Protein AF-0000000069417283 (afdb_homodimer)

Structure (mmCIF, N/CA/C/O backbone):
data_AF-0000000069417283-model_v1
#
loop_
_entity.id
_entity.type
_entity.pdbx_description
1 polymer 'Acyl-CoA synthetase YngI'
#
loop_
_atom_site.group_PDB
_atom_site.id
_atom_site.type_symbol
_atom_site.label_atom_id
_atom_site.label_alt_id
_atom_site.label_comp_id
_atom_site.label_asym_id
_atom_site.label_entity_id
_atom_site.label_seq_id
_atom_site.pdbx_PDB_ins_code
_atom_site.Cartn_x
_atom_site.Cartn_y
_atom_site.Cartn_z
_atom_site.occupancy
_atom_site.B_iso_or_equiv
_atom_site.auth_seq_id
_atom_site.auth_comp_id
_atom_site.auth_asym_id
_atom_site.auth_atom_id
_atom_site.pdbx_PDB_model_num
ATOM 1 N N . MET A 1 1 ? 24.344 -2.031 -1.306 1 79.25 1 MET A N 1
ATOM 2 C CA . MET A 1 1 ? 22.984 -2.152 -0.767 1 79.25 1 MET A CA 1
ATOM 3 C C . MET A 1 1 ? 22.125 -0.979 -1.21 1 79.25 1 MET A C 1
ATOM 5 O O . MET A 1 1 ? 22.578 0.167 -1.219 1 79.25 1 MET A O 1
ATOM 9 N N . ALA A 1 2 ? 20.953 -1.256 -1.555 1 91.19 2 ALA A N 1
ATOM 10 C CA . ALA A 1 2 ? 20.047 -0.252 -2.1 1 91.19 2 ALA A CA 1
ATOM 11 C C . ALA A 1 2 ? 19.531 0.668 -1.001 1 91.19 2 ALA A C 1
ATOM 13 O O . ALA A 1 2 ? 19.328 0.235 0.136 1 91.19 2 ALA A O 1
ATOM 14 N N . SER A 1 3 ? 19.391 1.983 -1.256 1 96.56 3 SER A N 1
ATOM 15 C CA . SER A 1 3 ? 18.797 2.953 -0.338 1 96.56 3 SER A CA 1
ATOM 16 C C . SER A 1 3 ? 17.281 2.805 -0.28 1 96.56 3 SER A C 1
ATOM 18 O O . SER A 1 3 ? 16.562 3.596 -0.882 1 96.56 3 SER A O 1
ATOM 20 N N . TYR A 1 4 ? 16.891 1.835 0.417 1 97.44 4 TYR A N 1
ATOM 21 C CA . TYR A 1 4 ? 15.477 1.513 0.59 1 97.44 4 TYR A CA 1
ATOM 22 C C . TYR A 1 4 ? 15.188 1.076 2.021 1 97.44 4 TYR A C 1
ATOM 24 O O . TYR A 1 4 ? 16 0.381 2.641 1 97.44 4 TYR A O 1
ATOM 32 N N . CYS A 1 5 ? 14.008 1.543 2.5 1 97.5 5 CYS A N 1
ATOM 33 C CA . CYS A 1 5 ? 13.594 1.115 3.83 1 97.5 5 CYS A CA 1
ATOM 34 C C . CYS A 1 5 ? 12.078 1.051 3.934 1 97.5 5 CYS A C 1
ATOM 36 O O . CYS A 1 5 ? 11.375 1.939 3.441 1 97.5 5 CYS A O 1
ATOM 38 N N . HIS A 1 6 ? 11.555 0.003 4.371 1 97.12 6 HIS A N 1
ATOM 39 C CA . HIS A 1 6 ? 10.164 -0.139 4.777 1 97.12 6 HIS A CA 1
ATOM 40 C C . HIS A 1 6 ? 10.047 -0.395 6.277 1 97.12 6 HIS A C 1
ATOM 42 O O . HIS A 1 6 ? 10.734 -1.266 6.816 1 97.12 6 HIS A O 1
ATOM 48 N N . THR A 1 7 ? 9.266 0.346 6.992 1 95.88 7 THR A N 1
ATOM 49 C CA . THR A 1 7 ? 8.977 0.092 8.398 1 95.88 7 THR A CA 1
ATOM 50 C C . THR A 1 7 ? 7.617 -0.591 8.555 1 95.88 7 THR A C 1
ATOM 52 O O . THR A 1 7 ? 6.574 0.023 8.32 1 95.88 7 THR A O 1
ATOM 55 N N . PRO A 1 8 ? 7.59 -1.819 8.953 1 94 8 PRO A N 1
ATOM 56 C CA . PRO A 1 8 ? 6.324 -2.545 9.102 1 94 8 PRO A CA 1
ATOM 57 C C . PRO A 1 8 ? 5.531 -2.104 10.328 1 94 8 PRO A C 1
ATOM 59 O O . PRO A 1 8 ? 6.066 -1.413 11.195 1 94 8 PRO A O 1
ATOM 62 N N . SER A 1 9 ? 4.242 -2.387 10.328 1 91.94 9 SER A N 1
ATOM 63 C CA . SER A 1 9 ? 3.375 -2.117 11.469 1 91.94 9 SER A CA 1
ATOM 64 C C . SER A 1 9 ? 2.547 -3.342 11.836 1 91.94 9 SER A C 1
ATOM 66 O O . SER A 1 9 ? 2.105 -4.086 10.961 1 91.94 9 SER A O 1
ATOM 68 N N . ARG A 1 10 ? 2.365 -3.506 13.094 1 89.12 10 ARG A N 1
ATOM 69 C CA . ARG A 1 10 ? 1.496 -4.578 13.562 1 89.12 10 ARG A CA 1
ATOM 70 C C . ARG A 1 10 ? 0.055 -4.094 13.695 1 89.12 10 ARG A C 1
ATOM 72 O O . ARG A 1 10 ? -0.847 -4.887 13.984 1 89.12 10 ARG A O 1
ATOM 79 N N . HIS A 1 11 ? -0.138 -2.861 13.492 1 92.44 11 HIS A N 1
ATOM 80 C CA . HIS A 1 11 ? -1.465 -2.27 13.625 1 92.44 11 HIS A CA 1
ATOM 81 C C . HIS A 1 11 ? -2.246 -2.371 12.32 1 92.44 11 HIS A C 1
ATOM 83 O O . HIS A 1 11 ? -1.769 -1.937 11.273 1 92.44 11 HIS A O 1
ATOM 89 N N . PRO A 1 12 ? -3.471 -2.941 12.383 1 95.12 12 PRO A N 1
ATOM 90 C CA . PRO A 1 12 ? -4.27 -3.02 11.156 1 95.12 12 PRO A CA 1
ATOM 91 C C . PRO A 1 12 ? -4.746 -1.651 10.672 1 95.12 12 PRO A C 1
ATOM 93 O O . PRO A 1 12 ? -4.93 -0.737 11.484 1 95.12 12 PRO A O 1
ATOM 96 N N . LEU A 1 13 ? -4.945 -1.526 9.406 1 96.38 13 LEU A N 1
ATOM 97 C CA . LEU A 1 13 ? -5.543 -0.314 8.859 1 96.38 13 LEU A CA 1
ATOM 98 C C . LEU A 1 13 ? -7.027 -0.24 9.195 1 96.38 13 LEU A C 1
ATOM 100 O O . LEU A 1 13 ? -7.68 -1.271 9.367 1 96.38 13 LEU A O 1
ATOM 104 N N . ASN A 1 14 ? -7.496 0.936 9.305 1 95.94 14 ASN A N 1
ATOM 105 C CA . ASN A 1 14 ? -8.883 1.219 9.672 1 95.94 14 ASN A CA 1
ATOM 106 C C . ASN A 1 14 ? -9.648 1.854 8.516 1 95.94 14 ASN A C 1
ATOM 108 O O . ASN A 1 14 ? -9.297 2.945 8.062 1 95.94 14 ASN A O 1
ATOM 112 N N . PHE A 1 15 ? -10.641 1.188 8.016 1 95.56 15 PHE A N 1
ATOM 113 C CA . PHE A 1 15 ? -11.453 1.705 6.922 1 95.56 15 PHE A CA 1
ATOM 114 C C . PHE A 1 15 ? -12.648 2.482 7.461 1 95.56 15 PHE A C 1
ATOM 116 O O . PHE A 1 15 ? -13.773 1.972 7.48 1 95.56 15 PHE A O 1
ATOM 123 N N . ALA A 1 16 ? -12.422 3.732 7.848 1 95.88 16 ALA A N 1
ATOM 124 C CA . ALA A 1 16 ? -13.438 4.574 8.469 1 95.88 16 ALA A CA 1
ATOM 125 C C . ALA A 1 16 ? -13.273 6.035 8.055 1 95.88 16 ALA A C 1
ATOM 127 O O . ALA A 1 16 ? -12.164 6.48 7.77 1 95.88 16 ALA A O 1
ATOM 128 N N . THR A 1 17 ? -14.391 6.75 7.98 1 97.12 17 THR A N 1
ATOM 129 C CA . THR A 1 17 ? -14.328 8.195 7.785 1 97.12 17 THR A CA 1
ATOM 130 C C . THR A 1 17 ? -13.992 8.898 9.094 1 97.12 17 THR A C 1
ATOM 132 O O . THR A 1 17 ? -14.156 8.328 10.172 1 97.12 17 THR A O 1
ATOM 135 N N . ILE A 1 18 ? -13.547 10.094 8.992 1 98.25 18 ILE A N 1
ATOM 136 C CA . ILE A 1 18 ? -13.242 10.875 10.18 1 98.25 18 ILE A CA 1
ATOM 137 C C . ILE A 1 18 ? -14.5 11.062 11.023 1 98.25 18 ILE A C 1
ATOM 139 O O . ILE A 1 18 ? -14.484 10.844 12.234 1 98.25 18 ILE A O 1
ATOM 143 N N . PRO A 1 19 ? -15.711 11.406 10.414 1 98.25 19 PRO A N 1
ATOM 144 C CA . PRO A 1 19 ? -16.938 11.5 11.219 1 98.25 19 PRO A CA 1
ATOM 145 C C . PRO A 1 19 ? -17.266 10.195 11.938 1 98.25 19 PRO A C 1
ATOM 147 O O . PRO A 1 19 ? -17.719 10.219 13.086 1 98.25 19 PRO A O 1
ATOM 150 N N . GLU A 1 20 ? -17.047 9.086 11.281 1 96.81 20 GLU A N 1
ATOM 151 C CA . GLU A 1 20 ? -17.297 7.805 11.93 1 96.81 20 GLU A CA 1
ATOM 152 C C . GLU A 1 20 ? -16.359 7.59 13.117 1 96.81 20 GLU A C 1
ATOM 154 O O . GLU A 1 20 ? -16.781 7.039 14.141 1 96.81 20 GLU A O 1
ATOM 159 N N . LYS A 1 21 ? -15.125 7.969 12.945 1 97.44 21 LYS A N 1
ATOM 160 C CA . LYS A 1 21 ? -14.172 7.891 14.055 1 97.44 21 LYS A CA 1
ATOM 161 C C . LYS A 1 21 ? -14.625 8.75 15.227 1 97.44 21 LYS A C 1
ATOM 163 O O . LYS A 1 21 ? -14.539 8.328 16.391 1 97.44 21 LYS A O 1
ATOM 168 N N . LEU A 1 22 ? -15.078 9.961 14.938 1 98.06 22 LEU A N 1
ATOM 169 C CA . LEU A 1 22 ? -15.594 10.836 15.984 1 98.06 22 LEU A CA 1
ATOM 170 C C . LEU A 1 22 ? -16.781 10.195 16.688 1 98.06 22 LEU A C 1
ATOM 172 O O . LEU A 1 22 ? -16.922 10.305 17.906 1 98.06 22 LEU A O 1
ATOM 176 N N . HIS A 1 23 ? -17.625 9.586 15.914 1 98 23 HIS A N 1
ATOM 177 C CA . HIS A 1 23 ? -18.766 8.898 16.484 1 98 23 HIS A CA 1
ATOM 178 C C . HIS A 1 23 ? -18.328 7.785 17.438 1 98 23 HIS A C 1
ATOM 180 O O . HIS A 1 23 ? -18.875 7.656 18.531 1 98 23 HIS A O 1
ATOM 186 N N . GLN A 1 24 ? -17.375 7.055 17.016 1 96.69 24 GLN A N 1
ATOM 187 C CA . GLN A 1 24 ? -16.844 5.973 17.828 1 96.69 24 GLN A CA 1
ATOM 188 C C . GLN A 1 24 ? -16.297 6.504 19.156 1 96.69 24 GLN A C 1
ATOM 190 O O . GLN A 1 24 ? -16.578 5.938 20.219 1 96.69 24 GLN A O 1
ATOM 195 N N . LEU A 1 25 ? -15.578 7.562 19.078 1 97.06 25 LEU A N 1
ATOM 196 C CA . LEU A 1 25 ? -15.016 8.172 20.281 1 97.06 25 LEU A CA 1
ATOM 197 C C . LEU A 1 25 ? -16.109 8.68 21.203 1 97.06 25 LEU A C 1
ATOM 199 O O . LEU A 1 25 ? -16.016 8.547 22.422 1 97.06 25 LEU A O 1
ATOM 203 N N . ALA A 1 26 ? -17.141 9.227 20.641 1 97.94 26 ALA A N 1
ATOM 204 C CA . ALA A 1 26 ? -18.266 9.766 21.391 1 97.94 26 ALA A CA 1
ATOM 205 C C . ALA A 1 26 ? -19.016 8.664 22.141 1 97.94 26 ALA A C 1
ATOM 207 O O . ALA A 1 26 ? -19.531 8.891 23.234 1 97.94 26 ALA A O 1
ATOM 208 N N . ILE A 1 27 ? -19.062 7.488 21.578 1 97.38 27 ILE A N 1
ATOM 209 C CA . ILE A 1 27 ? -19.734 6.348 22.188 1 97.38 27 ILE A CA 1
ATOM 210 C C . ILE A 1 27 ? -18.859 5.754 23.281 1 97.38 27 ILE A C 1
ATOM 212 O O . ILE A 1 27 ? -19.344 5.434 24.375 1 97.38 27 ILE A O 1
ATOM 216 N N . GLU A 1 28 ? -17.609 5.641 23.094 1 96.06 28 GLU A N 1
ATOM 217 C CA . GLU A 1 28 ? -16.672 4.992 24 1 96.06 28 GLU A CA 1
ATOM 218 C C . GLU A 1 28 ? -16.547 5.781 25.297 1 96.06 28 GLU A C 1
ATOM 220 O O . GLU A 1 28 ? -16.547 5.199 26.391 1 96.06 28 GLU A O 1
ATOM 225 N N . ASP A 1 29 ? -16.406 7.062 25.172 1 96.38 29 ASP A N 1
ATOM 226 C CA . ASP A 1 29 ? -16.25 7.938 26.328 1 96.38 29 ASP A CA 1
ATOM 227 C C . ASP A 1 29 ? -16.844 9.312 26.062 1 96.38 29 ASP A C 1
ATOM 229 O O . ASP A 1 29 ? -16.125 10.289 25.891 1 96.38 29 ASP A O 1
ATOM 233 N N . PRO A 1 30 ? -18.109 9.461 26.172 1 97.44 30 PRO A N 1
ATOM 234 C CA . PRO A 1 30 ? -18.844 10.656 25.734 1 97.44 30 PRO A CA 1
ATOM 235 C C . PRO A 1 30 ? -18.453 11.906 26.516 1 97.44 30 PRO A C 1
ATOM 237 O O . PRO A 1 30 ? -18.422 13 25.969 1 97.44 30 PRO A O 1
ATOM 240 N N . GLU A 1 31 ? -18.062 11.789 27.797 1 97.62 31 GLU A N 1
ATOM 241 C CA . GLU A 1 31 ? -17.891 12.953 28.656 1 97.62 31 GLU A CA 1
ATOM 242 C C . GLU A 1 31 ? -16.438 13.391 28.703 1 97.62 31 GLU A C 1
ATOM 244 O O . GLU A 1 31 ? -16.109 14.43 29.281 1 97.62 31 GLU A O 1
ATOM 249 N N . LYS A 1 32 ? -15.547 12.68 28.062 1 97.44 32 LYS A N 1
ATOM 250 C CA . LYS A 1 32 ? -14.133 13.055 28.047 1 97.44 32 LYS A CA 1
ATOM 251 C C . LYS A 1 32 ? -13.891 14.273 27.156 1 97.44 32 LYS A C 1
ATOM 253 O O . LYS A 1 32 ? -14.469 14.375 26.078 1 97.44 32 LYS A O 1
ATOM 258 N N . ASP A 1 33 ? -12.961 15.18 27.609 1 97.69 33 ASP A N 1
ATOM 259 C CA . ASP A 1 33 ? -12.602 16.344 26.812 1 97.69 33 ASP A CA 1
ATOM 260 C C . ASP A 1 33 ? -11.945 15.914 25.5 1 97.69 33 ASP A C 1
ATOM 262 O O . ASP A 1 33 ? -11.07 15.047 25.484 1 97.69 33 ASP A O 1
ATOM 266 N N . ALA A 1 34 ? -12.453 16.469 24.438 1 97.69 34 ALA A N 1
ATOM 267 C CA . ALA A 1 34 ? -11.844 16.25 23.125 1 97.69 34 ALA A CA 1
ATOM 268 C C . ALA A 1 34 ? -10.93 17.422 22.75 1 97.69 34 ALA A C 1
ATOM 270 O O . ALA A 1 34 ? -9.734 17.219 22.516 1 97.69 34 ALA A O 1
ATOM 271 N N . ILE A 1 35 ? -11.5 18.594 22.75 1 96.88 35 ILE A N 1
ATOM 272 C CA . ILE A 1 35 ? -10.781 19.812 22.406 1 96.88 35 ILE A CA 1
ATOM 273 C C . ILE A 1 35 ? -10.938 20.859 23.516 1 96.88 35 ILE A C 1
ATOM 275 O O . ILE A 1 35 ? -12.055 21.094 23.984 1 96.88 35 ILE A O 1
ATOM 279 N N . VAL A 1 36 ? -9.859 21.422 23.906 1 96.69 36 VAL A N 1
ATOM 280 C CA . VAL A 1 36 ? -9.82 22.484 24.891 1 96.69 36 VAL A CA 1
ATOM 281 C C . VAL A 1 36 ? -9.07 23.688 24.312 1 96.69 36 VAL A C 1
ATOM 283 O O . VAL A 1 36 ? -7.965 23.547 23.797 1 96.69 36 VAL A O 1
ATOM 286 N N . ILE A 1 37 ? -9.672 24.859 24.422 1 93.62 37 ILE A N 1
ATOM 287 C CA . ILE A 1 37 ? -9 26.047 23.922 1 93.62 37 ILE A CA 1
ATOM 288 C C . ILE A 1 37 ? -9.07 27.172 24.969 1 93.62 37 ILE A C 1
ATOM 290 O O . ILE A 1 37 ? -10.117 27.375 25.594 1 93.62 37 ILE A O 1
ATOM 294 N N . TYR A 1 38 ? -7.957 27.766 25.156 1 90.81 38 TYR A N 1
ATOM 295 C CA . TYR A 1 38 ? -7.883 28.969 25.969 1 90.81 38 TYR A CA 1
ATOM 296 C C . TYR A 1 38 ? -7.816 30.219 25.094 1 90.81 38 TYR A C 1
ATOM 298 O O . TYR A 1 38 ? -7 30.297 24.172 1 90.81 38 TYR A O 1
ATOM 306 N N . ASP A 1 39 ? -8.672 31.156 25.359 1 84.75 39 ASP A N 1
ATOM 307 C CA . ASP A 1 39 ? -8.617 32.406 24.594 1 84.75 39 ASP A CA 1
ATOM 308 C C . ASP A 1 39 ? -7.555 33.344 25.156 1 84.75 39 ASP A C 1
ATOM 310 O O . ASP A 1 39 ? -6.75 32.938 26 1 84.75 39 ASP A O 1
ATOM 314 N N . SER A 1 40 ? -7.492 34.562 24.672 1 76.94 40 SER A N 1
ATOM 315 C CA . SER A 1 40 ? -6.453 35.5 25.031 1 76.94 40 SER A CA 1
ATOM 316 C C . SER A 1 40 ? -6.566 35.906 26.5 1 76.94 40 SER A C 1
ATOM 318 O O . SER A 1 40 ? -5.586 36.375 27.094 1 76.94 40 SER A O 1
ATOM 320 N N . LYS A 1 41 ? -7.762 35.781 27.125 1 81.44 41 LYS A N 1
ATOM 321 C CA . LYS A 1 41 ? -7.98 36.125 28.531 1 81.44 41 LYS A CA 1
ATOM 322 C C . LYS A 1 41 ? -7.844 34.875 29.406 1 81.44 41 LYS A C 1
ATOM 324 O O . LYS A 1 41 ? -8.219 34.875 30.578 1 81.44 41 LYS A O 1
ATOM 329 N N . LEU A 1 42 ? -7.406 33.75 28.797 1 86.31 42 LEU A N 1
ATOM 330 C CA . LEU A 1 42 ? -7.152 32.5 29.469 1 86.31 42 LEU A CA 1
ATOM 331 C C . LEU A 1 42 ? -8.461 31.844 29.922 1 86.31 42 LEU A C 1
ATOM 333 O O . LEU A 1 42 ? -8.477 31.109 30.922 1 86.31 42 LEU A O 1
ATOM 337 N N . GLN A 1 43 ? -9.523 32.25 29.266 1 90.38 43 GLN A N 1
ATOM 338 C CA . GLN A 1 43 ? -10.781 31.562 29.516 1 90.38 43 GLN A CA 1
ATOM 339 C C . GLN A 1 43 ? -10.82 30.219 28.781 1 90.38 43 GLN A C 1
ATOM 341 O O . GLN A 1 43 ? -10.562 30.156 27.578 1 90.38 43 GLN A O 1
ATOM 346 N N . ARG A 1 44 ? -11.195 29.188 29.531 1 94.69 44 ARG A N 1
ATOM 347 C CA . ARG A 1 44 ? -11.195 27.812 29.016 1 94.69 44 ARG A CA 1
ATOM 348 C C . ARG A 1 44 ? -12.531 27.484 28.359 1 94.69 44 ARG A C 1
ATOM 350 O O . ARG A 1 44 ? -13.594 27.656 28.969 1 94.69 44 ARG A O 1
ATOM 357 N N . THR A 1 45 ? -12.57 27.125 27.188 1 95.56 45 THR A N 1
ATOM 358 C CA . THR A 1 45 ? -13.703 26.531 26.484 1 95.56 45 THR A CA 1
ATOM 359 C C . THR A 1 45 ? -13.359 25.141 26 1 95.56 45 THR A C 1
ATOM 361 O O . THR A 1 45 ? -12.227 24.875 25.578 1 95.56 45 THR A O 1
ATOM 364 N N . SER A 1 46 ? -14.336 24.203 26.078 1 97.5 46 SER A N 1
ATOM 365 C CA . SER A 1 46 ? -14.016 22.828 25.688 1 97.5 46 SER A CA 1
ATOM 366 C C . SER A 1 46 ? -15.227 22.141 25.078 1 97.5 46 SER A C 1
ATOM 368 O O . SER A 1 46 ? -16.359 22.547 25.312 1 97.5 46 SER A O 1
ATOM 370 N N . PHE A 1 47 ? -15 21.234 24.188 1 98.06 47 PHE A N 1
ATOM 371 C CA . PHE A 1 47 ? -15.953 20.234 23.75 1 98.06 47 PHE A CA 1
ATOM 372 C C . PHE A 1 47 ? -15.57 18.859 24.281 1 98.06 47 PHE A C 1
ATOM 374 O O . PHE A 1 47 ? -14.398 18.453 24.219 1 98.06 47 PHE A O 1
ATOM 381 N N . THR A 1 48 ? -16.578 18.156 24.859 1 98.44 48 THR A N 1
ATOM 382 C CA . THR A 1 48 ? -16.406 16.734 25.078 1 98.44 48 THR A CA 1
ATOM 383 C C . THR A 1 48 ? -16.469 15.961 23.766 1 98.44 48 THR A C 1
ATOM 385 O O . THR A 1 48 ? -16.828 16.531 22.734 1 98.44 48 THR A O 1
ATOM 388 N N . ARG A 1 49 ? -16.094 14.703 23.828 1 98.25 49 ARG A N 1
ATOM 389 C CA . ARG A 1 49 ? -16.172 13.852 22.656 1 98.25 49 ARG A CA 1
ATOM 390 C C . ARG A 1 49 ? -17.594 13.812 22.094 1 98.25 49 ARG A C 1
ATOM 392 O O . ARG A 1 49 ? -17.797 13.922 20.891 1 98.25 49 ARG A O 1
ATOM 399 N N . LYS A 1 50 ? -18.562 13.695 22.938 1 98.62 50 LYS A N 1
ATOM 400 C CA . LYS A 1 50 ? -19.969 13.664 22.516 1 98.62 50 LYS A CA 1
ATOM 401 C C . LYS A 1 50 ? -20.391 15 21.922 1 98.62 50 LYS A C 1
ATOM 403 O O . LYS A 1 50 ? -21.047 15.039 20.875 1 98.62 50 LYS A O 1
ATOM 408 N N . GLN A 1 51 ? -20.078 16.109 22.609 1 98.69 51 GLN A N 1
ATOM 409 C CA . GLN A 1 51 ? -20.422 17.438 22.125 1 98.69 51 GLN A CA 1
ATOM 410 C C . GLN A 1 51 ? -19.812 17.688 20.75 1 98.69 51 GLN A C 1
ATOM 412 O O . GLN A 1 51 ? -20.469 18.281 19.875 1 98.69 51 GLN A O 1
ATOM 417 N N . LEU A 1 52 ? -18.594 17.266 20.594 1 98.56 52 LEU A N 1
ATOM 418 C CA . LEU A 1 52 ? -17.922 17.453 19.312 1 98.56 52 LEU A CA 1
ATOM 419 C C . LEU A 1 52 ? -18.656 16.703 18.203 1 98.56 52 LEU A C 1
ATOM 421 O O . LEU A 1 52 ? -18.875 17.25 17.125 1 98.56 52 LEU A O 1
ATOM 425 N N . TYR A 1 53 ? -19.047 15.461 18.438 1 98.56 53 TYR A N 1
ATOM 426 C CA . TYR A 1 53 ? -19.75 14.68 17.438 1 98.56 53 TYR A CA 1
ATOM 427 C C . TYR A 1 53 ? -21.109 15.297 17.141 1 98.56 53 TYR A C 1
ATOM 429 O O . TYR A 1 53 ? -21.516 15.383 15.977 1 98.56 53 TYR A O 1
ATOM 437 N N . ASP A 1 54 ? -21.828 15.648 18.203 1 98.44 54 ASP A N 1
ATOM 438 C CA . ASP A 1 54 ? -23.141 16.266 18.016 1 98.44 54 ASP A CA 1
ATOM 439 C C . ASP A 1 54 ? -23.031 17.516 17.141 1 98.44 54 ASP A C 1
ATOM 441 O O . ASP A 1 54 ? -23.875 17.75 16.281 1 98.44 54 ASP A O 1
ATOM 445 N N . GLU A 1 55 ? -22.031 18.344 17.438 1 98.38 55 GLU A N 1
ATOM 446 C CA . GLU A 1 55 ? -21.812 19.531 16.625 1 98.38 55 GLU A CA 1
ATOM 447 C C . GLU A 1 55 ? -21.5 19.172 15.18 1 98.38 55 GLU A C 1
ATOM 449 O O . GLU A 1 55 ? -21.969 19.828 14.25 1 98.38 55 GLU A O 1
ATOM 454 N N . THR A 1 56 ? -20.688 18.141 14.938 1 98.69 56 THR A N 1
ATOM 455 C CA . THR A 1 56 ? -20.359 17.656 13.609 1 98.69 56 THR A CA 1
ATOM 456 C C . THR A 1 56 ? -21.625 17.297 12.828 1 98.69 56 THR A C 1
ATOM 458 O O . THR A 1 56 ? -21.797 17.719 11.688 1 98.69 56 THR A O 1
ATOM 461 N N . GLU A 1 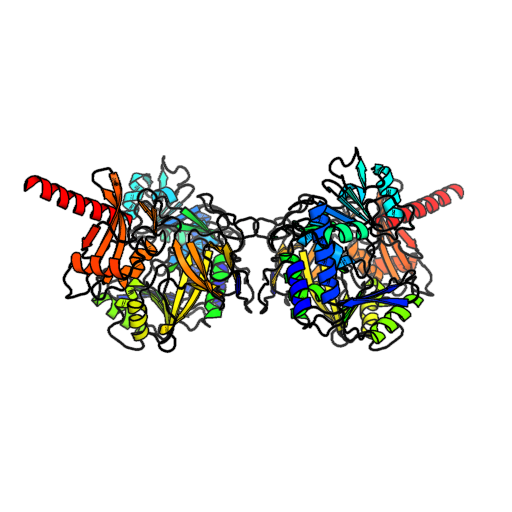57 ? -22.484 16.547 13.453 1 98.25 57 GLU A N 1
ATOM 462 C CA . GLU A 1 57 ? -23.734 16.141 12.812 1 98.25 57 GLU A CA 1
ATOM 463 C C . GLU A 1 57 ? -24.625 17.328 12.516 1 98.25 57 GLU A C 1
ATOM 465 O O . GLU A 1 57 ? -25.266 17.391 11.453 1 98.25 57 GLU A O 1
ATOM 470 N N . SER A 1 58 ? -24.703 18.219 13.492 1 98.31 58 SER A N 1
ATOM 471 C CA . SER A 1 58 ? -25.5 19.422 13.312 1 98.31 58 SER A CA 1
ATOM 472 C C . SER A 1 58 ? -25.031 20.234 12.109 1 98.31 58 SER A C 1
ATOM 474 O O . SER A 1 58 ? -25.828 20.734 11.328 1 98.31 58 SER A O 1
ATOM 476 N N . VAL A 1 59 ? -23.734 20.391 11.984 1 98.56 59 VAL A N 1
ATOM 477 C CA . VAL A 1 59 ? -23.156 21.109 10.859 1 98.56 59 VAL A CA 1
ATOM 478 C C . VAL A 1 59 ? -23.5 20.391 9.555 1 98.56 59 VAL A C 1
ATOM 480 O O . VAL A 1 59 ? -23.922 21.031 8.578 1 98.56 59 VAL A O 1
ATOM 483 N N . ALA A 1 60 ? -23.359 19.078 9.477 1 98.69 60 ALA A N 1
ATOM 484 C CA . ALA A 1 60 ? -23.625 18.281 8.281 1 98.69 60 ALA A CA 1
ATOM 485 C C . ALA A 1 60 ? -25.062 18.453 7.824 1 98.69 60 ALA A C 1
ATOM 487 O O . ALA A 1 60 ? -25.328 18.703 6.645 1 98.69 60 ALA A O 1
ATOM 488 N N . ARG A 1 61 ? -25.984 18.312 8.766 1 98.38 61 ARG A N 1
ATOM 489 C CA . ARG A 1 61 ? -27.406 18.453 8.461 1 98.38 61 ARG A CA 1
ATOM 490 C C . ARG A 1 61 ? -27.719 19.844 7.914 1 98.38 61 ARG A C 1
ATOM 492 O O . ARG A 1 61 ? -28.484 19.984 6.953 1 98.38 61 ARG A O 1
ATOM 499 N N . ALA A 1 62 ? -27.141 20.844 8.562 1 98.31 62 ALA A N 1
ATOM 500 C CA . ALA A 1 62 ? -27.344 22.219 8.109 1 98.31 62 ALA A CA 1
ATOM 501 C C . ALA A 1 62 ? -26.875 22.406 6.668 1 98.31 62 ALA A C 1
ATOM 503 O O . ALA A 1 62 ? -27.547 23.047 5.859 1 98.31 62 ALA A O 1
ATOM 504 N N . LEU A 1 63 ? -25.734 21.875 6.324 1 98.38 63 LEU A N 1
ATOM 505 C CA . LEU A 1 63 ? -25.156 22 4.992 1 98.38 63 LEU A CA 1
ATOM 506 C C . LEU A 1 63 ? -26 21.266 3.957 1 98.38 63 LEU A C 1
ATOM 508 O O . LEU A 1 63 ? -26.25 21.797 2.871 1 98.38 63 LEU A O 1
ATOM 512 N N . VAL A 1 64 ? -26.406 20.047 4.266 1 98 64 VAL A N 1
ATOM 513 C CA . VAL A 1 64 ? -27.219 19.266 3.348 1 98 64 VAL A CA 1
ATOM 514 C C . VAL A 1 64 ? -28.547 20 3.08 1 98 64 VAL A C 1
ATOM 516 O O . VAL A 1 64 ? -29.016 20.047 1.942 1 98 64 VAL A O 1
ATOM 519 N N . LYS A 1 65 ? -29.141 20.562 4.133 1 96.81 65 LYS A N 1
ATOM 520 C CA . LYS A 1 65 ? -30.391 21.312 3.982 1 96.81 65 LYS A CA 1
ATOM 521 C C . LYS A 1 65 ? -30.203 22.5 3.025 1 96.81 65 LYS A C 1
ATOM 523 O O . LYS A 1 65 ? -31.125 22.859 2.299 1 96.81 65 LYS A O 1
ATOM 528 N N . GLN A 1 66 ? -29.016 23.062 3.035 1 95.81 66 GLN A N 1
ATOM 529 C CA . GLN A 1 66 ? -28.719 24.203 2.18 1 95.81 66 GLN A CA 1
ATOM 530 C C . GLN A 1 66 ? -28.359 23.75 0.768 1 95.81 66 GLN A C 1
ATOM 532 O O . GLN A 1 66 ? -27.969 24.578 -0.066 1 95.81 66 GLN A O 1
ATOM 537 N N . GLY A 1 67 ? -28.328 22.438 0.521 1 95.44 67 GLY A N 1
ATOM 538 C CA . GLY A 1 67 ? -28.188 21.953 -0.843 1 95.44 67 GLY A CA 1
ATOM 539 C C . GLY A 1 67 ? -26.781 21.438 -1.15 1 95.44 67 GLY A C 1
ATOM 540 O O . GLY A 1 67 ? -26.453 21.188 -2.309 1 95.44 67 GLY A O 1
ATOM 541 N N . ILE A 1 68 ? -25.938 21.328 -0.202 1 96.5 68 ILE A N 1
ATOM 542 C CA . ILE A 1 68 ? -24.609 20.766 -0.425 1 96.5 68 ILE A CA 1
ATOM 543 C C . ILE A 1 68 ? -24.75 19.297 -0.832 1 96.5 68 ILE A C 1
ATOM 545 O O . ILE A 1 68 ? -25.531 18.547 -0.24 1 96.5 68 ILE A O 1
ATOM 549 N N . LYS A 1 69 ? -23.969 18.938 -1.819 1 95.25 69 LYS A N 1
ATOM 550 C CA . LYS A 1 69 ? -24 17.578 -2.354 1 95.25 69 LYS A CA 1
ATOM 551 C C . LYS A 1 69 ? -22.625 16.922 -2.25 1 95.25 69 LYS A C 1
ATOM 553 O O . LYS A 1 69 ? -21.625 17.594 -2.012 1 95.25 69 LYS A O 1
ATOM 558 N N . LYS A 1 70 ? -22.703 15.609 -2.48 1 94.56 70 LYS A N 1
ATOM 559 C CA . LYS A 1 70 ? -21.453 14.844 -2.465 1 94.56 70 LYS A CA 1
ATOM 560 C C . LYS A 1 70 ? -20.469 15.375 -3.504 1 94.56 70 LYS A C 1
ATOM 562 O O . LYS A 1 70 ? -20.844 15.594 -4.66 1 94.56 70 LYS A O 1
ATOM 567 N N . GLY A 1 71 ? -19.25 15.656 -3.049 1 94.25 71 GLY A N 1
ATOM 568 C CA . GLY A 1 71 ? -18.219 16.125 -3.959 1 94.25 71 GLY A CA 1
ATOM 569 C C . GLY A 1 71 ? -18.078 17.625 -3.982 1 94.25 71 GLY A C 1
ATOM 570 O O . GLY A 1 71 ? -17.078 18.156 -4.48 1 94.25 71 GLY A O 1
ATOM 571 N N . ASP A 1 72 ? -19.078 18.391 -3.463 1 97.19 72 ASP A N 1
ATOM 572 C CA . ASP A 1 72 ? -18.984 19.844 -3.418 1 97.19 72 ASP A CA 1
ATOM 573 C C . ASP A 1 72 ? -17.797 20.297 -2.57 1 97.19 72 ASP A C 1
ATOM 575 O O . ASP A 1 72 ? -17.547 19.75 -1.499 1 97.19 72 ASP A O 1
ATOM 579 N N . ARG A 1 73 ? -17.094 21.281 -3.068 1 96.75 73 ARG A N 1
ATOM 580 C CA . ARG A 1 73 ? -15.984 21.844 -2.324 1 96.75 73 ARG A CA 1
ATOM 581 C C . ARG A 1 73 ? -16.438 23.031 -1.477 1 96.75 73 ARG A C 1
ATOM 583 O O . ARG A 1 73 ? -17.094 23.953 -1.978 1 96.75 73 ARG A O 1
ATOM 590 N N . ILE A 1 74 ? -16.141 22.984 -0.246 1 97.44 74 ILE A N 1
ATOM 591 C CA . ILE A 1 74 ? -16.484 24.047 0.689 1 97.44 74 ILE A CA 1
ATOM 592 C C . ILE A 1 74 ? -15.203 24.609 1.324 1 97.44 74 ILE A C 1
ATOM 594 O O . ILE A 1 74 ? -14.477 23.875 2.002 1 97.44 74 ILE A O 1
ATOM 598 N N . ALA A 1 75 ? -14.961 25.859 1.098 1 94.25 75 ALA A N 1
ATOM 599 C CA . ALA A 1 75 ? -13.805 26.5 1.722 1 94.25 75 ALA A CA 1
ATOM 600 C C . ALA A 1 75 ? -14.031 26.719 3.215 1 94.25 75 ALA A C 1
ATOM 602 O O . ALA A 1 75 ? -15.102 27.188 3.621 1 94.25 75 ALA A O 1
ATOM 603 N N . LEU A 1 76 ? -13.102 26.312 4.027 1 93.69 76 LEU A N 1
ATOM 604 C CA . LEU A 1 76 ? -13.141 26.5 5.473 1 93.69 76 LEU A CA 1
ATOM 605 C C . LEU A 1 76 ? -12.039 27.469 5.926 1 93.69 76 LEU A C 1
ATOM 607 O O . LEU A 1 76 ? -10.875 27.078 6.016 1 93.69 76 LEU A O 1
ATOM 611 N N . CYS A 1 77 ? -12.398 28.625 6.188 1 88.06 77 CYS A N 1
ATOM 612 C CA . CYS A 1 77 ? -11.484 29.672 6.629 1 88.06 77 CYS A CA 1
ATOM 613 C C . CYS A 1 77 ? -11.867 30.188 8.016 1 88.06 77 CYS A C 1
ATOM 615 O O . CYS A 1 77 ? -12.359 31.312 8.148 1 88.06 77 CYS A O 1
ATOM 617 N N . VAL A 1 78 ? -11.617 29.406 8.984 1 87.94 78 VAL A N 1
ATOM 618 C CA . VAL A 1 78 ? -11.984 29.703 10.367 1 87.94 78 VAL A CA 1
ATOM 619 C C . VAL A 1 78 ? -10.766 29.547 11.273 1 87.94 78 VAL A C 1
ATOM 621 O O . VAL A 1 78 ? -9.984 28.609 11.109 1 87.94 78 VAL A O 1
ATOM 624 N N . SER A 1 79 ? -10.578 30.484 12.148 1 83.5 79 SER A N 1
ATOM 625 C CA . SER A 1 79 ? -9.516 30.391 13.141 1 83.5 79 SER A CA 1
ATOM 626 C C . SER A 1 79 ? -9.758 29.234 14.109 1 83.5 79 SER A C 1
ATOM 628 O O . SER A 1 79 ? -10.891 28.75 14.227 1 83.5 79 SER A O 1
ATOM 630 N N . ASN A 1 80 ? -8.711 28.875 14.859 1 86.94 80 ASN A N 1
ATOM 631 C CA . ASN A 1 80 ? -8.852 27.781 15.812 1 86.94 80 ASN A CA 1
ATOM 632 C C . ASN A 1 80 ? -9.961 28.062 16.828 1 86.94 80 ASN A C 1
ATOM 634 O O . ASN A 1 80 ? -10.039 29.156 17.391 1 86.94 80 ASN A O 1
ATOM 638 N N . CYS A 1 81 ? -10.789 27.203 16.969 1 90.25 81 CYS A N 1
ATOM 639 C CA . CYS A 1 81 ? -11.852 27.219 17.969 1 90.25 81 CYS A CA 1
ATOM 640 C C . CYS A 1 81 ? -12.305 25.797 18.312 1 90.25 81 CYS A C 1
ATOM 642 O O . CYS A 1 81 ? -11.883 24.844 17.656 1 90.25 81 CYS A O 1
ATOM 644 N N . VAL A 1 82 ? -13.055 25.594 19.312 1 94 82 VAL A N 1
ATOM 645 C CA . VAL A 1 82 ? -13.43 24.266 19.781 1 94 82 VAL A CA 1
ATOM 646 C C . VAL A 1 82 ? -14.289 23.562 18.734 1 94 82 VAL A C 1
ATOM 648 O O . VAL A 1 82 ? -14.305 22.344 18.656 1 94 82 VAL A O 1
ATOM 651 N N . GLU A 1 83 ? -14.914 24.391 17.812 1 96 83 GLU A N 1
ATOM 652 C CA . GLU A 1 83 ? -15.828 23.844 16.812 1 96 83 GLU A CA 1
ATOM 653 C C . GLU A 1 83 ? -15.086 23.484 15.523 1 96 83 GLU A C 1
ATOM 655 O O . GLU A 1 83 ? -15.648 22.844 14.633 1 96 83 GLU A O 1
ATOM 660 N N . TRP A 1 84 ? -13.875 23.891 15.383 1 94.25 84 TRP A N 1
ATOM 661 C CA . TRP A 1 84 ? -13.188 23.828 14.102 1 94.25 84 TRP A CA 1
ATOM 662 C C . TRP A 1 84 ? -13.258 22.422 13.508 1 94.25 84 TRP A C 1
ATOM 664 O O . TRP A 1 84 ? -13.602 22.25 12.336 1 94.25 84 TRP A O 1
ATOM 674 N N . ILE A 1 85 ? -12.961 21.422 14.32 1 96.69 85 ILE A N 1
ATOM 675 C CA . ILE A 1 85 ? -12.961 20.031 13.844 1 96.69 85 ILE A CA 1
ATOM 676 C C . ILE A 1 85 ? -14.383 19.641 13.438 1 96.69 85 ILE A C 1
ATOM 678 O O . ILE A 1 85 ? -14.57 18.891 12.484 1 96.69 85 ILE A O 1
ATOM 682 N N . ALA A 1 86 ? -15.367 20.141 14.148 1 98.12 86 ALA A N 1
ATOM 683 C CA . ALA A 1 86 ? -16.75 19.859 13.805 1 98.12 86 ALA A CA 1
ATOM 684 C C . ALA A 1 86 ? -17.109 20.453 12.445 1 98.12 86 ALA A C 1
ATOM 686 O O . ALA A 1 86 ? -17.844 19.844 11.664 1 98.12 86 ALA A O 1
ATOM 687 N N . TYR A 1 87 ? -16.641 21.688 12.211 1 97.88 87 TYR A N 1
ATOM 688 C CA . TYR A 1 87 ? -16.859 22.281 10.898 1 97.88 87 TYR A CA 1
ATOM 689 C C . TYR A 1 87 ? -16.25 21.438 9.797 1 97.88 87 TYR A C 1
ATOM 691 O O . TYR A 1 87 ? -16.922 21.094 8.82 1 97.88 87 TYR A O 1
ATOM 699 N N . ASP A 1 88 ? -15.039 21.078 9.977 1 97.62 88 ASP A N 1
ATOM 700 C CA . ASP A 1 88 ? -14.273 20.281 9.023 1 97.62 88 ASP A CA 1
ATOM 701 C C . ASP A 1 88 ? -14.938 18.922 8.781 1 97.62 88 ASP A C 1
ATOM 703 O O . ASP A 1 88 ? -15.227 18.562 7.641 1 97.62 88 ASP A O 1
ATOM 707 N N . SER A 1 89 ? -15.242 18.234 9.836 1 98.38 89 SER A N 1
ATOM 708 C CA . SER A 1 89 ? -15.836 16.906 9.758 1 98.38 89 SER A CA 1
ATOM 709 C C . SER A 1 89 ? -17.281 16.969 9.297 1 98.38 89 SER A C 1
ATOM 711 O O . SER A 1 89 ? -17.781 16.047 8.656 1 98.38 89 SER A O 1
ATOM 713 N N . GLY A 1 90 ? -17.969 18.047 9.688 1 98.75 90 GLY A N 1
ATOM 714 C CA . GLY A 1 90 ? -19.344 18.234 9.211 1 98.75 90 GLY A CA 1
ATOM 715 C C . GLY A 1 90 ? -19.438 18.359 7.703 1 98.75 90 GLY A C 1
ATOM 716 O O . GLY A 1 90 ? -20.359 17.812 7.094 1 98.75 90 GLY A O 1
ATOM 717 N N . ILE A 1 91 ? -18.5 19.062 7.113 1 98.69 91 ILE A N 1
ATOM 718 C CA . ILE A 1 91 ? -18.438 19.172 5.66 1 98.69 91 ILE A CA 1
ATOM 719 C C . ILE A 1 91 ? -18.266 17.766 5.059 1 98.69 91 ILE A C 1
ATOM 721 O O . ILE A 1 91 ? -18.984 17.406 4.113 1 98.69 91 ILE A O 1
ATOM 725 N N . MET A 1 92 ? -17.422 16.969 5.656 1 98.44 92 MET A N 1
ATOM 726 C CA . MET A 1 92 ? -17.156 15.617 5.168 1 98.44 92 MET A CA 1
ATOM 727 C C . MET A 1 92 ? -18.391 14.734 5.312 1 98.44 92 MET A C 1
ATOM 729 O O . MET A 1 92 ? -18.734 13.977 4.398 1 98.44 92 MET A O 1
ATOM 733 N N . MET A 1 93 ? -19 14.844 6.48 1 98.38 93 MET A N 1
ATOM 734 C CA . MET A 1 93 ? -20.188 14.047 6.762 1 98.38 93 MET A CA 1
ATOM 735 C C . MET A 1 93 ? -21.312 14.398 5.801 1 98.38 93 MET A C 1
ATOM 737 O O . MET A 1 93 ? -22.125 13.539 5.449 1 98.38 93 MET A O 1
ATOM 741 N N . ALA A 1 94 ? -21.359 15.609 5.352 1 98.31 94 ALA A N 1
ATOM 742 C CA . ALA A 1 94 ? -22.359 16.062 4.387 1 98.31 94 ALA A CA 1
ATOM 743 C C . ALA A 1 94 ? -22 15.602 2.977 1 98.31 94 ALA A C 1
ATOM 745 O O . ALA A 1 94 ? -22.766 15.836 2.031 1 98.31 94 ALA A O 1
ATOM 746 N N . GLY A 1 95 ? -20.844 14.93 2.834 1 97.12 95 GLY A N 1
ATOM 747 C CA . GLY A 1 95 ? -20.391 14.438 1.541 1 97.12 95 GLY A CA 1
ATOM 748 C C . GLY A 1 95 ? -19.5 15.422 0.808 1 97.12 95 GLY A C 1
ATOM 749 O O . GLY A 1 95 ? -19.016 15.133 -0.284 1 97.12 95 GLY A O 1
ATOM 750 N N . GLY A 1 96 ? -19.266 16.562 1.386 1 97.75 96 GLY A N 1
ATOM 751 C CA . GLY A 1 96 ? -18.453 17.578 0.744 1 97.75 96 GLY A CA 1
ATOM 752 C C . GLY A 1 96 ? -16.969 17.406 0.962 1 97.75 96 GLY A C 1
ATOM 753 O O . GLY A 1 96 ? -16.547 16.469 1.655 1 97.75 96 GLY A O 1
ATOM 754 N N . CYS A 1 97 ? -16.234 18.266 0.338 1 96.88 97 CYS A N 1
ATOM 755 C CA . CYS A 1 97 ? -14.781 18.344 0.481 1 96.88 97 CYS A CA 1
ATOM 756 C C . CYS A 1 97 ? -14.367 19.625 1.211 1 96.88 97 CYS A C 1
ATOM 758 O O . CYS A 1 97 ? -14.672 20.734 0.758 1 96.88 97 CYS A O 1
ATOM 760 N N . SER A 1 98 ? -13.727 19.438 2.309 1 96.94 98 SER A N 1
ATOM 761 C CA . SER A 1 98 ? -13.242 20.578 3.08 1 96.94 98 SER A CA 1
ATOM 762 C C . SER A 1 98 ? -11.961 21.141 2.477 1 96.94 98 SER A C 1
ATOM 764 O O . SER A 1 98 ? -10.922 20.484 2.471 1 96.94 98 SER A O 1
ATOM 766 N N . VAL A 1 99 ? -12.094 22.344 1.944 1 93.12 99 VAL A N 1
ATOM 767 C CA . VAL A 1 99 ? -10.93 23.078 1.449 1 93.12 99 VAL A CA 1
ATOM 768 C C . VAL A 1 99 ? -10.383 23.984 2.549 1 93.12 99 VAL A C 1
ATOM 770 O O . VAL A 1 99 ? -10.914 25.062 2.785 1 93.12 99 VAL A O 1
ATOM 773 N N . ARG A 1 100 ? -9.328 23.562 3.146 1 88.75 100 ARG A N 1
ATOM 774 C CA . ARG A 1 100 ? -8.797 24.234 4.328 1 88.75 100 ARG A CA 1
ATOM 775 C C . ARG A 1 100 ? -7.957 25.438 3.934 1 88.75 100 ARG A C 1
ATOM 777 O O . ARG A 1 100 ? -6.984 25.312 3.188 1 88.75 100 ARG A O 1
ATOM 784 N N . LEU A 1 101 ? -8.445 26.562 4.441 1 80 101 LEU A N 1
ATOM 785 C CA . LEU A 1 101 ? -7.766 27.812 4.121 1 80 101 LEU A CA 1
ATOM 786 C C . LEU A 1 101 ? -7.25 28.5 5.387 1 80 101 LEU A C 1
ATOM 788 O O . LEU A 1 101 ? -7.812 28.312 6.469 1 80 101 LEU A O 1
ATOM 792 N N . PHE A 1 102 ? -6.066 29.125 5.184 1 64.44 102 PHE A N 1
ATOM 793 C CA . PHE A 1 102 ? -5.512 29.891 6.289 1 64.44 102 PHE A CA 1
ATOM 794 C C . PHE A 1 102 ? -5.621 31.391 6.012 1 64.44 102 PHE A C 1
ATOM 796 O O . PHE A 1 102 ? -5.211 31.859 4.949 1 64.44 102 PHE A O 1
ATOM 803 N N . ALA A 1 103 ? -6.406 32.125 6.75 1 55.03 103 ALA A N 1
ATOM 804 C CA . ALA A 1 103 ? -6.711 33.531 6.574 1 55.03 103 ALA A CA 1
ATOM 805 C C . ALA A 1 103 ? -5.438 34.344 6.383 1 55.03 103 ALA A C 1
ATOM 807 O O . ALA A 1 103 ? -5.434 35.344 5.66 1 55.03 103 ALA A O 1
ATOM 808 N N . GLY A 1 104 ? -4.359 33.969 7.043 1 52.88 104 GLY A N 1
ATOM 809 C CA . GLY A 1 104 ? -3.176 34.781 6.957 1 52.88 104 GLY A CA 1
ATOM 810 C C . GLY A 1 104 ? -2.34 34.531 5.719 1 52.88 104 GLY A C 1
ATOM 811 O O . GLY A 1 104 ? -1.323 35.188 5.492 1 52.88 104 GLY A O 1
ATOM 812 N N . GLN A 1 105 ? -2.877 33.625 4.977 1 52.44 105 GLN A N 1
ATOM 813 C CA . GLN A 1 105 ? -2.08 33.312 3.793 1 52.44 105 GLN A CA 1
ATOM 814 C C . GLN A 1 105 ? -2.287 34.344 2.701 1 52.44 105 GLN A C 1
ATOM 816 O O . GLN A 1 105 ? -3.387 34.906 2.549 1 52.44 105 GLN A O 1
ATOM 821 N N . ALA A 1 106 ? -1.259 35 2.275 1 48.75 106 ALA A N 1
ATOM 822 C CA . ALA A 1 106 ? -1.25 36.125 1.342 1 48.75 106 ALA A CA 1
ATOM 823 C C . ALA A 1 106 ? -2.301 35.938 0.251 1 48.75 106 ALA A C 1
ATOM 825 O O . ALA A 1 106 ? -3.02 36.875 -0.095 1 48.75 106 ALA A O 1
ATOM 826 N N . ASP A 1 107 ? -2.34 34.812 -0.427 1 57.31 107 ASP A N 1
ATOM 827 C CA . ASP A 1 107 ? -3.279 34.719 -1.542 1 57.31 107 ASP A CA 1
ATOM 828 C C . ASP A 1 107 ? -4.109 33.438 -1.474 1 57.31 107 ASP A C 1
ATOM 830 O O . ASP A 1 107 ? -3.74 32.438 -2.064 1 57.31 107 ASP A O 1
ATOM 834 N N . PHE A 1 108 ? -5.262 33.562 -0.667 1 66.25 108 PHE A N 1
ATOM 835 C CA . PHE A 1 108 ? -6.125 32.406 -0.533 1 66.25 108 PHE A CA 1
ATOM 836 C C . PHE A 1 108 ? -7.156 32.344 -1.654 1 66.25 108 PHE A C 1
ATOM 838 O O . PHE A 1 108 ? -7.801 31.328 -1.874 1 66.25 108 PHE A O 1
ATOM 845 N N . LEU A 1 109 ? -7.273 33.406 -2.422 1 73.75 109 LEU A N 1
ATOM 846 C CA . LEU A 1 109 ? -8.375 33.562 -3.361 1 73.75 109 LEU A CA 1
ATOM 847 C C . LEU A 1 109 ? -8.367 32.469 -4.418 1 73.75 109 LEU A C 1
ATOM 849 O O . LEU A 1 109 ? -9.406 31.891 -4.734 1 73.75 109 LEU A O 1
ATOM 853 N N . PRO A 1 110 ? -7.195 32.125 -4.77 1 73.19 110 PRO A N 1
ATOM 854 C CA . PRO A 1 110 ? -7.191 31.062 -5.785 1 73.19 110 PRO A CA 1
ATOM 855 C C . PRO A 1 110 ? -7.758 29.75 -5.262 1 73.19 110 PRO A C 1
ATOM 857 O O . PRO A 1 110 ? -8.227 28.922 -6.051 1 73.19 110 PRO A O 1
ATOM 860 N N . MET A 1 111 ? -7.844 29.578 -4.008 1 79.56 111 MET A N 1
ATOM 861 C CA . MET A 1 111 ? -8.328 28.328 -3.42 1 79.56 111 MET A CA 1
ATOM 862 C C . MET A 1 111 ? -9.852 28.266 -3.459 1 79.56 111 MET A C 1
ATOM 864 O O . MET A 1 111 ? -10.445 27.203 -3.258 1 79.56 111 MET A O 1
ATOM 868 N N . LEU A 1 112 ? -10.422 29.359 -3.771 1 86.94 112 LEU A N 1
ATOM 869 C CA . LEU A 1 112 ? -11.883 29.406 -3.85 1 86.94 112 LEU A CA 1
ATOM 870 C C . LEU A 1 112 ? -12.375 28.844 -5.176 1 86.94 112 LEU A C 1
ATOM 872 O O . LEU A 1 112 ? -13.562 28.578 -5.336 1 86.94 112 LEU A O 1
ATOM 876 N N . GLU A 1 113 ? -11.398 28.625 -6.012 1 85.69 113 GLU A N 1
ATOM 877 C CA . GLU A 1 113 ? -11.781 28.062 -7.305 1 85.69 113 GLU A CA 1
ATOM 878 C C . GLU A 1 113 ? -12.516 26.734 -7.141 1 85.69 113 GLU A C 1
ATOM 880 O O . GLU A 1 113 ? -12.062 25.859 -6.41 1 85.69 113 GLU A O 1
ATOM 885 N N . ASP A 1 114 ? -13.68 26.594 -7.668 1 89.5 114 ASP A N 1
ATOM 886 C CA . ASP A 1 114 ? -14.508 25.391 -7.746 1 89.5 114 ASP A CA 1
ATOM 887 C C . ASP A 1 114 ? -15.211 25.125 -6.418 1 89.5 114 ASP A C 1
ATOM 889 O O . ASP A 1 114 ? -15.859 24.094 -6.246 1 89.5 114 ASP A O 1
ATOM 893 N N . CYS A 1 115 ? -15.023 26.062 -5.48 1 94.94 115 CYS A N 1
ATOM 894 C CA . CYS A 1 115 ? -15.805 25.953 -4.254 1 94.94 115 CYS A CA 1
ATOM 895 C C . CYS A 1 115 ? -17.234 26.453 -4.469 1 94.94 115 CYS A C 1
ATOM 897 O O . CYS A 1 115 ? -17.453 27.438 -5.184 1 94.94 115 CYS A O 1
ATOM 899 N N . VAL A 1 116 ? -18.141 25.812 -3.84 1 97.69 116 VAL A N 1
ATOM 900 C CA . VAL A 1 116 ? -19.531 26.234 -3.984 1 97.69 116 VAL A CA 1
ATOM 901 C C . VAL A 1 116 ? -19.953 27.078 -2.781 1 97.69 116 VAL A C 1
ATOM 903 O O . VAL A 1 116 ? -20.953 27.797 -2.84 1 97.69 116 VAL A O 1
ATOM 906 N N . ALA A 1 117 ? -19.25 26.969 -1.708 1 97.25 117 ALA A N 1
ATOM 907 C CA . ALA A 1 117 ? -19.547 27.688 -0.476 1 97.25 117 ALA A CA 1
ATOM 908 C C . ALA A 1 117 ? -18.266 28 0.298 1 97.25 117 ALA A C 1
ATOM 910 O O . ALA A 1 117 ? -17.219 27.422 0.035 1 97.25 117 ALA A O 1
ATOM 911 N N . VAL A 1 118 ? -18.375 28.953 1.174 1 94.31 118 VAL A N 1
ATOM 912 C CA . VAL A 1 118 ? -17.266 29.312 2.066 1 94.31 118 VAL A CA 1
ATOM 913 C C . VAL A 1 118 ? -17.797 29.5 3.486 1 94.31 118 VAL A C 1
ATOM 915 O O . VAL A 1 118 ? -18.844 30.125 3.682 1 94.31 118 VAL A O 1
ATOM 918 N N . ILE A 1 119 ? -17.141 28.875 4.434 1 94.94 119 ILE A N 1
ATOM 919 C CA . ILE A 1 119 ? -17.375 29.094 5.859 1 94.94 119 ILE A CA 1
ATOM 920 C C . ILE A 1 119 ? -16.25 29.938 6.445 1 94.94 119 ILE A C 1
ATOM 922 O O . ILE A 1 119 ? -15.07 29.594 6.305 1 94.94 119 ILE A O 1
ATOM 926 N N . PHE A 1 120 ? -16.609 31.031 7.078 1 90 120 PHE A N 1
ATOM 927 C CA . PHE A 1 120 ? -15.562 31.922 7.547 1 90 120 PHE A CA 1
ATOM 928 C C . PHE A 1 120 ? -15.961 32.594 8.859 1 90 120 PHE A C 1
ATOM 930 O O . PHE A 1 120 ? -17.141 32.594 9.234 1 90 120 PHE A O 1
ATOM 937 N N . ASP A 1 121 ? -15 33 9.617 1 87.88 121 ASP A N 1
ATOM 938 C CA . ASP A 1 121 ? -15.25 33.688 10.875 1 87.88 121 ASP A CA 1
ATOM 939 C C . ASP A 1 121 ? -15.062 35.188 10.703 1 87.88 121 ASP A C 1
ATOM 941 O O . ASP A 1 121 ? -15.047 35.719 9.586 1 87.88 121 ASP A O 1
ATOM 945 N N . SER A 1 122 ? -15.086 35.938 11.781 1 75.88 122 SER A N 1
ATOM 946 C CA . SER A 1 122 ? -15.125 37.375 11.734 1 75.88 122 SER A CA 1
ATOM 947 C C . SER A 1 122 ? -13.727 37.969 11.523 1 75.88 122 SER A C 1
ATOM 949 O O . SER A 1 122 ? -13.531 39.156 11.641 1 75.88 122 SER A O 1
ATOM 951 N N . GLU A 1 123 ? -12.805 37.125 11.242 1 72.62 123 GLU A N 1
ATOM 952 C CA . GLU A 1 123 ? -11.477 37.688 10.984 1 72.62 123 GLU A CA 1
ATOM 953 C C . GLU A 1 123 ? -11.5 38.656 9.797 1 72.62 123 GLU A C 1
ATOM 955 O O . GLU A 1 123 ? -11.828 38.25 8.68 1 72.62 123 GLU A O 1
ATOM 960 N N . PRO A 1 124 ? -11.227 39.812 10.047 1 68.88 124 PRO A N 1
ATOM 961 C CA . PRO A 1 124 ? -11.445 40.875 9.062 1 68.88 124 PRO A CA 1
ATOM 962 C C . PRO A 1 124 ? -10.633 40.656 7.785 1 68.88 124 PRO A C 1
ATOM 964 O O . PRO A 1 124 ? -11.102 40.969 6.688 1 68.88 124 PRO A O 1
ATOM 967 N N . THR A 1 125 ? -9.453 40.219 7.953 1 70.5 125 THR A N 1
ATOM 968 C CA . THR A 1 125 ? -8.578 40.094 6.793 1 70.5 125 THR A CA 1
ATOM 969 C C . THR A 1 125 ? -9.219 39.188 5.727 1 70.5 125 THR A C 1
ATOM 971 O O . THR A 1 125 ? -9.242 39.562 4.547 1 70.5 125 THR A O 1
ATOM 974 N N . PHE A 1 126 ? -9.773 38.156 6.125 1 75.12 126 PHE A N 1
ATOM 975 C CA . PHE A 1 126 ? -10.375 37.25 5.172 1 75.12 126 PHE A CA 1
ATOM 976 C C . PHE A 1 126 ? -11.641 37.844 4.57 1 75.12 126 PHE A C 1
ATOM 978 O O . PHE A 1 126 ? -11.828 37.812 3.354 1 75.12 126 PHE A O 1
ATOM 985 N N . TYR A 1 127 ? -12.477 38.312 5.426 1 78.56 127 TYR A N 1
ATOM 986 C CA . TYR A 1 127 ? -13.766 38.844 4.98 1 78.56 127 TYR A CA 1
ATOM 987 C C . TYR A 1 127 ? -13.57 40 3.98 1 78.56 127 TYR A C 1
ATOM 989 O O . TYR A 1 127 ? -14.227 40.031 2.939 1 78.56 127 TYR A O 1
ATOM 997 N N . ASN A 1 128 ? -12.641 40.812 4.293 1 79 128 ASN A N 1
ATOM 998 C CA . ASN A 1 128 ? -12.367 41.938 3.416 1 79 128 ASN A CA 1
ATOM 999 C C . ASN A 1 128 ? -11.844 41.469 2.057 1 79 128 ASN A C 1
ATOM 1001 O O . ASN A 1 128 ? -12.211 42.062 1.025 1 79 128 ASN A O 1
ATOM 1005 N N . LYS A 1 129 ? -11.023 40.531 2.072 1 80 129 LYS A N 1
ATOM 1006 C CA . LYS A 1 129 ? -10.5 40 0.82 1 80 129 LYS A CA 1
ATOM 1007 C C . LYS A 1 129 ? -11.602 39.312 0.015 1 80 129 LYS A C 1
ATOM 1009 O O . LYS A 1 129 ? -11.625 39.406 -1.214 1 80 129 LYS A O 1
ATOM 1014 N N . LEU A 1 130 ? -12.445 38.625 0.639 1 83.06 130 LEU A N 1
ATOM 1015 C CA . LEU A 1 130 ? -13.57 37.938 -0.011 1 83.06 130 LEU A CA 1
ATOM 1016 C C . LEU A 1 130 ? -14.484 38.938 -0.691 1 83.06 130 LEU A C 1
ATOM 1018 O O . LEU A 1 130 ? -14.961 38.719 -1.804 1 83.06 130 LEU A O 1
ATOM 1022 N N . LEU A 1 131 ? -14.664 40.062 -0.103 1 83.75 131 LEU A N 1
ATOM 1023 C CA . LEU A 1 131 ? -15.555 41.094 -0.621 1 83.75 131 LEU A CA 1
ATOM 1024 C C . LEU A 1 131 ? -14.992 41.719 -1.896 1 83.75 131 LEU A C 1
ATOM 1026 O O . LEU A 1 131 ? -15.727 42.312 -2.684 1 83.75 131 LEU A O 1
ATOM 1030 N N . LYS A 1 132 ? -13.727 41.594 -1.999 1 82.62 132 LYS A N 1
ATOM 1031 C CA . LYS A 1 132 ? -13.094 42.156 -3.193 1 82.62 132 LYS A CA 1
ATOM 1032 C C . LYS A 1 132 ? -13.461 41.344 -4.434 1 82.62 132 LYS A C 1
ATOM 1034 O O . LYS A 1 132 ? -13.414 41.844 -5.555 1 82.62 132 LYS A O 1
ATOM 1039 N N . VAL A 1 133 ? -13.875 40.125 -4.223 1 86.5 133 VAL A N 1
ATOM 1040 C CA . VAL A 1 133 ? -14.062 39.281 -5.395 1 86.5 133 VAL A CA 1
ATOM 1041 C C . VAL A 1 133 ? -15.492 38.75 -5.426 1 86.5 133 VAL A C 1
ATOM 1043 O O . VAL A 1 133 ? -15.883 38.031 -6.355 1 86.5 133 VAL A O 1
ATOM 1046 N N . ALA A 1 134 ? -16.281 39.125 -4.461 1 89.88 134 ALA A N 1
ATOM 1047 C CA . ALA A 1 134 ? -17.641 38.594 -4.395 1 89.88 134 ALA A CA 1
ATOM 1048 C C . ALA A 1 134 ? -18.578 39.562 -3.686 1 89.88 134 ALA A C 1
ATOM 1050 O O . ALA A 1 134 ? -18.172 40.25 -2.752 1 89.88 134 ALA A O 1
ATOM 1051 N N . ASN A 1 135 ? -19.797 39.625 -4.219 1 92.81 135 ASN A N 1
ATOM 1052 C CA . ASN A 1 135 ? -20.891 40.281 -3.492 1 92.81 135 ASN A CA 1
ATOM 1053 C C . ASN A 1 135 ? -21.656 39.281 -2.631 1 92.81 135 ASN A C 1
ATOM 1055 O O . ASN A 1 135 ? -22.078 38.219 -3.119 1 92.81 135 ASN A O 1
ATOM 1059 N N . ILE A 1 136 ? -21.734 39.594 -1.36 1 92.5 136 ILE A N 1
ATOM 1060 C CA . ILE A 1 136 ? -22.406 38.719 -0.425 1 92.5 136 ILE A CA 1
ATOM 1061 C C . ILE A 1 136 ? -23.688 39.375 0.083 1 92.5 136 ILE A C 1
ATOM 1063 O O . ILE A 1 136 ? -23.656 40.469 0.635 1 92.5 136 ILE A O 1
ATOM 1067 N N . LEU A 1 137 ? -24.766 38.656 -0.06 1 91.06 137 LEU A N 1
ATOM 1068 C CA . LEU A 1 137 ? -26.047 39.156 0.404 1 91.06 137 LEU A CA 1
ATOM 1069 C C . LEU A 1 137 ? -26.312 38.719 1.838 1 91.06 137 LEU A C 1
ATOM 1071 O O . LEU A 1 137 ? -25.594 37.875 2.379 1 91.06 137 LEU A O 1
ATOM 1075 N N . GLU A 1 138 ? -27.375 39.281 2.439 1 85.88 138 GLU A N 1
ATOM 1076 C CA . GLU A 1 138 ? -27.703 39.031 3.84 1 85.88 138 GLU A CA 1
ATOM 1077 C C . GLU A 1 138 ? -28.078 37.562 4.062 1 85.88 138 GLU A C 1
ATOM 1079 O O . GLU A 1 138 ? -27.797 37 5.121 1 85.88 138 GLU A O 1
ATOM 1084 N N . ASP A 1 139 ? -28.562 36.969 3.047 1 90.19 139 ASP A N 1
ATOM 1085 C CA . ASP A 1 139 ? -29.016 35.594 3.191 1 90.19 139 ASP A CA 1
ATOM 1086 C C . ASP A 1 139 ? -27.906 34.625 2.842 1 90.19 139 ASP A C 1
ATOM 1088 O O . ASP A 1 139 ? -28.141 33.406 2.746 1 90.19 139 ASP A O 1
ATOM 1092 N N . GLY A 1 140 ? -26.719 35.188 2.625 1 93.19 140 GLY A N 1
ATOM 1093 C CA . GLY A 1 140 ? -25.562 34.344 2.381 1 93.19 140 GLY A CA 1
ATOM 1094 C C . GLY A 1 140 ? -25.297 34.094 0.907 1 93.19 140 GLY A C 1
ATOM 1095 O O . GLY A 1 140 ? -24.266 33.531 0.54 1 93.19 140 GLY A O 1
ATOM 1096 N N . THR A 1 141 ? -26.234 34.531 -0.011 1 95.44 141 THR A N 1
ATOM 1097 C CA . THR A 1 141 ? -26.047 34.344 -1.447 1 95.44 141 THR A CA 1
ATOM 1098 C C . THR A 1 141 ? -24.812 35.094 -1.929 1 95.44 141 THR A C 1
ATOM 1100 O O . THR A 1 141 ? -24.609 36.281 -1.569 1 95.44 141 THR A O 1
ATOM 1103 N N . VAL A 1 142 ? -24.031 34.375 -2.723 1 95.19 142 VAL A N 1
ATOM 1104 C CA . VAL A 1 142 ? -22.797 34.969 -3.246 1 95.19 142 VAL A CA 1
ATOM 1105 C C . VAL A 1 142 ? -22.922 35.156 -4.758 1 95.19 142 VAL A C 1
ATOM 1107 O O . VAL A 1 142 ? -23.359 34.25 -5.465 1 95.19 142 VAL A O 1
ATOM 1110 N N . ILE A 1 143 ? -22.609 36.344 -5.188 1 94.69 143 ILE A N 1
ATOM 1111 C CA . ILE A 1 143 ? -22.484 36.656 -6.613 1 94.69 143 ILE A CA 1
ATOM 1112 C C . ILE A 1 143 ? -21.047 37.062 -6.938 1 94.69 143 ILE A C 1
ATOM 1114 O O . ILE A 1 143 ? -20.547 38.062 -6.434 1 94.69 143 ILE A O 1
ATOM 1118 N N . SER A 1 144 ? -20.406 36.219 -7.602 1 93.75 144 SER A N 1
ATOM 1119 C CA . SER A 1 144 ? -19.016 36.469 -7.961 1 93.75 144 SER A CA 1
ATOM 1120 C C . SER A 1 144 ? -18.766 36.156 -9.43 1 93.75 144 SER A C 1
ATOM 1122 O O . SER A 1 144 ? -19.094 35.062 -9.906 1 93.75 144 SER A O 1
ATOM 1124 N N . GLU A 1 145 ? -18.156 37.062 -10.156 1 91.19 145 GLU A N 1
ATOM 1125 C CA . GLU A 1 145 ? -17.75 36.812 -11.539 1 91.19 145 GLU A CA 1
ATOM 1126 C C . GLU A 1 145 ? -16.484 36 -11.609 1 91.19 145 GLU A C 1
ATOM 1128 O O . GLU A 1 145 ? -16.312 35.156 -12.516 1 91.19 145 GLU A O 1
ATOM 1133 N N . THR A 1 146 ? -15.641 36.219 -10.633 1 89.12 146 THR A N 1
ATOM 1134 C CA . THR A 1 146 ? -14.352 35.531 -10.586 1 89.12 146 THR A CA 1
ATOM 1135 C C . THR A 1 146 ? -14.539 34.062 -10.219 1 89.12 146 THR A C 1
ATOM 1137 O O . THR A 1 146 ? -13.875 33.188 -10.773 1 89.12 146 THR A O 1
ATOM 1140 N N . TYR A 1 147 ? -15.414 33.844 -9.273 1 92.62 147 TYR A N 1
ATOM 1141 C CA . TYR A 1 147 ? -15.719 32.5 -8.812 1 92.62 147 TYR A CA 1
ATOM 1142 C C . TYR A 1 147 ? -17.188 32.156 -9.008 1 92.62 147 TYR A C 1
ATOM 1144 O O . TYR A 1 147 ? -17.969 32.188 -8.047 1 92.62 147 TYR A O 1
ATOM 1152 N N . SER A 1 148 ? -17.516 31.734 -10.125 1 93.25 148 SER A N 1
ATOM 1153 C CA . SER A 1 148 ? -18.906 31.625 -10.562 1 93.25 148 SER A CA 1
ATOM 1154 C C . SER A 1 148 ? -19.625 30.5 -9.836 1 93.25 148 SER A C 1
ATOM 1156 O O . SER A 1 148 ? -20.859 30.516 -9.727 1 93.25 148 SER A O 1
ATOM 1158 N N . LYS A 1 149 ? -18.875 29.531 -9.312 1 95.31 149 LYS A N 1
ATOM 1159 C CA . LYS A 1 149 ? -19.516 28.406 -8.641 1 95.31 149 LYS A CA 1
ATOM 1160 C C . LYS A 1 149 ? -19.828 28.734 -7.188 1 95.31 149 LYS A C 1
ATOM 1162 O O . LYS A 1 149 ? -20.625 28.047 -6.539 1 95.31 149 LYS A O 1
ATOM 1167 N N . LEU A 1 150 ? -19.125 29.734 -6.688 1 95.81 150 LEU A N 1
ATOM 1168 C CA . LEU A 1 150 ? -19.328 30.141 -5.301 1 95.81 150 LEU A CA 1
ATOM 1169 C C . LEU A 1 150 ? -20.703 30.766 -5.117 1 95.81 150 LEU A C 1
ATOM 1171 O O . LEU A 1 150 ? -20.953 31.859 -5.625 1 95.81 150 LEU A O 1
ATOM 1175 N N . ARG A 1 151 ? -21.562 30.156 -4.32 1 96.75 151 ARG A N 1
ATOM 1176 C CA . ARG A 1 151 ? -22.953 30.625 -4.297 1 96.75 151 ARG A CA 1
ATOM 1177 C C . ARG A 1 151 ? -23.422 30.859 -2.865 1 96.75 151 ARG A C 1
ATOM 1179 O O . ARG A 1 151 ? -24.469 31.484 -2.646 1 96.75 151 ARG A O 1
ATOM 1186 N N . LEU A 1 152 ? -22.625 30.422 -1.882 1 97 152 LEU A N 1
ATOM 1187 C CA . LEU A 1 152 ? -23.094 30.5 -0.501 1 97 152 LEU A CA 1
ATOM 1188 C C . LEU A 1 152 ? -21.953 30.922 0.431 1 97 152 LEU A C 1
ATOM 1190 O O . LEU A 1 152 ? -20.875 30.312 0.415 1 97 152 LEU A O 1
ATOM 1194 N N . ALA A 1 153 ? -22.141 31.969 1.165 1 94.81 153 ALA A N 1
ATOM 1195 C CA . ALA A 1 153 ? -21.234 32.406 2.225 1 94.81 153 ALA A CA 1
ATOM 1196 C C . ALA A 1 153 ? -21.844 32.156 3.602 1 94.81 153 ALA A C 1
ATOM 1198 O O . ALA A 1 153 ? -22.938 32.656 3.9 1 94.81 153 ALA A O 1
ATOM 1199 N N . ILE A 1 154 ? -21.141 31.406 4.426 1 95.31 154 ILE A N 1
ATOM 1200 C CA . ILE A 1 154 ? -21.609 31.031 5.754 1 95.31 154 ILE A CA 1
ATOM 1201 C C . ILE A 1 154 ? -20.688 31.625 6.816 1 95.31 154 ILE A C 1
ATOM 1203 O O . ILE A 1 154 ? -19.469 31.453 6.766 1 95.31 154 ILE A O 1
ATOM 1207 N N . THR A 1 155 ? -21.25 32.25 7.758 1 92.88 155 THR A N 1
ATOM 1208 C CA . THR A 1 155 ? -20.453 32.875 8.805 1 92.88 155 THR A CA 1
ATOM 1209 C C . THR A 1 155 ? -20.641 32.125 10.133 1 92.88 155 THR A C 1
ATOM 1211 O O . THR A 1 155 ? -21.75 31.688 10.445 1 92.88 155 THR A O 1
ATOM 1214 N N . VAL A 1 156 ? -19.594 32.031 10.867 1 92.44 156 VAL A N 1
ATOM 1215 C CA . VAL A 1 156 ? -19.656 31.469 12.219 1 92.44 156 VAL A CA 1
ATOM 1216 C C . VAL A 1 156 ? -19.406 32.562 13.234 1 92.44 156 VAL A C 1
ATOM 1218 O O . VAL A 1 156 ? -19.219 32.312 14.422 1 92.44 156 VAL A O 1
ATOM 1221 N N . ALA A 1 157 ? -19.312 33.75 12.688 1 75.62 157 ALA A N 1
ATOM 1222 C CA . ALA A 1 157 ? -19.109 34.938 13.5 1 75.62 157 ALA A CA 1
ATOM 1223 C C . ALA A 1 157 ? -20.312 35.219 14.391 1 75.62 157 ALA A C 1
ATOM 1225 O O . ALA A 1 157 ? -21.422 34.75 14.102 1 75.62 157 ALA A O 1
ATOM 1226 N N . ASN A 1 158 ? -19.969 35.938 15.523 1 67.38 158 ASN A N 1
ATOM 1227 C CA . ASN A 1 158 ? -21.078 36.375 16.359 1 67.38 158 ASN A CA 1
ATOM 1228 C C . ASN A 1 158 ? -21.969 37.375 15.625 1 67.38 158 ASN A C 1
ATOM 1230 O O . ASN A 1 158 ? -21.5 38.156 14.797 1 67.38 158 ASN A O 1
ATOM 1234 N N . THR A 1 159 ? -23.188 37.219 15.758 1 58.47 159 THR A N 1
ATOM 1235 C CA . THR A 1 159 ? -24.266 37.969 15.094 1 58.47 159 THR A CA 1
ATOM 1236 C C . THR A 1 159 ? -24.016 39.469 15.172 1 58.47 159 THR A C 1
ATOM 1238 O O . THR A 1 159 ? -24.516 40.219 14.344 1 58.47 159 THR A O 1
ATOM 1241 N N . ASN A 1 160 ? -23.203 39.844 15.977 1 60.16 160 ASN A N 1
ATOM 1242 C CA . ASN A 1 160 ? -23.062 41.281 16.156 1 60.16 160 ASN A CA 1
ATOM 1243 C C . ASN A 1 160 ? -22.016 41.844 15.203 1 60.16 160 ASN A C 1
ATOM 1245 O O . ASN A 1 160 ? -21.719 43.031 15.25 1 60.16 160 ASN A O 1
ATOM 1249 N N . SER A 1 161 ? -21.594 41 14.336 1 66.19 161 SER A N 1
ATOM 1250 C CA . SER A 1 161 ? -20.562 41.5 13.438 1 66.19 161 SER A CA 1
ATOM 1251 C C . SER A 1 161 ? -21.172 42.062 12.156 1 66.19 161 SER A C 1
ATOM 1253 O O . SER A 1 161 ? -22.312 41.75 11.812 1 66.19 161 SER A O 1
ATOM 1255 N N . ASP A 1 162 ? -20.641 43.062 11.57 1 73.69 162 ASP A N 1
ATOM 1256 C CA . ASP A 1 162 ? -21.062 43.688 10.312 1 73.69 162 ASP A CA 1
ATOM 1257 C C . ASP A 1 162 ? -20.781 42.75 9.133 1 73.69 162 ASP A C 1
ATOM 1259 O O . ASP A 1 162 ? -20.922 43.156 7.973 1 73.69 162 ASP A O 1
ATOM 1263 N N . ILE A 1 163 ? -20.594 41.594 9.492 1 78.69 163 ILE A N 1
ATOM 1264 C CA . ILE A 1 163 ? -20.234 40.625 8.469 1 78.69 163 ILE A CA 1
ATOM 1265 C C . ILE A 1 163 ? -21.516 40.031 7.852 1 78.69 163 ILE A C 1
ATOM 1267 O O . ILE A 1 163 ? -22.422 39.625 8.57 1 78.69 163 ILE A O 1
ATOM 1271 N N . LYS A 1 164 ? -21.578 40.188 6.566 1 82.31 164 LYS A N 1
ATOM 1272 C CA . LYS A 1 164 ? -22.703 39.594 5.828 1 82.31 164 LYS A CA 1
ATOM 1273 C C . LYS A 1 164 ? -22.469 38.125 5.551 1 82.31 164 LYS A C 1
ATOM 1275 O O . LYS A 1 164 ? -21.328 37.719 5.328 1 82.31 164 LYS A O 1
ATOM 1280 N N . GLY A 1 165 ? -23.484 37.281 5.641 1 88.81 165 GLY A N 1
ATOM 1281 C CA . GLY A 1 165 ? -23.469 35.875 5.406 1 88.81 165 GLY A CA 1
ATOM 1282 C C . GLY A 1 165 ? -24.547 35.125 6.164 1 88.81 165 GLY A C 1
ATOM 1283 O O . GLY A 1 165 ? -25.172 35.688 7.078 1 88.81 165 GLY A O 1
ATOM 1284 N N . LEU A 1 166 ? -24.781 33.969 5.727 1 92.62 166 LEU A N 1
ATOM 1285 C CA . LEU A 1 166 ? -25.75 33.125 6.441 1 92.62 166 LEU A CA 1
ATOM 1286 C C . LEU A 1 166 ? -25.125 32.562 7.707 1 92.62 166 LEU A C 1
ATOM 1288 O O . LEU A 1 166 ? -24.062 31.922 7.648 1 92.62 166 LEU A O 1
ATOM 1292 N N . SER A 1 167 ? -25.734 32.812 8.828 1 93.69 167 SER A N 1
ATOM 1293 C CA . SER A 1 167 ? -25.219 32.312 10.102 1 93.69 167 SER A CA 1
ATOM 1294 C C . SER A 1 167 ? -25.328 30.797 10.188 1 93.69 167 SER A C 1
ATOM 1296 O O . SER A 1 167 ? -26.406 30.234 10.039 1 93.69 167 SER A O 1
ATOM 1298 N N . LEU A 1 168 ? -24.188 30.172 10.477 1 95.94 168 LEU A N 1
ATOM 1299 C CA . LEU A 1 168 ? -24.203 28.719 10.609 1 95.94 168 LEU A CA 1
ATOM 1300 C C . LEU A 1 168 ? -25.109 28.297 11.758 1 95.94 168 LEU A C 1
ATOM 1302 O O . LEU A 1 168 ? -25.766 27.25 11.68 1 95.94 168 LEU A O 1
ATOM 1306 N N . ASP A 1 169 ? -25.141 29.078 12.82 1 94 169 ASP A N 1
ATOM 1307 C CA . ASP A 1 169 ? -26 28.781 13.961 1 94 169 ASP A CA 1
ATOM 1308 C C . ASP A 1 169 ? -27.469 28.797 13.562 1 94 169 ASP A C 1
ATOM 1310 O O . ASP A 1 169 ? -28.25 27.938 13.992 1 94 169 ASP A O 1
ATOM 1314 N N . GLU A 1 170 ? -27.812 29.75 12.766 1 93.12 170 GLU A N 1
ATOM 1315 C CA . GLU A 1 170 ? -29.188 29.812 12.258 1 93.12 170 GLU A CA 1
ATOM 1316 C C . GLU A 1 170 ? -29.484 28.609 11.359 1 93.12 170 GLU A C 1
ATOM 1318 O O . GLU A 1 170 ? -30.578 28.047 11.414 1 93.12 170 GLU A O 1
ATOM 1323 N N . MET A 1 171 ? -28.547 28.312 10.539 1 96.06 171 MET A N 1
ATOM 1324 C CA . MET A 1 171 ? -28.703 27.156 9.664 1 96.06 171 MET A CA 1
ATOM 1325 C C . MET A 1 171 ? -28.938 25.891 10.477 1 96.06 171 MET A C 1
ATOM 1327 O O . MET A 1 171 ? -29.812 25.078 10.133 1 96.06 171 MET A O 1
ATOM 1331 N N . LYS A 1 172 ? -28.203 25.734 11.477 1 97.25 172 LYS A N 1
ATOM 1332 C CA . LYS A 1 172 ? -28.328 24.547 12.328 1 97.25 172 LYS A CA 1
ATOM 1333 C C . LYS A 1 172 ? -29.688 24.484 13.008 1 97.25 172 LYS A C 1
ATOM 1335 O O . LYS A 1 172 ? -30.297 23.422 13.102 1 97.25 172 LYS A O 1
ATOM 1340 N N . GLU A 1 173 ? -30.141 25.594 13.469 1 95.5 173 GLU A N 1
ATOM 1341 C CA . GLU A 1 173 ? -31.453 25.656 14.125 1 95.5 173 GLU A CA 1
ATOM 1342 C C . GLU A 1 173 ? -32.562 25.25 13.18 1 95.5 173 GLU A C 1
ATOM 1344 O O . GLU A 1 173 ? -33.5 24.547 13.578 1 95.5 173 GLU A O 1
ATOM 1349 N N . THR A 1 174 ? -32.438 25.672 12.008 1 94.94 174 THR A N 1
ATOM 1350 C CA . THR A 1 174 ? -33.469 25.375 11.023 1 94.94 174 THR A CA 1
ATOM 1351 C C . THR A 1 174 ? -33.406 23.891 10.625 1 94.94 174 THR A C 1
ATOM 1353 O O . THR A 1 174 ? -34.438 23.312 10.266 1 94.94 174 THR A O 1
ATOM 1356 N N . ALA A 1 175 ? -32.25 23.266 10.766 1 96.31 175 ALA A N 1
ATOM 1357 C CA . ALA A 1 175 ? -32.062 21.891 10.336 1 96.31 175 ALA A CA 1
ATOM 1358 C C . ALA A 1 175 ? -32.375 20.906 11.461 1 96.31 175 ALA A C 1
ATOM 1360 O O . ALA A 1 175 ? -32.625 19.734 11.219 1 96.31 175 ALA A O 1
ATOM 1361 N N . LYS A 1 176 ? -32.25 21.125 12.75 1 92.5 176 LYS A N 1
ATOM 1362 C CA . LYS A 1 176 ? -32.25 20.297 13.953 1 92.5 176 LYS A CA 1
ATOM 1363 C C . LYS A 1 176 ? -33.406 19.328 13.945 1 92.5 176 LYS A C 1
ATOM 1365 O O . LYS A 1 176 ? -33.25 18.156 14.289 1 92.5 176 LYS A O 1
ATOM 1370 N N . ASN A 1 177 ? -34.625 19.641 13.453 1 89.69 177 ASN A N 1
ATOM 1371 C CA . ASN A 1 177 ? -35.781 18.75 13.578 1 89.69 177 ASN A CA 1
ATOM 1372 C C . ASN A 1 177 ? -36.375 18.438 12.219 1 89.69 177 ASN A C 1
ATOM 1374 O O . ASN A 1 177 ? -37.531 17.984 12.133 1 89.69 177 ASN A O 1
ATOM 1378 N N . ASP A 1 178 ? -35.5 18.609 11.32 1 93.75 178 ASP A N 1
ATOM 1379 C CA . ASP A 1 178 ? -36 18.281 9.992 1 93.75 178 ASP A CA 1
ATOM 1380 C C . ASP A 1 178 ? -35.719 16.828 9.641 1 93.75 178 ASP A C 1
ATOM 1382 O O . ASP A 1 178 ? -34.625 16.469 9.266 1 93.75 178 ASP A O 1
ATOM 1386 N N . LEU A 1 179 ? -36.656 15.977 9.711 1 91.69 179 LEU A N 1
ATOM 1387 C CA . LEU A 1 179 ? -36.531 14.531 9.523 1 91.69 179 LEU A CA 1
ATOM 1388 C C . LEU A 1 179 ? -36.344 14.188 8.055 1 91.69 179 LEU A C 1
ATOM 1390 O O . LEU A 1 179 ? -35.969 13.055 7.723 1 91.69 179 LEU A O 1
ATOM 1394 N N . ASN A 1 180 ? -36.469 15.133 7.195 1 92.19 180 ASN A N 1
ATOM 1395 C CA . ASN A 1 180 ? -36.344 14.891 5.762 1 92.19 180 ASN A CA 1
ATOM 1396 C C . ASN A 1 180 ? -34.875 14.922 5.336 1 92.19 180 ASN A C 1
ATOM 1398 O O . ASN A 1 180 ? -34.531 14.492 4.23 1 92.19 180 ASN A O 1
ATOM 1402 N N . ILE A 1 181 ? -34.062 15.414 6.188 1 94.62 181 ILE A N 1
ATOM 1403 C CA . ILE A 1 181 ? -32.656 15.484 5.855 1 94.62 181 ILE A CA 1
ATOM 1404 C C . ILE A 1 181 ? -32.031 14.094 5.977 1 94.62 181 ILE A C 1
ATOM 1406 O O . ILE A 1 181 ? -32.031 13.492 7.055 1 94.62 181 ILE A O 1
ATOM 1410 N N . ILE A 1 182 ? -31.516 13.617 4.871 1 93.62 182 ILE A N 1
ATOM 1411 C CA . ILE A 1 182 ? -30.812 12.344 4.832 1 93.62 182 ILE A CA 1
ATOM 1412 C C . ILE A 1 182 ? -29.328 12.578 4.52 1 93.62 182 ILE A C 1
ATOM 1414 O O . ILE A 1 182 ? -28.984 13.078 3.441 1 93.62 182 ILE A O 1
ATOM 1418 N N . LEU A 1 183 ? -28.484 12.266 5.461 1 95.88 183 LEU A N 1
ATOM 1419 C CA . LEU A 1 183 ? -27.047 12.406 5.227 1 95.88 183 LEU A CA 1
ATOM 1420 C C . LEU A 1 183 ? -26.562 11.367 4.223 1 95.88 183 LEU A C 1
ATOM 1422 O O . LEU A 1 183 ? -26.984 10.219 4.254 1 95.88 183 LEU A O 1
ATOM 1426 N N . PRO A 1 184 ? -25.719 11.727 3.342 1 94.5 184 PRO A N 1
ATOM 1427 C CA . PRO A 1 184 ? -25.219 10.789 2.34 1 94.5 184 PRO A CA 1
ATOM 1428 C C . PRO A 1 184 ? -24.234 9.781 2.922 1 94.5 184 PRO A C 1
ATOM 1430 O O . PRO A 1 184 ? -23.641 10.023 3.982 1 94.5 184 PRO A O 1
ATOM 1433 N N . ARG A 1 185 ? -24.109 8.688 2.221 1 90.12 185 ARG A N 1
ATOM 1434 C CA . ARG A 1 185 ? -23.047 7.75 2.547 1 90.12 185 ARG A CA 1
ATOM 1435 C C . ARG A 1 185 ? -21.703 8.219 1.978 1 90.12 185 ARG A C 1
ATOM 1437 O O . ARG A 1 185 ? -21.594 8.492 0.78 1 90.12 185 ARG A O 1
ATOM 1444 N N . VAL A 1 186 ? -20.781 8.352 2.805 1 94.12 186 VAL A N 1
ATOM 1445 C CA . VAL A 1 186 ? -19.469 8.797 2.387 1 94.12 186 VAL A CA 1
ATOM 1446 C C . VAL A 1 186 ? -18.469 7.633 2.494 1 94.12 186 VAL A C 1
ATOM 1448 O O . VAL A 1 186 ? -18.391 6.98 3.537 1 94.12 186 VAL A O 1
ATOM 1451 N N . ASP A 1 187 ? -17.75 7.332 1.378 1 93.12 187 ASP A N 1
ATOM 1452 C CA . ASP A 1 187 ? -16.688 6.32 1.373 1 93.12 187 ASP A CA 1
ATOM 1453 C C . ASP A 1 187 ? -15.406 6.859 2.01 1 93.12 187 ASP A C 1
ATOM 1455 O O . ASP A 1 187 ? -15 7.992 1.735 1 93.12 187 ASP A O 1
ATOM 1459 N N . PRO A 1 188 ? -14.82 6.062 2.936 1 95.5 188 PRO A N 1
ATOM 1460 C CA . PRO A 1 188 ? -13.594 6.535 3.586 1 95.5 188 PRO A CA 1
ATOM 1461 C C . PRO A 1 188 ? -12.516 6.945 2.584 1 95.5 188 PRO A C 1
ATOM 1463 O O . PRO A 1 188 ? -11.617 7.715 2.922 1 95.5 188 PRO A O 1
ATOM 1466 N N . GLU A 1 189 ? -12.586 6.484 1.381 1 93.44 189 GLU A N 1
ATOM 1467 C CA . GLU A 1 189 ? -11.555 6.789 0.398 1 93.44 189 GLU A CA 1
ATOM 1468 C C . GLU A 1 189 ? -12.008 7.891 -0.557 1 93.44 189 GLU A C 1
ATOM 1470 O O . GLU A 1 189 ? -11.281 8.25 -1.486 1 93.44 189 GLU A O 1
ATOM 1475 N N . ASP A 1 190 ? -13.195 8.477 -0.392 1 92.62 190 ASP A N 1
ATOM 1476 C CA . ASP A 1 190 ? -13.578 9.688 -1.106 1 92.62 190 ASP A CA 1
ATOM 1477 C C . ASP A 1 190 ? -12.641 10.844 -0.769 1 92.62 190 ASP A C 1
ATOM 1479 O O . ASP A 1 190 ? -12.211 10.984 0.377 1 92.62 190 ASP A O 1
ATOM 1483 N N . ILE A 1 191 ? -12.336 11.617 -1.77 1 92.5 191 ILE A N 1
ATOM 1484 C CA . ILE A 1 191 ? -11.562 12.82 -1.491 1 92.5 191 ILE A CA 1
ATOM 1485 C C . ILE A 1 191 ? -12.422 13.828 -0.732 1 92.5 191 ILE A C 1
ATOM 1487 O O . ILE A 1 191 ? -13.375 14.375 -1.286 1 92.5 191 ILE A O 1
ATOM 1491 N N . THR A 1 192 ? -12.086 14.039 0.508 1 94.69 192 THR A N 1
ATOM 1492 C CA . THR A 1 192 ? -12.914 14.914 1.323 1 94.69 192 THR A CA 1
ATOM 1493 C C . THR A 1 192 ? -12.094 16.062 1.898 1 94.69 192 THR A C 1
ATOM 1495 O O . THR A 1 192 ? -12.625 16.938 2.596 1 94.69 192 THR A O 1
ATOM 1498 N N . ILE A 1 193 ? -10.82 16.109 1.626 1 94.81 193 ILE A N 1
ATOM 1499 C CA . ILE A 1 193 ? -9.938 17.141 2.174 1 94.81 193 ILE A CA 1
ATOM 1500 C C . ILE A 1 193 ? -9.047 17.703 1.063 1 94.81 193 ILE A C 1
ATOM 1502 O O . ILE A 1 193 ? -8.469 16.938 0.284 1 94.81 193 ILE A O 1
ATOM 1506 N N . ILE A 1 194 ? -8.992 18.922 0.979 1 90.62 194 ILE A N 1
ATOM 1507 C CA . ILE A 1 194 ? -8.039 19.625 0.129 1 90.62 194 ILE A CA 1
ATOM 1508 C C . ILE A 1 194 ? -7.246 20.641 0.964 1 90.62 194 ILE A C 1
ATOM 1510 O O . ILE A 1 194 ? -7.824 21.531 1.59 1 90.62 194 ILE A O 1
ATOM 1514 N N . ALA A 1 195 ? -5.992 20.391 1.046 1 84.81 195 ALA A N 1
ATOM 1515 C CA . ALA A 1 195 ? -5.109 21.297 1.783 1 84.81 195 ALA A CA 1
ATOM 1516 C C . ALA A 1 195 ? -4.227 22.094 0.833 1 84.81 195 ALA A C 1
ATOM 1518 O O . ALA A 1 195 ? -3.936 21.641 -0.28 1 84.81 195 ALA A O 1
ATOM 1519 N N . GLN A 1 196 ? -3.893 23.25 1.279 1 72.88 196 GLN A N 1
ATOM 1520 C CA . GLN A 1 196 ? -3.031 24.125 0.493 1 72.88 196 GLN A CA 1
ATOM 1521 C C . GLN A 1 196 ? -1.587 24.062 0.981 1 72.88 196 GLN A C 1
ATOM 1523 O O . GLN A 1 196 ? -1.337 23.969 2.186 1 72.88 196 GLN A O 1
ATOM 1528 N N . THR A 1 197 ? -0.659 23.938 -0.029 1 67.25 197 THR A N 1
ATOM 1529 C CA . THR A 1 197 ? 0.748 24 0.35 1 67.25 197 THR A CA 1
ATOM 1530 C C . THR A 1 197 ? 1.383 25.312 -0.113 1 67.25 197 THR A C 1
ATOM 1532 O O . THR A 1 197 ? 0.89 25.938 -1.046 1 67.25 197 THR A O 1
ATOM 1535 N N . SER A 1 198 ? 2.281 25.859 0.734 1 54.75 198 SER A N 1
ATOM 1536 C CA . SER A 1 198 ? 2.961 27.109 0.386 1 54.75 198 SER A CA 1
ATOM 1537 C C . SER A 1 198 ? 4.07 26.859 -0.633 1 54.75 198 SER A C 1
ATOM 1539 O O . SER A 1 198 ? 5.047 26.172 -0.343 1 54.75 198 SER A O 1
ATOM 1541 N N . GLY A 1 199 ? 3.709 26.422 -1.835 1 48.72 199 GLY A N 1
ATOM 1542 C CA . GLY A 1 199 ? 4.758 26.094 -2.787 1 48.72 199 GLY A CA 1
ATOM 1543 C C . GLY A 1 199 ? 5.855 27.141 -2.852 1 48.72 199 GLY A C 1
ATOM 1544 O O . GLY A 1 199 ? 5.613 28.312 -2.568 1 48.72 199 GLY A O 1
ATOM 1545 N N . SER A 1 200 ? 7.133 26.734 -2.65 1 42.03 200 SER A N 1
ATOM 1546 C CA . SER A 1 200 ? 8.297 27.609 -2.74 1 42.03 200 SER A CA 1
ATOM 1547 C C . SER A 1 200 ? 8.203 28.547 -3.949 1 42.03 200 SER A C 1
ATOM 1549 O O . SER A 1 200 ? 8.82 29.609 -3.973 1 42.03 200 SER A O 1
ATOM 1551 N N . THR A 1 201 ? 7.48 28.062 -4.949 1 42.47 201 THR A N 1
ATOM 1552 C CA . THR A 1 201 ? 7.453 28.812 -6.207 1 42.47 201 THR A CA 1
ATOM 1553 C C . THR A 1 201 ? 6.387 29.906 -6.168 1 42.47 201 THR A C 1
ATOM 1555 O O . THR A 1 201 ? 6.211 30.641 -7.141 1 42.47 201 THR A O 1
ATOM 1558 N N . GLY A 1 202 ? 5.672 30.062 -5.051 1 48.44 202 GLY A N 1
ATOM 1559 C CA . GLY A 1 202 ? 4.707 31.141 -4.887 1 48.44 202 GLY A CA 1
ATOM 1560 C C . GLY A 1 202 ? 3.275 30.688 -5.129 1 48.44 202 GLY A C 1
ATOM 1561 O O . GLY A 1 202 ? 2.344 31.219 -4.516 1 48.44 202 GLY A O 1
ATOM 1562 N N . LYS A 1 203 ? 2.998 29.828 -6.18 1 52.69 203 LYS A N 1
ATOM 1563 C CA . LYS A 1 203 ? 1.598 29.453 -6.363 1 52.69 203 LYS A CA 1
ATOM 1564 C C . LYS A 1 203 ? 1.208 28.312 -5.441 1 52.69 203 LYS A C 1
ATOM 1566 O O . LYS A 1 203 ? 1.87 27.266 -5.426 1 52.69 203 LYS A O 1
ATOM 1571 N N . PRO A 1 204 ? 0.22 28.594 -4.676 1 60.97 204 PRO A N 1
ATOM 1572 C CA . PRO A 1 204 ? -0.189 27.531 -3.754 1 60.97 204 PRO A CA 1
ATOM 1573 C C . PRO A 1 204 ? -0.638 26.266 -4.477 1 60.97 204 PRO A C 1
ATOM 1575 O O . PRO A 1 204 ? -1.214 26.328 -5.566 1 60.97 204 PRO A O 1
ATOM 1578 N N . LYS A 1 205 ? -0.163 25.109 -4.043 1 69.25 205 LYS A N 1
ATOM 1579 C CA . LYS A 1 205 ? -0.582 23.797 -4.562 1 69.25 205 LYS A CA 1
ATOM 1580 C C . LYS A 1 205 ? -1.673 23.188 -3.689 1 69.25 205 LYS A C 1
ATOM 1582 O O . LYS A 1 205 ? -1.733 23.453 -2.486 1 69.25 205 LYS A O 1
ATOM 1587 N N . ARG A 1 206 ? -2.656 22.547 -4.371 1 78.44 206 ARG A N 1
ATOM 1588 C CA . ARG A 1 206 ? -3.697 21.812 -3.658 1 78.44 206 ARG A CA 1
ATOM 1589 C C . ARG A 1 206 ? -3.344 20.328 -3.539 1 78.44 206 ARG A C 1
ATOM 1591 O O . ARG A 1 206 ? -2.906 19.719 -4.512 1 78.44 206 ARG A O 1
ATOM 1598 N N . VAL A 1 207 ? -3.387 19.875 -2.361 1 85.81 207 VAL A N 1
ATOM 1599 C CA . VAL A 1 207 ? -3.17 18.469 -2.076 1 85.81 207 VAL A CA 1
ATOM 1600 C C . VAL A 1 207 ? -4.469 17.828 -1.584 1 85.81 207 VAL A C 1
ATOM 1602 O O . VAL A 1 207 ? -5.219 18.453 -0.821 1 85.81 207 VAL A O 1
ATOM 1605 N N . THR A 1 208 ? -4.73 16.672 -2.053 1 90.75 208 THR A N 1
ATOM 1606 C CA . THR A 1 208 ? -5.996 16.031 -1.711 1 90.75 208 THR A CA 1
ATOM 1607 C C . THR A 1 208 ? -5.766 14.828 -0.796 1 90.75 208 THR A C 1
ATOM 1609 O O . THR A 1 208 ? -4.789 14.094 -0.961 1 90.75 208 THR A O 1
ATOM 1612 N N . HIS A 1 209 ? -6.629 14.641 0.13 1 93.56 209 HIS A N 1
ATOM 1613 C CA . HIS A 1 209 ? -6.625 13.484 1.021 1 93.56 209 HIS A CA 1
ATOM 1614 C C . HIS A 1 209 ? -8.039 12.992 1.291 1 93.56 209 HIS A C 1
ATOM 1616 O O . HIS A 1 209 ? -9.008 13.727 1.078 1 93.56 209 HIS A O 1
ATOM 1622 N N . SER A 1 210 ? -8.125 11.781 1.702 1 95.19 210 SER A N 1
ATOM 1623 C CA . SER A 1 210 ? -9.383 11.172 2.145 1 95.19 210 SER A CA 1
ATOM 1624 C C . SER A 1 210 ? -9.391 10.969 3.654 1 95.19 210 SER A C 1
ATOM 1626 O O . SER A 1 210 ? -8.359 11.133 4.316 1 95.19 210 SER A O 1
ATOM 1628 N N . SER A 1 211 ? -10.609 10.633 4.184 1 97.06 211 SER A N 1
ATOM 1629 C CA . SER A 1 211 ? -10.688 10.25 5.586 1 97.06 211 SER A CA 1
ATOM 1630 C C . SER A 1 211 ? -9.805 9.047 5.887 1 97.06 211 SER A C 1
ATOM 1632 O O . SER A 1 211 ? -9.164 8.984 6.938 1 97.06 211 SER A O 1
ATOM 1634 N N . PHE A 1 212 ? -9.742 8.086 4.926 1 96.56 212 PHE A N 1
ATOM 1635 C CA . PHE A 1 212 ? -8.906 6.902 5.086 1 96.56 212 PHE A CA 1
ATOM 1636 C C . PHE A 1 212 ? -7.453 7.297 5.316 1 96.56 212 PHE A C 1
ATOM 1638 O O . PHE A 1 212 ? -6.785 6.75 6.199 1 96.56 212 PHE A O 1
ATOM 1645 N N . ASP A 1 213 ? -6.949 8.258 4.566 1 96.12 213 ASP A N 1
ATOM 1646 C CA . ASP A 1 213 ? -5.574 8.734 4.691 1 96.12 213 ASP A CA 1
ATOM 1647 C C . ASP A 1 213 ? -5.305 9.273 6.09 1 96.12 213 ASP A C 1
ATOM 1649 O O . ASP A 1 213 ? -4.359 8.844 6.758 1 96.12 213 ASP A O 1
ATOM 1653 N N . ILE A 1 214 ? -6.164 10.133 6.52 1 97 214 ILE A N 1
ATOM 1654 C CA . ILE A 1 214 ? -5.953 10.859 7.766 1 97 214 ILE A CA 1
ATOM 1655 C C . ILE A 1 214 ? -6.113 9.914 8.953 1 97 214 ILE A C 1
ATOM 1657 O O . ILE A 1 214 ? -5.305 9.938 9.883 1 97 214 ILE A O 1
ATOM 1661 N N . VAL A 1 215 ? -7.121 9.078 8.922 1 97.62 215 VAL A N 1
ATOM 1662 C CA . VAL A 1 215 ? -7.379 8.148 10.016 1 97.62 215 VAL A CA 1
ATOM 1663 C C . VAL A 1 215 ? -6.188 7.207 10.18 1 97.62 215 VAL A C 1
ATOM 1665 O O . VAL A 1 215 ? -5.668 7.043 11.289 1 97.62 215 VAL A O 1
ATOM 1668 N N . ASN A 1 216 ? -5.715 6.66 9.125 1 97.19 216 ASN A N 1
ATOM 1669 C CA . ASN A 1 216 ? -4.676 5.641 9.227 1 97.19 216 ASN A CA 1
ATOM 1670 C C . ASN A 1 216 ? -3.311 6.254 9.523 1 97.19 216 ASN A C 1
ATOM 1672 O O . ASN A 1 216 ? -2.531 5.703 10.305 1 97.19 216 ASN A O 1
ATOM 1676 N N . CYS A 1 217 ? -2.967 7.383 8.898 1 96.25 217 CYS A N 1
ATOM 1677 C CA . CYS A 1 217 ? -1.71 8.031 9.258 1 96.25 217 CYS A CA 1
ATOM 1678 C C . CYS A 1 217 ? -1.689 8.414 10.734 1 96.25 217 CYS A C 1
ATOM 1680 O O . CYS A 1 217 ? -0.663 8.273 11.398 1 96.25 217 CYS A O 1
ATOM 1682 N N . SER A 1 218 ? -2.834 8.867 11.234 1 96.75 218 SER A N 1
ATOM 1683 C CA . SER A 1 218 ? -2.967 9.227 12.641 1 96.75 218 SER A CA 1
ATOM 1684 C C . SER A 1 218 ? -2.756 8.016 13.539 1 96.75 218 SER A C 1
ATOM 1686 O O . SER A 1 218 ? -2.027 8.086 14.531 1 96.75 218 SER A O 1
ATOM 1688 N N . GLU A 1 219 ? -3.357 6.98 13.172 1 96.25 219 GLU A N 1
ATOM 1689 C CA . GLU A 1 219 ? -3.25 5.77 13.984 1 96.25 219 GLU A CA 1
ATOM 1690 C C . GLU A 1 219 ? -1.83 5.211 13.953 1 96.25 219 GLU A C 1
ATOM 1692 O O . GLU A 1 219 ? -1.349 4.676 14.953 1 96.25 219 GLU A O 1
ATOM 1697 N N . MET A 1 220 ? -1.184 5.285 12.836 1 94.81 220 MET A N 1
ATOM 1698 C CA . MET A 1 220 ? 0.206 4.844 12.75 1 94.81 220 MET A CA 1
ATOM 1699 C C . MET A 1 220 ? 1.094 5.664 13.68 1 94.81 220 MET A C 1
ATOM 1701 O O . MET A 1 220 ? 1.967 5.113 14.352 1 94.81 220 MET A O 1
ATOM 1705 N N . PHE A 1 221 ? 0.868 6.957 13.68 1 93.75 221 PHE A N 1
ATOM 1706 C CA . PHE A 1 221 ? 1.612 7.828 14.578 1 93.75 221 PHE A CA 1
ATOM 1707 C C . PHE A 1 221 ? 1.378 7.43 16.031 1 93.75 221 PHE A C 1
ATOM 1709 O O . PHE A 1 221 ? 2.33 7.281 16.797 1 93.75 221 PHE A O 1
ATOM 1716 N N . CYS A 1 222 ? 0.152 7.277 16.391 1 94.94 222 CYS A N 1
ATOM 1717 C CA . CYS A 1 222 ? -0.213 6.938 17.75 1 94.94 222 CYS A CA 1
ATOM 1718 C C . CYS A 1 222 ? 0.374 5.59 18.156 1 94.94 222 CYS A C 1
ATOM 1720 O O . CYS A 1 222 ? 0.828 5.418 19.297 1 94.94 222 CYS A O 1
ATOM 1722 N N . ASP A 1 223 ? 0.361 4.688 17.25 1 91.06 223 ASP A N 1
ATOM 1723 C CA . ASP A 1 223 ? 0.9 3.361 17.531 1 91.06 223 ASP A CA 1
ATOM 1724 C C . ASP A 1 223 ? 2.404 3.422 17.797 1 91.06 223 ASP A C 1
ATOM 1726 O O . ASP A 1 223 ? 2.904 2.805 18.734 1 91.06 223 ASP A O 1
ATOM 1730 N N . LEU A 1 224 ? 3.088 4.152 17 1 91.94 224 LEU A N 1
ATOM 1731 C CA . LEU A 1 224 ? 4.535 4.27 17.125 1 91.94 224 LEU A CA 1
ATOM 1732 C C . LEU A 1 224 ? 4.922 4.809 18.5 1 91.94 224 LEU A C 1
ATOM 1734 O O . LEU A 1 224 ? 5.891 4.344 19.094 1 91.94 224 LEU A O 1
ATOM 1738 N N . TYR A 1 225 ? 4.121 5.715 19.016 1 93.25 225 TYR A N 1
ATOM 1739 C CA . TYR A 1 225 ? 4.512 6.402 20.234 1 93.25 225 TYR A CA 1
ATOM 1740 C C . TYR A 1 225 ? 3.643 5.965 21.406 1 93.25 225 TYR A C 1
ATOM 1742 O O . TYR A 1 225 ? 3.658 6.59 22.469 1 93.25 225 TYR A O 1
ATOM 1750 N N . ASN A 1 226 ? 2.799 4.965 21.172 1 92.94 226 ASN A N 1
ATOM 1751 C CA . ASN A 1 226 ? 1.938 4.383 22.203 1 92.94 226 ASN A CA 1
ATOM 1752 C C . ASN A 1 226 ? 1.025 5.438 22.828 1 92.94 226 ASN A C 1
ATOM 1754 O O . ASN A 1 226 ? 0.862 5.477 24.047 1 92.94 226 ASN A O 1
ATOM 1758 N N . LEU A 1 227 ? 0.57 6.344 22.016 1 95.5 227 LEU A N 1
ATOM 1759 C CA . LEU A 1 227 ? -0.434 7.297 22.469 1 95.5 227 LEU A CA 1
ATOM 1760 C C . LEU A 1 227 ? -1.777 6.609 22.688 1 95.5 227 LEU A C 1
ATOM 1762 O O . LEU A 1 227 ? -2.162 5.727 21.922 1 95.5 227 LEU A O 1
ATOM 1766 N N . THR A 1 228 ? -2.422 7.039 23.719 1 94.31 228 THR A N 1
ATOM 1767 C CA . THR A 1 228 ? -3.748 6.508 24.016 1 94.31 228 THR A CA 1
ATOM 1768 C C . THR A 1 228 ? -4.75 7.641 24.234 1 94.31 228 THR A C 1
ATOM 1770 O O . THR A 1 228 ? -4.387 8.82 24.172 1 94.31 228 THR A O 1
ATOM 1773 N N . GLY A 1 229 ? -5.965 7.254 24.453 1 95 229 GLY A N 1
ATOM 1774 C CA . GLY A 1 229 ? -7.02 8.219 24.719 1 95 229 GLY A CA 1
ATOM 1775 C C . GLY A 1 229 ? -6.816 8.984 26.016 1 95 229 GLY A C 1
ATOM 1776 O O . GLY A 1 229 ? -7.473 10 26.25 1 95 229 GLY A O 1
ATOM 1777 N N . ASP A 1 230 ? -5.848 8.57 26.75 1 95.19 230 ASP A N 1
ATOM 1778 C CA . ASP A 1 230 ? -5.594 9.219 28.047 1 95.19 230 ASP A CA 1
ATOM 1779 C C . ASP A 1 230 ? -4.562 10.336 27.891 1 95.19 230 ASP A C 1
ATOM 1781 O O . ASP A 1 230 ? -4.391 11.148 28.812 1 95.19 230 ASP A O 1
ATOM 1785 N N . ASP A 1 231 ? -3.975 10.414 26.766 1 97.56 231 ASP A N 1
ATOM 1786 C CA . ASP A 1 231 ? -2.969 11.445 26.531 1 97.56 231 ASP A CA 1
ATOM 1787 C C . ASP A 1 231 ? -3.625 12.781 26.188 1 97.56 231 ASP A C 1
ATOM 1789 O O . ASP A 1 231 ? -4.785 12.82 25.766 1 97.56 231 ASP A O 1
ATOM 1793 N N . ALA A 1 232 ? -2.869 13.828 26.438 1 97.81 232 ALA A N 1
ATOM 1794 C CA . ALA A 1 232 ? -3.236 15.188 26.047 1 97.81 232 ALA A CA 1
ATOM 1795 C C . ALA A 1 232 ? -2.098 15.867 25.281 1 97.81 232 ALA A C 1
ATOM 1797 O O . ALA A 1 232 ? -0.935 15.766 25.688 1 97.81 232 ALA A O 1
ATOM 1798 N N . VAL A 1 233 ? -2.465 16.516 24.188 1 96.56 233 VAL A N 1
ATOM 1799 C CA . VAL A 1 233 ? -1.472 17.172 23.344 1 96.56 233 VAL A CA 1
ATOM 1800 C C . VAL A 1 233 ? -1.727 18.672 23.312 1 96.56 233 VAL A C 1
ATOM 1802 O O . VAL A 1 233 ? -2.834 19.109 23 1 96.56 233 VAL A O 1
ATOM 1805 N N . PHE A 1 234 ? -0.711 19.453 23.641 1 94.38 234 PHE A N 1
ATOM 1806 C CA . PHE A 1 234 ? -0.803 20.891 23.516 1 94.38 234 PHE A CA 1
ATOM 1807 C C . PHE A 1 234 ? -0.29 21.344 22.141 1 94.38 234 PHE A C 1
ATOM 1809 O O . PHE A 1 234 ? 0.855 21.062 21.781 1 94.38 234 PHE A O 1
ATOM 1816 N N . ILE A 1 235 ? -1.184 22.047 21.438 1 86 235 ILE A N 1
ATOM 1817 C CA . ILE A 1 235 ? -0.815 22.516 20.109 1 86 235 ILE A CA 1
ATOM 1818 C C . ILE A 1 235 ? -1.062 24.031 20 1 86 235 ILE A C 1
ATOM 1820 O O . ILE A 1 235 ? -2.129 24.516 20.391 1 86 235 ILE A O 1
ATOM 1824 N N . SER A 1 236 ? -0.08 24.75 19.562 1 74.75 236 SER A N 1
ATOM 1825 C CA . SER A 1 236 ? -0.276 26.172 19.359 1 74.75 236 SER A CA 1
ATOM 1826 C C . SER A 1 236 ? -0.226 26.531 17.875 1 74.75 236 SER A C 1
ATOM 1828 O O . SER A 1 236 ? 0.11 27.672 17.516 1 74.75 236 SER A O 1
ATOM 1830 N N . ARG A 1 237 ? -0.541 25.594 16.984 1 77.25 237 ARG A N 1
ATOM 1831 C CA . ARG A 1 237 ? -0.53 25.797 15.531 1 77.25 237 ARG A CA 1
ATOM 1832 C C . ARG A 1 237 ? -1.947 25.781 14.969 1 77.25 237 ARG A C 1
ATOM 1834 O O . ARG A 1 237 ? -2.891 25.375 15.648 1 77.25 237 ARG A O 1
ATOM 1841 N N . TYR A 1 238 ? -2.059 26.344 13.773 1 78 238 TYR A N 1
ATOM 1842 C CA . TYR A 1 238 ? -3.361 26.391 13.117 1 78 238 TYR A CA 1
ATOM 1843 C C . TYR A 1 238 ? -3.832 24.984 12.734 1 78 238 TYR A C 1
ATOM 1845 O O . TYR A 1 238 ? -3.084 24.219 12.133 1 78 238 TYR A O 1
ATOM 1853 N N . PHE A 1 239 ? -5.074 24.688 13.016 1 85.06 239 PHE A N 1
ATOM 1854 C CA . PHE A 1 239 ? -5.629 23.344 12.82 1 85.06 239 PHE A CA 1
ATOM 1855 C C . PHE A 1 239 ? -5.691 23 11.344 1 85.06 239 PHE A C 1
ATOM 1857 O O . PHE A 1 239 ? -5.566 21.828 10.969 1 85.06 239 PHE A O 1
ATOM 1864 N N . GLY A 1 240 ? -5.883 23.953 10.516 1 81.69 240 GLY A N 1
ATOM 1865 C CA . GLY A 1 240 ? -6.07 23.703 9.094 1 81.69 240 GLY A CA 1
ATOM 1866 C C . GLY A 1 240 ? -4.781 23.344 8.375 1 81.69 240 GLY A C 1
ATOM 1867 O O . GLY A 1 240 ? -4.805 22.953 7.211 1 81.69 240 GLY A O 1
ATOM 1868 N N . PHE A 1 241 ? -3.727 23.484 9.102 1 77.5 241 PHE A N 1
ATOM 1869 C CA . PHE A 1 241 ? -2.428 23.109 8.555 1 77.5 241 PHE A CA 1
ATOM 1870 C C . PHE A 1 241 ? -2.002 21.75 9.062 1 77.5 241 PHE A C 1
ATOM 1872 O O . PHE A 1 241 ? -2.27 21.391 10.211 1 77.5 241 PHE A O 1
ATOM 1879 N N . GLY A 1 242 ? -1.308 21.047 8.203 1 78.5 242 GLY A N 1
ATOM 1880 C CA . GLY A 1 242 ? -0.923 19.672 8.516 1 78.5 242 GLY A CA 1
ATOM 1881 C C . GLY A 1 242 ? -0.239 19.531 9.859 1 78.5 242 GLY A C 1
ATOM 1882 O O . GLY A 1 242 ? -0.625 18.688 10.672 1 78.5 242 GLY A O 1
ATOM 1883 N N . GLY A 1 243 ? 0.633 20.406 10.18 1 78.75 243 GLY A N 1
ATOM 1884 C CA . GLY A 1 243 ? 1.375 20.312 11.43 1 78.75 243 GLY A CA 1
ATOM 1885 C C . GLY A 1 243 ? 0.532 20.641 12.641 1 78.75 243 GLY A C 1
ATOM 1886 O O . GLY A 1 243 ? 0.891 20.297 13.766 1 78.75 243 GLY A O 1
ATOM 1887 N N . GLY A 1 244 ? -0.566 21.297 12.43 1 83.56 244 GLY A N 1
ATOM 1888 C CA . GLY A 1 244 ? -1.419 21.703 13.539 1 83.56 244 GLY A CA 1
ATOM 1889 C C . GLY A 1 244 ? -2.697 20.891 13.633 1 83.56 244 GLY A C 1
ATOM 1890 O O . GLY A 1 244 ? -3.457 21.047 14.594 1 83.56 244 GLY A O 1
ATOM 1891 N N . TYR A 1 245 ? -2.939 20.094 12.641 1 89 245 TYR A N 1
ATOM 1892 C CA . TYR A 1 245 ? -4.148 19.281 12.648 1 89 245 TYR A CA 1
ATOM 1893 C C . TYR A 1 245 ? -4.113 18.266 13.781 1 89 245 TYR A C 1
ATOM 1895 O O . TYR A 1 245 ? -3.057 17.703 14.102 1 89 245 TYR A O 1
ATOM 1903 N N . PRO A 1 246 ? -5.184 18.016 14.438 1 92.5 246 PRO A N 1
ATOM 1904 C CA . PRO A 1 246 ? -5.199 17.125 15.602 1 92.5 246 PRO A CA 1
ATOM 1905 C C . PRO A 1 246 ? -5.176 15.648 15.219 1 92.5 246 PRO A C 1
ATOM 1907 O O . PRO A 1 246 ? -6.043 14.875 15.648 1 92.5 246 PRO A O 1
ATOM 1910 N N . PHE A 1 247 ? -4.133 15.203 14.672 1 93.31 247 PHE A N 1
ATOM 1911 C CA . PHE A 1 247 ? -3.971 13.828 14.211 1 93.31 247 PHE A CA 1
ATOM 1912 C C . PHE A 1 247 ? -4.105 12.852 15.375 1 93.31 247 PHE A C 1
ATOM 1914 O O . PHE A 1 247 ? -4.84 11.867 15.289 1 93.31 247 PHE A O 1
ATOM 1921 N N . PRO A 1 248 ? -3.461 13.109 16.516 1 94.75 248 PRO A N 1
ATOM 1922 C CA . PRO A 1 248 ? -3.553 12.148 17.625 1 94.75 248 PRO A CA 1
ATOM 1923 C C . PRO A 1 248 ? -4.977 11.977 18.141 1 94.75 248 PRO A C 1
ATOM 1925 O O . PRO A 1 248 ? -5.363 10.883 18.547 1 94.75 248 PRO A O 1
ATOM 1928 N N . PHE A 1 249 ? -5.715 13.07 18.109 1 95.44 249 PHE A N 1
ATOM 1929 C CA . PHE A 1 249 ? -7.117 12.961 18.5 1 95.44 249 PHE A CA 1
ATOM 1930 C C . PHE A 1 249 ? -7.879 12.047 17.547 1 95.44 249 PHE A C 1
ATOM 1932 O O . PHE A 1 249 ? -8.625 11.172 17.984 1 95.44 249 PHE A O 1
ATOM 1939 N N . ILE A 1 250 ? -7.688 12.266 16.266 1 96.31 250 ILE A N 1
ATOM 1940 C CA . ILE A 1 250 ? -8.352 11.445 15.266 1 96.31 250 ILE A CA 1
ATOM 1941 C C . ILE A 1 250 ? -7.898 9.992 15.406 1 96.31 250 ILE A C 1
ATOM 1943 O O . ILE A 1 250 ? -8.688 9.07 15.203 1 96.31 250 ILE A O 1
ATOM 1947 N N . GLY A 1 251 ? -6.672 9.773 15.758 1 96 251 GLY A N 1
ATOM 1948 C CA . GLY A 1 251 ? -6.098 8.445 15.836 1 96 251 GLY A CA 1
ATOM 1949 C C . GLY A 1 251 ? -6.609 7.641 17.016 1 96 251 GLY A C 1
ATOM 1950 O O . GLY A 1 251 ? -7.012 6.484 16.859 1 96 251 GLY A O 1
ATOM 1951 N N . ASN A 1 252 ? -6.605 8.281 18.219 1 94.88 252 ASN A N 1
ATOM 1952 C CA . ASN A 1 252 ? -6.918 7.477 19.406 1 94.88 252 ASN A CA 1
ATOM 1953 C C . ASN A 1 252 ? -7.797 8.242 20.391 1 94.88 252 ASN A C 1
ATOM 1955 O O . ASN A 1 252 ? -8.133 7.734 21.453 1 94.88 252 ASN A O 1
ATOM 1959 N N . GLY A 1 253 ? -8.062 9.461 20.094 1 96.31 253 GLY A N 1
ATOM 1960 C CA . GLY A 1 253 ? -8.969 10.219 20.938 1 96.31 253 GLY A CA 1
ATOM 1961 C C . GLY A 1 253 ? -8.258 11.023 22.016 1 96.31 253 GLY A C 1
ATOM 1962 O O . GLY A 1 253 ? -8.883 11.469 22.984 1 96.31 253 GLY A O 1
ATOM 1963 N N . SER A 1 254 ? -7.008 11.258 21.906 1 96.31 254 SER A N 1
ATOM 1964 C CA . SER A 1 254 ? -6.293 12.117 22.844 1 96.31 254 SER A CA 1
ATOM 1965 C C . SER A 1 254 ? -6.926 13.5 22.922 1 96.31 254 SER A C 1
ATOM 1967 O O . SER A 1 254 ? -7.469 14 21.938 1 96.31 254 SER A O 1
ATOM 1969 N N . LYS A 1 255 ? -6.828 14.047 24.078 1 96.69 255 LYS A N 1
ATOM 1970 C CA . LYS A 1 255 ? -7.293 15.422 24.25 1 96.69 255 LYS A CA 1
ATOM 1971 C C . LYS A 1 255 ? -6.359 16.406 23.562 1 96.69 255 LYS A C 1
ATOM 1973 O O . LYS A 1 255 ? -5.137 16.266 23.625 1 96.69 255 LYS A O 1
ATOM 1978 N N . PHE A 1 256 ? -6.977 17.406 22.984 1 95.69 256 PHE A N 1
ATOM 1979 C CA . PHE A 1 256 ? -6.188 18.453 22.344 1 95.69 256 PHE A CA 1
ATOM 1980 C C . PHE A 1 256 ? -6.406 19.797 23.047 1 95.69 256 PHE A C 1
ATOM 1982 O O . PHE A 1 256 ? -7.547 20.219 23.234 1 95.69 256 PHE A O 1
ATOM 1989 N N . VAL A 1 257 ? -5.309 20.375 23.344 1 95.12 257 VAL A N 1
ATOM 1990 C CA . VAL A 1 257 ? -5.324 21.656 24.062 1 95.12 257 VAL A CA 1
ATOM 1991 C C . VAL A 1 257 ? -4.668 22.734 23.203 1 95.12 257 VAL A C 1
ATOM 1993 O O . VAL A 1 257 ? -3.609 22.5 22.609 1 95.12 257 VAL A O 1
ATOM 1996 N N . ASP A 1 258 ? -5.355 23.828 23.047 1 90.75 258 ASP A N 1
ATOM 1997 C CA . ASP A 1 258 ? -4.832 24.969 22.297 1 90.75 258 ASP A CA 1
ATOM 1998 C C . ASP A 1 258 ? -5.027 26.266 23.078 1 90.75 258 ASP A C 1
ATOM 2000 O O . ASP A 1 258 ? -5.793 26.297 24.047 1 90.75 258 ASP A O 1
ATOM 2004 N N . ALA A 1 259 ? -4.289 27.234 22.734 1 85.38 259 ALA A N 1
ATOM 2005 C CA . ALA A 1 259 ? -4.426 28.547 23.359 1 85.38 259 ALA A CA 1
ATOM 2006 C C . ALA A 1 259 ? -4.125 29.672 22.359 1 85.38 259 ALA A C 1
ATOM 2008 O O . ALA A 1 259 ? -3.211 29.547 21.531 1 85.38 259 ALA A O 1
ATOM 2009 N N . GLU A 1 260 ? -5.27 30.531 22.172 1 71.56 260 GLU A N 1
ATOM 2010 C CA . GLU A 1 260 ? -5 31.75 21.391 1 71.56 260 GLU A CA 1
ATOM 2011 C C . GLU A 1 260 ? -3.887 32.562 22.031 1 71.56 260 GLU A C 1
ATOM 2013 O O . GLU A 1 260 ? -4.156 33.469 22.828 1 71.56 260 GLU A O 1
ATOM 2018 N N . LEU A 1 261 ? -2.973 32.062 22.078 1 54.47 261 LEU A N 1
ATOM 2019 C CA . LEU A 1 261 ? -1.882 32.781 22.719 1 54.47 261 LEU A CA 1
ATOM 2020 C C . LEU A 1 261 ? -1.383 33.906 21.828 1 54.47 261 LEU A C 1
ATOM 2022 O O . LEU A 1 261 ? -0.939 33.656 20.703 1 54.47 261 LEU A O 1
ATOM 2026 N N . ARG A 1 262 ? -2.615 34.812 21.453 1 47.62 262 ARG A N 1
ATOM 2027 C CA . ARG A 1 262 ? -2.338 36 20.656 1 47.62 262 ARG A CA 1
ATOM 2028 C C . ARG A 1 262 ? -0.852 36.094 20.344 1 47.62 262 ARG A C 1
ATOM 2030 O O . ARG A 1 262 ? -0.446 35.938 19.188 1 47.62 262 ARG A O 1
ATOM 2037 N N . SER A 1 263 ? -0.312 37.125 21.047 1 37.75 263 SER A N 1
ATOM 2038 C CA . SER A 1 263 ? 1.087 37.562 21.047 1 37.75 263 SER A CA 1
ATOM 2039 C C . SER A 1 263 ? 2.01 36.375 21.344 1 37.75 263 SER A C 1
ATOM 2041 O O . SER A 1 263 ? 2.59 36.281 22.438 1 37.75 263 SER A O 1
ATOM 2043 N N . ILE A 1 264 ? 1.636 35.281 21.359 1 38.84 264 ILE A N 1
ATOM 2044 C CA . ILE A 1 264 ? 2.895 34.562 21.562 1 38.84 264 ILE A CA 1
ATOM 2045 C C . ILE A 1 264 ? 4.043 35.375 20.953 1 38.84 264 ILE A C 1
ATOM 2047 O O . ILE A 1 264 ? 4.316 35.281 19.75 1 38.84 264 ILE A O 1
ATOM 2051 N N . ASN A 1 265 ? 4 36.594 20.766 1 37.28 265 ASN A N 1
ATOM 2052 C CA . ASN A 1 265 ? 5.195 37.406 20.938 1 37.28 265 ASN A CA 1
ATOM 2053 C C . ASN A 1 265 ? 6.203 36.75 21.875 1 37.28 265 ASN A C 1
ATOM 2055 O O . ASN A 1 265 ? 5.832 36.25 22.938 1 37.28 265 ASN A O 1
ATOM 2059 N N . TYR A 1 266 ? 7.297 36.5 21.203 1 44.53 266 TYR A N 1
ATOM 2060 C CA . TYR A 1 266 ? 8.508 35.875 21.688 1 44.53 266 TYR A CA 1
ATOM 2061 C C . TYR A 1 266 ? 8.867 36.344 23.094 1 44.53 266 TYR A C 1
ATOM 2063 O O . TYR A 1 266 ? 8.562 37.5 23.453 1 44.53 266 TYR A O 1
ATOM 2071 N N . PRO A 1 267 ? 9.672 35.938 24.062 1 46.22 267 PRO A N 1
ATOM 2072 C CA . PRO A 1 267 ? 9.969 34.906 25.062 1 46.22 267 PRO A CA 1
ATOM 2073 C C . PRO A 1 267 ? 8.859 34.75 26.094 1 46.22 267 PRO A C 1
ATOM 2075 O O . PRO A 1 267 ? 8.727 33.688 26.703 1 46.22 267 PRO A O 1
ATOM 2078 N N . LYS A 1 268 ? 8.055 35.75 26.516 1 48.56 268 LYS A N 1
ATOM 2079 C CA . LYS A 1 268 ? 7.203 35.719 27.703 1 48.56 268 LYS A CA 1
ATOM 2080 C C . LYS A 1 268 ? 6.055 34.719 27.5 1 48.56 268 LYS A C 1
ATOM 2082 O O . LYS A 1 268 ? 5.629 34.062 28.453 1 48.56 268 LYS A O 1
ATOM 2087 N N . ASP A 1 269 ? 5.688 34.5 26.25 1 63.41 269 ASP A N 1
ATOM 2088 C CA . ASP A 1 269 ? 4.488 33.75 25.922 1 63.41 269 ASP A CA 1
ATOM 2089 C C . ASP A 1 269 ? 4.742 32.25 26.031 1 63.41 269 ASP A C 1
ATOM 2091 O O . ASP A 1 269 ? 3.84 31.484 26.375 1 63.41 269 ASP A O 1
ATOM 2095 N N . PHE A 1 270 ? 5.879 31.859 26.281 1 76.12 270 PHE A N 1
ATOM 2096 C CA . PHE A 1 270 ? 6.137 30.422 26.375 1 76.12 270 PHE A CA 1
ATOM 2097 C C . PHE A 1 270 ? 5.988 29.938 27.812 1 76.12 270 PHE A C 1
ATOM 2099 O O . PHE A 1 270 ? 5.734 28.766 28.062 1 76.12 270 PHE A O 1
ATOM 2106 N N . SER A 1 271 ? 6.023 30.953 28.734 1 78.75 271 SER A N 1
ATOM 2107 C CA . SER A 1 271 ? 5.711 30.594 30.109 1 78.75 271 SER A CA 1
ATOM 2108 C C . SER A 1 271 ? 4.25 30.188 30.266 1 78.75 271 SER A C 1
ATOM 2110 O O . SER A 1 271 ? 3.938 29.234 30.984 1 78.75 271 SER A O 1
ATOM 2112 N N . LYS A 1 272 ? 3.428 30.953 29.578 1 81.94 272 LYS A N 1
ATOM 2113 C CA . LYS A 1 272 ? 2.01 30.609 29.609 1 81.94 272 LYS A CA 1
ATOM 2114 C C . LYS A 1 272 ? 1.757 29.25 28.969 1 81.94 272 LYS A C 1
ATOM 2116 O O . LYS A 1 272 ? 0.937 28.469 29.453 1 81.94 272 LYS A O 1
ATOM 2121 N N . TYR A 1 273 ? 2.451 29.078 27.953 1 84.81 273 TYR A N 1
ATOM 2122 C CA . TYR A 1 273 ? 2.375 27.781 27.281 1 84.81 273 TYR A CA 1
ATOM 2123 C C . TYR A 1 273 ? 2.734 26.641 28.234 1 84.81 273 TYR A C 1
ATOM 2125 O O . TYR A 1 273 ? 2.004 25.656 28.328 1 84.81 273 TYR A O 1
ATOM 2133 N N . ARG A 1 274 ? 3.773 26.781 28.875 1 87.94 274 ARG A N 1
ATOM 2134 C CA . ARG A 1 274 ? 4.262 25.812 29.859 1 87.94 274 ARG A CA 1
ATOM 2135 C C . ARG A 1 274 ? 3.232 25.578 30.953 1 87.94 274 ARG A C 1
ATOM 2137 O O . ARG A 1 274 ? 2.912 24.438 31.281 1 87.94 274 ARG A O 1
ATOM 2144 N N . ASP A 1 275 ? 2.738 26.641 31.5 1 89.06 275 ASP A N 1
ATOM 2145 C CA . ASP A 1 275 ? 1.83 26.547 32.656 1 89.06 275 ASP A CA 1
ATOM 2146 C C . ASP A 1 275 ? 0.517 25.875 32.25 1 89.06 275 ASP A C 1
ATOM 2148 O O . ASP A 1 275 ? -0.004 25.031 32.969 1 89.06 275 ASP A O 1
ATOM 2152 N N . LEU A 1 276 ? -0.027 26.25 31.109 1 90.88 276 LEU A N 1
ATOM 2153 C CA . LEU A 1 276 ? -1.275 25.656 30.625 1 90.88 276 LEU A CA 1
ATOM 2154 C C . LEU A 1 276 ? -1.1 24.172 30.328 1 90.88 276 LEU A C 1
ATOM 2156 O O . LEU A 1 276 ? -2.008 23.375 30.578 1 90.88 276 LEU A O 1
ATOM 2160 N N . ALA A 1 277 ? 0.025 23.828 29.797 1 93.38 277 ALA A N 1
ATOM 2161 C CA . ALA A 1 277 ? 0.312 22.422 29.516 1 93.38 277 ALA A CA 1
ATOM 2162 C C . ALA A 1 277 ? 0.279 21.594 30.797 1 93.38 277 ALA A C 1
ATOM 2164 O O . ALA A 1 277 ? -0.257 20.484 30.797 1 93.38 277 ALA A O 1
ATOM 2165 N N . LYS A 1 278 ? 0.819 22.125 31.844 1 93.31 278 LYS A N 1
ATOM 2166 C CA . LYS A 1 278 ? 0.841 21.422 33.125 1 93.31 278 LYS A CA 1
ATOM 2167 C C . LYS A 1 278 ? -0.558 21.344 33.719 1 93.31 278 LYS A C 1
ATOM 2169 O O . LYS A 1 278 ? -0.955 20.281 34.25 1 93.31 278 LYS A O 1
ATOM 2174 N N . ILE A 1 279 ? -1.272 22.422 33.656 1 94.31 279 ILE A N 1
ATOM 2175 C CA . ILE A 1 279 ? -2.621 22.5 34.219 1 94.31 279 ILE A CA 1
ATOM 2176 C C . ILE A 1 279 ? -3.504 21.438 33.531 1 94.31 279 ILE A C 1
ATOM 2178 O O . ILE A 1 279 ? -4.277 20.75 34.219 1 94.31 279 ILE A O 1
ATOM 2182 N N . GLU A 1 280 ? -3.324 21.219 32.219 1 96.25 280 GLU A N 1
ATOM 2183 C CA . GLU A 1 280 ? -4.176 20.312 31.453 1 96.25 280 GLU A CA 1
ATOM 2184 C C . GLU A 1 280 ? -3.586 18.906 31.406 1 96.25 280 GLU A C 1
ATOM 2186 O O . GLU A 1 280 ? -4.145 18 30.781 1 96.25 280 GLU A O 1
ATOM 2191 N N . GLY A 1 281 ? -2.438 18.766 32.094 1 96.12 281 GLY A N 1
ATOM 2192 C CA . GLY A 1 281 ? -1.815 17.453 32.156 1 96.12 281 GLY A CA 1
ATOM 2193 C C . GLY A 1 281 ? -1.357 16.953 30.797 1 96.12 281 GLY A C 1
ATOM 2194 O O . GLY A 1 281 ? -1.528 15.773 30.469 1 96.12 281 GLY A O 1
ATOM 2195 N N . CYS A 1 282 ? -0.812 17.812 29.984 1 97.19 282 CYS A N 1
ATOM 2196 C CA . CYS A 1 282 ? -0.36 17.422 28.656 1 97.19 282 CYS A CA 1
ATOM 2197 C C . CYS A 1 282 ? 0.838 16.469 28.75 1 97.19 282 CYS A C 1
ATOM 2199 O O . CYS A 1 282 ? 1.795 16.75 29.469 1 97.19 282 CYS A O 1
ATOM 2201 N N . THR A 1 283 ? 0.722 15.375 28.031 1 97.62 283 THR A N 1
ATOM 2202 C CA . THR A 1 283 ? 1.828 14.43 27.953 1 97.62 283 THR A CA 1
ATOM 2203 C C . THR A 1 283 ? 2.701 14.711 26.734 1 97.62 283 THR A C 1
ATOM 2205 O O . THR A 1 283 ? 3.826 14.211 26.641 1 97.62 283 THR A O 1
ATOM 2208 N N . TRP A 1 284 ? 2.127 15.516 25.781 1 96.69 284 TRP A N 1
ATOM 2209 C CA . TRP A 1 284 ? 2.842 15.891 24.578 1 96.69 284 TRP A CA 1
ATOM 2210 C C . TRP A 1 284 ? 2.715 17.391 24.312 1 96.69 284 TRP A C 1
ATOM 2212 O O . TRP A 1 284 ? 1.647 17.969 24.516 1 96.69 284 TRP A O 1
ATOM 2222 N N . LEU A 1 285 ? 3.797 17.969 23.875 1 94.62 285 LEU A N 1
ATOM 2223 C CA . LEU A 1 285 ? 3.809 19.312 23.328 1 94.62 285 LEU A CA 1
ATOM 2224 C C . LEU A 1 285 ? 4.129 19.297 21.828 1 94.62 285 LEU A C 1
ATOM 2226 O O . LEU A 1 285 ? 5.09 18.656 21.406 1 94.62 285 LEU A O 1
ATOM 2230 N N . ASN A 1 286 ? 3.301 19.891 21.047 1 92.62 286 ASN A N 1
ATOM 2231 C CA . ASN A 1 286 ? 3.574 20.094 19.625 1 92.62 286 ASN A CA 1
ATOM 2232 C C . ASN A 1 286 ? 4.152 21.484 19.359 1 92.62 286 ASN A C 1
ATOM 2234 O O . ASN A 1 286 ? 3.432 22.484 19.422 1 92.62 286 ASN A O 1
ATOM 2238 N N . MET A 1 287 ? 5.406 21.469 19.078 1 87.38 287 MET A N 1
ATOM 2239 C CA . MET A 1 287 ? 6.109 22.75 18.953 1 87.38 287 MET A CA 1
ATOM 2240 C C . MET A 1 287 ? 6.848 22.828 17.609 1 87.38 287 MET A C 1
ATOM 2242 O O . MET A 1 287 ? 7.312 21.812 17.094 1 87.38 287 MET A O 1
ATOM 2246 N N . LEU A 1 288 ? 6.957 24.031 17.156 1 81.5 288 LEU A N 1
ATOM 2247 C CA . LEU A 1 288 ? 7.816 24.25 16 1 81.5 288 LEU A CA 1
ATOM 2248 C C . LEU A 1 288 ? 9.289 24.125 16.391 1 81.5 288 LEU A C 1
ATOM 2250 O O . LEU A 1 288 ? 9.68 24.516 17.484 1 81.5 288 LEU A O 1
ATOM 2254 N N . PRO A 1 289 ? 10.07 23.672 15.445 1 81.81 289 PRO A N 1
ATOM 2255 C CA . PRO A 1 289 ? 11.5 23.578 15.75 1 81.81 289 PRO A CA 1
ATOM 2256 C C . PRO A 1 289 ? 12.086 24.891 16.25 1 81.81 289 PRO A C 1
ATOM 2258 O O . PRO A 1 289 ? 12.883 24.906 17.188 1 81.81 289 PRO A O 1
ATOM 2261 N N . SER A 1 290 ? 11.703 26 15.664 1 73.06 290 SER A N 1
ATOM 2262 C CA . SER A 1 290 ? 12.211 27.312 16.047 1 73.06 290 SER A CA 1
ATOM 2263 C C . SER A 1 290 ? 11.789 27.688 17.469 1 73.06 290 SER A C 1
ATOM 2265 O O . SER A 1 290 ? 12.461 28.469 18.141 1 73.06 290 SER A O 1
ATOM 2267 N N . ASP A 1 291 ? 10.703 27.094 17.953 1 80.25 291 ASP A N 1
ATOM 2268 C CA . ASP A 1 291 ? 10.164 27.438 19.25 1 80.25 291 ASP A CA 1
ATOM 2269 C C . ASP A 1 291 ? 10.875 26.672 20.375 1 80.25 291 ASP A C 1
ATOM 2271 O O . ASP A 1 291 ? 10.773 27.031 21.547 1 80.25 291 ASP A O 1
ATOM 2275 N N . LEU A 1 292 ? 11.555 25.672 20.016 1 85.19 292 LEU A N 1
ATOM 2276 C CA . LEU A 1 292 ? 12.25 24.859 21 1 85.19 292 LEU A CA 1
ATOM 2277 C C . LEU A 1 292 ? 13.258 25.703 21.781 1 85.19 292 LEU A C 1
ATOM 2279 O O . LEU A 1 292 ? 13.547 25.422 22.938 1 85.19 292 LEU A O 1
ATOM 2283 N N . ARG A 1 293 ? 13.766 26.781 21.188 1 77.75 293 ARG A N 1
ATOM 2284 C CA . ARG A 1 293 ? 14.773 27.625 21.797 1 77.75 293 ARG A CA 1
ATOM 2285 C C . ARG A 1 293 ? 14.211 28.344 23.031 1 77.75 293 ARG A C 1
ATOM 2287 O O . ARG A 1 293 ? 14.969 28.812 23.891 1 77.75 293 ARG A O 1
ATOM 2294 N N . TYR A 1 294 ? 12.93 28.375 23.125 1 79.44 294 TYR A N 1
ATOM 2295 C CA . TYR A 1 294 ? 12.297 29.109 24.203 1 79.44 294 TYR A CA 1
ATOM 2296 C C . TYR A 1 294 ? 12.031 28.188 25.406 1 79.44 294 TYR A C 1
ATOM 2298 O O . TYR A 1 294 ? 11.484 28.641 26.422 1 79.44 294 TYR A O 1
ATOM 2306 N N . CYS A 1 295 ? 12.43 26.953 25.234 1 88.38 295 CYS A N 1
ATOM 2307 C CA . CYS A 1 295 ? 12.281 26.016 26.344 1 88.38 295 CYS A CA 1
ATOM 2308 C C . CYS A 1 295 ? 13.391 26.203 27.375 1 88.38 295 CYS A C 1
ATOM 2310 O O . CYS A 1 295 ? 14.117 25.25 27.688 1 88.38 295 CYS A O 1
ATOM 2312 N N . THR A 1 296 ? 13.5 27.359 27.922 1 79.19 296 THR A N 1
ATOM 2313 C CA . THR A 1 296 ? 14.633 27.703 28.781 1 79.19 296 THR A CA 1
ATOM 2314 C C . THR A 1 296 ? 14.25 27.578 30.25 1 79.19 296 THR A C 1
ATOM 2316 O O . THR A 1 296 ? 15.055 27.141 31.078 1 79.19 296 THR A O 1
ATOM 2319 N N . GLU A 1 297 ? 13.117 28.078 30.531 1 78.69 297 GLU A N 1
ATOM 2320 C CA . GLU A 1 297 ? 12.703 28.109 31.938 1 78.69 297 GLU A CA 1
ATOM 2321 C C . GLU A 1 297 ? 11.727 26.969 32.25 1 78.69 297 GLU A C 1
ATOM 2323 O O . GLU A 1 297 ? 10.688 26.844 31.594 1 78.69 297 GLU A O 1
ATOM 2328 N N . GLY A 1 298 ? 12.125 26.141 33.188 1 75.94 298 GLY A N 1
ATOM 2329 C CA . GLY A 1 298 ? 11.258 25.047 33.594 1 75.94 298 GLY A CA 1
ATOM 2330 C C . GLY A 1 298 ? 11.812 23.688 33.281 1 75.94 298 GLY A C 1
ATOM 2331 O O . GLY A 1 298 ? 12.742 23.562 32.469 1 75.94 298 GLY A O 1
ATOM 2332 N N . LYS A 1 299 ? 11.375 22.719 34.125 1 81.5 299 LYS A N 1
ATOM 2333 C CA . LYS A 1 299 ? 11.781 21.344 33.938 1 81.5 299 LYS A CA 1
ATOM 2334 C C . LYS A 1 299 ? 10.578 20.406 33.875 1 81.5 299 LYS A C 1
ATOM 2336 O O . LYS A 1 299 ? 9.594 20.625 34.594 1 81.5 299 LYS A O 1
ATOM 2341 N N . ASN A 1 300 ? 10.672 19.469 32.938 1 84.19 300 ASN A N 1
ATOM 2342 C CA . ASN A 1 300 ? 9.695 18.391 32.875 1 84.19 300 ASN A CA 1
ATOM 2343 C C . ASN A 1 300 ? 8.281 18.938 32.656 1 84.19 300 ASN A C 1
ATOM 2345 O O . ASN A 1 300 ? 7.359 18.594 33.375 1 84.19 300 ASN A O 1
ATOM 2349 N N . VAL A 1 301 ? 8.164 19.859 31.75 1 85.19 301 VAL A N 1
ATOM 2350 C CA . VAL A 1 301 ? 6.879 20.453 31.406 1 85.19 301 VAL A CA 1
ATOM 2351 C C . VAL A 1 301 ? 5.938 19.375 30.875 1 85.19 301 VAL A C 1
ATOM 2353 O O . VAL A 1 301 ? 4.762 19.328 31.234 1 85.19 301 VAL A O 1
ATOM 2356 N N . ALA A 1 302 ? 6.406 18.484 30.062 1 91.19 302 ALA A N 1
ATOM 2357 C CA . ALA A 1 302 ? 5.738 17.281 29.562 1 91.19 302 ALA A CA 1
ATOM 2358 C C . ALA A 1 302 ? 6.746 16.188 29.234 1 91.19 302 ALA A C 1
ATOM 2360 O O . ALA A 1 302 ? 7.914 16.469 28.953 1 91.19 302 ALA A O 1
ATOM 2361 N N . PRO A 1 303 ? 6.277 15.016 29.266 1 93.81 303 PRO A N 1
ATOM 2362 C CA . PRO A 1 303 ? 7.207 13.922 28.984 1 93.81 303 PRO A CA 1
ATOM 2363 C C . PRO A 1 303 ? 7.75 13.969 27.547 1 93.81 303 PRO A C 1
ATOM 2365 O O . PRO A 1 303 ? 8.891 13.562 27.312 1 93.81 303 PRO A O 1
ATOM 2368 N N . ASN A 1 304 ? 6.914 14.461 26.625 1 96.69 304 ASN A N 1
ATOM 2369 C CA . ASN A 1 304 ? 7.305 14.352 25.219 1 96.69 304 ASN A CA 1
ATOM 2370 C C . ASN A 1 304 ? 7.062 15.648 24.469 1 96.69 304 ASN A C 1
ATOM 2372 O O . ASN A 1 304 ? 6.098 16.359 24.75 1 96.69 304 ASN A O 1
ATOM 2376 N N . ILE A 1 305 ? 7.906 15.938 23.453 1 95.81 305 ILE A N 1
ATOM 2377 C CA . ILE A 1 305 ? 7.699 16.984 22.469 1 95.81 305 ILE A CA 1
ATOM 2378 C C . ILE A 1 305 ? 7.707 16.391 21.062 1 95.81 305 ILE A C 1
ATOM 2380 O O . ILE A 1 305 ? 8.555 15.555 20.734 1 95.81 305 ILE A O 1
ATOM 2384 N N . MET A 1 306 ? 6.734 16.656 20.312 1 95 306 MET A N 1
ATOM 2385 C CA . MET A 1 306 ? 6.805 16.391 18.875 1 95 306 MET A CA 1
ATOM 2386 C C . MET A 1 306 ? 7.098 17.672 18.109 1 95 306 MET A C 1
ATOM 2388 O O . MET A 1 306 ? 6.516 18.719 18.391 1 95 306 MET A O 1
ATOM 2392 N N . THR A 1 307 ? 8.039 17.609 17.234 1 91.12 307 THR A N 1
ATOM 2393 C CA . THR A 1 307 ? 8.438 18.781 16.469 1 91.12 307 THR A CA 1
ATOM 2394 C C . THR A 1 307 ? 8.797 18.391 15.039 1 91.12 307 THR A C 1
ATOM 2396 O O . THR A 1 307 ? 9.359 17.328 14.797 1 91.12 307 THR A O 1
ATOM 2399 N N . GLY A 1 308 ? 8.328 19.188 14.117 1 84.38 308 GLY A N 1
ATOM 2400 C CA . GLY A 1 308 ? 8.57 19 12.695 1 84.38 308 GLY A CA 1
ATOM 2401 C C . GLY A 1 308 ? 8.125 20.172 11.852 1 84.38 308 GLY A C 1
ATOM 2402 O O . GLY A 1 308 ? 7.582 21.156 12.367 1 84.38 308 GLY A O 1
ATOM 2403 N N . GLY A 1 309 ? 8.352 20.078 10.547 1 75.94 309 GLY A N 1
ATOM 2404 C CA . GLY A 1 309 ? 7.965 21.125 9.609 1 75.94 309 GLY A CA 1
ATOM 2405 C C . GLY A 1 309 ? 9.125 22 9.18 1 75.94 309 GLY A C 1
ATOM 2406 O O . GLY A 1 309 ? 9.016 22.766 8.219 1 75.94 309 GLY A O 1
ATOM 2407 N N . ASP A 1 310 ? 10.125 21.938 9.938 1 71.69 310 ASP A N 1
ATOM 2408 C CA . ASP A 1 310 ? 11.367 22.656 9.625 1 71.69 310 ASP A CA 1
ATOM 2409 C C . ASP A 1 310 ? 12.57 21.969 10.266 1 71.69 310 ASP A C 1
ATOM 2411 O O . ASP A 1 310 ? 12.414 21.031 11.062 1 71.69 310 ASP A O 1
ATOM 2415 N N . ILE A 1 311 ? 13.742 22.438 9.82 1 73.25 311 ILE A N 1
ATOM 2416 C CA . ILE A 1 311 ? 14.953 21.891 10.414 1 73.25 311 ILE A CA 1
ATOM 2417 C C . ILE A 1 311 ? 15.156 22.484 11.812 1 73.25 311 ILE A C 1
ATOM 2419 O O . ILE A 1 311 ? 15 23.688 12.008 1 73.25 311 ILE A O 1
ATOM 2423 N N . ALA A 1 312 ? 15.398 21.641 12.773 1 79.56 312 ALA A N 1
ATOM 2424 C CA . ALA A 1 312 ? 15.719 22.094 14.125 1 79.56 312 ALA A CA 1
ATOM 2425 C C . ALA A 1 312 ? 17.234 22.125 14.352 1 79.56 312 ALA A C 1
ATOM 2427 O O . ALA A 1 312 ? 17.938 21.172 14.023 1 79.56 312 ALA A O 1
ATOM 2428 N N . SER A 1 313 ? 17.734 23.266 14.906 1 77.38 313 SER A N 1
ATOM 2429 C CA . SER A 1 313 ? 19.141 23.328 15.258 1 77.38 313 SER A CA 1
ATOM 2430 C C . SER A 1 313 ? 19.453 22.406 16.438 1 77.38 313 SER A C 1
ATOM 2432 O O . SER A 1 313 ? 18.547 22.047 17.203 1 77.38 313 SER A O 1
ATOM 2434 N N . PHE A 1 314 ? 20.688 22.016 16.5 1 81.88 314 PHE A N 1
ATOM 2435 C CA . PHE A 1 314 ? 21.109 21.203 17.625 1 81.88 314 PHE A CA 1
ATOM 2436 C C . PHE A 1 314 ? 20.797 21.891 18.953 1 81.88 314 PHE A C 1
ATOM 2438 O O . PHE A 1 314 ? 20.281 21.25 19.875 1 81.88 314 PHE A O 1
ATOM 2445 N N . ASP A 1 315 ? 21.047 23.172 19.031 1 82.44 315 ASP A N 1
ATOM 2446 C CA . ASP A 1 315 ? 20.828 23.938 20.25 1 82.44 315 ASP A CA 1
ATOM 2447 C C . ASP A 1 315 ? 19.344 23.984 20.609 1 82.44 315 ASP A C 1
ATOM 2449 O O . ASP A 1 315 ? 18.969 23.875 21.781 1 82.44 315 ASP A O 1
ATOM 2453 N N . ALA A 1 316 ? 18.547 24.141 19.609 1 84.19 316 ALA A N 1
ATOM 2454 C CA . ALA A 1 316 ? 17.094 24.156 19.844 1 84.19 316 ALA A CA 1
ATOM 2455 C C . ALA A 1 316 ? 16.625 22.828 20.438 1 84.19 316 ALA A C 1
ATOM 2457 O O . ALA A 1 316 ? 15.859 22.812 21.391 1 84.19 316 ALA A O 1
ATOM 2458 N N . VAL A 1 317 ? 17.172 21.75 19.906 1 90.94 317 VAL A N 1
ATOM 2459 C CA . VAL A 1 317 ? 16.797 20.422 20.375 1 90.94 317 VAL A CA 1
ATOM 2460 C C . VAL A 1 317 ? 17.281 20.234 21.812 1 90.94 317 VAL A C 1
ATOM 2462 O O . VAL A 1 317 ? 16.547 19.734 22.672 1 90.94 317 VAL A O 1
ATOM 2465 N N . LYS A 1 318 ? 18.469 20.656 22.016 1 90.88 318 LYS A N 1
ATOM 2466 C CA . LYS A 1 318 ? 19.031 20.578 23.359 1 90.88 318 LYS A CA 1
ATOM 2467 C C . LYS A 1 318 ? 18.156 21.344 24.359 1 90.88 318 LYS A C 1
ATOM 2469 O O . LYS A 1 318 ? 17.875 20.875 25.453 1 90.88 318 LYS A O 1
ATOM 2474 N N . GLN A 1 319 ? 17.75 22.531 23.953 1 89.56 319 GLN A N 1
ATOM 2475 C CA . GLN A 1 319 ? 16.891 23.359 24.812 1 89.56 319 GLN A CA 1
ATOM 2476 C C . GLN A 1 319 ? 15.539 22.688 25.031 1 89.56 319 GLN A C 1
ATOM 2478 O O . GLN A 1 319 ? 14.992 22.734 26.141 1 89.56 319 GLN A O 1
ATOM 2483 N N . GLY A 1 320 ? 15.031 22.125 23.984 1 94.19 320 GLY A N 1
ATOM 2484 C CA . GLY A 1 320 ? 13.758 21.422 24.125 1 94.19 320 GLY A CA 1
ATOM 2485 C C . GLY A 1 320 ? 13.789 20.312 25.156 1 94.19 320 GLY A C 1
ATOM 2486 O O . GLY A 1 320 ? 12.781 20.062 25.828 1 94.19 320 GLY A O 1
ATOM 2487 N N . LEU A 1 321 ? 14.938 19.688 25.297 1 95.31 321 LEU A N 1
ATOM 2488 C CA . LEU A 1 321 ? 15.086 18.578 26.219 1 95.31 321 LEU A CA 1
ATOM 2489 C C . LEU A 1 321 ? 15.055 19.062 27.672 1 95.31 321 LEU A C 1
ATOM 2491 O O . LEU A 1 321 ? 14.977 18.25 28.594 1 95.31 321 LEU A O 1
ATOM 2495 N N . ASN A 1 322 ? 15.047 20.312 27.891 1 92.75 322 ASN A N 1
ATOM 2496 C CA . ASN A 1 322 ? 14.797 20.844 29.219 1 92.75 322 ASN A CA 1
ATOM 2497 C C . ASN A 1 322 ? 13.336 20.656 29.641 1 92.75 322 ASN A C 1
ATOM 2499 O O . ASN A 1 322 ? 13.039 20.5 30.828 1 92.75 322 ASN A O 1
ATOM 2503 N N . TRP A 1 323 ? 12.477 20.734 28.656 1 94.69 323 TRP A N 1
ATOM 2504 C CA . TRP A 1 323 ? 11.047 20.688 28.938 1 94.69 323 TRP A CA 1
ATOM 2505 C C . TRP A 1 323 ? 10.523 19.25 28.875 1 94.69 323 TRP A C 1
ATOM 2507 O O . TRP A 1 323 ? 9.461 18.938 29.406 1 94.69 323 TRP A O 1
ATOM 2517 N N . ALA A 1 324 ? 11.234 18.406 28.188 1 96 324 ALA A N 1
ATOM 2518 C CA . ALA A 1 324 ? 10.734 17.047 27.938 1 96 324 ALA A CA 1
ATOM 2519 C C . ALA A 1 324 ? 11.867 16.031 27.984 1 96 324 ALA A C 1
ATOM 2521 O O . ALA A 1 324 ? 13.023 16.375 27.703 1 96 324 ALA A O 1
ATOM 2522 N N . SER A 1 325 ? 11.562 14.789 28.312 1 95.75 325 SER A N 1
ATOM 2523 C CA . SER A 1 325 ? 12.547 13.711 28.328 1 95.75 325 SER A CA 1
ATOM 2524 C C . SER A 1 325 ? 12.82 13.18 26.938 1 95.75 325 SER A C 1
ATOM 2526 O O . SER A 1 325 ? 13.883 12.617 26.672 1 95.75 325 SER A O 1
ATOM 2528 N N . THR A 1 326 ? 11.812 13.375 26.109 1 96.75 326 THR A N 1
ATOM 2529 C CA . THR A 1 326 ? 11.914 12.82 24.766 1 96.75 326 THR A CA 1
ATOM 2530 C C . THR A 1 326 ? 11.406 13.82 23.719 1 96.75 326 THR A C 1
ATOM 2532 O O . THR A 1 326 ? 10.398 14.492 23.953 1 96.75 326 THR A O 1
ATOM 2535 N N . ILE A 1 327 ? 12.133 13.961 22.641 1 96.69 327 ILE A N 1
ATOM 2536 C CA . ILE A 1 327 ? 11.695 14.75 21.484 1 96.69 327 ILE A CA 1
ATOM 2537 C C . ILE A 1 327 ? 11.562 13.844 20.266 1 96.69 327 ILE A C 1
ATOM 2539 O O . ILE A 1 327 ? 12.5 13.125 19.906 1 96.69 327 ILE A O 1
ATOM 2543 N N . ASP A 1 328 ? 10.422 13.836 19.734 1 95.81 328 ASP A N 1
ATOM 2544 C CA . ASP A 1 328 ? 10.234 13.242 18.406 1 95.81 328 ASP A CA 1
ATOM 2545 C C . ASP A 1 328 ? 10.43 14.273 17.297 1 95.81 328 ASP A C 1
ATOM 2547 O O . ASP A 1 328 ? 9.562 15.125 17.078 1 95.81 328 ASP A O 1
ATOM 2551 N N . TYR A 1 329 ? 11.484 14.219 16.672 1 93.19 329 TYR A N 1
ATOM 2552 C CA . TYR A 1 329 ? 11.703 15.031 15.477 1 93.19 329 TYR A CA 1
ATOM 2553 C C . TYR A 1 329 ? 11.258 14.289 14.219 1 93.19 329 TYR A C 1
ATOM 2555 O O . TYR A 1 329 ? 11.695 13.164 13.961 1 93.19 329 TYR A O 1
ATOM 2563 N N . HIS A 1 330 ? 10.352 14.922 13.484 1 91.06 330 HIS A N 1
ATOM 2564 C CA . HIS A 1 330 ? 9.844 14.18 12.336 1 91.06 330 HIS A CA 1
ATOM 2565 C C . HIS A 1 330 ? 9.766 15.062 11.094 1 91.06 330 HIS A C 1
ATOM 2567 O O . HIS A 1 330 ? 9.719 16.297 11.211 1 91.06 330 HIS A O 1
ATOM 2573 N N . LEU A 1 331 ? 9.867 14.453 9.969 1 88.75 331 LEU A N 1
ATOM 2574 C CA . LEU A 1 331 ? 9.57 15.078 8.68 1 88.75 331 LEU A CA 1
ATOM 2575 C C . LEU A 1 331 ? 8.234 14.594 8.133 1 88.75 331 LEU A C 1
ATOM 2577 O O . LEU A 1 331 ? 7.918 13.406 8.219 1 88.75 331 LEU A O 1
ATOM 2581 N N . ALA A 1 332 ? 7.492 15.531 7.672 1 88.81 332 ALA A N 1
ATOM 2582 C CA . ALA A 1 332 ? 6.199 15.32 7.027 1 88.81 332 ALA A CA 1
ATOM 2583 C C . ALA A 1 332 ? 5.961 16.344 5.918 1 88.81 332 ALA A C 1
ATOM 2585 O O . ALA A 1 332 ? 6.727 17.297 5.777 1 88.81 332 ALA A O 1
ATOM 2586 N N . SER A 1 333 ? 5.09 16.062 5.078 1 85 333 SER A N 1
ATOM 2587 C CA . SER A 1 333 ? 4.645 17 4.051 1 85 333 SER A CA 1
ATOM 2588 C C . SER A 1 333 ? 3.141 16.906 3.83 1 85 333 SER A C 1
ATOM 2590 O O . SER A 1 333 ? 2.504 15.945 4.246 1 85 333 SER A O 1
ATOM 2592 N N . ALA A 1 334 ? 2.604 17.984 3.275 1 85.06 334 ALA A N 1
ATOM 2593 C CA . ALA A 1 334 ? 1.174 17.969 2.977 1 85.06 334 ALA A CA 1
ATOM 2594 C C . ALA A 1 334 ? 0.829 16.828 2.018 1 85.06 334 ALA A C 1
ATOM 2596 O O . ALA A 1 334 ? -0.266 16.266 2.082 1 85.06 334 ALA A O 1
ATOM 2597 N N . GLU A 1 335 ? 1.76 16.406 1.201 1 87.75 335 GLU A N 1
ATOM 2598 C CA . GLU A 1 335 ? 1.536 15.398 0.17 1 87.75 335 GLU A CA 1
ATOM 2599 C C . GLU A 1 335 ? 1.604 13.992 0.753 1 87.75 335 GLU A C 1
ATOM 2601 O O . GLU A 1 335 ? 0.796 13.133 0.402 1 87.75 335 GLU A O 1
ATOM 2606 N N . THR A 1 336 ? 2.561 13.766 1.621 1 90.94 336 THR A N 1
ATOM 2607 C CA . THR A 1 336 ? 2.828 12.398 2.068 1 90.94 336 THR A CA 1
ATOM 2608 C C . THR A 1 336 ? 2.309 12.188 3.486 1 90.94 336 THR A C 1
ATOM 2610 O O . THR A 1 336 ? 2.217 11.047 3.953 1 90.94 336 THR A O 1
ATOM 2613 N N . LEU A 1 337 ? 1.993 13.305 4.211 1 91.25 337 LEU A N 1
ATOM 2614 C CA . LEU A 1 337 ? 1.579 13.328 5.609 1 91.25 337 LEU A CA 1
ATOM 2615 C C . LEU A 1 337 ? 2.711 12.867 6.52 1 91.25 337 LEU A C 1
ATOM 2617 O O . LEU A 1 337 ? 3.303 13.672 7.242 1 91.25 337 LEU A O 1
ATOM 2621 N N . LEU A 1 338 ? 3.137 11.531 6.543 1 91.5 338 LEU A N 1
ATOM 2622 C CA . LEU A 1 338 ? 4.246 11.031 7.352 1 91.5 338 LEU A CA 1
ATOM 2623 C C . LEU A 1 338 ? 5.379 10.523 6.465 1 91.5 338 LEU A C 1
ATOM 2625 O O . LEU A 1 338 ? 5.137 9.805 5.488 1 91.5 338 LEU A O 1
ATOM 2629 N N . ILE A 1 339 ? 6.609 10.914 6.844 1 92.75 339 ILE A N 1
ATOM 2630 C CA . ILE A 1 339 ? 7.762 10.43 6.09 1 92.75 339 ILE A CA 1
ATOM 2631 C C . ILE A 1 339 ? 8.703 9.664 7.023 1 92.75 339 ILE A C 1
ATOM 2633 O O . ILE A 1 339 ? 8.797 8.438 6.949 1 92.75 339 ILE A O 1
ATOM 2637 N N . GLY A 1 340 ? 9.297 10.375 7.945 1 94.38 340 GLY A N 1
ATOM 2638 C CA . GLY A 1 340 ? 10.234 9.75 8.859 1 94.38 340 GLY A CA 1
ATOM 2639 C C . GLY A 1 340 ? 10.344 10.477 10.188 1 94.38 340 GLY A C 1
ATOM 2640 O O . GLY A 1 340 ? 9.867 11.602 10.328 1 94.38 340 GLY A O 1
ATOM 2641 N N . SER A 1 341 ? 10.945 9.773 11.172 1 95.06 341 SER A N 1
ATOM 2642 C CA . SER A 1 341 ? 11.078 10.359 12.5 1 95.06 341 SER A CA 1
ATOM 2643 C C . SER A 1 341 ? 12.312 9.828 13.219 1 95.06 341 SER A C 1
ATOM 2645 O O . SER A 1 341 ? 12.844 8.781 12.859 1 95.06 341 SER A O 1
ATOM 2647 N N . MET A 1 342 ? 12.781 10.602 14.117 1 94.62 342 MET A N 1
ATOM 2648 C CA . MET A 1 342 ? 13.836 10.227 15.062 1 94.62 342 MET A CA 1
ATOM 2649 C C . MET A 1 342 ? 13.445 10.617 16.484 1 94.62 342 MET A C 1
ATOM 2651 O O . MET A 1 342 ? 12.961 11.727 16.719 1 94.62 342 MET A O 1
ATOM 2655 N N . THR A 1 343 ? 13.641 9.711 17.391 1 96.12 343 THR A N 1
ATOM 2656 C CA . THR A 1 343 ? 13.438 9.992 18.797 1 96.12 343 THR A CA 1
ATOM 2657 C C . THR A 1 343 ? 14.75 10.43 19.453 1 96.12 343 THR A C 1
ATOM 2659 O O . THR A 1 343 ? 15.758 9.727 19.375 1 96.12 343 THR A O 1
ATOM 2662 N N . ILE A 1 344 ? 14.703 11.555 20.109 1 95.94 344 ILE A N 1
ATOM 2663 C CA . ILE A 1 344 ? 15.898 12.133 20.688 1 95.94 344 ILE A CA 1
ATOM 2664 C C . ILE A 1 344 ? 15.734 12.234 22.203 1 95.94 344 ILE A C 1
ATOM 2666 O O . ILE A 1 344 ? 14.688 12.672 22.703 1 95.94 344 ILE A O 1
ATOM 2670 N N . THR A 1 345 ? 16.688 11.797 22.922 1 96.88 345 THR A N 1
ATOM 2671 C CA . THR A 1 345 ? 16.812 11.938 24.375 1 96.88 345 THR A CA 1
ATOM 2672 C C . THR A 1 345 ? 18.172 12.523 24.75 1 96.88 345 THR A C 1
ATOM 2674 O O . THR A 1 345 ? 19.016 12.734 23.875 1 96.88 345 THR A O 1
ATOM 2677 N N . LYS A 1 346 ? 18.312 12.812 26.031 1 93.75 346 LYS A N 1
ATOM 2678 C CA . LYS A 1 346 ? 19.609 13.312 26.484 1 93.75 346 LYS A CA 1
ATOM 2679 C C . LYS A 1 346 ? 20.703 12.273 26.266 1 93.75 346 LYS A C 1
ATOM 2681 O O . LYS A 1 346 ? 21.859 12.633 26.062 1 93.75 346 LYS A O 1
ATOM 2686 N N . HIS A 1 347 ? 20.344 11 26.172 1 95.06 347 HIS A N 1
ATOM 2687 C CA . HIS A 1 347 ? 21.312 9.914 26.047 1 95.06 347 HIS A CA 1
ATOM 2688 C C . HIS A 1 347 ? 21.797 9.766 24.625 1 95.06 347 HIS A C 1
ATOM 2690 O O . HIS A 1 347 ? 22.906 9.289 24.375 1 95.06 347 HIS A O 1
ATOM 2696 N N . ASN A 1 348 ? 20.969 10.141 23.656 1 93.94 348 ASN A N 1
ATOM 2697 C CA . ASN A 1 348 ? 21.375 9.898 22.266 1 93.94 348 ASN A CA 1
ATOM 2698 C C . ASN A 1 348 ? 21.422 11.203 21.469 1 93.94 348 ASN A C 1
ATOM 2700 O O . ASN A 1 348 ? 21.438 11.18 20.25 1 93.94 348 ASN A O 1
ATOM 2704 N N . ILE A 1 349 ? 21.344 12.344 22.109 1 92 349 ILE A N 1
ATOM 2705 C CA . ILE A 1 349 ? 21.297 13.641 21.453 1 92 349 ILE A CA 1
ATOM 2706 C C . ILE A 1 349 ? 22.531 13.797 20.547 1 92 349 ILE A C 1
ATOM 2708 O O . ILE A 1 349 ? 22.484 14.523 19.547 1 92 349 ILE A O 1
ATOM 2712 N N . GLY A 1 350 ? 23.578 13.141 20.797 1 87.88 350 GLY A N 1
ATOM 2713 C CA . GLY A 1 350 ? 24.781 13.172 19.984 1 87.88 350 GLY A CA 1
ATOM 2714 C C . GLY A 1 350 ? 24.562 12.633 18.578 1 87.88 350 GLY A C 1
ATOM 2715 O O . GLY A 1 350 ? 25.312 12.953 17.656 1 87.88 350 GLY A O 1
ATOM 2716 N N . ASP A 1 351 ? 23.562 11.867 18.438 1 85.44 351 ASP A N 1
ATOM 2717 C CA . ASP A 1 351 ? 23.266 11.266 17.141 1 85.44 351 ASP A CA 1
ATOM 2718 C C . ASP A 1 351 ? 22.453 12.227 16.281 1 85.44 351 ASP A C 1
ATOM 2720 O O . ASP A 1 351 ? 22.312 12.016 15.07 1 85.44 351 ASP A O 1
ATOM 2724 N N . TYR A 1 352 ? 21.922 13.219 16.922 1 88.44 352 TYR A N 1
ATOM 2725 C CA . TYR A 1 352 ? 21.109 14.156 16.172 1 88.44 352 TYR A CA 1
ATOM 2726 C C . TYR A 1 352 ? 21.969 15.094 15.336 1 88.44 352 TYR A C 1
ATOM 2728 O O . TYR A 1 352 ? 22.875 15.742 15.859 1 88.44 352 TYR A O 1
ATOM 2736 N N . VAL A 1 353 ? 21.656 15.133 14.062 1 79.38 353 VAL A N 1
ATOM 2737 C CA . VAL A 1 353 ? 22.25 16.094 13.133 1 79.38 353 VAL A CA 1
ATOM 2738 C C . VAL A 1 353 ? 21.141 16.844 12.406 1 79.38 353 VAL A C 1
ATOM 2740 O O . VAL A 1 353 ? 20.172 16.25 11.938 1 79.38 353 VAL A O 1
ATOM 2743 N N . PRO A 1 354 ? 21.297 18.234 12.477 1 78.31 354 PRO A N 1
ATOM 2744 C CA . PRO A 1 354 ? 20.281 18.984 11.719 1 78.31 354 PRO A CA 1
ATOM 2745 C C . PRO A 1 354 ? 20.078 18.422 10.305 1 78.31 354 PRO A C 1
ATOM 2747 O O . PRO A 1 354 ? 21.047 18.25 9.562 1 78.31 354 PRO A O 1
ATOM 2750 N N . GLY A 1 355 ? 18.812 18.109 10 1 78.06 355 GLY A N 1
ATOM 2751 C CA . GLY A 1 355 ? 18.5 17.547 8.703 1 78.06 355 GLY A CA 1
ATOM 2752 C C . GLY A 1 355 ? 18.203 16.062 8.75 1 78.06 355 GLY A C 1
ATOM 2753 O O . GLY A 1 355 ? 17.766 15.477 7.758 1 78.06 355 GLY A O 1
ATOM 2754 N N . ILE A 1 356 ? 18.453 15.492 9.875 1 86.69 356 ILE A N 1
ATOM 2755 C CA . ILE A 1 356 ? 18.125 14.078 9.992 1 86.69 356 ILE A CA 1
ATOM 2756 C C . ILE A 1 356 ? 16.609 13.898 9.914 1 86.69 356 ILE A C 1
ATOM 2758 O O . ILE A 1 356 ? 15.852 14.641 10.547 1 86.69 356 ILE A O 1
ATOM 2762 N N . ILE A 1 357 ? 16.188 13.016 9.094 1 89.62 357 ILE A N 1
ATOM 2763 C CA . ILE A 1 357 ? 14.773 12.672 8.953 1 89.62 357 ILE A CA 1
ATOM 2764 C C . ILE A 1 357 ? 14.461 11.414 9.773 1 89.62 357 ILE A C 1
ATOM 2766 O O . ILE A 1 357 ? 13.344 11.242 10.258 1 89.62 357 ILE A O 1
ATOM 2770 N N . GLY A 1 358 ? 15.508 10.633 9.992 1 94.5 358 GLY A N 1
ATOM 2771 C CA . GLY A 1 358 ? 15.32 9.398 10.727 1 94.5 358 GLY A CA 1
ATOM 2772 C C . GLY A 1 358 ? 14.82 8.258 9.867 1 94.5 358 GLY A C 1
ATOM 2773 O O . GLY A 1 358 ? 15.188 8.148 8.695 1 94.5 358 GLY A O 1
ATOM 2774 N N . ARG A 1 359 ? 14.125 7.324 10.469 1 96.25 359 ARG A N 1
ATOM 2775 C CA . ARG A 1 359 ? 13.586 6.168 9.758 1 96.25 359 ARG A CA 1
ATOM 2776 C C . ARG A 1 359 ? 12.141 6.414 9.328 1 96.25 359 ARG A C 1
ATOM 2778 O O . ARG A 1 359 ? 11.414 7.16 9.984 1 96.25 359 ARG A O 1
ATOM 2785 N N . PRO A 1 360 ? 11.703 5.746 8.234 1 96.81 360 PRO A N 1
ATOM 2786 C CA . PRO A 1 360 ? 10.305 5.91 7.828 1 96.81 360 PRO A CA 1
ATOM 2787 C C . PRO A 1 360 ? 9.32 5.508 8.93 1 96.81 360 PRO A C 1
ATOM 2789 O O . PRO A 1 360 ? 9.602 4.594 9.703 1 96.81 360 PRO A O 1
ATOM 2792 N N . PHE A 1 361 ? 8.219 6.199 9.023 1 96.44 361 PHE A N 1
ATOM 2793 C CA . PHE A 1 361 ? 7.133 5.852 9.93 1 96.44 361 PHE A CA 1
ATOM 2794 C C . PHE A 1 361 ? 6.602 4.457 9.633 1 96.44 361 PHE A C 1
ATOM 2796 O O . PHE A 1 361 ? 6.871 3.898 8.562 1 96.44 361 PHE A O 1
ATOM 2803 N N . PRO A 1 362 ? 5.828 3.867 10.609 1 94.81 362 PRO A N 1
ATOM 2804 C CA . PRO A 1 362 ? 5.223 2.559 10.352 1 94.81 362 PRO A CA 1
ATOM 2805 C C . PRO A 1 362 ? 4.348 2.551 9.094 1 94.81 362 PRO A C 1
ATOM 2807 O O . PRO A 1 362 ? 3.617 3.512 8.844 1 94.81 362 PRO A O 1
ATOM 2810 N N . ASN A 1 363 ? 4.453 1.431 8.297 1 94.69 363 ASN A N 1
ATOM 2811 C CA . ASN A 1 363 ? 3.711 1.193 7.066 1 94.69 363 ASN A CA 1
ATOM 2812 C C . ASN A 1 363 ? 4.074 2.211 5.988 1 94.69 363 ASN A C 1
ATOM 2814 O O . ASN A 1 363 ? 3.236 2.561 5.152 1 94.69 363 ASN A O 1
ATOM 2818 N N . THR A 1 364 ? 5.246 2.779 6.047 1 96 364 THR A N 1
ATOM 2819 C CA . THR A 1 364 ? 5.781 3.709 5.059 1 96 364 THR A CA 1
ATOM 2820 C C . THR A 1 364 ? 7.062 3.158 4.438 1 96 364 THR A C 1
ATOM 2822 O O . THR A 1 364 ? 7.867 2.527 5.121 1 96 364 THR A O 1
ATOM 2825 N N . GLU A 1 365 ? 7.195 3.367 3.146 1 97 365 GLU A N 1
ATOM 2826 C CA . GLU A 1 365 ? 8.414 3.041 2.406 1 97 365 GLU A CA 1
ATOM 2827 C C . GLU A 1 365 ? 9.133 4.305 1.944 1 97 365 GLU A C 1
ATOM 2829 O O . GLU A 1 365 ? 8.492 5.289 1.577 1 97 365 GLU A O 1
ATOM 2834 N N . ALA A 1 366 ? 10.406 4.234 2.002 1 97.56 366 ALA A N 1
ATOM 2835 C CA . ALA A 1 366 ? 11.234 5.305 1.458 1 97.56 366 ALA A CA 1
ATOM 2836 C C . ALA A 1 366 ? 12.391 4.742 0.639 1 97.56 366 ALA A C 1
ATOM 2838 O O . ALA A 1 366 ? 12.945 3.693 0.978 1 97.56 366 ALA A O 1
ATOM 2839 N N . LYS A 1 367 ? 12.695 5.387 -0.394 1 97.25 367 LYS A N 1
ATOM 2840 C CA . LYS A 1 367 ? 13.898 5.066 -1.159 1 97.25 367 LYS A CA 1
ATOM 2841 C C . LYS A 1 367 ? 14.547 6.328 -1.725 1 97.25 367 LYS A C 1
ATOM 2843 O O . LYS A 1 367 ? 13.914 7.391 -1.762 1 97.25 367 LYS A O 1
ATOM 2848 N N . ILE A 1 368 ? 15.789 6.262 -2.064 1 96.25 368 ILE A N 1
ATOM 2849 C CA . ILE A 1 368 ? 16.516 7.363 -2.686 1 96.25 368 ILE A CA 1
ATOM 2850 C C . ILE A 1 368 ? 16.875 7 -4.129 1 96.25 368 ILE A C 1
ATOM 2852 O O . ILE A 1 368 ? 17.391 5.918 -4.395 1 96.25 368 ILE A O 1
ATOM 2856 N N . VAL A 1 369 ? 16.562 7.906 -5.074 1 94.19 369 VAL A N 1
ATOM 2857 C CA . VAL A 1 369 ? 16.781 7.602 -6.484 1 94.19 369 VAL A CA 1
ATOM 2858 C C . VAL A 1 369 ? 17.594 8.719 -7.133 1 94.19 369 VAL A C 1
ATOM 2860 O O . VAL A 1 369 ? 17.594 9.852 -6.656 1 94.19 369 VAL A O 1
ATOM 2863 N N . ASP A 1 370 ? 18.219 8.383 -8.164 1 90.06 370 ASP A N 1
ATOM 2864 C CA . ASP A 1 370 ? 18.969 9.383 -8.922 1 90.06 370 ASP A CA 1
ATOM 2865 C C . ASP A 1 370 ? 18.078 10.094 -9.938 1 90.06 370 ASP A C 1
ATOM 2867 O O . ASP A 1 370 ? 16.859 9.961 -9.891 1 90.06 370 ASP A O 1
ATOM 2871 N N . ASP A 1 371 ? 18.656 10.852 -10.828 1 81.88 371 ASP A N 1
ATOM 2872 C CA . ASP A 1 371 ? 17.938 11.672 -11.805 1 81.88 371 ASP A CA 1
ATOM 2873 C C . ASP A 1 371 ? 17.188 10.797 -12.805 1 81.88 371 ASP A C 1
ATOM 2875 O O . ASP A 1 371 ? 16.219 11.25 -13.422 1 81.88 371 ASP A O 1
ATOM 2879 N N . LYS A 1 372 ? 17.656 9.594 -12.977 1 83.75 372 LYS A N 1
ATOM 2880 C CA . LYS A 1 372 ? 17.016 8.672 -13.914 1 83.75 372 LYS A CA 1
ATOM 2881 C C . LYS A 1 372 ? 16.016 7.773 -13.188 1 83.75 372 LYS A C 1
ATOM 2883 O O . LYS A 1 372 ? 15.555 6.773 -13.75 1 83.75 372 LYS A O 1
ATOM 2888 N N . ASN A 1 373 ? 15.789 8.047 -11.883 1 87.44 373 ASN A N 1
ATOM 2889 C CA . ASN A 1 373 ? 14.828 7.344 -11.039 1 87.44 373 ASN A CA 1
ATOM 2890 C C . ASN A 1 373 ? 15.32 5.949 -10.672 1 87.44 373 ASN A C 1
ATOM 2892 O O . ASN A 1 373 ? 14.516 5.059 -10.375 1 87.44 373 ASN A O 1
ATOM 2896 N N . CYS A 1 374 ? 16.609 5.801 -10.812 1 87.62 374 CYS A N 1
ATOM 2897 C CA . CYS A 1 374 ? 17.203 4.547 -10.359 1 87.62 374 CYS A CA 1
ATOM 2898 C C . CYS A 1 374 ? 17.609 4.641 -8.891 1 87.62 374 CYS A C 1
ATOM 2900 O O . CYS A 1 374 ? 18.188 5.641 -8.469 1 87.62 374 CYS A O 1
ATOM 2902 N N . ILE A 1 375 ? 17.25 3.613 -8.188 1 93.56 375 ILE A N 1
ATOM 2903 C CA . ILE A 1 375 ? 17.609 3.584 -6.77 1 93.56 375 ILE A CA 1
ATOM 2904 C C . ILE A 1 375 ? 19.125 3.654 -6.617 1 93.56 375 ILE A C 1
ATOM 2906 O O . ILE A 1 375 ? 19.859 3.018 -7.375 1 93.56 375 ILE A O 1
ATOM 2910 N N . VAL A 1 376 ? 19.609 4.41 -5.68 1 93.62 376 VAL A N 1
ATOM 2911 C CA . VAL A 1 376 ? 21.047 4.57 -5.469 1 93.62 376 VAL A CA 1
ATOM 2912 C C . VAL A 1 376 ? 21.5 3.699 -4.301 1 93.62 376 VAL A C 1
ATOM 2914 O O . VAL A 1 376 ? 20.672 3.16 -3.562 1 93.62 376 VAL A O 1
ATOM 2917 N N . ASP A 1 377 ? 22.781 3.527 -4.164 1 92 377 ASP A N 1
ATOM 2918 C CA . ASP A 1 377 ? 23.328 2.74 -3.068 1 92 377 ASP A CA 1
ATOM 2919 C C . ASP A 1 377 ? 23.328 3.531 -1.764 1 92 377 ASP A C 1
ATOM 2921 O O . ASP A 1 377 ? 23.234 4.762 -1.777 1 92 377 ASP A O 1
ATOM 2925 N N . ILE A 1 378 ? 23.359 2.828 -0.667 1 94.44 378 ILE A N 1
ATOM 2926 C CA . ILE A 1 378 ? 23.484 3.436 0.652 1 94.44 378 ILE A CA 1
ATOM 2927 C C . ILE A 1 378 ? 24.656 4.414 0.661 1 94.44 378 ILE A C 1
ATOM 2929 O O . ILE A 1 378 ? 25.719 4.117 0.118 1 94.44 378 ILE A O 1
ATOM 2933 N N . GLY A 1 379 ? 24.438 5.582 1.183 1 90.81 379 GLY A N 1
ATOM 2934 C CA . GLY A 1 379 ? 25.469 6.594 1.272 1 90.81 379 GLY A CA 1
ATOM 2935 C C . GLY A 1 379 ? 25.438 7.586 0.127 1 90.81 379 GLY A C 1
ATOM 2936 O O . GLY A 1 379 ? 26 8.68 0.228 1 90.81 379 GLY A O 1
ATOM 2937 N N . GLN A 1 380 ? 24.781 7.254 -0.933 1 91.56 380 GLN A N 1
ATOM 2938 C CA . GLN A 1 380 ? 24.734 8.125 -2.1 1 91.56 380 GLN A CA 1
ATOM 2939 C C . GLN A 1 380 ? 23.531 9.062 -2.033 1 91.56 380 GLN A C 1
ATOM 2941 O O . GLN A 1 380 ? 22.469 8.68 -1.532 1 91.56 380 GLN A O 1
ATOM 2946 N N . GLU A 1 381 ? 23.703 10.297 -2.609 1 89.38 381 GLU A N 1
ATOM 2947 C CA . GLU A 1 381 ? 22.656 11.305 -2.596 1 89.38 381 GLU A CA 1
ATOM 2948 C C . GLU A 1 381 ? 21.688 11.117 -3.768 1 89.38 381 GLU A C 1
ATOM 2950 O O . GLU A 1 381 ? 22.094 10.633 -4.828 1 89.38 381 GLU A O 1
ATOM 2955 N N . GLY A 1 382 ? 20.484 11.461 -3.559 1 92.38 382 GLY A N 1
ATOM 2956 C CA . GLY A 1 382 ? 19.438 11.461 -4.574 1 92.38 382 GLY A CA 1
ATOM 2957 C C . GLY A 1 382 ? 18.109 11.984 -4.066 1 92.38 382 GLY A C 1
ATOM 2958 O O . GLY A 1 382 ? 18.031 12.508 -2.953 1 92.38 382 GLY A O 1
ATOM 2959 N N . TYR A 1 383 ? 17.109 11.875 -4.875 1 91.94 383 TYR A N 1
ATOM 2960 C CA . TYR A 1 383 ? 15.773 12.344 -4.516 1 91.94 383 TYR A CA 1
ATOM 2961 C C . TYR A 1 383 ? 15.078 11.352 -3.59 1 91.94 383 TYR A C 1
ATOM 2963 O O . TYR A 1 383 ? 15.117 10.148 -3.826 1 91.94 383 TYR A O 1
ATOM 2971 N N . LEU A 1 384 ? 14.461 11.898 -2.572 1 94.62 384 LEU A N 1
ATOM 2972 C CA . LEU A 1 384 ? 13.672 11.062 -1.663 1 94.62 384 LEU A CA 1
ATOM 2973 C C . LEU A 1 384 ? 12.328 10.711 -2.279 1 94.62 384 LEU A C 1
ATOM 2975 O O . LEU A 1 384 ? 11.586 11.594 -2.723 1 94.62 384 LEU A O 1
ATOM 2979 N N . CYS A 1 385 ? 12.031 9.453 -2.389 1 95.06 385 CYS A N 1
ATOM 2980 C CA . CYS A 1 385 ? 10.719 8.945 -2.773 1 95.06 385 CYS A CA 1
ATOM 2981 C C . CYS A 1 385 ? 10.031 8.266 -1.596 1 95.06 385 CYS A C 1
ATOM 2983 O O . CYS A 1 385 ? 10.672 7.555 -0.823 1 95.06 385 CYS A O 1
ATOM 2985 N N . VAL A 1 386 ? 8.773 8.562 -1.422 1 95.44 386 VAL A N 1
ATOM 2986 C CA . VAL A 1 386 ? 8 8.023 -0.31 1 95.44 386 VAL A CA 1
ATOM 2987 C C . VAL A 1 386 ? 6.762 7.305 -0.844 1 95.44 386 VAL A C 1
ATOM 2989 O O . VAL A 1 386 ? 6.133 7.766 -1.8 1 95.44 386 VAL A O 1
ATOM 2992 N N . ARG A 1 387 ? 6.449 6.141 -0.281 1 94.62 387 ARG A N 1
ATOM 2993 C CA . ARG A 1 387 ? 5.227 5.422 -0.627 1 94.62 387 ARG A CA 1
ATOM 2994 C C . ARG A 1 387 ? 4.496 4.949 0.625 1 94.62 387 ARG A C 1
ATOM 2996 O O . ARG A 1 387 ? 5.094 4.32 1.501 1 94.62 387 ARG A O 1
ATOM 3003 N N . SER A 1 388 ? 3.305 5.289 0.791 1 93.69 388 SER A N 1
ATOM 3004 C CA . SER A 1 388 ? 2.371 4.848 1.822 1 93.69 388 SER A CA 1
ATOM 3005 C C . SER A 1 388 ? 0.932 4.891 1.321 1 93.69 388 SER A C 1
ATOM 3007 O O . SER A 1 388 ? 0.665 5.387 0.225 1 93.69 388 SER A O 1
ATOM 3009 N N . LYS A 1 389 ? 0.067 4.371 2.119 1 90.81 389 LYS A N 1
ATOM 3010 C CA . LYS A 1 389 ? -1.341 4.34 1.73 1 90.81 389 LYS A CA 1
ATOM 3011 C C . LYS A 1 389 ? -1.971 5.727 1.823 1 90.81 389 LYS A C 1
ATOM 3013 O O . LYS A 1 389 ? -3.045 5.961 1.267 1 90.81 389 LYS A O 1
ATOM 3018 N N . TRP A 1 390 ? -1.321 6.613 2.459 1 92.5 390 TRP A N 1
ATOM 3019 C CA . TRP A 1 390 ? -1.967 7.895 2.734 1 92.5 390 TRP A CA 1
ATOM 3020 C C . TRP A 1 390 ? -1.302 9.023 1.948 1 92.5 390 TRP A C 1
ATOM 3022 O O . TRP A 1 390 ? -1.549 10.195 2.211 1 92.5 390 TRP A O 1
ATOM 3032 N N . CYS A 1 391 ? -0.387 8.68 0.992 1 90.56 391 CYS A N 1
ATOM 3033 C CA . CYS A 1 391 ? 0.127 9.711 0.094 1 90.56 391 CYS A CA 1
ATOM 3034 C C . CYS A 1 391 ? -0.994 10.305 -0.749 1 90.56 391 CYS A C 1
ATOM 3036 O O . CYS A 1 391 ? -1.931 9.602 -1.132 1 90.56 391 CYS A O 1
ATOM 3038 N N . THR A 1 392 ? -0.872 11.508 -1.021 1 85.75 392 THR A N 1
ATOM 3039 C CA . THR A 1 392 ? -1.857 12.203 -1.841 1 85.75 392 THR A CA 1
ATOM 3040 C C . THR A 1 392 ? -1.984 11.539 -3.211 1 85.75 392 THR A C 1
ATOM 3042 O O . THR A 1 392 ? -1.012 10.992 -3.734 1 85.75 392 THR A O 1
ATOM 3045 N N . LYS A 1 393 ? -3.164 11.539 -3.832 1 72.75 393 LYS A N 1
ATOM 3046 C CA . LYS A 1 393 ? -3.393 10.969 -5.156 1 72.75 393 LYS A CA 1
ATOM 3047 C C . LYS A 1 393 ? -3.258 12.031 -6.246 1 72.75 393 LYS A C 1
ATOM 3049 O O . LYS A 1 393 ? -2.818 11.734 -7.355 1 72.75 393 LYS A O 1
ATOM 3054 N N . VAL A 1 394 ? -3.727 13.172 -5.98 1 65.62 394 VAL A N 1
ATOM 3055 C CA . VAL A 1 394 ? -3.744 14.203 -7.016 1 65.62 394 VAL A CA 1
ATOM 3056 C C . VAL A 1 394 ? -3.195 15.508 -6.453 1 65.62 394 VAL A C 1
ATOM 3058 O O . VAL A 1 394 ? -3.506 15.883 -5.316 1 65.62 394 VAL A O 1
ATOM 3061 N N . THR A 1 395 ? -2.184 15.906 -7.199 1 61.62 395 THR A N 1
ATOM 3062 C CA . THR A 1 395 ? -1.791 17.281 -6.91 1 61.62 395 THR A CA 1
ATOM 3063 C C . THR A 1 395 ? -2.152 18.203 -8.07 1 61.62 395 THR A C 1
ATOM 3065 O O . THR A 1 395 ? -2.209 17.766 -9.219 1 61.62 395 THR A O 1
ATOM 3068 N N . THR A 1 396 ? -2.812 19.266 -7.848 1 57.19 396 THR A N 1
ATOM 3069 C CA . THR A 1 396 ? -3.209 20.203 -8.891 1 57.19 396 THR A CA 1
ATOM 3070 C C . THR A 1 396 ? -2.002 20.641 -9.719 1 57.19 396 THR A C 1
ATOM 3072 O O . THR A 1 396 ? -2.154 21.109 -10.844 1 57.19 396 THR A O 1
ATOM 3075 N N . ASN A 1 397 ? -0.833 20.703 -9.195 1 54.28 397 ASN A N 1
ATOM 3076 C CA . ASN A 1 397 ? 0.284 21.203 -9.992 1 54.28 397 ASN A CA 1
ATOM 3077 C C . ASN A 1 397 ? 0.94 20.078 -10.797 1 54.28 397 ASN A C 1
ATOM 3079 O O . ASN A 1 397 ? 2.021 20.266 -11.359 1 54.28 397 ASN A O 1
ATOM 3083 N N . GLY A 1 398 ? 0.259 18.938 -10.844 1 57.72 398 GLY A N 1
ATOM 3084 C CA . GLY A 1 398 ? 0.737 17.891 -11.742 1 57.72 398 GLY A CA 1
ATOM 3085 C C . GLY A 1 398 ? 1.641 16.891 -11.055 1 57.72 398 GLY A C 1
ATOM 3086 O O . GLY A 1 398 ? 1.99 15.859 -11.633 1 57.72 398 GLY A O 1
ATOM 3087 N N . GLU A 1 399 ? 2.191 17.375 -9.859 1 62.03 399 GLU A N 1
ATOM 3088 C CA . GLU A 1 399 ? 2.934 16.328 -9.164 1 62.03 399 GLU A CA 1
ATOM 3089 C C . GLU A 1 399 ? 2.002 15.219 -8.688 1 62.03 399 GLU A C 1
ATOM 3091 O O . GLU A 1 399 ? 0.926 15.492 -8.148 1 62.03 399 GLU A O 1
ATOM 3096 N N . SER A 1 400 ? 2.139 14.008 -9.297 1 65.31 400 SER A N 1
ATOM 3097 C CA . SER A 1 400 ? 1.217 12.938 -8.914 1 65.31 400 SER A CA 1
ATOM 3098 C C . SER A 1 400 ? 1.968 11.68 -8.5 1 65.31 400 SER A C 1
ATOM 3100 O O . SER A 1 400 ? 3.146 11.516 -8.828 1 65.31 400 SER A O 1
ATOM 3102 N N . VAL A 1 401 ? 1.34 11.07 -7.5 1 70.62 401 VAL A N 1
ATOM 3103 C CA . VAL A 1 401 ? 1.785 9.719 -7.195 1 70.62 401 VAL A CA 1
ATOM 3104 C C . VAL A 1 401 ? 1.897 8.906 -8.484 1 70.62 401 VAL A C 1
ATOM 3106 O O . VAL A 1 401 ? 1.034 9 -9.359 1 70.62 401 VAL A O 1
ATOM 3109 N N . GLN A 1 402 ? 3.057 8.391 -8.531 1 73.25 402 GLN A N 1
ATOM 3110 C CA . GLN A 1 402 ? 3.322 7.531 -9.68 1 73.25 402 GLN A CA 1
ATOM 3111 C C . GLN A 1 402 ? 2.436 6.289 -9.656 1 73.25 402 GLN A C 1
ATOM 3113 O O . GLN A 1 402 ? 1.808 5.988 -8.641 1 73.25 402 GLN A O 1
ATOM 3118 N N . GLN A 1 403 ? 2.359 5.598 -10.742 1 69.25 403 GLN A N 1
ATOM 3119 C CA . GLN A 1 403 ? 1.516 4.414 -10.875 1 69.25 403 GLN A CA 1
ATOM 3120 C C . GLN A 1 403 ? 1.876 3.361 -9.828 1 69.25 403 GLN A C 1
ATOM 3122 O O . GLN A 1 403 ? 1.003 2.646 -9.336 1 69.25 403 GLN A O 1
ATOM 3127 N N . ASN A 1 404 ? 3.123 3.395 -9.484 1 76.25 404 ASN A N 1
ATOM 3128 C CA . ASN A 1 404 ? 3.551 2.391 -8.516 1 76.25 404 ASN A CA 1
ATOM 3129 C C . ASN A 1 404 ? 3.398 2.893 -7.082 1 76.25 404 ASN A C 1
ATOM 3131 O O . ASN A 1 404 ? 3.83 2.23 -6.141 1 76.25 404 ASN A O 1
ATOM 3135 N N . GLY A 1 405 ? 2.859 4.109 -7 1 83.25 405 GLY A N 1
ATOM 3136 C CA . GLY A 1 405 ? 2.477 4.59 -5.684 1 83.25 405 GLY A CA 1
ATOM 3137 C C . GLY A 1 405 ? 3.508 5.516 -5.062 1 83.25 405 GLY A C 1
ATOM 3138 O O . GLY A 1 405 ? 3.285 6.062 -3.98 1 83.25 405 GLY A O 1
ATOM 3139 N N . TRP A 1 406 ? 4.66 5.66 -5.742 1 90.81 406 TRP A N 1
ATOM 3140 C CA . TRP A 1 406 ? 5.719 6.484 -5.172 1 90.81 406 TRP A CA 1
ATOM 3141 C C . TRP A 1 406 ? 5.426 7.969 -5.375 1 90.81 406 TRP A C 1
ATOM 3143 O O . TRP A 1 406 ? 4.965 8.375 -6.441 1 90.81 406 TRP A O 1
ATOM 3153 N N . PHE A 1 407 ? 5.621 8.711 -4.379 1 91.5 407 PHE A N 1
ATOM 3154 C CA . PHE A 1 407 ? 5.688 10.164 -4.48 1 91.5 407 PHE A CA 1
ATOM 3155 C C . PHE A 1 407 ? 7.133 10.641 -4.465 1 91.5 407 PHE A C 1
ATOM 3157 O O . PHE A 1 407 ? 7.852 10.43 -3.482 1 91.5 407 PHE A O 1
ATOM 3164 N N . LYS A 1 408 ? 7.578 11.219 -5.523 1 90.56 408 LYS A N 1
ATOM 3165 C CA . LYS A 1 408 ? 8.93 11.758 -5.609 1 90.56 408 LYS A CA 1
ATOM 3166 C C . LYS A 1 408 ? 9 13.18 -5.062 1 90.56 408 LYS A C 1
ATOM 3168 O O . LYS A 1 408 ? 8.43 14.102 -5.652 1 90.56 408 LYS A O 1
ATOM 3173 N N . THR A 1 409 ? 9.664 13.305 -3.936 1 87.69 409 THR A N 1
ATOM 3174 C CA . THR A 1 409 ? 9.789 14.633 -3.334 1 87.69 409 THR A CA 1
ATOM 3175 C C . THR A 1 409 ? 10.883 15.438 -4.027 1 87.69 409 THR A C 1
ATOM 3177 O O . THR A 1 409 ? 11.578 14.922 -4.906 1 87.69 409 THR A O 1
ATOM 3180 N N . ARG A 1 410 ? 10.992 16.609 -3.682 1 80.31 410 ARG A N 1
ATOM 3181 C CA . ARG A 1 410 ? 12.047 17.469 -4.215 1 80.31 410 ARG A CA 1
ATOM 3182 C C . ARG A 1 410 ? 13.227 17.547 -3.248 1 80.31 410 ARG A C 1
ATOM 3184 O O . ARG A 1 410 ? 14.109 18.391 -3.41 1 80.31 410 ARG A O 1
ATOM 3191 N N . ASP A 1 411 ? 13.219 16.734 -2.311 1 84.25 411 ASP A N 1
ATOM 3192 C CA . ASP A 1 411 ? 14.273 16.703 -1.301 1 84.25 411 ASP A CA 1
ATOM 3193 C C . ASP A 1 411 ? 15.414 15.781 -1.717 1 84.25 411 ASP A C 1
ATOM 3195 O O . ASP A 1 411 ? 15.18 14.625 -2.082 1 84.25 411 ASP A O 1
ATOM 3199 N N . ILE A 1 412 ? 16.562 16.312 -1.699 1 87.25 412 ILE A N 1
ATOM 3200 C CA . ILE A 1 412 ? 17.75 15.484 -1.906 1 87.25 412 ILE A CA 1
ATOM 3201 C C . ILE A 1 412 ? 18.219 14.906 -0.573 1 87.25 412 ILE A C 1
ATOM 3203 O O . ILE A 1 412 ? 18.484 15.656 0.374 1 87.25 412 ILE A O 1
ATOM 3207 N N . CYS A 1 413 ? 18.297 13.594 -0.476 1 92.44 413 CYS A N 1
ATOM 3208 C CA . CYS A 1 413 ? 18.594 12.922 0.779 1 92.44 413 CYS A CA 1
ATOM 3209 C C . CYS A 1 413 ? 19.625 11.812 0.565 1 92.44 413 CYS A C 1
ATOM 3211 O O . CYS A 1 413 ? 19.984 11.508 -0.572 1 92.44 413 CYS A O 1
ATOM 3213 N N . LYS A 1 414 ? 20.172 11.359 1.578 1 92.25 414 LYS A N 1
ATOM 3214 C CA . LYS A 1 414 ? 20.969 10.141 1.637 1 92.25 414 LYS A CA 1
ATOM 3215 C C . LYS A 1 414 ? 20.484 9.211 2.746 1 92.25 414 LYS A C 1
ATOM 3217 O O . LYS A 1 414 ? 19.812 9.648 3.678 1 92.25 414 LYS A O 1
ATOM 3222 N N . MET A 1 415 ? 20.734 7.945 2.604 1 96.25 415 MET A N 1
ATOM 3223 C CA . MET A 1 415 ? 20.391 6.926 3.592 1 96.25 415 MET A CA 1
ATOM 3224 C C . MET A 1 415 ? 21.641 6.23 4.109 1 96.25 415 MET A C 1
ATOM 3226 O O . MET A 1 415 ? 22.547 5.926 3.338 1 96.25 415 MET A O 1
ATOM 3230 N N . ASN A 1 416 ? 21.719 6.02 5.41 1 93.12 416 ASN A N 1
ATOM 3231 C CA . ASN A 1 416 ? 22.891 5.34 5.953 1 93.12 416 ASN A CA 1
ATOM 3232 C C . ASN A 1 416 ? 22.625 3.852 6.16 1 93.12 416 ASN A C 1
ATOM 3234 O O . ASN A 1 416 ? 21.578 3.342 5.766 1 93.12 416 ASN A O 1
ATOM 3238 N N . GLU A 1 417 ? 23.547 3.08 6.691 1 92.44 417 GLU A N 1
ATOM 3239 C CA . GLU A 1 417 ? 23.484 1.632 6.855 1 92.44 417 GLU A CA 1
ATOM 3240 C C . GLU A 1 417 ? 22.391 1.234 7.836 1 92.44 417 GLU A C 1
ATOM 3242 O O . GLU A 1 417 ? 21.844 0.132 7.754 1 92.44 417 GLU A O 1
ATOM 3247 N N . LYS A 1 418 ? 22.062 2.184 8.758 1 92.62 418 LYS A N 1
ATOM 3248 C CA . LYS A 1 418 ? 20.984 1.938 9.719 1 92.62 418 LYS A CA 1
ATOM 3249 C C . LYS A 1 418 ? 19.625 2.307 9.125 1 92.62 418 LYS A C 1
ATOM 3251 O O . LYS A 1 418 ? 18.625 2.289 9.828 1 92.62 418 LYS A O 1
ATOM 3256 N N . LYS A 1 419 ? 19.594 2.723 7.844 1 95.56 419 LYS A N 1
ATOM 3257 C CA . LYS A 1 419 ? 18.422 3.08 7.062 1 95.56 419 LYS A CA 1
ATOM 3258 C C . LYS A 1 419 ? 17.797 4.379 7.562 1 95.56 419 LYS A C 1
ATOM 3260 O O . LYS A 1 419 ? 16.578 4.57 7.469 1 95.56 419 LYS A O 1
ATOM 3265 N N . GLU A 1 420 ? 18.641 5.156 8.219 1 94.44 420 GLU A N 1
ATOM 3266 C CA . GLU A 1 420 ? 18.203 6.512 8.555 1 94.44 420 GLU A CA 1
ATOM 3267 C C . GLU A 1 420 ? 18.391 7.457 7.367 1 94.44 420 GLU A C 1
ATOM 3269 O O . GLU A 1 420 ? 19.391 7.371 6.648 1 94.44 420 GLU A O 1
ATOM 3274 N N . ILE A 1 421 ? 17.484 8.289 7.203 1 95.56 421 ILE A N 1
ATOM 3275 C CA . ILE A 1 421 ? 17.484 9.227 6.086 1 95.56 421 ILE A CA 1
ATOM 3276 C C . ILE A 1 421 ? 17.969 10.594 6.559 1 95.56 421 ILE A C 1
ATOM 3278 O O . ILE A 1 421 ? 17.609 11.047 7.648 1 95.56 421 ILE A O 1
ATOM 3282 N N . PHE A 1 422 ? 18.734 11.25 5.75 1 88.5 422 PHE A N 1
ATOM 3283 C CA . PHE A 1 422 ? 19.266 12.57 6.039 1 88.5 422 PHE A CA 1
ATOM 3284 C C . PHE A 1 422 ? 18.969 13.531 4.895 1 88.5 422 PHE A C 1
ATOM 3286 O O . PHE A 1 422 ? 19.234 13.219 3.729 1 88.5 422 PHE A O 1
ATOM 3293 N N . LEU A 1 423 ? 18.422 14.617 5.238 1 85.56 423 LEU A N 1
ATOM 3294 C CA . LEU A 1 423 ? 18.188 15.664 4.254 1 85.56 423 LEU A CA 1
ATOM 3295 C C . LEU A 1 423 ? 19.5 16.375 3.91 1 85.56 423 LEU A C 1
ATOM 3297 O O . LEU A 1 423 ? 20.203 16.859 4.801 1 85.56 423 LEU A O 1
ATOM 3301 N N . VAL A 1 424 ? 19.812 16.344 2.672 1 76.06 424 VAL A N 1
ATOM 3302 C CA . VAL A 1 424 ? 21.031 17 2.211 1 76.06 424 VAL A CA 1
ATOM 3303 C C . VAL A 1 424 ? 20.703 18.391 1.667 1 76.06 424 VAL A C 1
ATOM 3305 O O . VAL A 1 424 ? 21.359 19.359 2.016 1 76.06 424 VAL A O 1
ATOM 3308 N N . SER A 1 425 ? 19.766 18.422 0.768 1 68.25 425 SER A N 1
ATOM 3309 C CA . SER A 1 425 ? 19.375 19.688 0.156 1 68.25 425 SER A CA 1
ATOM 3310 C C . SER A 1 425 ? 17.984 19.578 -0.479 1 68.25 425 SER A C 1
ATOM 3312 O O . SER A 1 425 ? 17.375 18.5 -0.474 1 68.25 425 SER A O 1
ATOM 3314 N N . ARG A 1 426 ? 17.359 20.703 -0.732 1 58.78 426 ARG A N 1
ATOM 3315 C CA . ARG A 1 426 ? 16.188 20.703 -1.588 1 58.78 426 ARG A CA 1
ATOM 3316 C C . ARG A 1 426 ? 16.531 21.141 -3.01 1 58.78 426 ARG A C 1
ATOM 3318 O O . ARG A 1 426 ? 17.406 21.984 -3.211 1 58.78 426 ARG A O 1
ATOM 3325 N N . ASP A 1 427 ? 16.125 20.25 -4.031 1 52.81 427 ASP A N 1
ATOM 3326 C CA . ASP A 1 427 ? 16.5 20.438 -5.426 1 52.81 427 ASP A CA 1
ATOM 3327 C C . ASP A 1 427 ? 16.297 21.891 -5.852 1 52.81 427 ASP A C 1
ATOM 3329 O O . ASP A 1 427 ? 17 22.391 -6.73 1 52.81 427 ASP A O 1
ATOM 3333 N N . ASP A 1 428 ? 15.195 22.5 -5.34 1 50.34 428 ASP A N 1
ATOM 3334 C CA . ASP A 1 428 ? 14.938 23.844 -5.867 1 50.34 428 ASP A CA 1
ATOM 3335 C C . ASP A 1 428 ? 15.539 24.906 -4.957 1 50.34 428 ASP A C 1
ATOM 3337 O O . ASP A 1 428 ? 15.391 26.109 -5.219 1 50.34 428 ASP A O 1
ATOM 3341 N N . LEU A 1 429 ? 16.125 24.438 -3.947 1 53.47 429 LEU A N 1
ATOM 3342 C CA . LEU A 1 429 ? 16.562 25.484 -3.041 1 53.47 429 LEU A CA 1
ATOM 3343 C C . LEU A 1 429 ? 18.047 25.766 -3.207 1 53.47 429 LEU A C 1
ATOM 3345 O O . LEU A 1 429 ? 18.828 25.547 -2.277 1 53.47 429 LEU A O 1
ATOM 3349 N N . PHE A 1 430 ? 18.422 26.047 -4.457 1 54.09 430 PHE A N 1
ATOM 3350 C CA . PHE A 1 430 ? 19.797 26.453 -4.742 1 54.09 430 PHE A CA 1
ATOM 3351 C C . PHE A 1 430 ? 19.828 27.844 -5.352 1 54.09 430 PHE A C 1
ATOM 3353 O O . PHE A 1 430 ? 18.828 28.344 -5.867 1 54.09 430 PHE A O 1
ATOM 3360 N N . ILE A 1 431 ? 20.703 28.609 -4.93 1 59.5 431 ILE A N 1
ATOM 3361 C CA . ILE A 1 431 ? 20.984 29.844 -5.641 1 59.5 431 ILE A CA 1
ATOM 3362 C C . ILE A 1 431 ? 21.969 29.578 -6.781 1 59.5 431 ILE A C 1
ATOM 3364 O O . ILE A 1 431 ? 23.078 29.109 -6.551 1 59.5 431 ILE A O 1
ATOM 3368 N N . GLN A 1 432 ? 21.328 29.484 -8.055 1 54.59 432 GLN A N 1
ATOM 3369 C CA . GLN A 1 432 ? 22.188 29.328 -9.227 1 54.59 432 GLN A CA 1
ATOM 3370 C C . GLN A 1 432 ? 23.141 30.516 -9.367 1 54.59 432 GLN A C 1
ATOM 3372 O O . GLN A 1 432 ? 22.719 31.641 -9.594 1 54.59 432 GLN A O 1
ATOM 3377 N N . LYS A 1 433 ? 24.391 30.391 -9.047 1 52.81 433 LYS A N 1
ATOM 3378 C CA . LYS A 1 433 ? 25.422 31.391 -9.242 1 52.81 433 LYS A CA 1
ATOM 3379 C C . LYS A 1 433 ? 26.281 31.062 -10.461 1 52.81 433 LYS A C 1
ATOM 3381 O O . LYS A 1 433 ? 27.281 30.359 -10.352 1 52.81 433 LYS A O 1
ATOM 3386 N N . GLU A 1 434 ? 25.875 31.578 -11.648 1 51.16 434 GLU A N 1
ATOM 3387 C CA . GLU A 1 434 ? 26.578 31.312 -12.898 1 51.16 434 GLU A CA 1
ATOM 3388 C C . GLU A 1 434 ? 26.562 29.828 -13.234 1 51.16 434 GLU A C 1
ATOM 3390 O O . GLU A 1 434 ? 25.5 29.234 -13.453 1 51.16 434 GLU A O 1
ATOM 3395 N N . THR A 1 435 ? 27.75 29.188 -13.109 1 45.5 435 THR A N 1
ATOM 3396 C CA . THR A 1 435 ? 27.875 27.781 -13.461 1 45.5 435 THR A CA 1
ATOM 3397 C C . THR A 1 435 ? 27.703 26.906 -12.234 1 45.5 435 THR A C 1
ATOM 3399 O O . THR A 1 435 ? 27.859 25.672 -12.312 1 45.5 435 THR A O 1
ATOM 3402 N N . ARG A 1 436 ? 27.375 27.656 -11.156 1 48.25 436 ARG A N 1
ATOM 3403 C CA . ARG A 1 436 ? 27.422 26.891 -9.906 1 48.25 436 ARG A CA 1
ATOM 3404 C C . ARG A 1 436 ? 26.078 26.984 -9.172 1 48.25 436 ARG A C 1
ATOM 3406 O O . ARG A 1 436 ? 25.328 27.938 -9.359 1 48.25 436 ARG A O 1
ATOM 3413 N N . LYS A 1 437 ? 25.719 25.875 -8.445 1 53.59 437 LYS A N 1
ATOM 3414 C CA . LYS A 1 437 ? 24.516 25.828 -7.625 1 53.59 437 LYS A CA 1
ATOM 3415 C C . LYS A 1 437 ? 24.859 25.797 -6.141 1 53.59 437 LYS A C 1
ATOM 3417 O O . LYS A 1 437 ? 25.719 25.016 -5.711 1 53.59 437 LYS A O 1
ATOM 3422 N N . ILE A 1 438 ? 24.516 26.906 -5.352 1 61.78 438 ILE A N 1
ATOM 3423 C CA . ILE A 1 438 ? 24.688 26.953 -3.904 1 61.78 438 ILE A CA 1
ATOM 3424 C C . ILE A 1 438 ? 23.453 26.359 -3.221 1 61.78 438 ILE A C 1
ATOM 3426 O O . ILE A 1 438 ? 22.328 26.844 -3.416 1 61.78 438 ILE A O 1
ATOM 3430 N N . GLY A 1 439 ? 23.641 25.25 -2.549 1 62.75 439 GLY A N 1
ATOM 3431 C CA . GLY A 1 439 ? 22.547 24.688 -1.773 1 62.75 439 GLY A CA 1
ATOM 3432 C C . GLY A 1 439 ? 22.141 25.547 -0.593 1 62.75 439 GLY A C 1
ATOM 3433 O O . GLY A 1 439 ? 22.922 25.75 0.337 1 62.75 439 GLY A O 1
ATOM 3434 N N . ILE A 1 440 ? 20.984 26.109 -0.599 1 71.12 440 ILE A N 1
ATOM 3435 C CA . ILE A 1 440 ? 20.516 27.062 0.404 1 71.12 440 ILE A CA 1
ATOM 3436 C C . ILE A 1 440 ? 20.547 26.406 1.784 1 71.12 440 ILE A C 1
ATOM 3438 O O . ILE A 1 440 ? 21.156 26.938 2.713 1 71.12 440 ILE A O 1
ATOM 3442 N N . THR A 1 441 ? 20.109 25.281 1.8 1 64.81 441 THR A N 1
ATOM 3443 C CA . THR A 1 441 ? 19.969 24.609 3.092 1 64.81 441 THR A CA 1
ATOM 3444 C C . THR A 1 441 ? 21.344 24.25 3.654 1 64.81 441 THR A C 1
ATOM 3446 O O . THR A 1 441 ? 21.594 24.391 4.855 1 64.81 441 THR A O 1
ATOM 3449 N N . PHE A 1 442 ? 22.141 23.875 2.814 1 62.06 442 PHE A N 1
ATOM 3450 C CA . PHE A 1 442 ? 23.5 23.516 3.201 1 62.06 442 PHE A CA 1
ATOM 3451 C C . PHE A 1 442 ? 24.219 24.703 3.838 1 62.06 442 PHE A C 1
ATOM 3453 O O . PHE A 1 442 ? 24.766 24.578 4.938 1 62.06 442 PHE A O 1
ATOM 3460 N N . VAL A 1 443 ? 24.203 25.766 3.256 1 72.75 443 VAL A N 1
ATOM 3461 C CA . VAL A 1 443 ? 24.875 26.969 3.73 1 72.75 443 VAL A CA 1
ATOM 3462 C C . VAL A 1 443 ? 24.219 27.438 5.031 1 72.75 443 VAL A C 1
ATOM 3464 O O . VAL A 1 443 ? 24.922 27.781 5.988 1 72.75 443 VAL A O 1
ATOM 3467 N N . GLU A 1 444 ? 22.922 27.312 5.039 1 78.12 444 GLU A N 1
ATOM 3468 C CA . GLU A 1 444 ? 22.188 27.781 6.223 1 78.12 444 GLU A CA 1
ATOM 3469 C C . GLU A 1 444 ? 22.562 26.938 7.449 1 78.12 444 GLU A C 1
ATOM 3471 O O . GLU A 1 444 ? 22.875 27.5 8.508 1 78.12 444 GLU A O 1
ATOM 3476 N N . GLN A 1 445 ? 22.625 25.688 7.273 1 69.5 445 GLN A N 1
ATOM 3477 C CA . GLN A 1 445 ? 22.891 24.797 8.391 1 69.5 445 GLN A CA 1
ATOM 3478 C C . GLN A 1 445 ? 24.328 24.969 8.906 1 69.5 445 GLN A C 1
ATOM 3480 O O . GLN A 1 445 ? 24.562 24.922 10.109 1 69.5 445 GLN A O 1
ATOM 3485 N N . HIS A 1 446 ? 25.219 25.156 8.016 1 70.44 446 HIS A N 1
ATOM 3486 C CA . HIS A 1 446 ? 26.609 25.359 8.414 1 70.44 446 HIS A CA 1
ATOM 3487 C C . HIS A 1 446 ? 26.781 26.688 9.125 1 70.44 446 HIS A C 1
ATOM 3489 O O . HIS A 1 446 ? 27.484 26.781 10.133 1 70.44 446 HIS A O 1
ATOM 3495 N N . MET A 1 447 ? 26.141 27.672 8.656 1 81.69 447 MET A N 1
ATOM 3496 C CA . MET A 1 447 ? 26.281 29 9.242 1 81.69 447 MET A CA 1
ATOM 3497 C C . MET A 1 447 ? 25.656 29.062 10.625 1 81.69 447 MET A C 1
ATOM 3499 O O . MET A 1 447 ? 26.094 29.812 11.484 1 81.69 447 MET A O 1
ATOM 3503 N N . LYS A 1 448 ? 24.672 28.234 10.781 1 79.38 448 LYS A N 1
ATOM 3504 C CA . LYS A 1 448 ? 23.969 28.203 12.07 1 79.38 448 LYS A CA 1
ATOM 3505 C C . LYS A 1 448 ? 24.859 27.625 13.164 1 79.38 448 LYS A C 1
ATOM 3507 O O . LYS A 1 448 ? 24.578 27.781 14.352 1 79.38 448 LYS A O 1
ATOM 3512 N N . ARG A 1 449 ? 25.906 27.047 12.766 1 75.88 449 ARG A N 1
ATOM 3513 C CA . ARG A 1 449 ? 26.859 26.516 13.734 1 75.88 449 ARG A CA 1
ATOM 3514 C C . ARG A 1 449 ? 27.75 27.625 14.297 1 75.88 449 ARG A C 1
ATOM 3516 O O . ARG A 1 449 ? 28.438 27.422 15.297 1 75.88 449 ARG A O 1
ATOM 3523 N N . HIS A 1 450 ? 27.812 28.766 13.742 1 84.5 450 HIS A N 1
ATOM 3524 C CA . HIS A 1 450 ? 28.578 29.891 14.266 1 84.5 450 HIS A CA 1
ATOM 3525 C C . HIS A 1 450 ? 28.109 30.281 15.664 1 84.5 450 HIS A C 1
ATOM 3527 O O . HIS A 1 450 ? 26.906 30.422 15.906 1 84.5 450 HIS A O 1
ATOM 3533 N N . PRO A 1 451 ? 28.969 30.406 16.562 1 84.5 451 PRO A N 1
ATOM 3534 C CA . PRO A 1 451 ? 28.609 30.625 17.969 1 84.5 451 PRO A CA 1
ATOM 3535 C C . PRO A 1 451 ? 27.781 31.891 18.172 1 84.5 451 PRO A C 1
ATOM 3537 O O . PRO A 1 451 ? 27.031 31.984 19.141 1 84.5 451 PRO A O 1
ATOM 3540 N N . ASP A 1 452 ? 27.891 32.812 17.297 1 90.69 452 ASP A N 1
ATOM 3541 C CA . ASP A 1 452 ? 27.234 34.094 17.5 1 90.69 452 ASP A CA 1
ATOM 3542 C C . ASP A 1 452 ? 25.938 34.188 16.719 1 90.69 452 ASP A C 1
ATOM 3544 O O . ASP A 1 452 ? 25.188 35.156 16.859 1 90.69 452 ASP A O 1
ATOM 3548 N N . ILE A 1 453 ? 25.641 33.25 15.859 1 89.88 453 ILE A N 1
ATOM 3549 C CA . ILE A 1 453 ? 24.484 33.312 14.969 1 89.88 453 ILE A CA 1
ATOM 3550 C C . ILE A 1 453 ? 23.328 32.531 15.578 1 89.88 453 ILE A C 1
ATOM 3552 O O . ILE A 1 453 ? 23.5 31.406 16.016 1 89.88 453 ILE A O 1
ATOM 3556 N N . ASP A 1 454 ? 22.234 33.219 15.688 1 85.44 454 ASP A N 1
ATOM 3557 C CA . ASP A 1 454 ? 21.016 32.594 16.188 1 85.44 454 ASP A CA 1
ATOM 3558 C C . ASP A 1 454 ? 20.281 31.875 15.055 1 85.44 454 ASP A C 1
ATOM 3560 O O . ASP A 1 454 ? 19.828 30.734 15.219 1 85.44 454 ASP A O 1
ATOM 3564 N N . ASP A 1 455 ? 20.094 32.531 13.953 1 86.75 455 ASP A N 1
ATOM 3565 C CA . ASP A 1 455 ? 19.406 31.969 12.797 1 86.75 455 ASP A CA 1
ATOM 3566 C C . ASP A 1 455 ? 19.938 32.562 11.5 1 86.75 455 ASP A C 1
ATOM 3568 O O . ASP A 1 455 ? 20.5 33.656 11.492 1 86.75 455 ASP A O 1
ATOM 3572 N N . VAL A 1 456 ? 19.906 31.812 10.422 1 88.69 456 VAL A N 1
ATOM 3573 C CA . VAL A 1 456 ? 20.375 32.281 9.125 1 88.69 456 VAL A CA 1
ATOM 3574 C C . VAL A 1 456 ? 19.422 31.812 8.031 1 88.69 456 VAL A C 1
ATOM 3576 O O . VAL A 1 456 ? 18.938 30.688 8.062 1 88.69 456 VAL A O 1
ATOM 3579 N N . ILE A 1 457 ? 19.078 32.688 7.176 1 87.31 457 ILE A N 1
ATOM 3580 C CA . ILE A 1 457 ? 18.328 32.375 5.965 1 87.31 457 ILE A CA 1
ATOM 3581 C C . ILE A 1 457 ? 19.094 32.875 4.738 1 87.31 457 ILE A C 1
ATOM 3583 O O . ILE A 1 457 ? 19.484 34.031 4.672 1 87.31 457 ILE A O 1
ATOM 3587 N N . LEU A 1 458 ? 19.438 31.953 3.857 1 83.88 458 LEU A N 1
ATOM 3588 C CA . LEU A 1 458 ? 20.125 32.312 2.621 1 83.88 458 LEU A CA 1
ATOM 3589 C C . LEU A 1 458 ? 19.125 32.562 1.502 1 83.88 458 LEU A C 1
ATOM 3591 O O . LEU A 1 458 ? 18.219 31.766 1.263 1 83.88 458 LEU A O 1
ATOM 3595 N N . VAL A 1 459 ? 19.219 33.688 0.942 1 82.81 459 VAL A N 1
ATOM 3596 C CA . VAL A 1 459 ? 18.297 34.062 -0.132 1 82.81 459 VAL A CA 1
ATOM 3597 C C . VAL A 1 459 ? 19.094 34.531 -1.351 1 82.81 459 VAL A C 1
ATOM 3599 O O . VAL A 1 459 ? 20.156 35.125 -1.212 1 82.81 459 VAL A O 1
ATOM 3602 N N . PRO A 1 460 ? 18.562 34.188 -2.508 1 76.5 460 PRO A N 1
ATOM 3603 C CA . PRO A 1 460 ? 19.188 34.719 -3.713 1 76.5 460 PRO A CA 1
ATOM 3604 C C . PRO A 1 460 ? 18.844 36.188 -3.922 1 76.5 460 PRO A C 1
ATOM 3606 O O . PRO A 1 460 ? 17.688 36.594 -3.818 1 76.5 460 PRO A O 1
ATOM 3609 N N . VAL A 1 461 ? 19.875 37.062 -4.098 1 79.62 461 VAL A N 1
ATOM 3610 C CA . VAL A 1 461 ? 19.672 38.5 -4.379 1 79.62 461 VAL A CA 1
ATOM 3611 C C . VAL A 1 461 ? 20.438 38.875 -5.645 1 79.62 461 VAL A C 1
ATOM 3613 O O . VAL A 1 461 ? 21.5 38.312 -5.93 1 79.62 461 VAL A O 1
ATOM 3616 N N . PRO A 1 462 ? 19.797 39.719 -6.461 1 74.69 462 PRO A N 1
ATOM 3617 C CA . PRO A 1 462 ? 20.531 40.188 -7.648 1 74.69 462 PRO A CA 1
ATOM 3618 C C . PRO A 1 462 ? 21.641 41.188 -7.309 1 74.69 462 PRO A C 1
ATOM 3620 O O . PRO A 1 462 ? 21.484 41.969 -6.387 1 74.69 462 PRO A O 1
ATOM 3623 N N . ASP A 1 463 ? 22.719 41 -8.008 1 70.5 463 ASP A N 1
ATOM 3624 C CA . ASP A 1 463 ? 23.734 42.031 -7.898 1 70.5 463 ASP A CA 1
ATOM 3625 C C . ASP A 1 463 ? 23.516 43.156 -8.922 1 70.5 463 ASP A C 1
ATOM 3627 O O . ASP A 1 463 ? 22.438 43.219 -9.531 1 70.5 463 ASP A O 1
ATOM 3631 N N . GLU A 1 464 ? 24.453 44.062 -8.992 1 68.56 464 GLU A N 1
ATOM 3632 C CA . GLU A 1 464 ? 24.359 45.219 -9.883 1 68.56 464 GLU A CA 1
ATOM 3633 C C . GLU A 1 464 ? 24.188 44.781 -11.336 1 68.56 464 GLU A C 1
ATOM 3635 O O . GLU A 1 464 ? 23.531 45.469 -12.117 1 68.56 464 GLU A O 1
ATOM 3640 N N . ASP A 1 465 ? 24.75 43.625 -11.734 1 64.56 465 ASP A N 1
ATOM 3641 C CA . ASP A 1 465 ? 24.688 43.094 -13.094 1 64.56 465 ASP A CA 1
ATOM 3642 C C . ASP A 1 465 ? 23.516 42.125 -13.242 1 64.56 465 ASP A C 1
ATOM 3644 O O . ASP A 1 465 ? 23.453 41.344 -14.203 1 64.56 465 ASP A O 1
ATOM 3648 N N . LEU A 1 466 ? 22.75 42.094 -12.195 1 60.38 466 LEU A N 1
ATOM 3649 C CA . LEU A 1 466 ? 21.531 41.281 -12.18 1 60.38 466 LEU A CA 1
ATOM 3650 C C . LEU A 1 466 ? 21.859 39.812 -12.102 1 60.38 466 LEU A C 1
ATOM 3652 O O . LEU A 1 466 ? 21.047 38.969 -12.484 1 60.38 466 LEU A O 1
ATOM 3656 N N . GLN A 1 467 ? 23.094 39.562 -11.742 1 64.69 467 GLN A N 1
ATOM 3657 C CA . GLN A 1 467 ? 23.453 38.188 -11.477 1 64.69 467 GLN A CA 1
ATOM 3658 C C . GLN A 1 467 ? 23.031 37.781 -10.07 1 64.69 467 GLN A C 1
ATOM 3660 O O . GLN A 1 467 ? 23.125 38.562 -9.133 1 64.69 467 GLN A O 1
ATOM 3665 N N . LEU A 1 468 ? 22.609 36.5 -9.867 1 72.62 468 LEU A N 1
ATOM 3666 C CA . LEU A 1 468 ? 22.141 36.031 -8.57 1 72.62 468 LEU A CA 1
ATOM 3667 C C . LEU A 1 468 ? 23.312 35.781 -7.625 1 72.62 468 LEU A C 1
ATOM 3669 O O . LEU A 1 468 ? 24.312 35.156 -8.023 1 72.62 468 LEU A O 1
ATOM 3673 N N . LYS A 1 469 ? 23.219 36.438 -6.516 1 75.69 469 LYS A N 1
ATOM 3674 C CA . LYS A 1 469 ? 24.172 36.25 -5.422 1 75.69 469 LYS A CA 1
ATOM 3675 C C . LYS A 1 469 ? 23.5 35.656 -4.191 1 75.69 469 LYS A C 1
ATOM 3677 O O . LYS A 1 469 ? 22.281 35.75 -4.047 1 75.69 469 LYS A O 1
ATOM 3682 N N . ALA A 1 470 ? 24.297 35.031 -3.393 1 81.69 470 ALA A N 1
ATOM 3683 C CA . ALA A 1 470 ? 23.797 34.469 -2.146 1 81.69 470 ALA A CA 1
ATOM 3684 C C . ALA A 1 470 ? 23.906 35.438 -0.994 1 81.69 470 ALA A C 1
ATOM 3686 O O . ALA A 1 470 ? 25 35.938 -0.681 1 81.69 470 ALA A O 1
ATOM 3687 N N . CYS A 1 471 ? 22.781 35.812 -0.478 1 87.38 471 CYS A N 1
ATOM 3688 C CA . CYS A 1 471 ? 22.75 36.688 0.687 1 87.38 471 CYS A CA 1
ATOM 3689 C C . CYS A 1 471 ? 22.344 35.938 1.936 1 87.38 471 CYS A C 1
ATOM 3691 O O . CYS A 1 471 ? 21.234 35.375 1.982 1 87.38 471 CYS A O 1
ATOM 3693 N N . ALA A 1 472 ? 23.25 35.906 2.828 1 90.94 472 ALA A N 1
ATOM 3694 C CA . ALA A 1 472 ? 22.906 35.344 4.121 1 90.94 472 ALA A CA 1
ATOM 3695 C C . ALA A 1 472 ? 22.281 36.375 5.047 1 90.94 472 ALA A C 1
ATOM 3697 O O . ALA A 1 472 ? 22.938 37.344 5.422 1 90.94 472 ALA A O 1
ATOM 3698 N N . CYS A 1 473 ? 21.078 36.188 5.344 1 91.88 473 CYS A N 1
ATOM 3699 C CA . CYS A 1 473 ? 20.391 36.969 6.352 1 91.88 473 CYS A CA 1
ATOM 3700 C C . CYS A 1 473 ? 20.516 36.344 7.73 1 91.88 473 CYS A C 1
ATOM 3702 O O . CYS A 1 473 ? 20.031 35.25 7.957 1 91.88 473 CYS A O 1
ATOM 3704 N N . VAL A 1 474 ? 21.172 37.156 8.656 1 93.31 474 VAL A N 1
ATOM 3705 C CA . VAL A 1 474 ? 21.547 36.5 9.906 1 93.31 474 VAL A CA 1
ATOM 3706 C C . VAL A 1 474 ? 20.891 37.219 11.078 1 93.31 474 VAL A C 1
ATOM 3708 O O . VAL A 1 474 ? 20.719 38.438 11.062 1 93.31 474 VAL A O 1
ATOM 3711 N N . ILE A 1 475 ? 20.453 36.406 12.016 1 89.62 475 ILE A N 1
ATOM 3712 C CA . ILE A 1 475 ? 20.062 36.906 13.328 1 89.62 475 ILE A CA 1
ATOM 3713 C C . ILE A 1 475 ? 21.125 36.5 14.359 1 89.62 475 ILE A C 1
ATOM 3715 O O . ILE A 1 475 ? 21.5 35.344 14.461 1 89.62 475 ILE A O 1
ATOM 3719 N N . MET A 1 476 ? 21.609 37.562 15.055 1 89.88 476 MET A N 1
ATOM 3720 C CA . MET A 1 476 ? 22.672 37.344 16.031 1 89.88 476 MET A CA 1
ATOM 3721 C C . MET A 1 476 ? 22.078 36.875 17.375 1 89.88 476 MET A C 1
ATOM 3723 O O . MET A 1 476 ? 20.953 37.25 17.719 1 89.88 476 MET A O 1
ATOM 3727 N N . LYS A 1 477 ? 22.766 36 18.031 1 86.69 477 LYS A N 1
ATOM 3728 C CA . LYS A 1 477 ? 22.391 35.656 19.391 1 86.69 477 LYS A CA 1
ATOM 3729 C C . LYS A 1 477 ? 22.375 36.906 20.297 1 86.69 477 LYS A C 1
ATOM 3731 O O . LYS A 1 477 ? 23.078 37.875 20.016 1 86.69 477 LYS A O 1
ATOM 3736 N N . SER A 1 478 ? 21.578 36.812 21.391 1 83.19 478 SER A N 1
ATOM 3737 C CA . SER A 1 478 ? 21.484 37.938 22.297 1 83.19 478 SER A CA 1
ATOM 3738 C C . SER A 1 478 ? 22.859 38.312 22.844 1 83.19 478 SER A C 1
ATOM 3740 O O . SER A 1 478 ? 23.609 37.469 23.312 1 83.19 478 SER A O 1
ATOM 3742 N N . GLY A 1 479 ? 23.219 39.594 22.703 1 84.75 479 GLY A N 1
ATOM 3743 C CA . GLY A 1 479 ? 24.453 40.125 23.25 1 84.75 479 GLY A CA 1
ATOM 3744 C C . GLY A 1 479 ? 25.625 40.031 22.297 1 84.75 479 GLY A C 1
ATOM 3745 O O . GLY A 1 479 ? 26.719 40.531 22.578 1 84.75 479 GLY A O 1
ATOM 3746 N N . LYS A 1 480 ? 25.406 39.375 21.25 1 88.31 480 LYS A N 1
ATOM 3747 C CA . LYS A 1 480 ? 26.5 39.219 20.297 1 88.31 480 LYS A CA 1
ATOM 3748 C C . LYS A 1 480 ? 26.422 40.25 19.188 1 88.31 480 LYS A C 1
ATOM 3750 O O . LYS A 1 480 ? 25.344 40.625 18.75 1 88.31 480 LYS A O 1
ATOM 3755 N N . LYS A 1 481 ? 27.562 40.812 18.812 1 89.94 481 LYS A N 1
ATOM 3756 C CA . LYS A 1 481 ? 27.625 41.875 17.797 1 89.94 481 LYS A CA 1
ATOM 3757 C C . LYS A 1 481 ? 27.812 41.281 16.406 1 89.94 481 LYS A C 1
ATOM 3759 O O . LYS A 1 481 ? 28.547 40.312 16.234 1 89.94 481 LYS A O 1
ATOM 3764 N N . PHE A 1 482 ? 27.172 41.938 15.508 1 91.19 482 PHE A N 1
ATOM 3765 C CA . PHE A 1 482 ? 27.312 41.531 14.109 1 91.19 482 PHE A CA 1
ATOM 3766 C C . PHE A 1 482 ? 28.688 41.906 13.57 1 91.19 482 PHE A C 1
ATOM 3768 O O . PHE A 1 482 ? 29.078 43.094 13.617 1 91.19 482 PHE A O 1
ATOM 3775 N N . ASP A 1 483 ? 29.469 40.969 13.188 1 89.06 483 ASP A N 1
ATOM 3776 C CA . ASP A 1 483 ? 30.781 41.125 12.562 1 89.06 483 ASP A CA 1
ATOM 3777 C C . ASP A 1 483 ? 30.875 40.312 11.258 1 89.06 483 ASP A C 1
ATOM 3779 O O . ASP A 1 483 ? 31.156 39.125 11.281 1 89.06 483 ASP A O 1
ATOM 3783 N N . GLN A 1 484 ? 30.625 41.062 10.188 1 89.56 484 GLN A N 1
ATOM 3784 C CA . GLN A 1 484 ? 30.578 40.406 8.883 1 89.56 484 GLN A CA 1
ATOM 3785 C C . GLN A 1 484 ? 31.875 39.656 8.594 1 89.56 484 GLN A C 1
ATOM 3787 O O . GLN A 1 484 ? 31.828 38.562 8.039 1 89.56 484 GLN A O 1
ATOM 3792 N N . LYS A 1 485 ? 33 40.25 8.906 1 86.81 485 LYS A N 1
ATOM 3793 C CA . LYS A 1 485 ? 34.281 39.625 8.656 1 86.81 485 LYS A CA 1
ATOM 3794 C C . LYS A 1 485 ? 34.438 38.312 9.414 1 86.81 485 LYS A C 1
ATOM 3796 O O . LYS A 1 485 ? 34.875 37.312 8.859 1 86.81 485 LYS A O 1
ATOM 3801 N N . ASN A 1 486 ? 34.031 38.375 10.617 1 88.69 486 ASN A N 1
ATOM 3802 C CA . ASN A 1 486 ? 34.094 37.188 11.453 1 88.69 486 ASN A CA 1
ATOM 3803 C C . ASN A 1 486 ? 33.188 36.094 10.914 1 88.69 486 ASN A C 1
ATOM 3805 O O . ASN A 1 486 ? 33.562 34.906 10.898 1 88.69 486 ASN A O 1
ATOM 3809 N N . ILE A 1 487 ? 32.031 36.406 10.469 1 90.81 487 ILE A N 1
ATOM 3810 C CA . ILE A 1 487 ? 31.078 35.438 9.953 1 90.81 487 ILE A CA 1
ATOM 3811 C C . ILE A 1 487 ? 31.594 34.844 8.641 1 90.81 487 ILE A C 1
ATOM 3813 O O . ILE A 1 487 ? 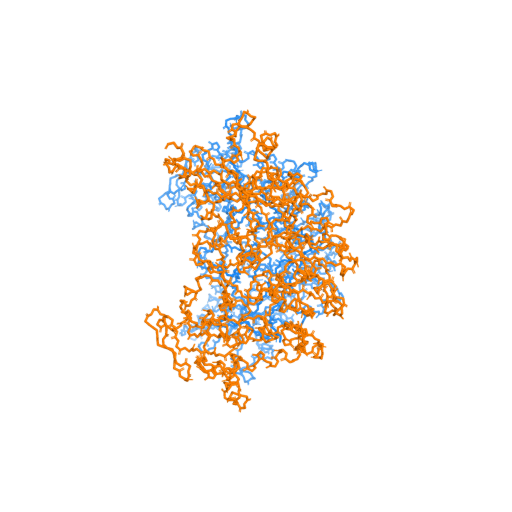31.531 33.625 8.43 1 90.81 487 ILE A O 1
ATOM 3817 N N . LEU A 1 488 ? 32.125 35.719 7.863 1 85.88 488 LEU A N 1
ATOM 3818 C CA . LEU A 1 488 ? 32.656 35.281 6.586 1 85.88 488 LEU A CA 1
ATOM 3819 C C . LEU A 1 488 ? 33.844 34.344 6.793 1 85.88 488 LEU A C 1
ATOM 3821 O O . LEU A 1 488 ? 34 33.375 6.066 1 85.88 488 LEU A O 1
ATOM 3825 N N . GLN A 1 489 ? 34.688 34.688 7.695 1 82.06 489 GLN A N 1
ATOM 3826 C CA . GLN A 1 489 ? 35.812 33.844 8.023 1 82.06 489 GLN A CA 1
ATOM 3827 C C . GLN A 1 489 ? 35.375 32.469 8.461 1 82.06 489 GLN A C 1
ATOM 3829 O O . GLN A 1 489 ? 35.938 31.453 8.055 1 82.06 489 GLN A O 1
ATOM 3834 N N . PHE A 1 490 ? 34.406 32.438 9.273 1 85.75 490 PHE A N 1
ATOM 3835 C CA . PHE A 1 490 ? 33.812 31.156 9.703 1 85.75 490 PHE A CA 1
ATOM 3836 C C . PHE A 1 490 ? 33.344 30.344 8.508 1 85.75 490 PHE A C 1
ATOM 3838 O O . PHE A 1 490 ? 33.594 29.141 8.43 1 85.75 490 PHE A O 1
ATOM 3845 N N . CYS A 1 491 ? 32.594 30.969 7.617 1 81.25 491 CYS A N 1
ATOM 3846 C CA . CYS A 1 491 ? 32.062 30.297 6.43 1 81.25 491 CYS A CA 1
ATOM 3847 C C . CYS A 1 491 ? 33.219 29.75 5.574 1 81.25 491 CYS A C 1
ATOM 3849 O O . CYS A 1 491 ? 33.156 28.609 5.117 1 81.25 491 CYS A O 1
ATOM 3851 N N . MET A 1 492 ? 34.25 30.547 5.434 1 73.62 492 MET A N 1
ATOM 3852 C CA . MET A 1 492 ? 35.406 30.156 4.617 1 73.62 492 MET A CA 1
ATOM 3853 C C . MET A 1 492 ? 36.125 28.953 5.219 1 73.62 492 MET A C 1
ATOM 3855 O O . MET A 1 492 ? 36.625 28.094 4.488 1 73.62 492 MET A O 1
ATOM 3859 N N . GLU A 1 493 ? 36 28.891 6.41 1 71.25 493 GLU A N 1
ATOM 3860 C CA . GLU A 1 493 ? 36.688 27.812 7.113 1 71.25 493 GLU A CA 1
ATOM 3861 C C . GLU A 1 493 ? 35.844 26.547 7.184 1 71.25 493 GLU A C 1
ATOM 3863 O O . GLU A 1 493 ? 36.375 25.438 7.266 1 71.25 493 GLU A O 1
ATOM 3868 N N . ASN A 1 494 ? 34.562 26.734 7.188 1 65.62 494 ASN A N 1
ATOM 3869 C CA . ASN A 1 494 ? 33.719 25.609 7.539 1 65.62 494 ASN A CA 1
ATOM 3870 C C . ASN A 1 494 ? 32.875 25.156 6.355 1 65.62 494 ASN A C 1
ATOM 3872 O O . ASN A 1 494 ? 32.312 24.062 6.375 1 65.62 494 ASN A O 1
ATOM 3876 N N . LEU A 1 495 ? 32.688 25.969 5.461 1 63.22 495 LEU A N 1
ATOM 3877 C CA . LEU A 1 495 ? 31.938 25.594 4.266 1 63.22 495 LEU A CA 1
ATOM 3878 C C . LEU A 1 495 ? 32.875 25.109 3.17 1 63.22 495 LEU A C 1
ATOM 3880 O O . LEU A 1 495 ? 34.031 25.562 3.074 1 63.22 495 LEU A O 1
ATOM 3884 N N . PRO A 1 496 ? 32.375 24.031 2.504 1 52.56 496 PRO A N 1
ATOM 3885 C CA . PRO A 1 496 ? 33.281 23.578 1.433 1 52.56 496 PRO A CA 1
ATOM 3886 C C . PRO A 1 496 ? 33.75 24.703 0.521 1 52.56 496 PRO A C 1
ATOM 3888 O O . PRO A 1 496 ? 32.969 25.625 0.227 1 52.56 496 PRO A O 1
ATOM 3891 N N . GLN A 1 497 ? 35.062 24.844 0.394 1 46.44 497 GLN A N 1
ATOM 3892 C CA . GLN A 1 497 ? 35.688 25.812 -0.487 1 46.44 497 GLN A CA 1
ATOM 3893 C C . GLN A 1 497 ? 35.875 25.25 -1.894 1 46.44 497 GLN A C 1
ATOM 3895 O O . GLN A 1 497 ? 35.938 24.031 -2.08 1 46.44 497 GLN A O 1
ATOM 3900 N N . PRO A 1 498 ? 35.781 26.234 -2.865 1 43.53 498 PRO A N 1
ATOM 3901 C CA . PRO A 1 498 ? 35.969 25.797 -4.25 1 43.53 498 PRO A CA 1
ATOM 3902 C C . PRO A 1 498 ? 37.062 24.75 -4.391 1 43.53 498 PRO A C 1
ATOM 3904 O O . PRO A 1 498 ? 36.969 23.859 -5.242 1 43.53 498 PRO A O 1
ATOM 3907 N N . LYS A 1 499 ? 38.25 24.953 -3.967 1 39.5 499 LYS A N 1
ATOM 3908 C CA . LYS A 1 499 ? 39.406 24.109 -4.273 1 39.5 499 LYS A CA 1
ATOM 3909 C C . LYS A 1 499 ? 39.125 22.656 -3.869 1 39.5 499 LYS A C 1
ATOM 3911 O O . LYS A 1 499 ? 39.812 21.734 -4.344 1 39.5 499 LYS A O 1
ATOM 3916 N N . ASP A 1 500 ? 38.594 22.453 -2.799 1 37.12 500 ASP A N 1
ATOM 3917 C CA . ASP A 1 500 ? 38.562 21.109 -2.225 1 37.12 500 ASP A CA 1
ATOM 3918 C C . ASP A 1 500 ? 37.656 20.188 -3.031 1 37.12 500 ASP A C 1
ATOM 3920 O O . ASP A 1 500 ? 37.969 19 -3.182 1 37.12 500 ASP A O 1
ATOM 3924 N N . PHE A 1 501 ? 36.5 20.453 -3.277 1 32.81 501 PHE A N 1
ATOM 3925 C CA . PHE A 1 501 ? 35.625 19.781 -4.242 1 32.81 501 PHE A CA 1
ATOM 3926 C C . PHE A 1 501 ? 35.188 20.75 -5.344 1 32.81 501 PHE A C 1
ATOM 3928 O O . PHE A 1 501 ? 35.281 21.969 -5.168 1 32.81 501 PHE A O 1
ATOM 3935 N N . ASP A 1 502 ? 35.469 20.297 -6.59 1 35.12 502 ASP A N 1
ATOM 3936 C CA . ASP A 1 502 ? 34.875 21.078 -7.68 1 35.12 502 ASP A CA 1
ATOM 3937 C C . ASP A 1 502 ? 33.688 21.875 -7.188 1 35.12 502 ASP A C 1
ATOM 3939 O O . ASP A 1 502 ? 32.781 22.172 -7.957 1 35.12 502 ASP A O 1
ATOM 3943 N N . TYR A 1 503 ? 33.656 22 -5.898 1 36.28 503 TYR A N 1
ATOM 3944 C CA . TYR A 1 503 ? 32.531 22.672 -5.301 1 36.28 503 TYR A CA 1
ATOM 3945 C C . TYR A 1 503 ? 32.781 24.172 -5.168 1 36.28 503 TYR A C 1
ATOM 3947 O O . TYR A 1 503 ? 33.906 24.594 -4.969 1 36.28 503 TYR A O 1
ATOM 3955 N N . ILE A 1 504 ? 32.094 25 -5.879 1 41.81 504 ILE A N 1
ATOM 3956 C CA . ILE A 1 504 ? 31.984 26.453 -5.859 1 41.81 504 ILE A CA 1
ATOM 3957 C C . ILE A 1 504 ? 31.844 26.938 -4.418 1 41.81 504 ILE A C 1
ATOM 3959 O O . ILE A 1 504 ? 31.312 26.219 -3.562 1 41.81 504 ILE A O 1
ATOM 3963 N N . SER A 1 505 ? 32.562 27.969 -4.148 1 51.19 505 SER A N 1
ATOM 3964 C CA . SER A 1 505 ? 32.469 28.641 -2.857 1 51.19 505 SER A CA 1
ATOM 3965 C C . SER A 1 505 ? 31.016 28.703 -2.377 1 51.19 505 SER A C 1
ATOM 3967 O O . SER A 1 505 ? 30.141 29.188 -3.1 1 51.19 505 SER A O 1
ATOM 3969 N N . SER A 1 506 ? 30.578 27.984 -1.381 1 59.78 506 SER A N 1
ATOM 3970 C CA . SER A 1 506 ? 29.25 28 -0.77 1 59.78 506 SER A CA 1
ATOM 3971 C C . SER A 1 506 ? 29.094 29.172 0.194 1 59.78 506 SER A C 1
ATOM 3973 O O . SER A 1 506 ? 28.109 29.25 0.931 1 59.78 506 SER A O 1
ATOM 3975 N N . ASN A 1 507 ? 30.156 30.125 0.019 1 74.56 507 ASN A N 1
ATOM 3976 C CA . ASN A 1 507 ? 30.062 31.281 0.898 1 74.56 507 ASN A CA 1
ATOM 3977 C C . ASN A 1 507 ? 29.016 32.281 0.408 1 74.56 507 ASN A C 1
ATOM 3979 O O . ASN A 1 507 ? 28.891 32.5 -0.796 1 74.56 507 ASN A O 1
ATOM 3983 N N . PRO A 1 508 ? 28.312 32.844 1.336 1 85.19 508 PRO A N 1
ATOM 3984 C CA . PRO A 1 508 ? 27.391 33.875 0.914 1 85.19 508 PRO A CA 1
ATOM 3985 C C . PRO A 1 508 ? 28.109 35.094 0.352 1 85.19 508 PRO A C 1
ATOM 3987 O O . PRO A 1 508 ? 29.219 35.438 0.795 1 85.19 508 PRO A O 1
ATOM 3990 N N . ASP A 1 509 ? 27.578 35.719 -0.619 1 80.75 509 ASP A N 1
ATOM 3991 C CA . ASP A 1 509 ? 28.109 36.938 -1.207 1 80.75 509 ASP A CA 1
ATOM 3992 C C . ASP A 1 509 ? 27.828 38.156 -0.31 1 80.75 509 ASP A C 1
ATOM 3994 O O . ASP A 1 509 ? 28.625 39.094 -0.26 1 80.75 509 ASP A O 1
ATOM 3998 N N . TYR A 1 510 ? 26.734 38.125 0.289 1 86.75 510 TYR A N 1
ATOM 3999 C CA . TYR A 1 510 ? 26.297 39.188 1.201 1 86.75 510 TYR A CA 1
ATOM 4000 C C . TYR A 1 510 ? 25.844 38.594 2.533 1 86.75 510 TYR A C 1
ATOM 4002 O O . TYR A 1 510 ? 25.359 37.469 2.586 1 86.75 510 TYR A O 1
ATOM 4010 N N . ILE A 1 511 ? 26.203 39.344 3.568 1 92.06 511 ILE A N 1
ATOM 4011 C CA . ILE A 1 511 ? 25.672 39 4.887 1 92.06 511 ILE A CA 1
ATOM 4012 C C . ILE A 1 511 ? 24.969 40.219 5.488 1 92.06 511 ILE A C 1
ATOM 4014 O O . ILE A 1 511 ? 25.547 41.312 5.59 1 92.06 511 ILE A O 1
ATOM 4018 N N . ILE A 1 512 ? 23.734 40.031 5.77 1 90.69 512 ILE A N 1
ATOM 4019 C CA . ILE A 1 512 ? 22.938 41.125 6.32 1 90.69 512 ILE A CA 1
ATOM 4020 C C . ILE A 1 512 ? 22.375 40.719 7.676 1 90.69 512 ILE A C 1
ATOM 4022 O O . ILE A 1 512 ? 21.922 39.594 7.848 1 90.69 512 ILE A O 1
ATOM 4026 N N . GLN A 1 513 ? 22.438 41.656 8.586 1 92.88 513 GLN A N 1
ATOM 4027 C CA . GLN A 1 513 ? 21.875 41.375 9.906 1 92.88 513 GLN A CA 1
ATOM 4028 C C . GLN A 1 513 ? 20.375 41.719 9.938 1 92.88 513 GLN A C 1
ATOM 4030 O O . GLN A 1 513 ? 19.953 42.75 9.43 1 92.88 513 GLN A O 1
ATOM 4035 N N . PHE A 1 514 ? 19.641 40.781 10.484 1 89.25 514 PHE A N 1
ATOM 4036 C CA . PHE A 1 514 ? 18.219 40.938 10.742 1 89.25 514 PHE A CA 1
ATOM 4037 C C . PHE A 1 514 ? 17.922 40.875 12.227 1 89.25 514 PHE A C 1
ATOM 4039 O O . PHE A 1 514 ? 18.594 40.125 12.961 1 89.25 514 PHE A O 1
ATOM 4046 N N . ASP A 1 515 ? 16.938 41.594 12.648 1 88.12 515 ASP A N 1
ATOM 4047 C CA . ASP A 1 515 ? 16.484 41.469 14.031 1 88.12 515 ASP A CA 1
ATOM 4048 C C . ASP A 1 515 ? 15.523 40.312 14.195 1 88.12 515 ASP A C 1
ATOM 4050 O O . ASP A 1 515 ? 15.547 39.625 15.219 1 88.12 515 ASP A O 1
ATOM 4054 N N . LYS A 1 516 ? 14.719 40.188 13.258 1 86.38 516 LYS A N 1
ATOM 4055 C CA . LYS A 1 516 ? 13.742 39.094 13.242 1 86.38 516 LYS A CA 1
ATOM 4056 C C . LYS A 1 516 ? 13.414 38.688 11.82 1 86.38 516 LYS A C 1
ATOM 4058 O O . LYS A 1 516 ? 13.539 39.469 10.883 1 86.38 516 LYS A O 1
ATOM 4063 N N . PHE A 1 517 ? 13.102 37.438 11.648 1 85.62 517 PHE A N 1
ATOM 4064 C CA . PHE A 1 517 ? 12.656 36.969 10.344 1 85.62 517 PHE A CA 1
ATOM 4065 C C . PHE A 1 517 ? 11.133 36.938 10.266 1 85.62 517 PHE A C 1
ATOM 4067 O O . PHE A 1 517 ? 10.469 36.5 11.203 1 85.62 517 PHE A O 1
ATOM 4074 N N . SER A 1 518 ? 10.664 37.469 9.164 1 79.56 518 SER A N 1
ATOM 4075 C CA . SER A 1 518 ? 9.227 37.375 8.914 1 79.56 518 SER A CA 1
ATOM 4076 C C . SER A 1 518 ? 8.781 35.938 8.758 1 79.56 518 SER A C 1
ATOM 4078 O O . SER A 1 518 ? 9.508 35.125 8.195 1 79.56 518 SER A O 1
ATOM 4080 N N . LYS A 1 519 ? 7.762 35.656 9.344 1 73.25 519 LYS A N 1
ATOM 4081 C CA . LYS A 1 519 ? 7.238 34.281 9.305 1 73.25 519 LYS A CA 1
ATOM 4082 C C . LYS A 1 519 ? 5.938 34.219 8.508 1 73.25 519 LYS A C 1
ATOM 4084 O O . LYS A 1 519 ? 5.176 35.188 8.469 1 73.25 519 LYS A O 1
ATOM 4089 N N . LEU A 1 520 ? 5.867 33.125 7.891 1 61.41 520 LEU A N 1
ATOM 4090 C CA . LEU A 1 520 ? 4.59 32.812 7.25 1 61.41 520 LEU A CA 1
ATOM 4091 C C . LEU A 1 520 ? 3.525 32.5 8.289 1 61.41 520 LEU A C 1
ATOM 4093 O O . LEU A 1 520 ? 3.838 32.281 9.461 1 61.41 520 LEU A O 1
ATOM 4097 N N . ILE A 1 521 ? 2.389 32.438 7.824 1 54.56 521 ILE A N 1
ATOM 4098 C CA . ILE A 1 521 ? 1.253 32.156 8.703 1 54.56 521 ILE A CA 1
ATOM 4099 C C . ILE A 1 521 ? 1.386 30.781 9.32 1 54.56 521 ILE A C 1
ATOM 4101 O O . ILE A 1 521 ? 0.971 30.562 10.461 1 54.56 521 ILE A O 1
ATOM 4105 N N . ASN A 1 522 ? 2.129 30.062 8.625 1 52.88 522 ASN A N 1
ATOM 4106 C CA . ASN A 1 522 ? 2.287 28.703 9.148 1 52.88 522 ASN A CA 1
ATOM 4107 C C . ASN A 1 522 ? 3.49 28.609 10.078 1 52.88 522 ASN A C 1
ATOM 4109 O O . ASN A 1 522 ? 3.836 27.516 10.539 1 52.88 522 ASN A O 1
ATOM 4113 N N . GLY A 1 523 ? 4.039 29.688 10.305 1 59.94 523 GLY A N 1
ATOM 4114 C CA . GLY A 1 523 ? 5.141 29.75 11.25 1 59.94 523 GLY A CA 1
ATOM 4115 C C . GLY A 1 523 ? 6.496 29.562 10.594 1 59.94 523 GLY A C 1
ATOM 4116 O O . GLY A 1 523 ? 7.531 29.812 11.219 1 59.94 523 GLY A O 1
ATOM 4117 N N . LYS A 1 524 ? 6.426 29.172 9.367 1 62.53 524 LYS A N 1
ATOM 4118 C CA . LYS A 1 524 ? 7.691 29.016 8.656 1 62.53 524 LYS A CA 1
ATOM 4119 C C . LYS A 1 524 ? 8.273 30.359 8.25 1 62.53 524 LYS A C 1
ATOM 4121 O O . LYS A 1 524 ? 7.547 31.359 8.18 1 62.53 524 LYS A O 1
ATOM 4126 N N . VAL A 1 525 ? 9.539 30.422 8.094 1 71.81 525 VAL A N 1
ATOM 4127 C CA . VAL A 1 525 ? 10.227 31.641 7.68 1 71.81 525 VAL A CA 1
ATOM 4128 C C . VAL A 1 525 ? 9.75 32.062 6.285 1 71.81 525 VAL A C 1
ATOM 4130 O O . VAL A 1 525 ? 9.602 31.203 5.398 1 71.81 525 VAL A O 1
ATOM 4133 N N . ASP A 1 526 ? 9.32 33.25 6.125 1 72.38 526 ASP A N 1
ATOM 4134 C CA . ASP A 1 526 ? 8.93 33.812 4.848 1 72.38 526 ASP A CA 1
ATOM 4135 C C . ASP A 1 526 ? 10.156 34.219 4.027 1 72.38 526 ASP A C 1
ATOM 4137 O O . ASP A 1 526 ? 10.594 35.375 4.07 1 72.38 526 ASP A O 1
ATOM 4141 N N . ARG A 1 527 ? 10.664 33.375 3.219 1 76.69 527 ARG A N 1
ATOM 4142 C CA . ARG A 1 527 ? 11.906 33.594 2.49 1 76.69 527 ARG A CA 1
ATOM 4143 C C . ARG A 1 527 ? 11.742 34.688 1.452 1 76.69 527 ARG A C 1
ATOM 4145 O O . ARG A 1 527 ? 12.688 35.438 1.173 1 76.69 527 ARG A O 1
ATOM 4152 N N . ILE A 1 528 ? 10.562 34.844 0.931 1 74.5 528 ILE A N 1
ATOM 4153 C CA . ILE A 1 528 ? 10.328 35.844 -0.092 1 74.5 528 ILE A CA 1
ATOM 4154 C C . ILE A 1 528 ? 10.438 37.25 0.524 1 74.5 528 ILE A C 1
ATOM 4156 O O . ILE A 1 528 ? 11.141 38.125 -0.009 1 74.5 528 ILE A O 1
ATOM 4160 N N . SER A 1 529 ? 9.727 37.312 1.618 1 80 529 SER A N 1
ATOM 4161 C CA . SER A 1 529 ? 9.789 38.594 2.307 1 80 529 SER A CA 1
ATOM 4162 C C . SER A 1 529 ? 11.211 38.938 2.734 1 80 529 SER A C 1
ATOM 4164 O O . SER A 1 529 ? 11.648 40.062 2.611 1 80 529 SER A O 1
ATOM 4166 N N . ILE A 1 530 ? 11.914 37.969 3.178 1 84.94 530 ILE A N 1
ATOM 4167 C CA . ILE A 1 530 ? 13.289 38.156 3.639 1 84.94 530 ILE A CA 1
ATOM 4168 C C . ILE A 1 530 ? 14.172 38.531 2.459 1 84.94 530 ILE A C 1
ATOM 4170 O O . ILE A 1 530 ? 15.016 39.438 2.574 1 84.94 530 ILE A O 1
ATOM 4174 N N . LYS A 1 531 ? 13.93 37.875 1.368 1 81.44 531 LYS A N 1
ATOM 4175 C CA . LYS A 1 531 ? 14.664 38.219 0.149 1 81.44 531 LYS A CA 1
ATOM 4176 C C . LYS A 1 531 ? 14.445 39.656 -0.254 1 81.44 531 LYS A C 1
ATOM 4178 O O . LYS A 1 531 ? 15.406 40.375 -0.538 1 81.44 531 LYS A O 1
ATOM 4183 N N . ASP A 1 532 ? 13.172 40.062 -0.216 1 81.19 532 ASP A N 1
ATOM 4184 C CA . ASP A 1 532 ? 12.836 41.438 -0.594 1 81.19 532 ASP A CA 1
ATOM 4185 C C . ASP A 1 532 ? 13.5 42.438 0.342 1 81.19 532 ASP A C 1
ATOM 4187 O O . ASP A 1 532 ? 14.023 43.438 -0.109 1 81.19 532 ASP A O 1
ATOM 4191 N N . MET A 1 533 ? 13.492 42.125 1.549 1 86.56 533 MET A N 1
ATOM 4192 C CA . MET A 1 533 ? 14.109 43 2.543 1 86.56 533 MET A CA 1
ATOM 4193 C C . MET A 1 533 ? 15.617 43.062 2.354 1 86.56 533 MET A C 1
ATOM 4195 O O . MET A 1 533 ? 16.234 44.094 2.512 1 86.56 533 MET A O 1
ATOM 4199 N N . ALA A 1 534 ? 16.156 41.938 2.08 1 87.12 534 ALA A N 1
ATOM 4200 C CA . ALA A 1 534 ? 17.594 41.875 1.842 1 87.12 534 ALA A CA 1
ATOM 4201 C C . ALA A 1 534 ? 17.984 42.719 0.633 1 87.12 534 ALA A C 1
ATOM 4203 O O . ALA A 1 534 ? 18.969 43.469 0.68 1 87.12 534 ALA A O 1
ATOM 4204 N N . ILE A 1 535 ? 17.219 42.656 -0.385 1 81.56 535 ILE A N 1
ATOM 4205 C CA . ILE A 1 535 ? 17.469 43.438 -1.595 1 81.56 535 ILE A CA 1
ATOM 4206 C C . ILE A 1 535 ? 17.406 44.906 -1.279 1 81.56 535 ILE A C 1
ATOM 4208 O O . ILE A 1 535 ? 18.281 45.688 -1.688 1 81.56 535 ILE A O 1
ATOM 4212 N N . LYS A 1 536 ? 16.359 45.25 -0.524 1 82.12 536 LYS A N 1
ATOM 4213 C CA . LYS A 1 536 ? 16.203 46.625 -0.139 1 82.12 536 LYS A CA 1
ATOM 4214 C C . LYS A 1 536 ? 17.391 47.125 0.681 1 82.12 536 LYS A C 1
ATOM 4216 O O . LYS A 1 536 ? 17.875 48.219 0.483 1 82.12 536 LYS A O 1
ATOM 4221 N N . SER A 1 537 ? 17.797 46.281 1.519 1 83.94 537 SER A N 1
ATOM 4222 C CA . SER A 1 537 ? 18.922 46.625 2.371 1 83.94 537 SER A CA 1
ATOM 4223 C C . SER A 1 537 ? 20.203 46.781 1.552 1 83.94 537 SER A C 1
ATOM 4225 O O . SER A 1 537 ? 21.016 47.688 1.826 1 83.94 537 SER A O 1
ATOM 4227 N N . LEU A 1 538 ? 20.375 46 0.591 1 80.81 538 LEU A N 1
ATOM 4228 C CA . LEU A 1 538 ? 21.578 46.031 -0.24 1 80.81 538 LEU A CA 1
ATOM 4229 C C . LEU A 1 538 ? 21.547 47.219 -1.184 1 80.81 538 LEU A C 1
ATOM 4231 O O . LEU A 1 538 ? 22.578 47.844 -1.45 1 80.81 538 LEU A O 1
ATOM 4235 N N . VAL A 1 539 ? 20.391 47.469 -1.703 1 72.31 539 VAL A N 1
ATOM 4236 C CA . VAL A 1 539 ? 20.25 48.625 -2.586 1 72.31 539 VAL A CA 1
ATOM 4237 C C . VAL A 1 539 ? 20.484 49.906 -1.801 1 72.31 539 VAL A C 1
ATOM 4239 O O . VAL A 1 539 ? 21.141 50.844 -2.295 1 72.31 539 VAL A O 1
ATOM 4242 N N . GLN A 1 540 ? 19.922 49.906 -0.646 1 64.5 540 GLN A N 1
ATOM 4243 C CA . GLN A 1 540 ? 20.125 51.062 0.189 1 64.5 540 GLN A CA 1
ATOM 4244 C C . GLN A 1 540 ? 21.594 51.219 0.565 1 64.5 540 GLN A C 1
ATOM 4246 O O . GLN A 1 540 ? 22.109 52.344 0.645 1 64.5 540 GLN A O 1
ATOM 4251 N N . SER A 1 541 ? 22.219 50.094 0.771 1 60.91 541 SER A N 1
ATOM 4252 C CA . SER A 1 541 ? 23.641 50.156 1.105 1 60.91 541 SER A CA 1
ATOM 4253 C C . SER A 1 541 ? 24.469 50.562 -0.105 1 60.91 541 SER A C 1
ATOM 4255 O O . SER A 1 541 ? 25.469 51.281 0.029 1 60.91 541 SER A O 1
ATOM 4257 N N . HIS A 1 542 ? 24.188 50.062 -1.222 1 54.5 542 HIS A N 1
ATOM 4258 C CA . HIS A 1 542 ? 24.891 50.438 -2.434 1 54.5 542 HIS A CA 1
ATOM 4259 C C . HIS A 1 542 ? 24.531 51.875 -2.838 1 54.5 542 HIS A C 1
ATOM 4261 O O . HIS A 1 542 ? 25.391 52.625 -3.332 1 54.5 542 HIS A O 1
ATOM 4267 N N . SER A 1 543 ? 23.281 52.188 -2.842 1 46.78 543 SER A N 1
ATOM 4268 C CA . SER A 1 543 ? 22.938 53.562 -3.111 1 46.78 543 SER A CA 1
ATOM 4269 C C . SER A 1 543 ? 23.609 54.5 -2.104 1 46.78 543 SER A C 1
ATOM 4271 O O . SER A 1 543 ? 23.953 55.625 -2.439 1 46.78 543 SER A O 1
ATOM 4273 N N . LEU A 1 544 ? 23.734 54.094 -0.964 1 41.66 544 LEU A N 1
ATOM 4274 C CA . LEU A 1 544 ? 24.453 54.906 0.005 1 41.66 544 LEU A CA 1
ATOM 4275 C C . LEU A 1 544 ? 25.953 54.969 -0.328 1 41.66 544 LEU A C 1
ATOM 4277 O O . LEU A 1 544 ? 26.625 55.969 -0.057 1 41.66 544 LEU A O 1
ATOM 4281 N N . CYS A 1 545 ? 26.406 53.938 -0.778 1 41.94 545 CYS A N 1
ATOM 4282 C CA . CYS A 1 545 ? 27.812 54.031 -1.173 1 41.94 545 CYS A CA 1
ATOM 4283 C C . CYS A 1 545 ? 27.969 54.906 -2.414 1 41.94 545 CYS A C 1
ATOM 4285 O O . CYS A 1 545 ? 29.078 55.312 -2.738 1 41.94 545 CYS A O 1
ATOM 4287 N N . ALA A 1 546 ? 27.125 55.094 -3.299 1 42.84 546 ALA A N 1
ATOM 4288 C CA . ALA A 1 546 ? 27.25 56 -4.457 1 42.84 546 ALA A CA 1
ATOM 4289 C C . ALA A 1 546 ? 27.188 57.469 -4.043 1 42.84 546 ALA A C 1
ATOM 4291 O O . ALA A 1 546 ? 27.75 58.312 -4.719 1 42.84 546 ALA A O 1
ATOM 4292 N N . LYS A 1 547 ? 26.484 57.938 -3.049 1 37.94 547 LYS A N 1
ATOM 4293 C CA . LYS A 1 547 ? 26.484 59.375 -2.697 1 37.94 547 LYS A CA 1
ATOM 4294 C C . LYS A 1 547 ? 27.797 59.781 -2.045 1 37.94 547 LYS A C 1
ATOM 4296 O O . LYS A 1 547 ? 28.047 60.969 -1.854 1 37.94 547 LYS A O 1
ATOM 4301 N N . THR A 1 548 ? 28.406 58.781 -1.312 1 33.25 548 THR A N 1
ATOM 4302 C CA . THR A 1 548 ? 29.625 59.281 -0.699 1 33.25 548 THR A CA 1
ATOM 4303 C C . THR A 1 548 ? 30.766 59.344 -1.718 1 33.25 548 THR A C 1
ATOM 4305 O O . THR A 1 548 ? 31.891 59.688 -1.38 1 33.25 548 THR A O 1
ATOM 4308 N N . LYS A 1 549 ? 30.438 58.812 -2.879 1 33.22 549 LYS A N 1
ATOM 4309 C CA . LYS A 1 549 ? 31.422 59.312 -3.83 1 33.22 549 LYS A CA 1
ATOM 4310 C C . LYS A 1 549 ? 30.906 60.594 -4.512 1 33.22 549 LYS A C 1
ATOM 4312 O O . LYS A 1 549 ? 29.75 60.656 -4.902 1 33.22 549 LYS A O 1
ATOM 4317 N N . MET B 1 1 ? -21.328 -2.662 10.516 1 79.38 1 MET B N 1
ATOM 4318 C CA . MET B 1 1 ? -19.891 -2.713 10.344 1 79.38 1 MET B CA 1
ATOM 4319 C C . MET B 1 1 ? -19.516 -3.006 8.898 1 79.38 1 MET B C 1
ATOM 4321 O O . MET B 1 1 ? -20.156 -3.846 8.25 1 79.38 1 MET B O 1
ATOM 4325 N N . ALA B 1 2 ? -18.578 -2.348 8.43 1 91.06 2 ALA B N 1
ATOM 4326 C CA . ALA B 1 2 ? -18.172 -2.447 7.027 1 91.06 2 ALA B CA 1
ATOM 4327 C C . ALA B 1 2 ? -17.438 -3.752 6.762 1 91.06 2 ALA B C 1
ATOM 4329 O O . ALA B 1 2 ? -16.688 -4.242 7.617 1 91.06 2 ALA B O 1
ATOM 4330 N N . SER B 1 3 ? -17.688 -4.426 5.621 1 96.5 3 SER B N 1
ATOM 4331 C CA . SER B 1 3 ? -16.969 -5.617 5.18 1 96.5 3 SER B CA 1
ATOM 4332 C C . SER B 1 3 ? -15.57 -5.273 4.695 1 96.5 3 SER B C 1
ATOM 4334 O O . SER B 1 3 ? -15.336 -5.184 3.488 1 96.5 3 SER B O 1
ATOM 4336 N N . TYR B 1 4 ? -14.75 -5.074 5.641 1 97.56 4 TYR B N 1
ATOM 4337 C CA . TYR B 1 4 ? -13.359 -4.715 5.383 1 97.56 4 TYR B CA 1
ATOM 4338 C C . TYR B 1 4 ? -12.422 -5.398 6.371 1 97.56 4 TYR B C 1
ATOM 4340 O O . TYR B 1 4 ? -12.75 -5.531 7.551 1 97.56 4 TYR B O 1
ATOM 4348 N N . CYS B 1 5 ? -11.258 -5.797 5.805 1 97.44 5 CYS B N 1
ATOM 4349 C CA . CYS B 1 5 ? -10.25 -6.395 6.68 1 97.44 5 CYS B CA 1
ATOM 4350 C C . CYS B 1 5 ? -8.844 -6.133 6.152 1 97.44 5 CYS B C 1
ATOM 4352 O O . CYS B 1 5 ? -8.602 -6.238 4.949 1 97.44 5 CYS B O 1
ATOM 4354 N N . HIS B 1 6 ? -7.996 -5.66 6.93 1 97.12 6 HIS B N 1
ATOM 4355 C CA . HIS B 1 6 ? -6.562 -5.594 6.68 1 97.12 6 HIS B CA 1
ATOM 4356 C C . HIS B 1 6 ? -5.793 -6.484 7.648 1 97.12 6 HIS B C 1
ATOM 4358 O O . HIS B 1 6 ? -6.012 -6.43 8.859 1 97.12 6 HIS B O 1
ATOM 4364 N N . THR B 1 7 ? -4.934 -7.328 7.188 1 96 7 THR B N 1
ATOM 4365 C CA . THR B 1 7 ? -4.043 -8.117 8.031 1 96 7 THR B CA 1
ATOM 4366 C C . THR B 1 7 ? -2.643 -7.516 8.055 1 96 7 THR B C 1
ATOM 4368 O O . THR B 1 7 ? -1.935 -7.539 7.047 1 96 7 THR B O 1
ATOM 4371 N N . PRO B 1 8 ? -2.223 -6.992 9.164 1 94.06 8 PRO B N 1
ATOM 4372 C CA . PRO B 1 8 ? -0.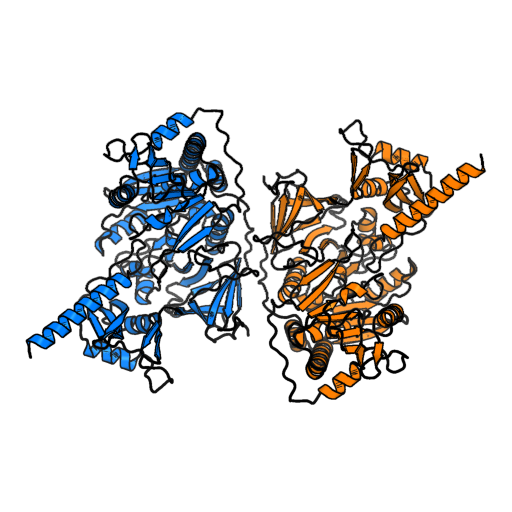9 -6.367 9.25 1 94.06 8 PRO B CA 1
ATOM 4373 C C . PRO B 1 8 ? 0.233 -7.391 9.281 1 94.06 8 PRO B C 1
ATOM 4375 O O . PRO B 1 8 ? -0.012 -8.586 9.477 1 94.06 8 PRO B O 1
ATOM 4378 N N . SER B 1 9 ? 1.434 -6.945 8.961 1 92.06 9 SER B N 1
ATOM 4379 C CA . SER B 1 9 ? 2.627 -7.781 9.039 1 92.06 9 SER B CA 1
ATOM 4380 C C . SER B 1 9 ? 3.752 -7.078 9.789 1 92.06 9 SER B C 1
ATOM 4382 O O . SER B 1 9 ? 3.92 -5.863 9.664 1 92.06 9 SER B O 1
ATOM 4384 N N . ARG B 1 10 ? 4.473 -7.848 10.516 1 89.38 10 ARG B N 1
ATOM 4385 C CA . ARG B 1 10 ? 5.652 -7.312 11.188 1 89.38 10 ARG B CA 1
ATOM 4386 C C . ARG B 1 10 ? 6.895 -7.457 10.312 1 89.38 10 ARG B C 1
ATOM 4388 O O . ARG B 1 10 ? 7.969 -6.973 10.672 1 89.38 10 ARG B O 1
ATOM 4395 N N . HIS B 1 11 ? 6.738 -8.094 9.227 1 92.62 11 HIS B N 1
ATOM 4396 C CA . HIS B 1 11 ? 7.859 -8.328 8.32 1 92.62 11 HIS B CA 1
ATOM 4397 C C . HIS B 1 11 ? 8.039 -7.168 7.348 1 92.62 11 HIS B C 1
ATOM 4399 O O . HIS B 1 11 ? 7.098 -6.789 6.648 1 92.62 11 HIS B O 1
ATOM 4405 N N . PRO B 1 12 ? 9.258 -6.605 7.289 1 95.25 12 PRO B N 1
ATOM 4406 C CA . PRO B 1 12 ? 9.484 -5.512 6.34 1 95.25 12 PRO B CA 1
ATOM 4407 C C . PRO B 1 12 ? 9.453 -5.977 4.887 1 95.25 12 PRO B C 1
ATOM 4409 O O . PRO B 1 12 ? 9.773 -7.129 4.594 1 95.25 12 PRO B O 1
ATOM 4412 N N . LEU B 1 13 ? 9.078 -5.109 4.02 1 96.5 13 LEU B N 1
ATOM 4413 C CA . LEU B 1 13 ? 9.148 -5.398 2.59 1 96.5 13 LEU B CA 1
ATOM 4414 C C . LEU B 1 13 ? 10.594 -5.398 2.105 1 96.5 13 LEU B C 1
ATOM 4416 O O . LEU B 1 13 ? 11.445 -4.703 2.674 1 96.5 13 LEU B O 1
ATOM 4420 N N . ASN B 1 14 ? 10.836 -6.172 1.14 1 96 14 ASN B N 1
ATOM 4421 C CA . ASN B 1 14 ? 12.164 -6.355 0.566 1 96 14 ASN B CA 1
ATOM 4422 C C . ASN B 1 14 ? 12.242 -5.797 -0.852 1 96 14 ASN B C 1
ATOM 4424 O O . ASN B 1 14 ? 11.531 -6.258 -1.747 1 96 14 ASN B O 1
ATOM 4428 N N . PHE B 1 15 ? 13.055 -4.812 -1.07 1 95.69 15 PHE B N 1
ATOM 4429 C CA . PHE B 1 15 ? 13.227 -4.211 -2.387 1 95.69 15 PHE B CA 1
ATOM 4430 C C . PHE B 1 15 ? 14.367 -4.887 -3.145 1 95.69 15 PHE B C 1
ATOM 4432 O O . PHE B 1 15 ? 15.461 -4.34 -3.244 1 95.69 15 PHE B O 1
ATOM 4439 N N . ALA B 1 16 ? 14.086 -6.047 -3.725 1 95.94 16 ALA B N 1
ATOM 4440 C CA . ALA B 1 16 ? 15.086 -6.863 -4.406 1 95.94 16 ALA B CA 1
ATOM 4441 C C . ALA B 1 16 ? 14.492 -7.566 -5.621 1 95.94 16 ALA B C 1
ATOM 4443 O O . ALA B 1 16 ? 13.297 -7.875 -5.641 1 95.94 16 ALA B O 1
ATOM 4444 N N . THR B 1 17 ? 15.305 -7.766 -6.652 1 97.19 17 THR B N 1
ATOM 4445 C CA . THR B 1 17 ? 14.891 -8.602 -7.773 1 97.19 17 THR B CA 1
ATOM 4446 C C . THR B 1 17 ? 14.992 -10.078 -7.418 1 97.19 17 THR B C 1
ATOM 4448 O O . THR B 1 17 ? 15.695 -10.445 -6.473 1 97.19 17 THR B O 1
ATOM 4451 N N . ILE B 1 18 ? 14.336 -10.891 -8.164 1 98.25 18 ILE B N 1
ATOM 4452 C CA . ILE B 1 18 ? 14.398 -12.328 -7.938 1 98.25 18 ILE B CA 1
ATOM 4453 C C . ILE B 1 18 ? 15.828 -12.82 -8.125 1 98.25 18 ILE B C 1
ATOM 4455 O O . ILE B 1 18 ? 16.359 -13.555 -7.289 1 98.25 18 ILE B O 1
ATOM 4459 N N . PRO B 1 19 ? 16.594 -12.367 -9.203 1 98.25 19 PRO B N 1
ATOM 4460 C CA . PRO B 1 19 ? 18 -12.781 -9.328 1 98.25 19 PRO B CA 1
ATOM 4461 C C . PRO B 1 19 ? 18.844 -12.367 -8.125 1 98.25 19 PRO B C 1
ATOM 4463 O O . PRO B 1 19 ? 19.719 -13.125 -7.695 1 98.25 19 PRO B O 1
ATOM 4466 N N . GLU B 1 20 ? 18.594 -11.203 -7.605 1 96.81 20 GLU B N 1
ATOM 4467 C CA . GLU B 1 20 ? 19.328 -10.766 -6.426 1 96.81 20 GLU B CA 1
ATOM 4468 C C . GLU B 1 20 ? 19.031 -11.664 -5.227 1 96.81 20 GLU B C 1
ATOM 4470 O O . GLU B 1 20 ? 19.922 -11.953 -4.426 1 96.81 20 GLU B O 1
ATOM 4475 N N . LYS B 1 21 ? 17.781 -12.031 -5.074 1 97.5 21 LYS B N 1
ATOM 4476 C CA . LYS B 1 21 ? 17.406 -12.961 -4.012 1 97.5 21 LYS B CA 1
ATOM 4477 C C . LYS B 1 21 ? 18.125 -14.297 -4.168 1 97.5 21 LYS B C 1
ATOM 4479 O O . LYS B 1 21 ? 18.625 -14.859 -3.189 1 97.5 21 LYS B O 1
ATOM 4484 N N . LEU B 1 22 ? 18.188 -14.797 -5.391 1 98.12 22 LEU B N 1
ATOM 4485 C CA . LEU B 1 22 ? 18.906 -16.031 -5.656 1 98.12 22 LEU B CA 1
ATOM 4486 C C . LEU B 1 22 ? 20.375 -15.891 -5.297 1 98.12 22 LEU B C 1
ATOM 4488 O O . LEU B 1 22 ? 20.984 -16.812 -4.75 1 98.12 22 LEU B O 1
ATOM 4492 N N . HIS B 1 23 ? 20.922 -14.766 -5.633 1 98 23 HIS B N 1
ATOM 4493 C CA . HIS B 1 23 ? 22.312 -14.5 -5.293 1 98 23 HIS B CA 1
ATOM 4494 C C . HIS B 1 23 ? 22.531 -14.531 -3.781 1 98 23 HIS B C 1
ATOM 4496 O O . HIS B 1 23 ? 23.484 -15.133 -3.301 1 98 23 HIS B O 1
ATOM 4502 N N . GLN B 1 24 ? 21.625 -13.922 -3.092 1 96.75 24 GLN B N 1
ATOM 4503 C CA . GLN B 1 24 ? 21.703 -13.898 -1.636 1 96.75 24 GLN B CA 1
ATOM 4504 C C . GLN B 1 24 ? 21.672 -15.312 -1.061 1 96.75 24 GLN B C 1
ATOM 4506 O O . GLN B 1 24 ? 22.469 -15.648 -0.178 1 96.75 24 GLN B O 1
ATOM 4511 N N . LEU B 1 25 ? 20.797 -16.094 -1.563 1 97.06 25 LEU B N 1
ATOM 4512 C CA . LEU B 1 25 ? 20.672 -17.484 -1.104 1 97.06 25 LEU B CA 1
ATOM 4513 C C . LEU B 1 25 ? 21.938 -18.266 -1.415 1 97.06 25 LEU B C 1
ATOM 4515 O O . LEU B 1 25 ? 22.391 -19.078 -0.598 1 97.06 25 LEU B O 1
ATOM 4519 N N . ALA B 1 26 ? 22.516 -18.031 -2.553 1 97.94 26 ALA B N 1
ATOM 4520 C CA . ALA B 1 26 ? 23.734 -18.719 -2.99 1 97.94 26 ALA B CA 1
ATOM 4521 C C . ALA B 1 26 ? 24.906 -18.391 -2.082 1 97.94 26 ALA B C 1
ATOM 4523 O O . ALA B 1 26 ? 25.781 -19.234 -1.862 1 97.94 26 ALA B O 1
ATOM 4524 N N . ILE B 1 27 ? 24.938 -17.188 -1.575 1 97.38 27 ILE B N 1
ATOM 4525 C CA . ILE B 1 27 ? 26.016 -16.75 -0.695 1 97.38 27 ILE B CA 1
ATOM 4526 C C . ILE B 1 27 ? 25.797 -17.312 0.708 1 97.38 27 ILE B C 1
ATOM 4528 O O . ILE B 1 27 ? 26.75 -17.797 1.341 1 97.38 27 ILE B O 1
ATOM 4532 N N . GLU B 1 28 ? 24.641 -17.328 1.204 1 96.06 28 GLU B N 1
ATOM 4533 C CA . GLU B 1 28 ? 24.312 -17.734 2.566 1 96.06 28 GLU B CA 1
ATOM 4534 C C . GLU B 1 28 ? 24.562 -19.219 2.775 1 96.06 28 GLU B C 1
ATOM 4536 O O . GLU B 1 28 ? 25.125 -19.625 3.797 1 96.06 28 GLU B O 1
ATOM 4541 N N . ASP B 1 29 ? 24.156 -20.016 1.828 1 96.38 29 ASP B N 1
ATOM 4542 C CA . ASP B 1 29 ? 24.328 -21.453 1.908 1 96.38 29 ASP B CA 1
ATOM 4543 C C . ASP B 1 29 ? 24.484 -22.078 0.518 1 96.38 29 ASP B C 1
ATOM 4545 O O . ASP B 1 29 ? 23.562 -22.734 0.017 1 96.38 29 ASP B O 1
ATOM 4549 N N . PRO B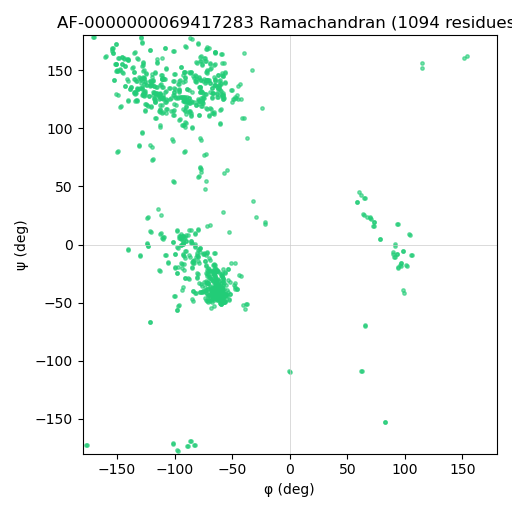 1 30 ? 25.609 -22 -0.044 1 97.44 30 PRO B N 1
ATOM 4550 C CA . PRO B 1 30 ? 25.844 -22.344 -1.449 1 97.44 30 PRO B CA 1
ATOM 4551 C C . PRO B 1 30 ? 25.594 -23.812 -1.754 1 97.44 30 PRO B C 1
ATOM 4553 O O . PRO B 1 30 ? 25.109 -24.141 -2.842 1 97.44 30 PRO B O 1
ATOM 4556 N N . GLU B 1 31 ? 25.781 -24.734 -0.806 1 97.62 31 GLU B N 1
ATOM 4557 C CA . GLU B 1 31 ? 25.766 -26.156 -1.104 1 97.62 31 GLU B CA 1
ATOM 4558 C C . GLU B 1 31 ? 24.406 -26.766 -0.788 1 97.62 31 GLU B C 1
ATOM 4560 O O . GLU B 1 31 ? 24.156 -27.938 -1.085 1 97.62 31 GLU B O 1
ATOM 4565 N N . LYS B 1 32 ? 23.484 -25.984 -0.271 1 97.44 32 LYS B N 1
ATOM 4566 C CA . LYS B 1 32 ? 22.156 -26.5 0.034 1 97.44 32 LYS B CA 1
ATOM 4567 C C . LYS B 1 32 ? 21.344 -26.703 -1.24 1 97.44 32 LYS B C 1
ATOM 4569 O O . LYS B 1 32 ? 21.391 -25.875 -2.154 1 97.44 32 LYS B O 1
ATOM 4574 N N . ASP B 1 33 ? 20.516 -27.828 -1.264 1 97.75 33 ASP B N 1
ATOM 4575 C CA . ASP B 1 33 ? 19.641 -28.078 -2.402 1 97.75 33 ASP B CA 1
ATOM 4576 C C . ASP B 1 33 ? 18.609 -26.969 -2.553 1 97.75 33 ASP B C 1
ATOM 4578 O O . ASP B 1 33 ? 17.984 -26.562 -1.57 1 97.75 33 ASP B O 1
ATOM 4582 N N . ALA B 1 34 ? 18.516 -26.469 -3.748 1 97.69 34 ALA B N 1
ATOM 4583 C CA . ALA B 1 34 ? 17.469 -25.5 -4.062 1 97.69 34 ALA B CA 1
ATOM 4584 C C . ALA B 1 34 ? 16.281 -26.188 -4.734 1 97.69 34 ALA B C 1
ATOM 4586 O O . ALA B 1 34 ? 15.156 -26.109 -4.23 1 97.69 34 ALA B O 1
ATOM 4587 N N . ILE B 1 35 ? 16.562 -26.859 -5.824 1 96.94 35 ILE B N 1
ATOM 4588 C CA . ILE B 1 35 ? 15.547 -27.547 -6.609 1 96.94 35 ILE B CA 1
ATOM 4589 C C . ILE B 1 35 ? 15.938 -29.016 -6.797 1 96.94 35 ILE B C 1
ATOM 4591 O O . ILE B 1 35 ? 17.078 -29.312 -7.156 1 96.94 35 ILE B O 1
ATOM 4595 N N . VAL B 1 36 ? 15.016 -29.875 -6.547 1 96.75 36 VAL B N 1
ATOM 4596 C CA . VAL B 1 36 ? 15.18 -31.312 -6.75 1 96.75 36 VAL B CA 1
ATOM 4597 C C . VAL B 1 36 ? 14.055 -31.844 -7.629 1 96.75 36 VAL B C 1
ATOM 4599 O O . VAL B 1 36 ? 12.875 -31.562 -7.367 1 96.75 36 VAL B O 1
ATOM 4602 N N . ILE B 1 37 ? 14.406 -32.594 -8.664 1 93.88 37 ILE B N 1
ATOM 4603 C CA . ILE B 1 37 ? 13.367 -33.156 -9.523 1 93.88 37 ILE B CA 1
ATOM 4604 C C . ILE B 1 37 ? 13.648 -34.625 -9.773 1 93.88 37 ILE B C 1
ATOM 4606 O O . ILE B 1 37 ? 14.797 -35 -10.008 1 93.88 37 ILE B O 1
ATOM 4610 N N . TYR B 1 38 ? 12.602 -35.375 -9.641 1 91.12 38 TYR B N 1
ATOM 4611 C CA . TYR B 1 38 ? 12.641 -36.781 -10.023 1 91.12 38 TYR B CA 1
ATOM 4612 C C . TYR B 1 38 ? 11.977 -37 -11.375 1 91.12 38 TYR B C 1
ATOM 4614 O O . TYR B 1 38 ? 10.859 -36.531 -11.609 1 91.12 38 TYR B O 1
ATOM 4622 N N . ASP B 1 39 ? 12.672 -37.656 -12.25 1 85.44 39 ASP B N 1
ATOM 4623 C CA . ASP B 1 39 ? 12.07 -37.938 -13.547 1 85.44 39 ASP B CA 1
ATOM 4624 C C . ASP B 1 39 ? 11.172 -39.188 -13.477 1 85.44 39 ASP B C 1
ATOM 4626 O O . ASP B 1 39 ? 10.891 -39.688 -12.383 1 85.44 39 ASP B O 1
ATOM 4630 N N . SER B 1 40 ? 10.68 -39.656 -14.602 1 77.31 40 SER B N 1
ATOM 4631 C CA . SER B 1 40 ? 9.719 -40.75 -14.656 1 77.31 40 SER B CA 1
ATOM 4632 C C . SER B 1 40 ? 10.352 -42.031 -14.172 1 77.31 40 SER B C 1
ATOM 4634 O O . SER B 1 40 ? 9.641 -42.969 -13.766 1 77.31 40 SER B O 1
ATOM 4636 N N . LYS B 1 41 ? 11.695 -42.188 -14.234 1 82.19 41 LYS B N 1
ATOM 4637 C CA . LYS B 1 41 ? 12.414 -43.375 -13.773 1 82.19 41 LYS B CA 1
ATOM 4638 C C . LYS B 1 41 ? 12.898 -43.188 -12.336 1 82.19 41 LYS B C 1
ATOM 4640 O O . LYS B 1 41 ? 13.719 -43.969 -11.852 1 82.19 41 LYS B O 1
ATOM 4645 N N . LEU B 1 42 ? 12.461 -42.125 -11.688 1 86.81 42 LEU B N 1
ATOM 4646 C CA . LEU B 1 42 ? 12.758 -41.781 -10.297 1 86.81 42 LEU B CA 1
ATOM 4647 C C . LEU B 1 42 ? 14.234 -41.438 -10.117 1 86.81 42 LEU B C 1
ATOM 4649 O O . LEU B 1 42 ? 14.805 -41.656 -9.047 1 86.81 42 LEU B O 1
ATOM 4653 N N . GLN B 1 43 ? 14.836 -41.031 -11.219 1 90.75 43 GLN B N 1
ATOM 4654 C CA . GLN B 1 43 ? 16.188 -40.531 -11.109 1 90.75 43 GLN B CA 1
ATOM 4655 C C . GLN B 1 43 ? 16.188 -39.094 -10.57 1 90.75 43 GLN B C 1
ATOM 4657 O O . GLN B 1 43 ? 15.469 -38.219 -11.086 1 90.75 43 GLN B O 1
ATOM 4662 N N . ARG B 1 44 ? 17.031 -38.875 -9.562 1 94.88 44 ARG B N 1
ATOM 4663 C CA . ARG B 1 44 ? 17.094 -37.594 -8.859 1 94.88 44 ARG B CA 1
ATOM 4664 C C . ARG B 1 44 ? 18.062 -36.656 -9.547 1 94.88 44 ARG B C 1
ATOM 4666 O O . ARG B 1 44 ? 19.219 -37 -9.773 1 94.88 44 ARG B O 1
ATOM 4673 N N . THR B 1 45 ? 17.688 -35.562 -9.953 1 95.62 45 THR B N 1
ATOM 4674 C CA . THR B 1 45 ? 18.516 -34.438 -10.383 1 95.62 45 THR B CA 1
ATOM 4675 C C . THR B 1 45 ? 18.281 -33.219 -9.508 1 95.62 45 THR B C 1
ATOM 4677 O O . THR B 1 45 ? 17.156 -32.969 -9.078 1 95.62 45 THR B O 1
ATOM 4680 N N . SER B 1 46 ? 19.359 -32.469 -9.18 1 97.5 46 SER B N 1
ATOM 4681 C CA . SER B 1 46 ? 19.172 -31.312 -8.289 1 97.5 46 SER B CA 1
ATOM 4682 C C . SER B 1 46 ? 20.141 -30.188 -8.633 1 97.5 46 SER B C 1
ATOM 4684 O O . SER B 1 46 ? 21.172 -30.406 -9.281 1 97.5 46 SER B O 1
ATOM 4686 N N . PHE B 1 47 ? 19.75 -28.984 -8.367 1 98 47 PHE B N 1
ATOM 4687 C CA . PHE B 1 47 ? 20.609 -27.812 -8.281 1 98 47 PHE B CA 1
ATOM 4688 C C . PHE B 1 47 ? 20.75 -27.344 -6.84 1 98 47 PHE B C 1
ATOM 4690 O O . PHE B 1 47 ? 19.766 -27.25 -6.113 1 98 47 PHE B O 1
ATOM 4697 N N . THR B 1 48 ? 22.016 -27.109 -6.441 1 98.44 48 THR B N 1
ATOM 4698 C CA . THR B 1 48 ? 22.234 -26.359 -5.211 1 98.44 48 THR B CA 1
ATOM 4699 C C . THR B 1 48 ? 21.906 -24.891 -5.41 1 98.44 48 THR B C 1
ATOM 4701 O O . THR B 1 48 ? 21.688 -24.438 -6.539 1 98.44 48 THR B O 1
ATOM 4704 N N . ARG B 1 49 ? 21.828 -24.172 -4.305 1 98.31 49 ARG B N 1
ATOM 4705 C CA . ARG B 1 49 ? 21.578 -22.734 -4.375 1 98.31 49 ARG B CA 1
ATOM 4706 C C . ARG B 1 49 ? 22.625 -22.031 -5.234 1 98.31 49 ARG B C 1
ATOM 4708 O O . ARG B 1 49 ? 22.297 -21.203 -6.074 1 98.31 49 ARG B O 1
ATOM 4715 N N . LYS B 1 50 ? 23.875 -22.391 -5.094 1 98.62 50 LYS B N 1
ATOM 4716 C CA . LYS B 1 50 ? 24.953 -21.797 -5.879 1 98.62 50 LYS B CA 1
ATOM 4717 C C . LYS B 1 50 ? 24.828 -22.172 -7.352 1 98.62 50 LYS B C 1
ATOM 4719 O O . LYS B 1 50 ? 24.969 -21.312 -8.227 1 98.62 50 LYS B O 1
ATOM 4724 N N . GLN B 1 51 ? 24.609 -23.469 -7.637 1 98.69 51 GLN B N 1
ATOM 4725 C CA . GLN B 1 51 ? 24.469 -23.922 -9.016 1 98.69 51 GLN B CA 1
ATOM 4726 C C . GLN B 1 51 ? 23.312 -23.203 -9.711 1 98.69 51 GLN B C 1
ATOM 4728 O O . GLN B 1 51 ? 23.406 -22.844 -10.891 1 98.69 51 GLN B O 1
ATOM 4733 N N . LEU B 1 52 ? 22.234 -23.047 -8.992 1 98.62 52 LEU B N 1
ATOM 4734 C CA . LEU B 1 52 ? 21.078 -22.375 -9.555 1 98.62 52 LEU B CA 1
ATOM 4735 C C . LEU B 1 52 ? 21.406 -20.938 -9.93 1 98.62 52 LEU B C 1
ATOM 4737 O O . LEU B 1 52 ? 21.047 -20.469 -11.016 1 98.62 52 LEU B O 1
ATOM 4741 N N . TYR B 1 53 ? 22.094 -20.203 -9.055 1 98.62 53 TYR B N 1
ATOM 4742 C CA . TYR B 1 53 ? 22.469 -18.828 -9.344 1 98.62 53 TYR B CA 1
ATOM 4743 C C . TYR B 1 53 ? 23.438 -18.766 -10.516 1 98.62 53 TYR B C 1
ATOM 4745 O O . TYR B 1 53 ? 23.312 -17.906 -11.391 1 98.62 53 TYR B O 1
ATOM 4753 N N . ASP B 1 54 ? 24.438 -19.641 -10.477 1 98.44 54 ASP B N 1
ATOM 4754 C CA . ASP B 1 54 ? 25.406 -19.656 -11.57 1 98.44 54 ASP B CA 1
ATOM 4755 C C . ASP B 1 54 ? 24.719 -19.891 -12.914 1 98.44 54 ASP B C 1
ATOM 4757 O O . ASP B 1 54 ? 25.062 -19.234 -13.906 1 98.44 54 ASP B O 1
ATOM 4761 N N . GLU B 1 55 ? 23.781 -20.828 -12.938 1 98.38 55 GLU B N 1
ATOM 4762 C CA . GLU B 1 55 ? 23.016 -21.078 -14.156 1 98.38 55 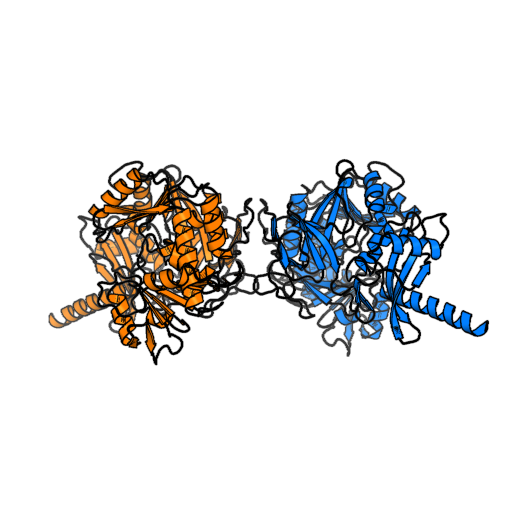GLU B CA 1
ATOM 4763 C C . GLU B 1 55 ? 22.219 -19.844 -14.562 1 98.38 55 GLU B C 1
ATOM 4765 O O . GLU B 1 55 ? 22.141 -19.516 -15.75 1 98.38 55 GLU B O 1
ATOM 4770 N N . THR B 1 56 ? 21.609 -19.141 -13.625 1 98.69 56 THR B N 1
ATOM 4771 C CA . THR B 1 56 ? 20.859 -17.922 -13.867 1 98.69 56 THR B CA 1
ATOM 4772 C C . THR B 1 56 ? 21.719 -16.875 -14.562 1 98.69 56 THR B C 1
ATOM 4774 O O . THR B 1 56 ? 21.328 -16.297 -15.57 1 98.69 56 THR B O 1
ATOM 4777 N N . GLU B 1 57 ? 22.906 -16.672 -14.031 1 98.25 57 GLU B N 1
ATOM 4778 C CA . GLU B 1 57 ? 23.828 -15.688 -14.602 1 98.25 57 GLU B CA 1
ATOM 4779 C C . GLU B 1 57 ? 24.266 -16.094 -16 1 98.25 57 GLU B C 1
ATOM 4781 O O . GLU B 1 57 ? 24.375 -15.258 -16.891 1 98.25 57 GLU B O 1
ATOM 4786 N N . SER B 1 58 ? 24.562 -17.391 -16.141 1 98.31 58 SER B N 1
ATOM 4787 C CA . SER B 1 58 ? 24.969 -17.891 -17.438 1 98.31 58 SER B CA 1
ATOM 4788 C C . SER B 1 58 ? 23.891 -17.672 -18.484 1 98.31 58 SER B C 1
ATOM 4790 O O . SER B 1 58 ? 24.203 -17.266 -19.625 1 98.31 58 SER B O 1
ATOM 4792 N N . VAL B 1 59 ? 22.672 -17.906 -18.141 1 98.56 59 VAL B N 1
ATOM 4793 C CA . VAL B 1 59 ? 21.547 -17.688 -19.047 1 98.56 59 VAL B CA 1
ATOM 4794 C C . VAL B 1 59 ? 21.453 -16.203 -19.391 1 98.56 59 VAL B C 1
ATOM 4796 O O . VAL B 1 59 ? 21.297 -15.844 -20.562 1 98.56 59 VAL B O 1
ATOM 4799 N N . ALA B 1 60 ? 21.531 -15.312 -18.422 1 98.69 60 ALA B N 1
ATOM 4800 C CA . ALA B 1 60 ? 21.438 -13.867 -18.625 1 98.69 60 ALA B CA 1
ATOM 4801 C C . ALA B 1 60 ? 22.5 -13.375 -19.594 1 98.69 60 ALA B C 1
ATOM 4803 O O . ALA B 1 60 ? 22.203 -12.633 -20.547 1 98.69 60 ALA B O 1
ATOM 4804 N N . ARG B 1 61 ? 23.75 -13.797 -19.359 1 98.38 61 ARG B N 1
ATOM 4805 C CA . ARG B 1 61 ? 24.859 -13.391 -20.219 1 98.38 61 ARG B CA 1
ATOM 4806 C C . ARG B 1 61 ? 24.641 -13.859 -21.656 1 98.38 61 ARG B C 1
ATOM 4808 O O . ARG B 1 61 ? 24.891 -13.117 -22.594 1 98.38 61 ARG B O 1
ATOM 4815 N N . ALA B 1 62 ? 24.188 -15.102 -21.781 1 98.31 62 ALA B N 1
ATOM 4816 C CA . ALA B 1 62 ? 23.922 -15.648 -23.109 1 98.31 62 ALA B CA 1
ATOM 4817 C C . ALA B 1 62 ? 22.859 -14.82 -23.844 1 98.31 62 ALA B C 1
ATOM 4819 O O . ALA B 1 62 ? 23.016 -14.523 -25.031 1 98.31 62 ALA B O 1
ATOM 4820 N N . LEU B 1 63 ? 21.828 -14.438 -23.172 1 98.31 63 LEU B N 1
ATOM 4821 C CA . LEU B 1 63 ? 20.734 -13.672 -23.766 1 98.31 63 LEU B CA 1
ATOM 4822 C C . LEU B 1 63 ? 21.188 -12.273 -24.156 1 98.31 63 LEU B C 1
ATOM 4824 O O . LEU B 1 63 ? 20.875 -11.789 -25.25 1 98.31 63 LEU B O 1
ATOM 4828 N N . VAL B 1 64 ? 21.922 -11.617 -23.281 1 98 64 VAL B N 1
ATOM 4829 C CA . VAL B 1 64 ? 22.422 -10.273 -23.562 1 98 64 VAL B CA 1
ATOM 4830 C C . VAL B 1 64 ? 23.344 -10.312 -24.781 1 98 64 VAL B C 1
ATOM 4832 O O . VAL B 1 64 ? 23.281 -9.43 -25.641 1 98 64 VAL B O 1
ATOM 4835 N N . LYS B 1 65 ? 24.203 -11.336 -24.859 1 96.81 65 LYS B N 1
ATOM 4836 C CA . LYS B 1 65 ? 25.109 -11.484 -26 1 96.81 65 LYS B CA 1
ATOM 4837 C C . LYS B 1 65 ? 24.328 -11.609 -27.297 1 96.81 65 LYS B C 1
ATOM 4839 O O . LYS B 1 65 ? 24.781 -11.148 -28.344 1 96.81 65 LYS B O 1
ATOM 4844 N N . GLN B 1 66 ? 23.172 -12.227 -27.219 1 95.75 66 GLN B N 1
ATOM 4845 C CA . GLN B 1 66 ? 22.344 -12.43 -28.391 1 95.75 66 GLN B CA 1
ATOM 4846 C C . GLN B 1 66 ? 21.516 -11.18 -28.703 1 95.75 66 GLN B C 1
ATOM 4848 O O . GLN B 1 66 ? 20.672 -11.195 -29.609 1 95.75 66 GLN B O 1
ATOM 4853 N N . GLY B 1 67 ? 21.625 -10.125 -27.891 1 95.38 67 GLY B N 1
ATOM 4854 C CA . GLY B 1 67 ? 21.031 -8.852 -28.234 1 95.38 67 GLY B CA 1
ATOM 4855 C C . GLY B 1 67 ? 19.75 -8.562 -27.469 1 95.38 67 GLY B C 1
ATOM 4856 O O . GLY B 1 67 ? 19.031 -7.617 -27.797 1 95.38 67 GLY B O 1
ATOM 4857 N N . ILE B 1 68 ? 19.422 -9.336 -26.5 1 96.38 68 ILE B N 1
ATOM 4858 C CA . ILE B 1 68 ? 18.25 -9.047 -25.672 1 96.38 68 ILE B CA 1
ATOM 4859 C C . ILE B 1 68 ? 18.484 -7.75 -24.891 1 96.38 68 ILE B C 1
ATOM 4861 O O . ILE B 1 68 ? 19.578 -7.527 -24.359 1 96.38 68 ILE B O 1
ATOM 4865 N N . LYS B 1 69 ? 17.453 -6.941 -24.859 1 95.25 69 LYS B N 1
ATOM 4866 C CA . LYS B 1 69 ? 17.516 -5.645 -24.188 1 95.25 69 LYS B CA 1
ATOM 4867 C C . LYS B 1 69 ? 16.453 -5.551 -23.078 1 95.25 69 LYS B C 1
ATOM 4869 O O . LYS B 1 69 ? 15.531 -6.363 -23.031 1 95.25 69 LYS B O 1
ATOM 4874 N N . LYS B 1 70 ? 16.672 -4.508 -22.297 1 94.62 70 LYS B N 1
ATOM 4875 C CA . LYS B 1 70 ? 15.719 -4.254 -21.219 1 94.62 70 LYS B CA 1
ATOM 4876 C C . LYS B 1 70 ? 14.312 -4.047 -21.781 1 94.62 70 LYS B C 1
ATOM 4878 O O . LYS B 1 70 ? 14.125 -3.279 -22.719 1 94.62 70 LYS B O 1
ATOM 4883 N N . GLY B 1 71 ? 13.367 -4.793 -21.219 1 94.25 71 GLY B N 1
ATOM 4884 C CA . GLY B 1 71 ? 11.977 -4.641 -21.625 1 94.25 71 GLY B CA 1
ATOM 4885 C C . GLY B 1 71 ? 11.555 -5.656 -22.672 1 94.25 71 GLY B C 1
ATOM 4886 O O . GLY B 1 71 ? 10.359 -5.836 -22.906 1 94.25 71 GLY B O 1
ATOM 4887 N N . ASP B 1 72 ? 12.516 -6.344 -23.344 1 97.19 72 ASP B N 1
ATOM 4888 C CA . ASP B 1 72 ? 12.18 -7.359 -24.344 1 97.19 72 ASP B CA 1
ATOM 4889 C C . ASP B 1 72 ? 11.383 -8.5 -23.719 1 97.19 72 ASP B C 1
ATOM 4891 O O . ASP B 1 72 ? 11.711 -8.961 -22.609 1 97.19 72 ASP B O 1
ATOM 4895 N N . ARG B 1 73 ? 10.367 -8.938 -24.406 1 96.75 73 ARG B N 1
ATOM 4896 C CA . ARG B 1 73 ? 9.57 -10.07 -23.938 1 96.75 73 ARG B CA 1
ATOM 4897 C C . ARG B 1 73 ? 10.094 -11.383 -24.516 1 96.75 73 ARG B C 1
ATOM 4899 O O . ARG B 1 73 ? 10.305 -11.5 -25.719 1 96.75 73 ARG B O 1
ATOM 4906 N N . ILE B 1 74 ? 10.359 -12.281 -23.672 1 97.44 74 ILE B N 1
ATOM 4907 C CA . ILE B 1 74 ? 10.844 -13.602 -24.062 1 97.44 74 ILE B CA 1
ATOM 4908 C C . ILE B 1 74 ? 9.867 -14.672 -23.562 1 97.44 74 ILE B C 1
ATOM 4910 O O . ILE B 1 74 ? 9.648 -14.82 -22.359 1 97.44 74 ILE B O 1
ATOM 4914 N N . ALA B 1 75 ? 9.312 -15.406 -24.5 1 94.19 75 ALA B N 1
ATOM 4915 C CA . ALA B 1 75 ? 8.414 -16.5 -24.141 1 94.19 75 ALA B CA 1
ATOM 4916 C C . ALA B 1 75 ? 9.203 -17.688 -23.562 1 94.19 75 ALA B C 1
ATOM 4918 O O . ALA B 1 75 ? 10.219 -18.094 -24.125 1 94.19 75 ALA B O 1
ATOM 4919 N N . LEU B 1 76 ? 8.789 -18.172 -22.438 1 93.56 76 LEU B N 1
ATOM 4920 C CA . LEU B 1 76 ? 9.383 -19.344 -21.781 1 93.56 76 LEU B CA 1
ATOM 4921 C C . LEU B 1 76 ? 8.414 -20.516 -21.766 1 93.56 76 LEU B C 1
ATOM 4923 O O . LEU B 1 76 ? 7.484 -20.547 -20.953 1 93.56 76 LEU B O 1
ATOM 4927 N N . CYS B 1 77 ? 8.609 -21.406 -22.625 1 87.94 77 CYS B N 1
ATOM 4928 C CA . CYS B 1 77 ? 7.781 -22.594 -22.766 1 87.94 77 CYS B CA 1
ATOM 4929 C C . CYS B 1 77 ? 8.602 -23.859 -22.531 1 87.94 77 CYS B C 1
ATOM 4931 O O . CYS B 1 77 ? 8.891 -24.594 -23.469 1 87.94 77 CYS B O 1
ATOM 4933 N N . VAL B 1 78 ? 8.922 -24.094 -21.328 1 87.81 78 VAL B N 1
ATOM 4934 C CA . VAL B 1 78 ? 9.766 -25.203 -20.922 1 87.81 78 VAL B CA 1
ATOM 4935 C C . VAL B 1 78 ? 9.086 -26 -19.797 1 87.81 78 VAL B C 1
ATOM 4937 O O . VAL B 1 78 ? 8.5 -25.406 -18.891 1 87.81 78 VAL B O 1
ATOM 4940 N N . SER B 1 79 ? 9.094 -27.281 -19.922 1 83.38 79 SER B N 1
ATOM 4941 C CA . SER B 1 79 ? 8.57 -28.141 -18.859 1 83.38 79 SER B CA 1
ATOM 4942 C C . SER B 1 79 ? 9.406 -28.031 -17.594 1 83.38 79 SER B C 1
ATOM 4944 O O . SER B 1 79 ? 10.555 -27.578 -17.641 1 83.38 79 SER B O 1
ATOM 4946 N N . ASN B 1 80 ? 8.852 -28.531 -16.484 1 87 80 ASN B N 1
ATOM 4947 C CA . ASN B 1 80 ? 9.578 -28.469 -15.227 1 87 80 ASN B CA 1
ATOM 4948 C C . ASN B 1 80 ? 10.93 -29.172 -15.32 1 87 80 ASN B C 1
ATOM 4950 O O . ASN B 1 80 ? 11.023 -30.281 -15.828 1 87 80 ASN B O 1
ATOM 4954 N N . CYS B 1 81 ? 11.891 -28.547 -14.961 1 90.31 81 CYS B N 1
ATOM 4955 C CA . CYS B 1 81 ? 13.25 -29.062 -14.859 1 90.31 81 CYS B CA 1
ATOM 4956 C C . CYS B 1 81 ? 14.055 -28.281 -13.836 1 90.31 81 CYS B C 1
ATOM 4958 O O . CYS B 1 81 ? 13.602 -27.266 -13.32 1 90.31 81 CYS B O 1
ATOM 4960 N N . VAL B 1 82 ? 15.172 -28.734 -13.43 1 94.12 82 VAL B N 1
ATOM 4961 C CA . 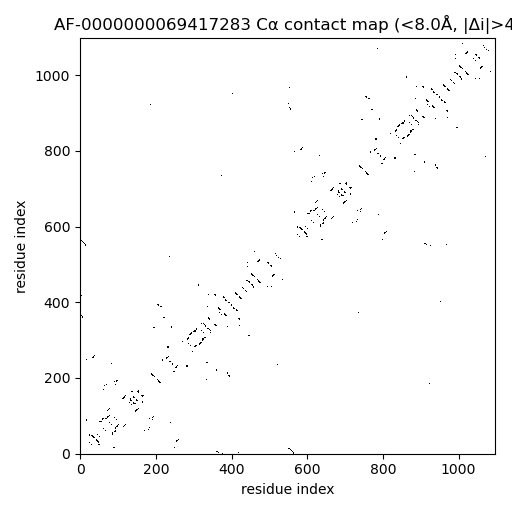VAL B 1 82 ? 15.953 -28.109 -12.359 1 94.12 82 VAL B CA 1
ATOM 4962 C C . VAL B 1 82 ? 16.422 -26.734 -12.789 1 94.12 82 VAL B C 1
ATOM 4964 O O . VAL B 1 82 ? 16.656 -25.859 -11.945 1 94.12 82 VAL B O 1
ATOM 4967 N N . GLU B 1 83 ? 16.438 -26.484 -14.164 1 96.06 83 GLU B N 1
ATOM 4968 C CA . GLU B 1 83 ? 16.953 -25.219 -14.695 1 96.06 83 GLU B CA 1
ATOM 4969 C C . GLU B 1 83 ? 15.828 -24.203 -14.852 1 96.06 83 GLU B C 1
ATOM 4971 O O . GLU B 1 83 ? 16.094 -23.016 -15.117 1 96.06 83 GLU B O 1
ATOM 4976 N N . TRP B 1 84 ? 14.617 -24.594 -14.711 1 94.31 84 TRP B N 1
ATOM 4977 C CA . TRP B 1 84 ? 13.484 -23.766 -15.094 1 94.31 84 TRP B CA 1
ATOM 4978 C C . TRP B 1 84 ? 13.57 -22.391 -14.445 1 94.31 84 TRP B C 1
ATOM 4980 O O . TRP B 1 84 ? 13.43 -21.359 -15.117 1 94.31 84 TRP B O 1
ATOM 4990 N N . ILE B 1 85 ? 13.844 -22.375 -13.148 1 96.69 85 ILE B N 1
ATOM 4991 C CA . ILE B 1 85 ? 13.914 -21.109 -12.414 1 96.69 85 ILE B CA 1
ATOM 4992 C C . ILE B 1 85 ? 15.086 -20.281 -12.93 1 96.69 85 ILE B C 1
ATOM 4994 O O . ILE B 1 85 ? 15 -19.047 -12.992 1 96.69 85 ILE B O 1
ATOM 4998 N N . ALA B 1 86 ? 16.156 -20.922 -13.312 1 98.12 86 ALA B N 1
ATOM 4999 C CA . ALA B 1 86 ? 17.312 -20.219 -13.875 1 98.12 86 ALA B CA 1
ATOM 5000 C C . ALA B 1 86 ? 16.953 -19.562 -15.203 1 98.12 86 ALA B C 1
ATOM 5002 O O . ALA B 1 86 ? 17.391 -18.453 -15.5 1 98.12 86 ALA B O 1
ATOM 5003 N N . TYR B 1 87 ? 16.188 -20.297 -16.016 1 97.88 87 TYR B N 1
ATOM 5004 C CA . TYR B 1 87 ? 15.727 -19.719 -17.266 1 97.88 87 TYR B CA 1
ATOM 5005 C C . TYR B 1 87 ? 14.891 -18.469 -17.016 1 97.88 87 TYR B C 1
ATOM 5007 O O . TYR B 1 87 ? 15.156 -17.406 -17.594 1 97.88 87 TYR B O 1
ATOM 5015 N N . ASP B 1 88 ? 13.945 -18.609 -16.156 1 97.62 88 ASP B N 1
ATOM 5016 C CA . ASP B 1 88 ? 13.031 -17.531 -15.797 1 97.62 88 ASP B CA 1
ATOM 5017 C C . ASP B 1 88 ? 13.781 -16.328 -15.227 1 97.62 88 ASP B C 1
ATOM 5019 O O . ASP B 1 88 ? 13.633 -15.211 -15.711 1 97.62 88 ASP B O 1
ATOM 5023 N N . SER B 1 89 ? 14.633 -16.562 -14.281 1 98.44 89 SER B N 1
ATOM 5024 C CA . SER B 1 89 ? 15.383 -15.523 -13.602 1 98.44 89 SER B CA 1
ATOM 5025 C C . SER B 1 89 ? 16.469 -14.945 -14.5 1 98.44 89 SER B C 1
ATOM 5027 O O . SER B 1 89 ? 16.828 -13.773 -14.391 1 98.44 89 SER B O 1
ATOM 5029 N N . GLY B 1 90 ? 17.031 -15.805 -15.352 1 98.75 90 GLY B N 1
ATOM 5030 C CA . GLY B 1 90 ? 18.016 -15.328 -16.312 1 98.75 90 GLY B CA 1
ATOM 5031 C C . GLY B 1 90 ? 17.453 -14.297 -17.281 1 98.75 90 GLY B C 1
ATOM 5032 O O . GLY B 1 90 ? 18.141 -13.32 -17.609 1 98.75 90 GLY B O 1
ATOM 5033 N N . ILE B 1 91 ? 16.25 -14.523 -17.734 1 98.69 91 ILE B N 1
ATOM 5034 C CA . ILE B 1 91 ? 15.555 -13.555 -18.578 1 98.69 91 ILE B CA 1
ATOM 5035 C C . ILE B 1 91 ? 15.43 -12.227 -17.844 1 98.69 91 ILE B C 1
ATOM 5037 O O . ILE B 1 91 ? 15.742 -11.172 -18.391 1 98.69 91 ILE B O 1
ATOM 5041 N N . MET B 1 92 ? 15.078 -12.297 -16.578 1 98.44 92 MET B N 1
ATOM 5042 C CA . MET B 1 92 ? 14.906 -11.102 -15.758 1 98.44 92 MET B CA 1
ATOM 5043 C C . MET B 1 92 ? 16.234 -10.383 -15.555 1 98.44 92 MET B C 1
ATOM 5045 O O . MET B 1 92 ? 16.297 -9.156 -15.656 1 98.44 92 MET B O 1
ATOM 5049 N N . MET B 1 93 ? 17.234 -11.18 -15.234 1 98.38 93 MET B N 1
ATOM 5050 C CA . MET B 1 93 ? 18.562 -10.625 -14.992 1 98.38 93 MET B CA 1
ATOM 5051 C C . MET B 1 93 ? 19.109 -9.945 -16.25 1 98.38 93 MET B C 1
ATOM 5053 O O . MET B 1 93 ? 19.844 -8.969 -16.156 1 98.38 93 MET B O 1
ATOM 5057 N N . ALA B 1 94 ? 18.719 -10.422 -17.391 1 98.31 94 ALA B N 1
ATOM 5058 C CA . ALA B 1 94 ? 19.125 -9.836 -18.672 1 98.31 94 ALA B CA 1
ATOM 5059 C C . ALA B 1 94 ? 18.312 -8.578 -18.969 1 98.31 94 ALA B C 1
ATOM 5061 O O . ALA B 1 94 ? 18.562 -7.91 -19.984 1 98.31 94 ALA B O 1
ATOM 5062 N N . GLY B 1 95 ? 17.359 -8.242 -18.094 1 97.19 95 GLY B N 1
ATOM 5063 C CA . GLY B 1 95 ? 16.516 -7.066 -18.281 1 97.19 95 GLY B CA 1
ATOM 5064 C C . GLY B 1 95 ? 15.234 -7.359 -19.031 1 97.19 95 GLY B C 1
ATOM 5065 O O . GLY B 1 95 ? 14.406 -6.469 -19.219 1 97.19 95 GLY B O 1
ATOM 5066 N N . GLY B 1 96 ? 15.039 -8.586 -19.406 1 97.75 96 GLY B N 1
ATOM 5067 C CA . GLY B 1 96 ? 13.859 -8.953 -20.172 1 97.75 96 GLY B CA 1
ATOM 5068 C C . GLY B 1 96 ? 12.656 -9.273 -19.312 1 97.75 96 GLY B C 1
ATOM 5069 O O . GLY B 1 96 ? 12.75 -9.234 -18.078 1 97.75 96 GLY B O 1
ATOM 5070 N N . CYS B 1 97 ? 11.578 -9.555 -19.969 1 96.81 97 CYS B N 1
ATOM 5071 C CA . CYS B 1 97 ? 10.336 -9.984 -19.344 1 96.81 97 CYS B CA 1
ATOM 5072 C C . CYS B 1 97 ? 10.023 -11.438 -19.703 1 96.81 97 CYS B C 1
ATOM 5074 O O . CYS B 1 97 ? 9.891 -11.789 -20.875 1 96.81 97 CYS B O 1
ATOM 5076 N N . SER B 1 98 ? 9.945 -12.227 -18.688 1 96.94 98 SER B N 1
ATOM 5077 C CA . SER B 1 98 ? 9.609 -13.641 -18.875 1 96.94 98 SER B CA 1
ATOM 5078 C C . SER B 1 98 ? 8.117 -13.828 -19.094 1 96.94 98 SER B C 1
ATOM 5080 O O . SER B 1 98 ? 7.312 -13.57 -18.203 1 96.94 98 SER B O 1
ATOM 5082 N N . VAL B 1 99 ? 7.781 -14.219 -20.312 1 93 99 VAL B N 1
ATOM 5083 C CA . VAL B 1 99 ? 6.402 -14.578 -20.625 1 93 99 VAL B CA 1
ATOM 5084 C C . VAL B 1 99 ? 6.199 -16.078 -20.453 1 93 99 VAL B C 1
ATOM 5086 O O . VAL B 1 99 ? 6.562 -16.875 -21.312 1 93 99 VAL B O 1
ATOM 5089 N N . ARG B 1 100 ? 5.594 -16.422 -19.375 1 88.62 100 ARG B N 1
ATOM 5090 C CA . ARG B 1 100 ? 5.48 -17.812 -18.984 1 88.62 100 ARG B CA 1
ATOM 5091 C C . ARG B 1 100 ? 4.344 -18.5 -19.719 1 88.62 100 ARG B C 1
ATOM 5093 O O . ARG B 1 100 ? 3.193 -18.062 -19.656 1 88.62 100 ARG B O 1
ATOM 5100 N N . LEU B 1 101 ? 4.766 -19.531 -20.453 1 79.88 101 LEU B N 1
ATOM 5101 C CA . LEU B 1 101 ? 3.789 -20.281 -21.25 1 79.88 101 LEU B CA 1
ATOM 5102 C C . LEU B 1 101 ? 3.742 -21.734 -20.812 1 79.88 101 LEU B C 1
ATOM 5104 O O . LEU B 1 101 ? 4.727 -22.266 -20.297 1 79.88 101 LEU B O 1
ATOM 5108 N N . PHE B 1 102 ? 2.488 -22.25 -20.938 1 64.5 102 PHE B N 1
ATOM 5109 C CA . PHE B 1 102 ? 2.322 -23.672 -20.625 1 64.5 102 PHE B CA 1
ATOM 5110 C C . PHE B 1 102 ? 2.211 -24.5 -21.906 1 64.5 102 PHE B C 1
ATOM 5112 O O . PHE B 1 102 ? 1.411 -24.172 -22.781 1 64.5 102 PHE B O 1
ATOM 5119 N N . ALA B 1 103 ? 3.121 -25.328 -22.156 1 54.91 103 ALA B N 1
ATOM 5120 C CA . ALA B 1 103 ? 3.209 -26.156 -23.359 1 54.91 103 ALA B CA 1
ATOM 5121 C C . ALA B 1 103 ? 1.876 -26.828 -23.672 1 54.91 103 ALA B C 1
ATOM 5123 O O . ALA B 1 103 ? 1.504 -26.984 -24.828 1 54.91 103 ALA B O 1
ATOM 5124 N N . GLY B 1 104 ? 1.102 -27.172 -22.656 1 52.34 104 GLY B N 1
ATOM 5125 C CA . GLY B 1 104 ? -0.105 -27.938 -22.922 1 52.34 104 GLY B CA 1
ATOM 5126 C C . GLY B 1 104 ? -1.338 -27.078 -23.094 1 52.34 104 GLY B C 1
ATOM 5127 O O . GLY B 1 104 ? -2.438 -27.594 -23.312 1 52.34 104 GLY B O 1
ATOM 5128 N N . GLN B 1 105 ? -1.062 -25.812 -23.062 1 52.53 105 GLN B N 1
ATOM 5129 C CA . GLN B 1 105 ? -2.238 -24.969 -23.172 1 52.53 105 GLN B CA 1
ATOM 5130 C C . GLN B 1 105 ? -2.703 -24.859 -24.625 1 52.53 105 GLN B C 1
ATOM 5132 O O . GLN B 1 105 ? -1.883 -24.859 -25.547 1 52.53 105 GLN B O 1
ATOM 5137 N N . ALA B 1 106 ? -3.924 -25.172 -24.891 1 48.5 106 ALA B N 1
ATOM 5138 C CA . ALA B 1 106 ? -4.535 -25.234 -26.219 1 48.5 106 ALA B CA 1
ATOM 5139 C C . ALA B 1 106 ? -4.07 -24.078 -27.094 1 48.5 106 ALA B C 1
ATOM 5141 O O . ALA B 1 106 ? -3.744 -24.266 -28.266 1 48.5 106 ALA B O 1
ATOM 5142 N N . ASP B 1 107 ? -4.145 -22.859 -26.672 1 57.12 107 ASP B N 1
ATOM 5143 C CA . ASP B 1 107 ? -3.791 -21.781 -27.594 1 57.12 107 ASP B CA 1
ATOM 5144 C C . ASP B 1 107 ? -2.816 -20.797 -26.953 1 57.12 107 ASP B C 1
ATOM 5146 O O . ASP B 1 107 ? -3.232 -19.812 -26.344 1 57.12 107 ASP B O 1
ATOM 5150 N N . PHE B 1 108 ? -1.466 -21.172 -27.047 1 65.88 108 PHE B N 1
ATOM 5151 C CA . PHE B 1 108 ? -0.44 -20.312 -26.484 1 65.88 108 PHE B CA 1
ATOM 5152 C C . PHE B 1 108 ? 0.002 -19.266 -27.484 1 65.88 108 PHE B C 1
ATOM 5154 O O . PHE B 1 108 ? 0.663 -18.281 -27.125 1 65.88 108 PHE B O 1
ATOM 5161 N N . LEU B 1 109 ? -0.419 -19.375 -28.719 1 73.75 109 LEU B N 1
ATOM 5162 C CA . LEU B 1 109 ? 0.138 -18.594 -29.812 1 73.75 109 LEU B CA 1
ATOM 5163 C C . LEU B 1 109 ? -0.11 -17.094 -29.609 1 73.75 109 LEU B C 1
ATOM 5165 O O . LEU B 1 109 ? 0.793 -16.281 -29.797 1 73.75 109 LEU B O 1
ATOM 5169 N N . PRO B 1 110 ? -1.232 -16.844 -29.062 1 72.94 110 PRO B N 1
ATOM 5170 C CA . PRO B 1 110 ? -1.457 -15.406 -28.859 1 72.94 110 PRO B CA 1
ATOM 5171 C C . PRO B 1 110 ? -0.485 -14.789 -27.859 1 72.94 110 PRO B C 1
ATOM 5173 O O . PRO B 1 110 ? -0.245 -13.578 -27.891 1 72.94 110 PRO B O 1
ATOM 5176 N N . MET B 1 111 ? 0.16 -15.578 -27.094 1 79.25 111 MET B N 1
ATOM 5177 C CA . MET B 1 111 ? 1.072 -15.078 -26.062 1 79.25 111 MET B CA 1
ATOM 5178 C C . MET B 1 111 ? 2.424 -14.719 -26.672 1 79.25 111 MET B C 1
ATOM 5180 O O . MET B 1 111 ? 3.236 -14.047 -26.031 1 79.25 111 MET B O 1
ATOM 5184 N N . LEU B 1 112 ? 2.586 -15.102 -27.859 1 86.81 112 LEU B N 1
ATOM 5185 C CA . LEU B 1 112 ? 3.84 -14.789 -28.547 1 86.81 112 LEU B CA 1
ATOM 5186 C C . LEU B 1 112 ? 3.84 -13.359 -29.062 1 86.81 112 LEU B C 1
ATOM 5188 O O . LEU B 1 112 ? 4.883 -12.836 -29.453 1 86.81 112 LEU B O 1
ATOM 5192 N N . GLU B 1 113 ? 2.664 -12.805 -28.969 1 85.62 113 GLU B N 1
ATOM 5193 C CA . GLU B 1 113 ? 2.578 -11.43 -29.453 1 85.62 113 GLU B CA 1
ATOM 5194 C C . GLU B 1 113 ? 3.553 -10.523 -28.719 1 85.62 113 GLU B C 1
ATOM 5196 O O . GLU B 1 113 ? 3.615 -10.547 -27.484 1 85.62 113 GLU B O 1
ATOM 5201 N N . ASP B 1 114 ? 4.398 -9.812 -29.375 1 89.56 114 ASP B N 1
ATOM 5202 C CA . ASP B 1 114 ? 5.332 -8.805 -28.891 1 89.56 114 ASP B CA 1
ATOM 5203 C C . ASP B 1 114 ? 6.559 -9.445 -28.25 1 89.56 114 ASP B C 1
ATOM 5205 O O . ASP B 1 114 ? 7.398 -8.75 -27.672 1 89.56 114 ASP B O 1
ATOM 5209 N N . CYS B 1 115 ? 6.609 -10.781 -28.328 1 94.94 115 CYS B N 1
ATOM 5210 C CA . CYS B 1 115 ? 7.836 -11.438 -27.891 1 94.94 115 CYS B CA 1
ATOM 5211 C C . CYS B 1 115 ? 8.914 -11.344 -28.969 1 94.94 115 CYS B C 1
ATOM 5213 O O . CYS B 1 115 ? 8.625 -11.438 -30.156 1 94.94 115 CYS B O 1
ATOM 5215 N N . VAL B 1 116 ? 10.117 -11.195 -28.531 1 97.62 116 VAL B N 1
ATOM 5216 C CA . VAL B 1 116 ? 11.219 -11.094 -29.484 1 97.62 116 VAL B CA 1
ATOM 5217 C C . VAL B 1 116 ? 11.93 -12.445 -29.594 1 97.62 116 VAL B C 1
ATOM 5219 O O . VAL B 1 116 ? 12.648 -12.695 -30.562 1 97.62 116 VAL B O 1
ATOM 5222 N N . ALA B 1 117 ? 11.75 -13.281 -28.625 1 97.25 117 ALA B N 1
ATOM 5223 C CA . ALA B 1 117 ? 12.391 -14.594 -28.594 1 97.25 117 ALA B CA 1
ATOM 5224 C C . ALA B 1 117 ? 11.516 -15.609 -27.859 1 97.25 117 ALA B C 1
ATOM 5226 O O . ALA B 1 117 ? 10.578 -15.234 -27.156 1 97.25 117 ALA B O 1
ATOM 5227 N N . VAL B 1 118 ? 11.781 -16.859 -28.109 1 94.25 118 VAL B N 1
ATOM 5228 C CA . VAL B 1 118 ? 11.109 -17.938 -27.406 1 94.25 118 VAL B CA 1
ATOM 5229 C C . VAL B 1 118 ? 12.133 -19 -26.984 1 94.25 118 VAL B C 1
ATOM 5231 O O . VAL B 1 118 ? 13.031 -19.344 -27.75 1 94.25 118 VAL B O 1
ATOM 5234 N N . ILE B 1 119 ? 12.07 -19.375 -25.734 1 94.88 119 ILE B N 1
ATOM 5235 C CA . ILE B 1 119 ? 12.828 -20.516 -25.188 1 94.88 119 ILE B CA 1
ATOM 5236 C C . ILE B 1 119 ? 11.898 -21.703 -25.016 1 94.88 119 ILE B C 1
ATOM 5238 O O . ILE B 1 119 ? 10.859 -21.609 -24.344 1 94.88 119 ILE B O 1
ATOM 5242 N N . PHE B 1 120 ? 12.273 -22.828 -25.594 1 89.81 120 PHE B N 1
ATOM 5243 C CA . PHE B 1 120 ? 11.359 -23.969 -25.562 1 89.81 120 PHE B CA 1
ATOM 5244 C C . PHE B 1 120 ? 12.133 -25.281 -25.469 1 89.81 120 PHE B C 1
ATOM 5246 O O . PHE B 1 120 ? 13.336 -25.312 -25.734 1 89.81 120 PHE B O 1
ATOM 5253 N N . ASP B 1 121 ? 11.5 -26.281 -24.953 1 87.75 121 ASP B N 1
ATOM 5254 C CA . ASP B 1 121 ? 12.102 -27.609 -24.875 1 87.75 121 ASP B CA 1
ATOM 5255 C C . ASP B 1 121 ? 11.578 -28.516 -25.969 1 87.75 121 ASP B C 1
ATOM 5257 O O . ASP B 1 121 ? 11.008 -28.047 -26.953 1 87.75 121 ASP B O 1
ATOM 5261 N N . SER B 1 122 ? 11.898 -29.766 -25.906 1 76 122 SER B N 1
ATOM 5262 C CA . SER B 1 122 ? 11.633 -30.703 -27 1 76 122 SER B CA 1
ATOM 5263 C C . SER B 1 122 ? 10.195 -31.203 -26.953 1 76 122 SER B C 1
ATOM 5265 O O . SER B 1 122 ? 9.836 -32.125 -27.672 1 76 122 SER B O 1
ATOM 5267 N N . GLU B 1 123 ? 9.398 -30.625 -26.141 1 72.75 123 GLU B N 1
ATOM 5268 C CA . GLU B 1 123 ? 8.008 -31.078 -26.125 1 72.75 123 GLU B CA 1
ATOM 5269 C C . GLU B 1 123 ? 7.352 -30.875 -27.484 1 72.75 123 GLU B C 1
ATOM 5271 O O . GLU B 1 123 ? 7.234 -29.75 -27.969 1 72.75 123 GLU B O 1
ATOM 5276 N N . PRO B 1 124 ? 6.996 -31.875 -28.078 1 69.06 124 PRO B N 1
ATOM 5277 C CA . PRO B 1 124 ? 6.578 -31.844 -29.484 1 69.06 124 PRO B CA 1
ATOM 5278 C C . PRO B 1 124 ? 5.363 -30.938 -29.703 1 69.06 124 PRO B C 1
ATOM 5280 O O . PRO B 1 124 ? 5.273 -30.266 -30.734 1 69.06 124 PRO B O 1
ATOM 5283 N N . THR B 1 125 ? 4.473 -30.984 -28.797 1 70.38 125 THR B N 1
ATOM 5284 C CA . THR B 1 125 ? 3.236 -30.234 -28.984 1 70.38 125 THR B CA 1
ATOM 5285 C C . THR B 1 125 ? 3.535 -28.75 -29.188 1 70.38 125 THR B C 1
ATOM 5287 O O . THR B 1 125 ? 3.004 -28.125 -30.109 1 70.38 125 THR B O 1
ATOM 5290 N N . PHE B 1 126 ? 4.398 -28.25 -28.453 1 74.75 126 PHE B N 1
ATOM 5291 C CA . PHE B 1 126 ? 4.73 -26.844 -28.562 1 74.75 126 PHE B CA 1
ATOM 5292 C C . PHE B 1 126 ? 5.504 -26.547 -29.844 1 74.75 126 PHE B C 1
ATOM 5294 O O . PHE B 1 126 ? 5.172 -25.609 -30.578 1 74.75 126 PHE B O 1
ATOM 5301 N N . TYR B 1 127 ? 6.496 -27.328 -30.062 1 77.88 127 TYR B N 1
ATOM 5302 C CA . TYR B 1 127 ? 7.359 -27.109 -31.219 1 77.88 127 TYR B CA 1
ATOM 5303 C C . TYR B 1 127 ? 6.559 -27.172 -32.5 1 77.88 127 TYR B C 1
ATOM 5305 O O . TYR B 1 127 ? 6.707 -26.297 -33.375 1 77.88 127 TYR B O 1
ATOM 5313 N N . ASN B 1 128 ? 5.699 -28.109 -32.531 1 78.44 128 ASN B N 1
ATOM 5314 C CA . ASN B 1 128 ? 4.883 -28.281 -33.75 1 78.44 128 ASN B CA 1
ATOM 5315 C C . ASN B 1 128 ? 3.943 -27.094 -33.938 1 78.44 128 ASN B C 1
ATOM 5317 O O . ASN B 1 128 ? 3.74 -26.641 -35.062 1 78.44 128 ASN B O 1
ATOM 5321 N N . LYS B 1 129 ? 3.398 -26.625 -32.906 1 79.56 129 LYS B N 1
ATOM 5322 C CA . LYS B 1 129 ? 2.52 -25.469 -33 1 79.56 129 LYS B CA 1
ATOM 5323 C C . LYS B 1 129 ? 3.299 -24.219 -33.406 1 79.56 129 LYS B C 1
ATOM 5325 O O . LYS B 1 129 ? 2.803 -23.391 -34.156 1 79.56 129 LYS B O 1
ATOM 5330 N N . LEU B 1 130 ? 4.457 -24.047 -32.906 1 82.75 130 LEU B N 1
ATOM 5331 C CA . LEU B 1 130 ? 5.312 -22.906 -33.25 1 82.75 130 LEU B CA 1
ATOM 5332 C C . LEU B 1 130 ? 5.652 -22.906 -34.719 1 82.75 130 LEU B C 1
ATOM 5334 O O . LEU B 1 130 ? 5.645 -21.859 -35.375 1 82.75 130 LEU B O 1
ATOM 5338 N N . LEU B 1 131 ? 5.836 -24.047 -35.281 1 82.88 131 LEU B N 1
ATOM 5339 C CA . LEU B 1 131 ? 6.219 -24.188 -36.688 1 82.88 131 LEU B CA 1
ATOM 5340 C C . LEU B 1 131 ? 5.066 -23.781 -37.594 1 82.88 131 LEU B C 1
ATOM 5342 O O . LEU B 1 131 ? 5.285 -23.469 -38.781 1 82.88 131 LEU B O 1
ATOM 5346 N N . LYS B 1 132 ? 3.926 -23.859 -37.031 1 82.19 132 LYS B N 1
ATOM 5347 C CA . LYS B 1 132 ? 2.764 -23.484 -37.844 1 82.19 132 LYS B CA 1
ATOM 5348 C C . LYS B 1 132 ? 2.729 -21.984 -38.094 1 82.19 132 LYS B C 1
ATOM 5350 O O . LYS B 1 132 ? 2.121 -21.531 -39.062 1 82.19 132 LYS B O 1
ATOM 5355 N N . VAL B 1 133 ? 3.404 -21.266 -37.281 1 86.12 133 VAL B N 1
ATOM 5356 C CA . VAL B 1 133 ? 3.25 -19.812 -37.406 1 86.12 133 VAL B CA 1
ATOM 5357 C C . VAL B 1 133 ? 4.613 -19.156 -37.625 1 86.12 133 VAL B C 1
ATOM 5359 O O . VAL B 1 133 ? 4.707 -17.938 -37.781 1 86.12 133 VAL B O 1
ATOM 5362 N N . ALA B 1 134 ? 5.652 -19.953 -37.688 1 89.88 134 ALA B N 1
ATOM 5363 C CA . ALA B 1 134 ? 6.992 -19.375 -37.812 1 89.88 134 ALA B CA 1
ATOM 5364 C C . ALA B 1 134 ? 7.93 -20.359 -38.531 1 89.88 134 ALA B C 1
ATOM 5366 O O . ALA B 1 134 ? 7.82 -21.578 -38.344 1 89.88 134 ALA B O 1
ATOM 5367 N N . ASN B 1 135 ? 8.781 -19.797 -39.375 1 92.81 135 ASN B N 1
ATOM 5368 C CA . ASN B 1 135 ? 9.922 -20.531 -39.906 1 92.81 135 ASN B CA 1
ATOM 5369 C C . ASN B 1 135 ? 11.164 -20.344 -39.031 1 92.81 135 ASN B C 1
ATOM 5371 O O . ASN B 1 135 ? 11.547 -19.219 -38.719 1 92.81 135 ASN B O 1
ATOM 5375 N N . ILE B 1 136 ? 11.695 -21.469 -38.562 1 92.56 136 ILE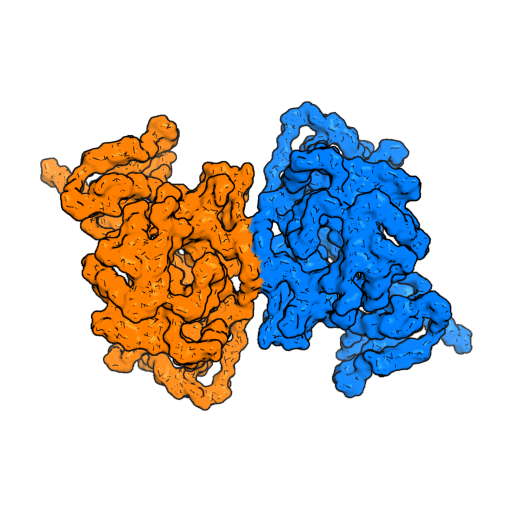 B N 1
ATOM 5376 C CA . ILE B 1 136 ? 12.852 -21.406 -37.688 1 92.56 136 ILE B CA 1
ATOM 5377 C C . ILE B 1 136 ? 14.078 -21.969 -38.406 1 92.56 136 ILE B C 1
ATOM 5379 O O . ILE B 1 136 ? 14.055 -23.109 -38.875 1 92.56 136 ILE B O 1
ATOM 5383 N N . LEU B 1 137 ? 15.102 -21.188 -38.438 1 91.19 137 LEU B N 1
ATOM 5384 C CA . LEU B 1 137 ? 16.344 -21.594 -39.062 1 91.19 137 LEU B CA 1
ATOM 5385 C C . LEU B 1 137 ? 17.266 -22.281 -38.062 1 91.19 137 LEU B C 1
ATOM 5387 O O . LEU B 1 137 ? 17.016 -22.25 -36.875 1 91.19 137 LEU B O 1
ATOM 5391 N N . GLU B 1 138 ? 18.359 -22.891 -38.562 1 86.06 138 GLU B N 1
ATOM 5392 C CA . GLU B 1 138 ? 19.281 -23.672 -37.75 1 86.06 138 GLU B CA 1
ATOM 5393 C C . GLU B 1 138 ? 19.984 -22.781 -36.719 1 86.06 138 GLU B C 1
ATOM 5395 O O . GLU B 1 138 ? 20.297 -23.234 -35.625 1 86.06 138 GLU B O 1
ATOM 5400 N N . ASP B 1 139 ? 20.094 -21.562 -37.062 1 90.19 139 ASP B N 1
ATOM 5401 C CA . ASP B 1 139 ? 20.812 -20.656 -36.188 1 90.19 139 ASP B CA 1
ATOM 5402 C C . ASP B 1 139 ? 19.875 -19.969 -35.219 1 90.19 139 ASP B C 1
ATOM 5404 O O . ASP B 1 139 ? 20.266 -19.062 -34.469 1 90.19 139 ASP B O 1
ATOM 5408 N N . GLY B 1 140 ? 18.609 -20.438 -35.25 1 93.25 140 GLY B N 1
ATOM 5409 C CA . GLY B 1 140 ? 17.656 -19.922 -34.281 1 93.25 140 GLY B CA 1
ATOM 5410 C C . GLY B 1 140 ? 16.844 -18.734 -34.812 1 93.25 140 GLY B C 1
ATOM 5411 O O . GLY B 1 140 ? 15.883 -18.297 -34.188 1 93.25 140 GLY B O 1
ATOM 5412 N N . THR B 1 141 ? 17.219 -18.188 -36.031 1 95.5 141 THR B N 1
ATOM 5413 C CA . THR B 1 141 ? 16.484 -17.062 -36.625 1 95.5 141 THR B CA 1
ATOM 5414 C C . THR B 1 141 ? 15.047 -17.453 -36.906 1 95.5 141 THR B C 1
ATOM 5416 O O . THR B 1 141 ? 14.789 -18.531 -37.469 1 95.5 141 THR B O 1
ATOM 5419 N N . VAL B 1 142 ? 14.156 -16.562 -36.531 1 95.25 142 VAL B N 1
ATOM 5420 C CA . VAL B 1 142 ? 12.734 -16.812 -36.719 1 95.25 142 VAL B CA 1
ATOM 5421 C C . VAL B 1 142 ? 12.18 -15.82 -37.75 1 95.25 142 VAL B C 1
ATOM 5423 O O . VAL B 1 142 ? 12.445 -14.617 -37.656 1 95.25 142 VAL B O 1
ATOM 5426 N N . ILE B 1 143 ? 11.492 -16.344 -38.719 1 94.75 143 ILE B N 1
ATOM 5427 C CA . ILE B 1 143 ? 10.742 -15.547 -39.688 1 94.75 143 ILE B CA 1
ATOM 5428 C C . ILE B 1 143 ? 9.25 -15.859 -39.562 1 94.75 143 ILE B C 1
ATOM 5430 O O . ILE B 1 143 ? 8.828 -16.984 -39.781 1 94.75 143 ILE B O 1
ATOM 5434 N N . SER B 1 144 ? 8.555 -14.945 -39.062 1 93.75 144 SER B N 1
ATOM 5435 C CA . SER B 1 144 ? 7.121 -15.133 -38.875 1 93.75 144 SER B CA 1
ATOM 5436 C C . SER B 1 144 ? 6.34 -13.914 -39.344 1 93.75 144 SER B C 1
ATOM 5438 O O . SER B 1 144 ? 6.641 -12.781 -38.938 1 93.75 144 SER B O 1
ATOM 5440 N N . GLU B 1 145 ? 5.332 -14.094 -40.156 1 91.31 145 GLU B N 1
ATOM 5441 C CA . GLU B 1 145 ? 4.441 -13.023 -40.562 1 91.31 145 GLU B CA 1
ATOM 5442 C C . GLU B 1 145 ? 3.439 -12.672 -39.469 1 91.31 145 GLU B C 1
ATOM 5444 O O . GLU B 1 145 ? 3.078 -11.5 -39.312 1 91.31 145 GLU B O 1
ATOM 5449 N N . THR B 1 146 ? 3.062 -13.68 -38.75 1 89.12 146 THR B N 1
ATOM 5450 C CA . THR B 1 146 ? 2.07 -13.508 -37.719 1 89.12 146 THR B CA 1
ATOM 5451 C C . THR B 1 146 ? 2.67 -12.766 -36.5 1 89.12 146 THR B C 1
ATOM 5453 O O . THR B 1 146 ? 2.012 -11.914 -35.906 1 89.12 146 THR B O 1
ATOM 5456 N N . TYR B 1 147 ? 3.887 -13.141 -36.219 1 92.62 147 TYR B N 1
ATOM 5457 C CA . TYR B 1 147 ? 4.609 -12.523 -35.094 1 92.62 147 TYR B CA 1
ATOM 5458 C C . TYR B 1 147 ? 5.902 -11.883 -35.594 1 92.62 147 TYR B C 1
ATOM 5460 O O . TYR B 1 147 ? 6.988 -12.438 -35.406 1 92.62 147 TYR B O 1
ATOM 5468 N N . SER B 1 148 ? 5.805 -10.727 -36.031 1 93.31 148 SER B N 1
ATOM 5469 C CA . SER B 1 148 ? 6.883 -10.078 -36.75 1 93.31 148 SER B CA 1
ATOM 5470 C C . SER B 1 148 ? 8.039 -9.703 -35.844 1 93.31 148 SER B C 1
ATOM 5472 O O . SER B 1 148 ? 9.172 -9.547 -36.312 1 93.31 148 SER B O 1
ATOM 5474 N N . LYS B 1 149 ? 7.766 -9.586 -34.531 1 95.31 149 LYS B N 1
ATOM 5475 C CA . LYS B 1 149 ? 8.836 -9.195 -33.625 1 95.31 149 LYS B CA 1
ATOM 5476 C C . LYS B 1 149 ? 9.656 -10.406 -33.188 1 95.31 149 LYS B C 1
ATOM 5478 O O . LYS B 1 149 ? 10.758 -10.258 -32.656 1 95.31 149 LYS B O 1
ATOM 5483 N N . LEU B 1 150 ? 9.047 -11.57 -33.344 1 95.81 150 LEU B N 1
ATOM 5484 C CA . LEU B 1 150 ? 9.734 -12.789 -32.938 1 95.81 150 LEU B CA 1
ATOM 5485 C C . LEU B 1 150 ? 10.906 -13.078 -33.875 1 95.81 150 LEU B C 1
ATOM 5487 O O . LEU B 1 150 ? 10.711 -13.391 -35.062 1 95.81 150 LEU B O 1
ATOM 5491 N N . ARG B 1 151 ? 12.125 -13.07 -33.344 1 96.75 151 ARG B N 1
ATOM 5492 C CA . ARG B 1 151 ? 13.273 -13.133 -34.25 1 96.75 151 ARG B CA 1
ATOM 5493 C C . ARG B 1 151 ? 14.25 -14.227 -33.812 1 96.75 151 ARG B C 1
ATOM 5495 O O . ARG B 1 151 ? 15.156 -14.586 -34.562 1 96.75 151 ARG B O 1
ATOM 5502 N N . LEU B 1 152 ? 14.016 -14.797 -32.625 1 97.06 152 LEU B N 1
ATOM 5503 C CA . LEU B 1 152 ? 14.992 -15.758 -32.094 1 97.06 152 LEU B CA 1
ATOM 5504 C C . LEU B 1 152 ? 14.289 -16.922 -31.406 1 97.06 152 LEU B C 1
ATOM 5506 O O . LEU B 1 152 ? 13.438 -16.719 -30.547 1 97.06 152 LEU B O 1
ATOM 5510 N N . ALA B 1 153 ? 14.562 -18.125 -31.828 1 94.81 153 ALA B N 1
ATOM 5511 C CA . ALA B 1 153 ? 14.109 -19.344 -31.188 1 94.81 153 ALA B CA 1
ATOM 5512 C C . ALA B 1 153 ? 15.266 -20.062 -30.5 1 94.81 153 ALA B C 1
ATOM 5514 O O . ALA B 1 153 ? 16.266 -20.406 -31.141 1 94.81 153 ALA B O 1
ATOM 5515 N N . ILE B 1 154 ? 15.125 -20.281 -29.203 1 95.38 154 ILE B N 1
ATOM 5516 C CA . ILE B 1 154 ? 16.172 -20.906 -28.391 1 95.38 154 ILE B CA 1
ATOM 5517 C C . ILE B 1 154 ? 15.688 -22.25 -27.859 1 95.38 154 ILE B C 1
ATOM 5519 O O . ILE B 1 154 ? 14.609 -22.328 -27.25 1 95.38 154 ILE B O 1
ATOM 5523 N N . THR B 1 155 ? 16.453 -23.234 -28.016 1 92.88 155 THR B N 1
ATOM 5524 C CA . THR B 1 155 ? 16.047 -24.547 -27.547 1 92.88 155 THR B CA 1
ATOM 5525 C C . THR B 1 155 ? 16.906 -24.984 -26.359 1 92.88 155 THR B C 1
ATOM 5527 O O . THR B 1 155 ? 18.109 -24.703 -26.312 1 92.88 155 THR B O 1
ATOM 5530 N N . VAL B 1 156 ? 16.297 -25.641 -25.438 1 92.38 156 VAL B N 1
ATOM 5531 C CA . VAL B 1 156 ? 17.016 -26.234 -24.312 1 92.38 156 VAL B CA 1
ATOM 5532 C C . VAL B 1 156 ? 17 -27.75 -24.438 1 92.38 156 VAL B C 1
ATOM 5534 O O . VAL B 1 156 ? 17.359 -28.469 -23.5 1 92.38 156 VAL B O 1
ATOM 5537 N N . ALA B 1 157 ? 16.453 -28.172 -25.547 1 76.62 157 ALA B N 1
ATOM 5538 C CA . ALA B 1 157 ? 16.391 -29.594 -25.859 1 76.62 157 ALA B CA 1
ATOM 5539 C C . ALA B 1 157 ? 17.781 -30.188 -26.062 1 76.62 157 ALA B C 1
ATOM 5541 O O . ALA B 1 157 ? 18.734 -29.453 -26.328 1 76.62 157 ALA B O 1
ATOM 5542 N N . ASN B 1 158 ? 17.766 -31.531 -25.812 1 68.94 158 ASN B N 1
ATOM 5543 C CA . ASN B 1 158 ? 19 -32.25 -26.125 1 68.94 158 ASN B CA 1
ATOM 5544 C C . ASN B 1 158 ? 19.328 -32.156 -27.609 1 68.94 158 ASN B C 1
ATOM 5546 O O . ASN B 1 158 ? 18.438 -32.156 -28.453 1 68.94 158 ASN B O 1
ATOM 5550 N N . THR B 1 159 ? 20.516 -31.906 -27.938 1 60.34 159 THR B N 1
ATOM 5551 C CA . THR B 1 159 ? 21.062 -31.672 -29.266 1 60.34 159 THR B CA 1
ATOM 5552 C C . THR B 1 159 ? 20.641 -32.781 -30.219 1 60.34 159 THR B C 1
ATOM 5554 O O . THR B 1 159 ? 20.609 -32.562 -31.438 1 60.34 159 THR B O 1
ATOM 5557 N N . ASN B 1 160 ? 20.219 -33.781 -29.719 1 60.53 160 ASN B N 1
ATOM 5558 C CA . ASN B 1 160 ? 19.906 -34.906 -30.609 1 60.53 160 ASN B CA 1
ATOM 5559 C C . ASN B 1 160 ? 18.469 -34.812 -31.109 1 60.53 160 ASN B C 1
ATOM 5561 O O . ASN B 1 160 ? 18 -35.719 -31.828 1 60.53 160 ASN B O 1
ATOM 5565 N N . SER B 1 161 ? 17.859 -33.719 -30.812 1 66.62 161 SER B N 1
ATOM 5566 C CA . SER B 1 161 ? 16.469 -33.625 -31.25 1 66.62 161 SER B CA 1
ATOM 5567 C C . SER B 1 161 ? 16.359 -32.969 -32.625 1 66.62 161 SER B C 1
ATOM 5569 O O . SER B 1 161 ? 17.297 -32.281 -33.062 1 66.62 161 SER B O 1
ATOM 5571 N N . ASP B 1 162 ? 15.445 -33.281 -33.438 1 74.5 162 ASP B N 1
ATOM 5572 C CA . ASP B 1 162 ? 15.18 -32.719 -34.75 1 74.5 162 ASP B CA 1
ATOM 5573 C C . ASP B 1 162 ? 14.617 -31.297 -34.625 1 74.5 162 ASP B C 1
ATOM 5575 O O . ASP B 1 162 ? 14.172 -30.719 -35.594 1 74.5 162 ASP B O 1
ATOM 5579 N N . ILE B 1 163 ? 14.812 -30.844 -33.5 1 79.38 163 ILE B N 1
ATOM 5580 C CA . ILE B 1 163 ? 14.25 -29.516 -33.219 1 79.38 163 ILE B CA 1
ATOM 5581 C C . ILE B 1 163 ? 15.234 -28.438 -33.688 1 79.38 163 ILE B C 1
ATOM 5583 O O . ILE B 1 163 ? 16.422 -28.5 -33.375 1 79.38 163 ILE B O 1
ATOM 5587 N N . LYS B 1 164 ? 14.727 -27.594 -34.531 1 82.62 164 LYS B N 1
ATOM 5588 C CA . LYS B 1 164 ? 15.516 -26.469 -35 1 82.62 164 LYS B CA 1
ATOM 5589 C C . LYS B 1 164 ? 15.484 -25.328 -33.969 1 82.62 164 LYS B C 1
ATOM 5591 O O . LYS B 1 164 ? 14.469 -25.109 -33.312 1 82.62 164 LYS B O 1
ATOM 5596 N N . GLY B 1 165 ? 16.594 -24.625 -33.781 1 89.06 165 GLY B N 1
ATOM 5597 C CA . GLY B 1 165 ? 16.75 -23.516 -32.844 1 89.06 165 GLY B CA 1
ATOM 5598 C C . GLY B 1 165 ? 18.172 -23.359 -32.344 1 89.06 165 GLY B C 1
ATOM 5599 O O . GLY B 1 165 ? 19 -24.266 -32.5 1 89.06 165 GLY B O 1
ATOM 5600 N N . LEU B 1 166 ? 18.422 -22.234 -31.859 1 92.69 166 LEU B N 1
ATOM 5601 C CA . LEU B 1 166 ? 19.734 -22.016 -31.25 1 92.69 166 LEU B CA 1
ATOM 5602 C C . LEU B 1 166 ? 19.812 -22.656 -29.875 1 92.69 166 LEU B C 1
ATOM 5604 O O . LEU B 1 166 ? 18.969 -22.391 -29.016 1 92.69 166 LEU B O 1
ATOM 5608 N N . SER B 1 167 ? 20.781 -23.516 -29.688 1 93.75 167 SER B N 1
ATOM 5609 C CA . SER B 1 167 ? 20.938 -24.203 -28.406 1 93.75 167 SER B CA 1
ATOM 5610 C C . SER B 1 167 ? 21.344 -23.234 -27.312 1 93.75 167 SER B C 1
ATOM 5612 O O . SER B 1 167 ? 22.359 -22.547 -27.422 1 93.75 167 SER B O 1
ATOM 5614 N N . LEU B 1 168 ? 20.578 -23.266 -26.234 1 95.94 168 LEU B N 1
ATOM 5615 C CA . LEU B 1 168 ? 20.922 -22.391 -25.109 1 95.94 168 LEU B CA 1
ATOM 5616 C C . LEU B 1 168 ? 22.281 -22.766 -24.547 1 95.94 168 LEU B C 1
ATOM 5618 O O . LEU B 1 168 ? 23.031 -21.891 -24.109 1 95.94 168 LEU B O 1
ATOM 5622 N N . ASP B 1 169 ? 22.609 -24.031 -24.531 1 94.06 169 ASP B N 1
ATOM 5623 C CA . ASP B 1 169 ? 23.906 -24.484 -24.047 1 94.06 169 ASP B CA 1
ATOM 5624 C C . ASP B 1 169 ? 25.047 -23.922 -24.875 1 94.06 169 ASP B C 1
ATOM 5626 O O . ASP B 1 169 ? 26.078 -23.516 -24.344 1 94.06 169 ASP B O 1
ATOM 5630 N N . GLU B 1 170 ? 24.828 -23.922 -26.141 1 93.19 170 GLU B N 1
ATOM 5631 C CA . GLU B 1 170 ? 25.828 -23.344 -27.031 1 93.19 170 GLU B CA 1
ATOM 5632 C C . GLU B 1 170 ? 25.969 -21.828 -26.797 1 93.19 170 GLU B C 1
ATOM 5634 O O . GLU B 1 170 ? 27.062 -21.297 -26.812 1 93.19 170 GLU B O 1
ATOM 5639 N N . MET B 1 171 ? 24.844 -21.219 -26.641 1 96.06 171 MET B N 1
ATOM 5640 C CA . MET B 1 171 ? 24.828 -19.781 -26.359 1 96.06 171 MET B CA 1
ATOM 5641 C C . MET B 1 171 ? 25.625 -19.484 -25.094 1 96.06 171 MET B C 1
ATOM 5643 O O . MET B 1 171 ? 26.422 -18.531 -25.062 1 96.06 171 MET B O 1
ATOM 5647 N N . LYS B 1 172 ? 25.422 -20.25 -24.109 1 97.25 172 LYS B N 1
ATOM 5648 C CA . LYS B 1 172 ? 26.094 -20.062 -22.844 1 97.25 172 LYS B CA 1
ATOM 5649 C C . LYS B 1 172 ? 27.609 -20.25 -22.984 1 97.25 172 LYS B C 1
ATOM 5651 O O . LYS B 1 172 ? 28.391 -19.484 -22.406 1 97.25 172 LYS B O 1
ATOM 5656 N N . GLU B 1 173 ? 28 -21.219 -23.719 1 95.5 173 GLU B N 1
ATOM 5657 C CA . GLU B 1 173 ? 29.422 -21.484 -23.938 1 95.5 173 GLU B CA 1
ATOM 5658 C C . GLU B 1 173 ? 30.109 -20.312 -24.625 1 95.5 173 GLU B C 1
ATOM 5660 O O . GLU B 1 173 ? 31.234 -19.953 -24.281 1 95.5 173 GLU B O 1
ATOM 5665 N N . THR B 1 174 ? 29.406 -19.781 -25.531 1 94.94 174 THR B N 1
ATOM 5666 C CA . THR B 1 174 ? 29.984 -18.672 -26.281 1 94.94 174 THR B CA 1
ATOM 5667 C C . THR B 1 174 ? 30.047 -17.406 -25.422 1 94.94 174 THR B C 1
ATOM 5669 O O . THR B 1 174 ? 30.922 -16.562 -25.625 1 94.94 174 THR B O 1
ATOM 5672 N N . ALA B 1 175 ? 29.188 -17.312 -24.406 1 96.31 175 ALA B N 1
ATOM 5673 C CA . ALA B 1 175 ? 29.094 -16.125 -23.578 1 96.31 175 ALA B CA 1
ATOM 5674 C C . ALA B 1 175 ? 30.031 -16.234 -22.375 1 96.31 175 ALA B C 1
ATOM 5676 O O . ALA B 1 175 ? 30.359 -15.219 -21.75 1 96.31 175 ALA B O 1
ATOM 5677 N N . LYS B 1 176 ? 30.406 -17.328 -21.781 1 92.69 176 LYS B N 1
ATOM 5678 C CA . LYS B 1 176 ? 31.062 -17.641 -20.516 1 92.69 176 LYS B CA 1
ATOM 5679 C C . LYS B 1 176 ? 32.281 -16.766 -20.297 1 92.69 176 LYS B C 1
ATOM 5681 O O . LYS B 1 176 ? 32.531 -16.266 -19.188 1 92.69 176 LYS B O 1
ATOM 5686 N N . ASN B 1 177 ? 33.125 -16.406 -21.281 1 89.75 177 ASN B N 1
ATOM 5687 C CA . ASN B 1 177 ? 34.375 -15.68 -21.047 1 89.75 177 ASN B CA 1
ATOM 5688 C C . ASN B 1 177 ? 34.406 -14.367 -21.844 1 89.75 177 ASN B C 1
ATOM 5690 O O . ASN B 1 177 ? 35.469 -13.789 -22.031 1 89.75 177 ASN B O 1
ATOM 5694 N N . ASP B 1 178 ? 33.219 -14 -22.094 1 93.81 178 ASP B N 1
ATOM 5695 C CA . ASP B 1 178 ? 33.156 -12.719 -22.797 1 93.81 178 ASP B CA 1
ATOM 5696 C C . ASP B 1 178 ? 33.062 -11.555 -21.828 1 93.81 178 ASP B C 1
ATOM 5698 O O . ASP B 1 178 ? 31.969 -11.258 -21.312 1 93.81 178 ASP B O 1
ATOM 5702 N N . LEU B 1 179 ? 34.062 -10.867 -21.547 1 91.69 179 LEU B N 1
ATOM 5703 C CA . LEU B 1 179 ? 34.156 -9.797 -20.562 1 91.69 179 LEU B CA 1
ATOM 5704 C C . LEU B 1 179 ? 33.438 -8.547 -21.047 1 91.69 179 LEU B C 1
ATOM 5706 O O . LEU B 1 179 ? 33.188 -7.629 -20.25 1 91.69 179 LEU B O 1
ATOM 5710 N N . ASN B 1 180 ? 33.031 -8.523 -22.266 1 92.12 180 ASN B N 1
ATOM 5711 C CA . ASN B 1 180 ? 32.375 -7.355 -22.828 1 92.12 180 ASN B CA 1
ATOM 5712 C C . ASN B 1 180 ? 30.875 -7.344 -22.484 1 92.12 180 ASN B C 1
ATOM 5714 O O . ASN B 1 180 ? 30.203 -6.324 -22.656 1 92.12 180 ASN B O 1
ATOM 5718 N N . ILE B 1 181 ? 30.422 -8.438 -22.016 1 94.56 181 ILE B N 1
ATOM 5719 C CA . ILE B 1 181 ? 29.016 -8.516 -21.672 1 94.56 181 ILE B CA 1
ATOM 5720 C C . ILE B 1 181 ? 28.766 -7.797 -20.344 1 94.56 181 ILE B C 1
ATOM 5722 O O . ILE B 1 181 ? 29.344 -8.156 -19.312 1 94.56 181 ILE B O 1
ATOM 5726 N N . ILE B 1 182 ? 27.938 -6.77 -20.406 1 93.62 182 ILE B N 1
ATOM 5727 C CA . ILE B 1 182 ? 27.531 -6.027 -19.219 1 93.62 182 ILE B CA 1
ATOM 5728 C C . ILE B 1 182 ? 26.047 -6.254 -18.953 1 93.62 182 ILE B C 1
ATOM 5730 O O . ILE B 1 182 ? 25.203 -5.879 -19.781 1 93.62 182 ILE B O 1
ATOM 5734 N N . LEU B 1 183 ? 25.75 -6.895 -17.859 1 95.88 183 LEU B N 1
ATOM 5735 C CA . LEU B 1 183 ? 24.344 -7.102 -17.5 1 95.88 183 LEU B CA 1
ATOM 5736 C C . LEU B 1 183 ? 23.688 -5.781 -17.109 1 95.88 183 LEU B C 1
ATOM 5738 O O . LEU B 1 183 ? 24.297 -4.953 -16.438 1 95.88 183 LEU B O 1
ATOM 5742 N N . PRO B 1 184 ? 22.516 -5.547 -17.516 1 94.5 184 PRO B N 1
ATOM 5743 C CA . PRO B 1 184 ? 21.828 -4.301 -17.188 1 94.5 184 PRO B CA 1
ATOM 5744 C C . PRO B 1 184 ? 21.375 -4.242 -15.727 1 94.5 184 PRO B C 1
ATOM 5746 O O . PRO B 1 184 ? 21.25 -5.281 -15.07 1 94.5 184 PRO B O 1
ATOM 5749 N N . ARG B 1 185 ? 21.188 -3.039 -15.281 1 90.19 185 ARG B N 1
ATOM 5750 C CA . ARG B 1 185 ? 20.547 -2.855 -13.977 1 90.19 185 ARG B CA 1
ATOM 5751 C C . ARG B 1 185 ? 19.047 -3.016 -14.086 1 90.19 185 ARG B C 1
ATOM 5753 O O . ARG B 1 185 ? 18.391 -2.355 -14.898 1 90.19 185 ARG B O 1
ATOM 5760 N N . VAL B 1 186 ? 18.531 -3.875 -13.336 1 94.25 186 VAL B N 1
ATOM 5761 C CA . VAL B 1 186 ? 17.094 -4.117 -13.336 1 94.25 186 VAL B CA 1
ATOM 5762 C C . VAL B 1 186 ? 16.484 -3.619 -12.031 1 94.25 186 VAL B C 1
ATOM 5764 O O . VAL B 1 186 ? 16.969 -3.963 -10.945 1 94.25 186 VAL B O 1
ATOM 5767 N N . ASP B 1 187 ? 15.453 -2.744 -12.125 1 93.25 187 ASP B N 1
ATOM 5768 C CA . ASP B 1 187 ? 14.711 -2.273 -10.953 1 93.25 187 ASP B CA 1
ATOM 5769 C C . ASP B 1 187 ? 13.727 -3.338 -10.461 1 93.25 187 ASP B C 1
ATOM 5771 O O . ASP B 1 187 ? 13.039 -3.973 -11.258 1 93.25 187 ASP B O 1
ATOM 5775 N N . PRO B 1 188 ? 13.734 -3.588 -9.133 1 95.56 188 PRO B N 1
ATOM 5776 C CA . PRO B 1 188 ? 12.82 -4.605 -8.609 1 95.56 188 PRO B CA 1
ATOM 5777 C C . PRO B 1 188 ? 11.367 -4.359 -9.016 1 95.56 188 PRO B C 1
ATOM 5779 O O . PRO B 1 188 ? 10.555 -5.289 -9.008 1 95.56 188 PRO B O 1
ATOM 5782 N N . GLU B 1 189 ? 11.016 -3.176 -9.375 1 93.44 189 GLU B N 1
ATOM 5783 C CA . GLU B 1 189 ? 9.625 -2.869 -9.719 1 93.44 189 GLU B CA 1
ATOM 5784 C C . GLU B 1 189 ? 9.43 -2.822 -11.234 1 93.44 189 GLU B C 1
ATOM 5786 O O . GLU B 1 189 ? 8.336 -2.533 -11.711 1 93.44 189 GLU B O 1
ATOM 5791 N N . ASP B 1 190 ? 10.453 -3.092 -12.047 1 92.69 190 ASP B N 1
ATOM 5792 C CA . ASP B 1 190 ? 10.258 -3.309 -13.484 1 92.69 190 ASP B CA 1
ATOM 5793 C C . ASP B 1 190 ? 9.344 -4.5 -13.742 1 92.69 190 ASP B C 1
ATOM 5795 O O . ASP B 1 190 ? 9.406 -5.504 -13.031 1 92.69 190 ASP B O 1
ATOM 5799 N N . ILE B 1 191 ? 8.508 -4.359 -14.734 1 92.56 191 ILE B N 1
ATOM 5800 C CA . ILE B 1 191 ? 7.703 -5.512 -15.133 1 92.56 191 ILE B CA 1
ATOM 5801 C C . ILE B 1 191 ? 8.594 -6.559 -15.797 1 92.56 191 ILE B C 1
ATOM 5803 O O . ILE B 1 191 ? 9.109 -6.344 -16.891 1 92.56 191 ILE B O 1
ATOM 5807 N N . THR B 1 192 ? 8.766 -7.656 -15.109 1 94.62 192 THR B N 1
ATOM 5808 C CA . THR B 1 192 ? 9.672 -8.672 -15.633 1 94.62 192 THR B CA 1
ATOM 5809 C C . THR B 1 192 ? 8.961 -10.008 -15.805 1 94.62 192 THR B C 1
ATOM 5811 O O . THR B 1 192 ? 9.555 -10.984 -16.266 1 94.62 192 THR B O 1
ATOM 5814 N N . ILE B 1 193 ? 7.707 -10.094 -15.469 1 94.75 193 ILE B N 1
ATOM 5815 C CA . ILE B 1 193 ? 6.949 -11.336 -15.539 1 94.75 193 ILE B CA 1
ATOM 5816 C C . ILE B 1 193 ? 5.594 -11.078 -16.188 1 94.75 193 ILE B C 1
ATOM 5818 O O . ILE B 1 193 ? 4.898 -10.125 -15.844 1 94.75 193 ILE B O 1
ATOM 5822 N N . ILE B 1 194 ? 5.27 -11.852 -17.094 1 90.62 194 ILE B N 1
ATOM 5823 C CA . ILE B 1 194 ? 3.936 -11.898 -17.672 1 90.62 194 ILE B CA 1
ATOM 5824 C C . ILE B 1 194 ? 3.387 -13.32 -17.609 1 90.62 194 ILE B C 1
ATOM 5826 O O . ILE B 1 194 ? 3.986 -14.25 -18.156 1 90.62 194 ILE B O 1
ATOM 5830 N N . ALA B 1 195 ? 2.363 -13.453 -16.859 1 84.62 195 ALA B N 1
ATOM 5831 C CA . ALA B 1 195 ? 1.714 -14.758 -16.734 1 84.62 195 ALA B CA 1
ATOM 5832 C C . ALA B 1 195 ? 0.382 -14.781 -17.469 1 84.62 195 ALA B C 1
ATOM 5834 O O . ALA B 1 195 ? -0.251 -13.742 -17.656 1 84.62 195 ALA B O 1
ATOM 5835 N N . GLN B 1 196 ? 0.053 -15.953 -17.891 1 72.88 196 GLN B N 1
ATOM 5836 C CA . GLN B 1 196 ? -1.2 -16.141 -18.625 1 72.88 196 GLN B CA 1
ATOM 5837 C C . GLN B 1 196 ? -2.281 -16.703 -17.703 1 72.88 196 GLN B C 1
ATOM 5839 O O . GLN B 1 196 ? -1.997 -17.547 -16.859 1 72.88 196 GLN B O 1
ATOM 5844 N N . THR B 1 197 ? -3.498 -16.078 -17.828 1 67.12 197 THR B N 1
ATOM 5845 C CA . THR B 1 197 ? -4.617 -16.641 -17.078 1 67.12 197 THR B CA 1
ATOM 5846 C C . THR B 1 197 ? -5.625 -17.297 -18.031 1 67.12 197 THR B C 1
ATOM 5848 O O . THR B 1 197 ? -5.691 -16.953 -19.203 1 67.12 197 THR B O 1
ATOM 5851 N N . SER B 1 198 ? -6.207 -18.453 -17.594 1 54.69 198 SER B N 1
ATOM 5852 C CA . SER B 1 198 ? -7.188 -19.156 -18.406 1 54.69 198 SER B CA 1
ATOM 5853 C C . SER B 1 198 ? -8.547 -18.469 -18.359 1 54.69 198 SER B C 1
ATOM 5855 O O . SER B 1 198 ? -9.188 -18.438 -17.297 1 54.69 198 SER B O 1
ATOM 5857 N N . GLY B 1 199 ? -8.625 -17.219 -18.828 1 48.75 199 GLY B N 1
ATOM 5858 C CA . GLY B 1 199 ? -9.875 -16.5 -18.703 1 48.75 199 GLY B CA 1
ATOM 5859 C C . GLY B 1 199 ? -11.094 -17.344 -19.031 1 48.75 199 GLY B C 1
ATOM 5860 O O . GLY B 1 199 ? -10.992 -18.297 -19.812 1 48.75 199 GLY B O 1
ATOM 5861 N N . SER B 1 200 ? -12.086 -17.438 -18.125 1 41.84 200 SER B N 1
ATOM 5862 C CA . SER B 1 200 ? -13.344 -18.172 -18.328 1 41.84 200 SER B CA 1
ATOM 5863 C C . SER B 1 200 ? -13.914 -17.906 -19.703 1 41.84 200 SER B C 1
ATOM 5865 O O . SER B 1 200 ? -14.695 -18.703 -20.234 1 41.84 200 SER B O 1
ATOM 5867 N N . THR B 1 201 ? -13.562 -16.75 -20.234 1 42.34 201 THR B N 1
ATOM 5868 C CA . THR B 1 201 ? -14.18 -16.344 -21.5 1 42.34 201 THR B CA 1
ATOM 5869 C C . THR B 1 201 ? -13.414 -16.922 -22.688 1 42.34 201 THR B C 1
ATOM 5871 O O . THR B 1 201 ? -13.781 -16.688 -23.844 1 42.34 201 THR B O 1
ATOM 5874 N N . GLY B 1 202 ? -12.344 -17.719 -22.453 1 48.47 202 GLY B N 1
ATOM 5875 C CA . GLY B 1 202 ? -11.617 -18.391 -23.516 1 48.47 202 GLY B CA 1
ATOM 5876 C C . GLY B 1 202 ? -10.352 -17.672 -23.938 1 48.47 202 GLY B C 1
ATOM 5877 O O . GLY B 1 202 ? -9.367 -18.297 -24.328 1 48.47 202 GLY B O 1
ATOM 5878 N N . LYS B 1 203 ? -10.375 -16.281 -24 1 52.62 203 LYS B N 1
ATOM 5879 C CA . LYS B 1 203 ? -9.125 -15.648 -24.422 1 52.62 203 LYS B CA 1
ATOM 5880 C C . LYS B 1 203 ? -8.188 -15.461 -23.234 1 52.62 203 LYS B C 1
ATOM 5882 O O . LYS B 1 203 ? -8.578 -14.906 -22.203 1 52.62 203 LYS B O 1
ATOM 5887 N N . PRO B 1 204 ? -7.051 -16.031 -23.391 1 60.78 204 PRO B N 1
ATOM 5888 C CA . PRO B 1 204 ? -6.105 -15.906 -22.281 1 60.78 204 PRO B CA 1
ATOM 5889 C C . PRO B 1 204 ? -5.766 -14.453 -21.969 1 60.78 204 PRO B C 1
ATOM 5891 O O . PRO B 1 204 ? -5.707 -13.617 -22.859 1 60.78 204 PRO B O 1
ATOM 5894 N N . LYS B 1 205 ? -5.812 -14.07 -20.703 1 69.38 205 LYS B N 1
ATOM 5895 C CA . LYS B 1 205 ? -5.406 -12.75 -20.234 1 69.38 205 LYS B CA 1
ATOM 5896 C C . LYS B 1 205 ? -3.961 -12.766 -19.75 1 69.38 205 LYS B C 1
ATOM 5898 O O . LYS B 1 205 ? -3.461 -13.797 -19.297 1 69.38 205 LYS B O 1
ATOM 5903 N N . ARG B 1 206 ? -3.236 -11.648 -20.062 1 78.38 206 ARG B N 1
ATOM 5904 C CA . ARG B 1 206 ? -1.877 -11.469 -19.562 1 78.38 206 ARG B CA 1
ATOM 5905 C C . ARG B 1 206 ? -1.867 -10.633 -18.281 1 78.38 206 ARG B C 1
ATOM 5907 O O . ARG B 1 206 ? -2.555 -9.609 -18.203 1 78.38 206 ARG B O 1
ATOM 5914 N N . VAL B 1 207 ? -1.265 -11.172 -17.344 1 85.94 207 VAL B N 1
ATOM 5915 C CA . VAL B 1 207 ? -1.079 -10.477 -16.078 1 85.94 207 VAL B CA 1
ATOM 5916 C C . VAL B 1 207 ? 0.401 -10.156 -15.867 1 85.94 207 VAL B C 1
ATOM 5918 O O . VAL B 1 207 ? 1.267 -10.977 -16.172 1 85.94 207 VAL B O 1
ATOM 5921 N N . THR B 1 208 ? 0.667 -8.977 -15.414 1 90.75 208 THR B N 1
ATOM 5922 C CA . THR B 1 208 ? 2.059 -8.555 -15.281 1 90.75 208 THR B CA 1
ATOM 5923 C C . THR B 1 208 ? 2.453 -8.469 -13.812 1 90.75 208 THR B C 1
ATOM 5925 O O . THR B 1 208 ? 1.654 -8.039 -12.969 1 90.75 208 THR B O 1
ATOM 5928 N N . HIS B 1 209 ? 3.641 -8.844 -13.516 1 93.56 209 HIS B N 1
ATOM 5929 C CA . HIS B 1 209 ? 4.223 -8.711 -12.188 1 93.56 209 HIS B CA 1
ATOM 5930 C C . HIS B 1 209 ? 5.691 -8.312 -12.266 1 93.56 209 HIS B C 1
ATOM 5932 O O . HIS B 1 209 ? 6.324 -8.453 -13.312 1 93.56 209 HIS B O 1
ATOM 5938 N N . SER B 1 210 ? 6.172 -7.785 -11.188 1 95.25 210 SER B N 1
ATOM 5939 C CA . SER B 1 210 ? 7.586 -7.461 -11.023 1 95.25 210 SER B CA 1
ATOM 5940 C C . SER B 1 210 ? 8.258 -8.414 -10.039 1 95.25 210 SER B C 1
ATOM 5942 O O . SER B 1 210 ? 7.586 -9.203 -9.375 1 95.25 210 SER B O 1
ATOM 5944 N N . SER B 1 211 ? 9.625 -8.336 -10.008 1 97.12 211 SER B N 1
ATOM 5945 C CA . SER B 1 211 ? 10.352 -9.078 -8.984 1 97.12 211 SER B CA 1
ATOM 5946 C C . SER B 1 211 ? 9.914 -8.664 -7.582 1 97.12 211 SER B C 1
ATOM 5948 O O . SER B 1 211 ? 9.789 -9.508 -6.691 1 97.12 211 SER B O 1
ATOM 5950 N N . PHE B 1 212 ? 9.656 -7.336 -7.391 1 96.56 212 PHE B N 1
ATOM 5951 C CA . PHE B 1 212 ? 9.203 -6.824 -6.102 1 96.56 212 PHE B CA 1
ATOM 5952 C C . PHE B 1 212 ? 7.926 -7.531 -5.66 1 96.56 212 PHE B C 1
ATOM 5954 O O . PHE B 1 212 ? 7.797 -7.926 -4.5 1 96.56 212 PHE B O 1
ATOM 5961 N N . ASP B 1 213 ? 6.988 -7.73 -6.57 1 96.12 213 ASP B N 1
ATOM 5962 C CA . ASP B 1 213 ? 5.723 -8.398 -6.273 1 96.12 213 ASP B CA 1
ATOM 5963 C C . ASP B 1 213 ? 5.957 -9.82 -5.777 1 96.12 213 ASP B C 1
ATOM 5965 O O . ASP B 1 213 ? 5.477 -10.195 -4.703 1 96.12 213 ASP B O 1
ATOM 5969 N N . ILE B 1 214 ? 6.734 -10.539 -6.5 1 97 214 ILE B N 1
ATOM 5970 C CA . ILE B 1 214 ? 6.918 -11.961 -6.25 1 97 214 ILE B CA 1
ATOM 5971 C C . ILE B 1 214 ? 7.73 -12.156 -4.973 1 97 214 ILE B C 1
ATOM 5973 O O . ILE B 1 214 ? 7.391 -13 -4.137 1 97 214 ILE B O 1
ATOM 5977 N N . VAL B 1 215 ? 8.781 -11.391 -4.809 1 97.69 215 VAL B N 1
ATOM 5978 C CA . VAL B 1 215 ? 9.641 -11.508 -3.635 1 97.69 215 VAL B CA 1
ATOM 5979 C C . VAL B 1 215 ? 8.828 -11.234 -2.371 1 97.69 215 VAL B C 1
ATOM 5981 O O . VAL B 1 215 ? 8.852 -12.023 -1.426 1 97.69 215 VAL B O 1
ATOM 5984 N N . ASN B 1 216 ? 8.078 -10.195 -2.363 1 97.25 216 ASN B N 1
ATOM 5985 C CA . ASN B 1 216 ? 7.395 -9.789 -1.14 1 97.25 216 ASN B CA 1
ATOM 5986 C C . ASN B 1 216 ? 6.184 -10.672 -0.857 1 97.25 216 ASN B C 1
ATOM 5988 O O . ASN B 1 216 ? 5.918 -11.016 0.295 1 97.25 216 ASN B O 1
ATOM 5992 N N . CYS B 1 217 ? 5.402 -11.039 -1.877 1 96.25 217 CYS B N 1
ATOM 5993 C CA . CYS B 1 217 ? 4.309 -11.969 -1.63 1 96.25 217 CYS B CA 1
ATOM 5994 C C . CYS B 1 217 ? 4.828 -13.289 -1.079 1 96.25 217 CYS B C 1
ATOM 5996 O O . CYS B 1 217 ? 4.223 -13.875 -0.18 1 96.25 217 CYS B O 1
ATOM 5998 N N . SER B 1 218 ? 5.965 -13.734 -1.6 1 96.81 218 SER B N 1
ATOM 5999 C CA . SER B 1 218 ? 6.594 -14.961 -1.133 1 96.81 218 SER B CA 1
ATOM 6000 C C . SER B 1 218 ? 7.016 -14.852 0.328 1 96.81 218 SER B C 1
ATOM 6002 O O . SER B 1 218 ? 6.762 -15.75 1.126 1 96.81 218 SER B O 1
ATOM 6004 N N . GLU B 1 219 ? 7.594 -13.773 0.617 1 96.38 219 GLU B N 1
ATOM 6005 C CA . GLU B 1 219 ? 8.062 -13.578 1.984 1 96.38 219 GLU B CA 1
ATOM 6006 C C . GLU B 1 219 ? 6.898 -13.461 2.959 1 96.38 219 GLU B C 1
ATOM 6008 O O . GLU B 1 219 ? 6.984 -13.922 4.098 1 96.38 219 GLU B O 1
ATOM 6013 N N . MET B 1 220 ? 5.859 -12.82 2.555 1 94.88 220 MET B N 1
ATOM 6014 C CA . MET B 1 220 ? 4.668 -12.727 3.398 1 94.88 220 MET B CA 1
ATOM 6015 C C . MET B 1 220 ? 4.105 -14.117 3.693 1 94.88 220 MET B C 1
ATOM 6017 O O . MET B 1 220 ? 3.723 -14.406 4.828 1 94.88 220 MET B O 1
ATOM 6021 N N . PHE B 1 221 ? 4.051 -14.938 2.682 1 93.62 221 PHE B N 1
ATOM 6022 C CA . PHE B 1 221 ? 3.592 -16.312 2.865 1 93.62 221 PHE B CA 1
ATOM 6023 C C . PHE B 1 221 ? 4.477 -17.047 3.861 1 93.62 221 PHE B C 1
ATOM 6025 O O . PHE B 1 221 ? 3.977 -17.688 4.789 1 93.62 221 PHE B O 1
ATOM 6032 N N . CYS B 1 222 ? 5.746 -16.969 3.635 1 95.12 222 CYS B N 1
ATOM 6033 C CA . CYS B 1 222 ? 6.699 -17.672 4.488 1 95.12 222 CYS B CA 1
ATOM 6034 C C . CYS B 1 222 ? 6.605 -17.172 5.93 1 95.12 222 CYS B C 1
ATOM 6036 O O . CYS B 1 222 ? 6.703 -17.969 6.867 1 95.12 222 CYS B O 1
ATOM 6038 N N . ASP B 1 223 ? 6.418 -15.914 6.07 1 91.38 223 ASP B N 1
ATOM 6039 C CA . ASP B 1 223 ? 6.316 -15.344 7.41 1 91.38 223 ASP B CA 1
ATOM 6040 C C . ASP B 1 223 ? 5.07 -15.852 8.133 1 91.38 223 ASP B C 1
ATOM 6042 O O . ASP B 1 223 ? 5.133 -16.234 9.305 1 91.38 223 ASP B O 1
ATOM 6046 N N . LEU B 1 224 ? 3.992 -15.891 7.438 1 92.06 224 LEU B N 1
ATOM 6047 C CA . LEU B 1 224 ? 2.73 -16.328 8.023 1 92.06 224 LEU B CA 1
ATOM 6048 C C . LEU B 1 224 ? 2.85 -17.766 8.562 1 92.06 224 LEU B C 1
ATOM 6050 O O . LEU B 1 224 ? 2.322 -18.062 9.633 1 92.06 224 LEU B O 1
ATOM 6054 N N . TYR B 1 225 ? 3.592 -18.594 7.863 1 93.38 225 TYR B N 1
ATOM 6055 C CA . TYR B 1 225 ? 3.619 -20 8.211 1 93.38 225 TYR B CA 1
ATOM 6056 C C . TYR B 1 225 ? 4.965 -20.391 8.82 1 93.38 225 TYR B C 1
ATOM 6058 O O . TYR B 1 225 ? 5.27 -21.578 8.953 1 93.38 225 TYR B O 1
ATOM 6066 N N . ASN B 1 226 ? 5.812 -19.406 9.055 1 93.12 226 ASN B N 1
ATOM 6067 C CA . ASN B 1 226 ? 7.113 -19.594 9.688 1 93.12 226 ASN B CA 1
ATOM 6068 C C . ASN B 1 226 ? 7.984 -20.562 8.898 1 93.12 226 ASN B C 1
ATOM 6070 O O . ASN B 1 226 ? 8.633 -21.438 9.477 1 93.12 226 ASN B O 1
ATOM 6074 N N . LEU B 1 227 ? 7.875 -20.484 7.602 1 95.56 227 LEU B N 1
ATOM 6075 C CA . LEU B 1 227 ? 8.773 -21.266 6.75 1 95.56 227 LEU B CA 1
ATOM 6076 C C . LEU B 1 227 ? 10.195 -20.703 6.812 1 95.56 227 LEU B C 1
ATOM 6078 O O . LEU B 1 227 ? 10.383 -19.484 6.859 1 95.56 227 LEU B O 1
ATOM 6082 N N . THR B 1 228 ? 11.109 -21.625 6.816 1 94.44 228 THR B N 1
ATOM 6083 C CA . THR B 1 228 ? 12.508 -21.219 6.816 1 94.44 228 THR B CA 1
ATOM 6084 C C . THR B 1 228 ? 13.273 -21.938 5.707 1 94.44 228 THR B C 1
ATOM 6086 O O . THR B 1 228 ? 12.695 -22.734 4.965 1 94.44 228 THR B O 1
ATOM 6089 N N . GLY B 1 229 ? 14.523 -21.609 5.609 1 95.06 229 GLY B N 1
ATOM 6090 C CA . GLY B 1 229 ? 15.383 -22.234 4.621 1 95.06 229 GLY B CA 1
ATOM 6091 C C . GLY B 1 229 ? 15.594 -23.719 4.875 1 95.06 229 GLY B C 1
ATOM 6092 O O . GLY B 1 229 ? 16.078 -24.438 4.004 1 95.06 229 GLY B O 1
ATOM 6093 N N . ASP B 1 230 ? 15.117 -24.172 5.988 1 95.25 230 ASP B N 1
ATOM 6094 C CA . ASP B 1 230 ? 15.297 -25.578 6.336 1 95.25 230 ASP B CA 1
ATOM 6095 C C . ASP B 1 230 ? 14.109 -26.422 5.875 1 95.25 230 ASP B C 1
ATOM 6097 O O . ASP B 1 230 ? 14.172 -27.641 5.879 1 95.25 230 ASP B O 1
ATOM 6101 N N . ASP B 1 231 ? 13.109 -25.75 5.422 1 97.56 231 ASP B N 1
ATOM 6102 C CA . ASP B 1 231 ? 11.914 -26.469 4.961 1 97.56 231 ASP B CA 1
ATOM 6103 C C . ASP B 1 231 ? 12.102 -26.984 3.539 1 97.56 231 ASP B C 1
ATOM 6105 O O . ASP B 1 231 ? 12.961 -26.484 2.801 1 97.56 231 ASP B O 1
ATOM 6109 N N . ALA B 1 232 ? 11.32 -28 3.238 1 97.88 232 ALA B N 1
ATOM 6110 C CA . ALA B 1 232 ? 11.227 -28.547 1.889 1 97.88 232 ALA B CA 1
ATOM 6111 C C . ALA B 1 232 ? 9.773 -28.672 1.449 1 97.88 232 ALA B C 1
ATOM 6113 O O . ALA B 1 232 ? 8.922 -29.125 2.219 1 97.88 232 ALA B O 1
ATOM 6114 N N . VAL B 1 233 ? 9.523 -28.25 0.225 1 96.69 233 VAL B N 1
ATOM 6115 C CA . VAL B 1 233 ? 8.164 -28.25 -0.306 1 96.69 233 VAL B CA 1
ATOM 6116 C C . VAL B 1 233 ? 8.086 -29.188 -1.514 1 96.69 233 VAL B C 1
ATOM 6118 O O . VAL B 1 233 ? 8.859 -29.047 -2.467 1 96.69 233 VAL B O 1
ATOM 6121 N N . PHE B 1 234 ? 7.176 -30.125 -1.474 1 94.62 234 PHE B N 1
ATOM 6122 C CA . PHE B 1 234 ? 6.922 -30.984 -2.629 1 94.62 234 PHE B CA 1
ATOM 6123 C C . PHE B 1 234 ? 5.809 -30.406 -3.494 1 94.62 234 PHE B C 1
ATOM 6125 O O . PHE B 1 234 ? 4.695 -30.188 -3.014 1 94.62 234 PHE B O 1
ATOM 6132 N N . ILE B 1 235 ? 6.176 -30.203 -4.777 1 85.94 235 ILE B N 1
ATOM 6133 C CA . ILE B 1 235 ? 5.199 -29.625 -5.695 1 85.94 235 ILE B CA 1
ATOM 6134 C C . ILE B 1 235 ? 5.074 -30.5 -6.938 1 85.94 235 ILE B C 1
ATOM 6136 O O . ILE B 1 235 ? 6.078 -30.922 -7.512 1 85.94 235 ILE B O 1
ATOM 6140 N N . SER B 1 236 ? 3.865 -30.828 -7.301 1 75.38 236 SER B N 1
ATOM 6141 C CA . SER B 1 236 ? 3.666 -31.594 -8.531 1 75.38 236 SER B CA 1
ATOM 6142 C C . SER B 1 236 ? 2.918 -30.766 -9.578 1 75.38 236 SER B C 1
ATOM 6144 O O . SER B 1 236 ? 2.145 -31.312 -10.367 1 75.38 236 SER B O 1
ATOM 6146 N N . ARG B 1 237 ? 3.084 -29.453 -9.57 1 77.5 237 ARG B N 1
ATOM 6147 C CA . ARG B 1 237 ? 2.441 -28.531 -10.5 1 77.5 237 ARG B CA 1
ATOM 6148 C C . ARG B 1 237 ? 3.475 -27.844 -11.391 1 77.5 237 ARG B C 1
ATOM 6150 O O . ARG B 1 237 ? 4.672 -27.891 -11.109 1 77.5 237 ARG B O 1
ATOM 6157 N N . TYR B 1 238 ? 2.975 -27.344 -12.484 1 78 238 TYR B N 1
ATOM 6158 C CA . TYR B 1 238 ? 3.863 -26.656 -13.422 1 78 238 TYR B CA 1
ATOM 6159 C C . TYR B 1 238 ? 4.391 -25.359 -12.82 1 78 238 TYR B C 1
ATOM 6161 O O . TYR B 1 238 ? 3.623 -24.562 -12.289 1 78 238 TYR B O 1
ATOM 6169 N N . PHE B 1 239 ? 5.664 -25.109 -12.961 1 85.19 239 PHE B N 1
ATOM 6170 C CA . PHE B 1 239 ? 6.332 -23.969 -12.352 1 85.19 239 PHE B CA 1
ATOM 6171 C C . PHE B 1 239 ? 5.84 -22.656 -12.953 1 85.19 239 PHE B C 1
ATOM 6173 O O . PHE B 1 239 ? 5.801 -21.625 -12.281 1 85.19 239 PHE B O 1
ATOM 6180 N N . GLY B 1 240 ? 5.469 -22.672 -14.18 1 81.38 240 GLY B N 1
ATOM 6181 C CA . GLY B 1 240 ? 5.094 -21.453 -14.875 1 81.38 240 GLY B CA 1
ATOM 6182 C C . GLY B 1 240 ? 3.725 -20.938 -14.477 1 81.38 240 GLY B C 1
ATOM 6183 O O . GLY B 1 240 ? 3.352 -19.812 -14.828 1 81.38 240 GLY B O 1
ATOM 6184 N N . PHE B 1 241 ? 3.055 -21.781 -13.711 1 77.19 241 PHE B N 1
ATOM 6185 C CA . PHE B 1 241 ? 1.752 -21.375 -13.195 1 77.19 241 PHE B CA 1
ATOM 6186 C C . PHE B 1 241 ? 1.865 -20.891 -11.758 1 77.19 241 PHE B C 1
ATOM 6188 O O . PHE B 1 241 ? 2.662 -21.422 -10.984 1 77.19 241 PHE B O 1
ATOM 6195 N N . GLY B 1 242 ? 1.025 -19.938 -11.438 1 78.5 242 GLY B N 1
ATOM 6196 C CA . GLY B 1 242 ? 1.077 -19.328 -10.117 1 78.5 242 GLY B CA 1
ATOM 6197 C C . GLY B 1 242 ? 1.051 -20.359 -8.992 1 78.5 242 GLY B C 1
ATOM 6198 O O . GLY B 1 242 ? 1.886 -20.312 -8.086 1 78.5 242 GLY B O 1
ATOM 6199 N N . GLY B 1 243 ? 0.246 -21.328 -9.094 1 79.19 243 GLY B N 1
ATOM 6200 C CA . GLY B 1 243 ? 0.114 -22.328 -8.039 1 79.19 243 GLY B CA 1
ATOM 6201 C C . GLY B 1 243 ? 1.305 -23.266 -7.957 1 79.19 243 GLY B C 1
ATOM 6202 O O . GLY B 1 243 ? 1.506 -23.938 -6.938 1 79.19 243 GLY B O 1
ATOM 6203 N N . GLY B 1 244 ? 2.076 -23.312 -8.992 1 83.75 244 GLY B N 1
ATOM 6204 C CA . GLY B 1 244 ? 3.215 -24.219 -9.031 1 83.75 244 GLY B CA 1
ATOM 6205 C C . GLY B 1 244 ? 4.547 -23.5 -8.914 1 83.75 244 GLY B C 1
ATOM 6206 O O . GLY B 1 244 ? 5.594 -24.156 -8.805 1 83.75 244 GLY B O 1
ATOM 6207 N N . TYR B 1 245 ? 4.504 -22.203 -8.984 1 89.19 245 TYR B N 1
ATOM 6208 C CA . TYR B 1 245 ? 5.738 -21.438 -8.883 1 89.19 245 TYR B CA 1
ATOM 6209 C C . TYR B 1 245 ? 6.367 -21.594 -7.508 1 89.19 245 TYR B C 1
ATOM 6211 O O . TYR B 1 245 ? 5.66 -21.656 -6.496 1 89.19 245 TYR B O 1
ATOM 6219 N N . PRO B 1 246 ? 7.633 -21.688 -7.395 1 92.5 246 PRO B N 1
ATOM 6220 C CA . PRO B 1 246 ? 8.297 -21.938 -6.113 1 92.5 246 PRO B CA 1
ATOM 6221 C C . PRO B 1 246 ? 8.391 -20.688 -5.246 1 92.5 246 PRO B C 1
ATOM 6223 O O . PRO B 1 246 ? 9.492 -20.312 -4.824 1 92.5 246 PRO B O 1
ATOM 6226 N N . PHE B 1 247 ? 7.316 -20.188 -4.82 1 93.44 247 PHE B N 1
ATOM 6227 C CA . PHE B 1 247 ? 7.242 -18.969 -4.012 1 93.44 247 PHE B CA 1
ATOM 6228 C C . PHE B 1 247 ? 8.023 -19.141 -2.715 1 93.44 247 PHE B C 1
ATOM 6230 O O . PHE B 1 247 ? 8.828 -18.281 -2.355 1 93.44 247 PHE B O 1
ATOM 6237 N N . PRO B 1 248 ? 7.887 -20.266 -2.002 1 94.88 248 PRO B N 1
ATOM 6238 C CA . PRO B 1 248 ? 8.602 -20.391 -0.732 1 94.88 248 PRO B CA 1
ATOM 6239 C C . PRO B 1 248 ? 10.125 -20.375 -0.908 1 94.88 248 PRO B C 1
ATOM 6241 O O . PRO B 1 248 ? 10.844 -19.875 -0.047 1 94.88 248 PRO B O 1
ATOM 6244 N N . PHE B 1 249 ? 10.555 -20.953 -2 1 95.5 249 PHE B N 1
ATOM 6245 C CA . PHE B 1 249 ? 11.984 -20.891 -2.285 1 95.5 249 PHE B CA 1
ATOM 6246 C C . PHE B 1 249 ? 12.445 -19.453 -2.471 1 95.5 249 PHE B C 1
ATOM 6248 O O . PHE B 1 249 ? 13.461 -19.047 -1.902 1 95.5 249 PHE B O 1
ATOM 6255 N N . ILE B 1 250 ? 11.695 -18.719 -3.268 1 96.38 250 ILE B N 1
ATOM 6256 C CA . ILE B 1 250 ? 12.039 -17.312 -3.506 1 96.38 250 ILE B CA 1
ATOM 6257 C C . ILE B 1 250 ? 11.969 -16.531 -2.195 1 96.38 250 ILE B C 1
ATOM 6259 O O . ILE B 1 250 ? 12.766 -15.625 -1.964 1 96.38 250 ILE B O 1
ATOM 6263 N N . GLY B 1 251 ? 11.062 -16.891 -1.33 1 96.06 251 GLY B N 1
ATOM 6264 C CA . GLY B 1 251 ? 10.844 -16.156 -0.088 1 96.06 251 GLY B CA 1
ATOM 6265 C C . GLY B 1 251 ? 11.938 -16.391 0.938 1 96.06 251 GLY B C 1
ATOM 6266 O O . GLY B 1 251 ? 12.445 -15.43 1.531 1 96.06 251 GLY B O 1
ATOM 6267 N N . ASN B 1 252 ? 12.312 -17.672 1.135 1 94.94 252 ASN B N 1
ATOM 6268 C CA . ASN B 1 252 ? 13.219 -17.938 2.242 1 94.94 252 ASN B CA 1
ATOM 6269 C C . ASN B 1 252 ? 14.266 -18.984 1.869 1 94.94 252 ASN B C 1
ATOM 6271 O O . ASN B 1 252 ? 15.109 -19.359 2.693 1 94.94 252 ASN B O 1
ATOM 6275 N N . GLY B 1 253 ? 14.156 -19.531 0.729 1 96.31 253 GLY B N 1
ATOM 6276 C CA . GLY B 1 253 ? 15.172 -20.469 0.272 1 96.31 253 GLY B CA 1
ATOM 6277 C C . GLY B 1 253 ? 14.828 -21.906 0.581 1 96.31 253 GLY B C 1
ATOM 6278 O O . GLY B 1 253 ? 15.703 -22.781 0.534 1 96.31 253 GLY B O 1
ATOM 6279 N N . SER B 1 254 ? 13.625 -22.234 0.871 1 96.38 254 SER B N 1
ATOM 6280 C CA . SER B 1 254 ? 13.219 -23.625 1.068 1 96.38 254 SER B CA 1
ATOM 6281 C C . SER B 1 254 ? 13.547 -24.469 -0.153 1 96.38 254 SER B C 1
ATOM 6283 O O . SER B 1 254 ? 13.531 -23.984 -1.283 1 96.38 254 SER B O 1
ATOM 6285 N N . LYS B 1 255 ? 13.836 -25.703 0.141 1 96.69 255 LYS B N 1
ATOM 6286 C CA . LYS B 1 255 ? 14.062 -26.641 -0.949 1 96.69 255 LYS B CA 1
ATOM 6287 C C . LYS B 1 255 ? 12.75 -26.984 -1.659 1 96.69 255 LYS B C 1
ATOM 6289 O O . LYS B 1 255 ? 11.719 -27.156 -1.014 1 96.69 255 LYS B O 1
ATOM 6294 N N . PHE B 1 256 ? 12.867 -27.094 -2.957 1 95.75 256 PHE B N 1
ATOM 6295 C CA . PHE B 1 256 ? 11.703 -27.469 -3.744 1 95.75 256 PHE B CA 1
ATOM 6296 C C . PHE B 1 256 ? 11.914 -28.812 -4.43 1 95.75 256 PHE B C 1
ATOM 6298 O O . PHE B 1 256 ? 12.906 -29 -5.129 1 95.75 256 PHE B O 1
ATOM 6305 N N . VAL B 1 257 ? 10.938 -29.656 -4.215 1 95.25 257 VAL B N 1
ATOM 6306 C CA . VAL B 1 257 ? 11 -31 -4.754 1 95.25 257 VAL B CA 1
ATOM 6307 C C . VAL B 1 257 ? 9.852 -31.219 -5.734 1 95.25 257 VAL B C 1
ATOM 6309 O O . VAL B 1 257 ? 8.711 -30.844 -5.457 1 95.25 257 VAL B O 1
ATOM 6312 N N . ASP B 1 258 ? 10.188 -31.719 -6.895 1 91.06 258 ASP B N 1
ATOM 6313 C CA . ASP B 1 258 ? 9.188 -32.031 -7.91 1 91.06 258 ASP B CA 1
ATOM 6314 C C . ASP B 1 258 ? 9.438 -33.438 -8.492 1 91.06 258 ASP B C 1
ATOM 6316 O O . ASP B 1 258 ? 10.508 -34 -8.312 1 91.06 258 ASP B O 1
ATOM 6320 N N . ALA B 1 259 ? 8.422 -33.969 -9.086 1 85.81 259 ALA B N 1
ATOM 6321 C CA . ALA B 1 259 ? 8.547 -35.25 -9.742 1 85.81 259 ALA B CA 1
ATOM 6322 C C . ALA B 1 259 ? 7.645 -35.344 -10.969 1 85.81 259 ALA B C 1
ATOM 6324 O O . ALA B 1 259 ? 6.516 -34.844 -10.953 1 85.81 259 ALA B O 1
ATOM 6325 N N . GLU B 1 260 ? 8.391 -35.531 -12.188 1 71.88 260 GLU B N 1
ATOM 6326 C CA . GLU B 1 260 ? 7.594 -35.844 -13.375 1 71.88 260 GLU B CA 1
ATOM 6327 C C . GLU B 1 260 ? 6.707 -37.062 -13.148 1 71.88 260 GLU B C 1
ATOM 6329 O O . GLU B 1 260 ? 7.105 -38.188 -13.461 1 71.88 260 GLU B O 1
ATOM 6334 N N . LEU B 1 261 ? 5.957 -36.844 -12.352 1 54.97 261 LEU B N 1
ATOM 6335 C CA . LEU B 1 261 ? 5.113 -38 -12.078 1 54.97 261 LEU B CA 1
ATOM 6336 C C . LEU B 1 261 ? 4.105 -38.219 -13.203 1 54.97 261 LEU B C 1
ATOM 6338 O O . LEU B 1 261 ? 3.238 -37.375 -13.43 1 54.97 261 LEU B O 1
ATOM 6342 N N . ARG B 1 262 ? 4.824 -38.156 -14.531 1 47.94 262 ARG B N 1
ATOM 6343 C CA . ARG B 1 262 ? 4.055 -38.406 -15.75 1 47.94 262 ARG B CA 1
ATOM 6344 C C . ARG B 1 262 ? 2.598 -38.719 -15.43 1 47.94 262 ARG B C 1
ATOM 6346 O O . ARG B 1 262 ? 1.697 -37.969 -15.812 1 47.94 262 ARG B O 1
ATOM 6353 N N . SER B 1 263 ? 2.369 -40.062 -15.672 1 37.94 263 SER B N 1
ATOM 6354 C CA . SER B 1 263 ? 1.047 -40.656 -15.531 1 37.94 263 SER B CA 1
ATOM 6355 C C . SER B 1 263 ? 0.502 -40.469 -14.117 1 37.94 263 SER B C 1
ATOM 6357 O O . SER B 1 263 ? 0.66 -41.344 -13.273 1 37.94 263 SER B O 1
ATOM 6359 N N . ILE B 1 264 ? 0.886 -39.5 -13.484 1 38.38 264 ILE B N 1
ATOM 6360 C CA . ILE B 1 264 ? 0.016 -39.594 -12.312 1 38.38 264 ILE B CA 1
ATOM 6361 C C . ILE B 1 264 ? -1.326 -40.188 -12.711 1 38.38 264 ILE B C 1
ATOM 6363 O O . ILE B 1 264 ? -2.207 -39.5 -13.219 1 38.38 264 ILE B O 1
ATOM 6367 N N . ASN B 1 265 ? -1.355 -41.125 -13.594 1 37.88 265 ASN B N 1
ATOM 6368 C CA . ASN B 1 265 ? -2.471 -42.062 -13.539 1 37.88 265 ASN B CA 1
ATOM 6369 C C . ASN B 1 265 ? -2.873 -42.375 -12.102 1 37.88 265 ASN B C 1
ATOM 6371 O O . ASN B 1 265 ? -2.055 -42.844 -11.312 1 37.88 265 ASN B O 1
ATOM 6375 N N . TYR B 1 266 ? -3.787 -41.625 -11.625 1 44.44 266 TYR B N 1
ATOM 6376 C CA . TYR B 1 266 ? -4.531 -41.844 -10.398 1 44.44 266 TYR B CA 1
ATOM 6377 C C . TYR B 1 266 ? -4.727 -43.344 -10.148 1 44.44 266 TYR B C 1
ATOM 6379 O O . TYR B 1 266 ? -4.812 -44.125 -11.102 1 44.44 266 TYR B O 1
ATOM 6387 N N . PRO B 1 267 ? -4.828 -43.812 -8.891 1 44.84 267 PRO B N 1
ATOM 6388 C CA . PRO B 1 267 ? -4.371 -43.562 -7.52 1 44.84 267 PRO B CA 1
ATOM 6389 C C . PRO B 1 267 ? -2.891 -43.906 -7.328 1 44.84 267 PRO B C 1
ATOM 6391 O O . PRO B 1 267 ? -2.307 -43.531 -6.301 1 44.84 267 PRO B O 1
ATOM 6394 N N . LYS B 1 268 ? -2.178 -44.844 -8.055 1 48.84 268 LYS B N 1
ATOM 6395 C CA . LYS B 1 268 ? -0.843 -45.375 -7.773 1 48.84 268 LYS B CA 1
ATOM 6396 C C . LYS B 1 268 ? 0.187 -44.25 -7.723 1 48.84 268 LYS B C 1
ATOM 6398 O O . LYS B 1 268 ? 1.142 -44.312 -6.941 1 48.84 268 LYS B O 1
ATOM 6403 N N . ASP B 1 269 ? -0.14 -43.188 -8.312 1 65.56 269 ASP B N 1
ATOM 6404 C CA . ASP B 1 269 ? 0.802 -42.062 -8.484 1 65.56 269 ASP B CA 1
ATOM 6405 C C . ASP B 1 269 ? 0.882 -41.219 -7.215 1 65.56 269 ASP B C 1
ATOM 6407 O O . ASP B 1 269 ? 1.962 -40.781 -6.836 1 65.56 269 ASP B O 1
ATOM 6411 N N . PHE B 1 270 ? 0.056 -41.5 -6.293 1 76.62 270 PHE B N 1
ATOM 6412 C CA . PHE B 1 270 ? 0.109 -40.688 -5.078 1 76.62 270 PHE B CA 1
ATOM 6413 C C . PHE B 1 270 ? 0.92 -41.375 -3.996 1 76.62 270 PHE B C 1
ATOM 6415 O O . PHE B 1 270 ? 1.476 -40.75 -3.107 1 76.62 270 PHE B O 1
ATOM 6422 N N . SER B 1 271 ? 1.074 -42.719 -4.176 1 79.75 271 SER B N 1
ATOM 6423 C CA . SER B 1 271 ? 1.988 -43.438 -3.289 1 79.75 271 SER B CA 1
ATOM 6424 C C . SER B 1 271 ? 3.43 -43 -3.51 1 79.75 271 SER B C 1
ATOM 6426 O O . SER B 1 271 ? 4.184 -42.812 -2.551 1 79.75 271 SER B O 1
ATOM 6428 N N . LYS B 1 272 ? 3.729 -42.875 -4.785 1 82.88 272 LYS B N 1
ATOM 6429 C CA . LYS B 1 272 ? 5.07 -42.375 -5.098 1 82.88 272 LYS B CA 1
ATOM 6430 C C . LYS B 1 272 ? 5.289 -40.969 -4.57 1 82.88 272 LYS B C 1
ATOM 6432 O O . LYS B 1 272 ? 6.363 -40.656 -4.066 1 82.88 272 LYS B O 1
ATOM 6437 N N . TYR B 1 273 ? 4.281 -40.25 -4.715 1 85.5 273 TYR B N 1
ATOM 6438 C CA . TYR B 1 273 ? 4.312 -38.906 -4.188 1 85.5 273 TYR B CA 1
ATOM 6439 C C . TYR B 1 273 ? 4.602 -38.906 -2.689 1 85.5 273 TYR B C 1
ATOM 6441 O O . TYR B 1 273 ? 5.484 -38.188 -2.221 1 85.5 273 TYR B O 1
ATOM 6449 N N . ARG B 1 274 ? 3.932 -39.656 -1.992 1 88.75 274 ARG B N 1
ATOM 6450 C CA . ARG B 1 274 ? 4.086 -39.812 -0.55 1 88.75 274 ARG B CA 1
ATOM 6451 C C . ARG B 1 274 ? 5.504 -40.25 -0.198 1 88.75 274 ARG B C 1
ATOM 6453 O O . ARG B 1 274 ? 6.145 -39.656 0.674 1 88.75 274 ARG B O 1
ATOM 6460 N N . ASP B 1 275 ? 5.969 -41.25 -0.867 1 89.81 275 ASP B N 1
ATOM 6461 C CA . ASP B 1 275 ? 7.266 -41.844 -0.542 1 89.81 275 ASP B CA 1
ATOM 6462 C C . ASP B 1 275 ? 8.398 -40.844 -0.825 1 89.81 275 ASP B C 1
ATOM 6464 O O . ASP B 1 275 ? 9.328 -40.719 -0.024 1 89.81 275 ASP B O 1
ATOM 6468 N N . LEU B 1 276 ? 8.336 -40.188 -1.946 1 91.31 276 LEU B N 1
ATOM 6469 C CA . LEU B 1 276 ? 9.359 -39.188 -2.305 1 91.31 276 LEU B CA 1
ATOM 6470 C C . LEU B 1 276 ? 9.367 -38.031 -1.326 1 91.31 276 LEU B C 1
ATOM 6472 O O . LEU B 1 276 ? 10.43 -37.5 -0.989 1 91.31 276 LEU B O 1
ATOM 6476 N N . ALA B 1 277 ? 8.211 -37.625 -0.907 1 93.81 277 ALA B N 1
ATOM 6477 C CA . ALA B 1 277 ? 8.102 -36.562 0.068 1 93.81 277 ALA B CA 1
ATOM 6478 C C . ALA B 1 277 ? 8.828 -36.906 1.365 1 93.81 277 ALA B C 1
ATOM 6480 O O . ALA B 1 277 ? 9.523 -36.094 1.947 1 93.81 277 ALA B O 1
ATOM 6481 N N . LYS B 1 278 ? 8.68 -38.125 1.782 1 93.69 278 LYS B N 1
ATOM 6482 C CA . LYS B 1 278 ? 9.328 -38.594 3.004 1 93.69 278 LYS B CA 1
ATOM 6483 C C . LYS B 1 278 ? 10.836 -38.688 2.822 1 93.69 278 LYS B C 1
ATOM 6485 O O . LYS B 1 278 ? 11.602 -38.281 3.695 1 93.69 278 LYS B O 1
ATOM 6490 N N . ILE B 1 279 ? 11.234 -39.25 1.7 1 94.5 279 ILE B N 1
ATOM 6491 C CA . ILE B 1 279 ? 12.648 -39.406 1.397 1 94.5 279 ILE B CA 1
ATOM 6492 C C . ILE B 1 279 ? 13.359 -38.062 1.424 1 94.5 279 ILE B C 1
ATOM 6494 O O . ILE B 1 279 ? 14.453 -37.938 1.977 1 94.5 279 ILE B O 1
ATOM 6498 N N . GLU B 1 280 ? 12.703 -37 0.933 1 96.44 280 GLU B N 1
ATOM 6499 C CA . GLU B 1 280 ? 13.32 -35.688 0.813 1 96.44 280 GLU B CA 1
ATOM 6500 C C . GLU B 1 280 ? 13.047 -34.844 2.049 1 96.44 280 GLU B C 1
ATOM 6502 O O . GLU B 1 280 ? 13.461 -33.688 2.113 1 96.44 280 GLU B O 1
ATOM 6507 N N . GLY B 1 281 ? 12.336 -35.438 2.986 1 96.31 281 GLY B N 1
ATOM 6508 C CA . GLY B 1 281 ? 12.062 -34.75 4.227 1 96.31 281 GLY B CA 1
ATOM 6509 C C . GLY B 1 281 ? 11.188 -33.531 4.035 1 96.31 281 GLY B C 1
ATOM 6510 O O . GLY B 1 281 ? 11.43 -32.469 4.645 1 96.31 281 GLY B O 1
ATOM 6511 N N . CYS B 1 282 ? 10.203 -33.625 3.193 1 97.31 282 CYS B N 1
ATOM 6512 C CA . CYS B 1 282 ? 9.328 -32.469 2.924 1 97.31 282 CYS B CA 1
ATOM 6513 C C . CYS B 1 282 ? 8.477 -32.156 4.145 1 97.31 282 CYS B C 1
ATOM 6515 O O . CYS B 1 282 ? 7.879 -33.031 4.75 1 97.31 282 CYS B O 1
ATOM 6517 N N . THR B 1 283 ? 8.492 -30.859 4.492 1 97.69 283 THR B N 1
ATOM 6518 C CA . THR B 1 283 ? 7.66 -30.391 5.59 1 97.69 283 THR B CA 1
ATOM 6519 C C . THR B 1 283 ? 6.324 -29.859 5.066 1 97.69 283 THR B C 1
ATOM 6521 O O . THR B 1 283 ? 5.379 -29.688 5.836 1 97.69 283 THR B O 1
ATOM 6524 N N . TRP B 1 284 ? 6.285 -29.609 3.721 1 96.81 284 TRP B N 1
ATOM 6525 C CA . TRP B 1 284 ? 5.074 -29.125 3.066 1 96.81 284 TRP B CA 1
ATOM 6526 C C . TRP B 1 284 ? 4.789 -29.906 1.79 1 96.81 284 TRP B C 1
ATOM 6528 O O . TRP B 1 284 ? 5.711 -30.234 1.038 1 96.81 284 TRP B O 1
ATOM 6538 N N . LEU B 1 285 ? 3.537 -30.172 1.58 1 94.88 285 LEU B N 1
ATOM 6539 C CA . LEU B 1 285 ? 3.045 -30.672 0.306 1 94.88 285 LEU B CA 1
ATOM 6540 C C . LEU B 1 285 ? 2.145 -29.656 -0.379 1 94.88 285 LEU B C 1
ATOM 6542 O O . LEU B 1 285 ? 1.234 -29.109 0.246 1 94.88 285 LEU B O 1
ATOM 6546 N N . ASN B 1 286 ? 2.447 -29.312 -1.576 1 92.81 286 ASN B N 1
ATOM 6547 C CA . ASN B 1 286 ? 1.576 -28.484 -2.402 1 92.81 286 ASN B CA 1
ATOM 6548 C C . ASN B 1 286 ? 0.69 -29.344 -3.311 1 92.81 286 ASN B C 1
ATOM 6550 O O . ASN B 1 286 ? 1.167 -29.922 -4.289 1 92.81 286 ASN B O 1
ATOM 6554 N N . MET B 1 287 ? -0.547 -29.359 -2.947 1 87.56 287 MET B N 1
ATOM 6555 C CA . MET B 1 287 ? -1.469 -30.25 -3.643 1 87.56 287 MET B CA 1
ATOM 6556 C C . MET B 1 287 ? -2.693 -29.484 -4.141 1 87.56 287 MET B C 1
ATOM 6558 O O . MET B 1 287 ? -3.127 -28.516 -3.51 1 87.56 287 MET B O 1
ATOM 6562 N N . LEU B 1 288 ? -3.199 -29.969 -5.215 1 81.38 288 LEU B N 1
ATOM 6563 C CA . LEU B 1 288 ? -4.488 -29.453 -5.664 1 81.38 288 LEU B CA 1
ATOM 6564 C C . LEU B 1 288 ? -5.613 -29.938 -4.762 1 81.38 288 LEU B C 1
ATOM 6566 O O . LEU B 1 288 ? -5.582 -31.078 -4.273 1 81.38 288 LEU B O 1
ATOM 6570 N N . PRO B 1 289 ? -6.609 -29.094 -4.633 1 81.56 289 PRO B N 1
ATOM 6571 C CA . PRO B 1 289 ? -7.734 -29.531 -3.797 1 81.56 289 PRO B CA 1
ATOM 6572 C C . PRO B 1 289 ? -8.312 -30.875 -4.227 1 81.56 289 PRO B C 1
ATOM 6574 O O . PRO B 1 289 ? -8.617 -31.719 -3.381 1 81.56 289 PRO B O 1
ATOM 6577 N N . SER B 1 290 ? -8.414 -31.125 -5.516 1 72.88 290 SER B N 1
ATOM 6578 C CA . SER B 1 290 ? -8.961 -32.375 -6.035 1 72.88 290 SER B CA 1
ATOM 6579 C C . SER B 1 290 ? -8.07 -33.562 -5.68 1 72.88 290 SER B C 1
ATOM 6581 O O . SER B 1 290 ? -8.539 -34.688 -5.59 1 72.88 290 SER B O 1
ATOM 6583 N N . ASP B 1 291 ? -6.793 -33.312 -5.445 1 80.38 291 ASP B N 1
ATOM 6584 C CA . ASP B 1 291 ? -5.836 -34.375 -5.195 1 80.38 291 ASP B CA 1
ATOM 6585 C C . ASP B 1 291 ? -5.855 -34.812 -3.727 1 80.38 291 ASP B C 1
ATOM 6587 O O . ASP B 1 291 ? -5.344 -35.875 -3.375 1 80.38 291 ASP B O 1
ATOM 6591 N N . LEU B 1 292 ? -6.426 -34 -2.918 1 85.19 292 LEU B N 1
ATOM 6592 C CA . LEU B 1 292 ? -6.484 -34.312 -1.495 1 85.19 292 LEU B CA 1
ATOM 6593 C C . LEU B 1 292 ? -7.219 -35.656 -1.257 1 85.19 292 LEU B C 1
ATOM 6595 O O . LEU B 1 292 ? -6.941 -36.344 -0.283 1 85.19 292 LEU B O 1
ATOM 6599 N N . ARG B 1 293 ? -8.109 -36.031 -2.158 1 77.56 293 ARG B N 1
ATOM 6600 C CA . ARG B 1 293 ? -8.914 -37.219 -2.012 1 77.56 293 ARG B CA 1
ATOM 6601 C C . ARG B 1 293 ? -8.047 -38.469 -2.074 1 77.56 293 ARG B C 1
ATOM 6603 O O . ARG B 1 293 ? -8.453 -39.562 -1.62 1 77.56 293 ARG B O 1
ATOM 6610 N N . TYR B 1 294 ? -6.879 -38.312 -2.586 1 79.5 294 TYR B N 1
ATOM 6611 C CA . TYR B 1 294 ? -6.004 -39.469 -2.77 1 79.5 294 TYR B CA 1
ATOM 6612 C C . TYR B 1 294 ? -5.098 -39.656 -1.562 1 79.5 294 TYR B C 1
ATOM 6614 O O . TYR B 1 294 ? -4.27 -40.562 -1.54 1 79.5 294 TYR B O 1
ATOM 6622 N N . CYS B 1 295 ? -5.277 -38.812 -0.585 1 88.56 295 CYS B N 1
ATOM 6623 C CA . CYS B 1 295 ? -4.5 -38.938 0.642 1 88.56 295 CYS B CA 1
ATOM 6624 C C . CYS B 1 295 ? -5.094 -40.031 1.538 1 88.56 295 CYS B C 1
ATOM 6626 O O . CYS B 1 295 ? -5.426 -39.75 2.695 1 88.56 295 CYS B O 1
ATOM 6628 N N . THR B 1 296 ? -5.184 -41.219 1.053 1 79.69 296 THR B N 1
ATOM 6629 C CA . THR B 1 296 ? -5.895 -42.281 1.75 1 79.69 296 THR B CA 1
ATOM 6630 C C . THR B 1 296 ? -4.918 -43.188 2.479 1 79.69 296 THR B C 1
ATOM 6632 O O . THR B 1 296 ? -5.195 -43.656 3.586 1 79.69 296 THR B O 1
ATOM 6635 N N . GLU B 1 297 ? -3.896 -43.5 1.8 1 79.06 297 GLU B N 1
ATOM 6636 C CA . GLU B 1 297 ? -2.947 -44.438 2.369 1 79.06 297 GLU B CA 1
ATOM 6637 C C . GLU B 1 297 ? -1.744 -43.719 2.977 1 79.06 297 GLU B C 1
ATOM 6639 O O . GLU B 1 297 ? -1.058 -42.969 2.293 1 79.06 297 GLU B O 1
ATOM 6644 N N . GLY B 1 298 ? -1.562 -43.938 4.281 1 76.69 298 GLY B N 1
ATOM 6645 C CA . GLY B 1 298 ? -0.412 -43.375 4.957 1 76.69 298 GLY B CA 1
ATOM 6646 C C . GLY B 1 298 ? -0.79 -42.344 5.996 1 76.69 298 GLY B C 1
ATOM 6647 O O . GLY B 1 298 ? -1.926 -41.844 6.02 1 76.69 298 GLY B O 1
ATOM 6648 N N . LYS B 1 299 ? 0.138 -42.188 6.965 1 82.25 299 LYS B N 1
ATOM 6649 C CA . LYS B 1 299 ? -0.047 -41.188 8.023 1 82.25 299 LYS B CA 1
ATOM 6650 C C . LYS B 1 299 ? 1.191 -40.312 8.172 1 82.25 299 LYS B C 1
ATOM 6652 O O . LYS B 1 299 ? 2.318 -40.781 8 1 82.25 299 LYS B O 1
ATOM 6657 N N . ASN B 1 300 ? 0.901 -39.031 8.359 1 85.12 300 ASN B N 1
ATOM 6658 C CA . ASN B 1 300 ? 1.947 -38.094 8.695 1 85.12 300 ASN B CA 1
ATOM 6659 C C . ASN B 1 300 ? 3.01 -38 7.602 1 85.12 300 ASN B C 1
ATOM 6661 O O . ASN B 1 300 ? 4.203 -38.125 7.879 1 85.12 300 ASN B O 1
ATOM 6665 N N . VAL B 1 301 ? 2.561 -37.969 6.383 1 87.12 301 VAL B N 1
ATOM 6666 C CA . VAL B 1 301 ? 3.457 -37.844 5.238 1 87.12 301 VAL B CA 1
ATOM 6667 C C . VAL B 1 301 ? 4.277 -36.562 5.336 1 87.12 301 VAL B C 1
ATOM 6669 O O . VAL B 1 301 ? 5.488 -36.562 5.09 1 87.12 301 VAL B O 1
ATOM 6672 N N . ALA B 1 302 ? 3.691 -35.5 5.711 1 92.56 302 ALA B N 1
ATOM 6673 C CA . ALA B 1 302 ? 4.309 -34.188 6.016 1 92.56 302 ALA B CA 1
ATOM 6674 C C . ALA B 1 302 ? 3.482 -33.438 7.043 1 92.56 302 ALA B C 1
ATOM 6676 O O . ALA B 1 302 ? 2.273 -33.625 7.16 1 92.56 302 ALA B O 1
ATOM 6677 N N . PRO B 1 303 ? 4.137 -32.562 7.738 1 94.69 303 PRO B N 1
ATOM 6678 C CA . PRO B 1 303 ? 3.396 -31.812 8.75 1 94.69 303 PRO B CA 1
ATOM 6679 C C . PRO B 1 303 ? 2.314 -30.922 8.148 1 94.69 303 PRO B C 1
ATOM 6681 O O . PRO B 1 303 ? 1.278 -30.688 8.773 1 94.69 303 PRO B O 1
ATOM 6684 N N . ASN B 1 304 ? 2.572 -30.422 6.922 1 96.88 304 ASN B N 1
ATOM 6685 C CA . ASN B 1 304 ? 1.668 -29.406 6.383 1 96.88 304 ASN B CA 1
ATOM 6686 C C . ASN B 1 304 ? 1.324 -29.688 4.922 1 96.88 304 ASN B C 1
ATOM 6688 O O . ASN B 1 304 ? 2.164 -30.172 4.164 1 96.88 304 ASN B O 1
ATOM 6692 N N . ILE B 1 305 ? 0.101 -29.312 4.508 1 96 305 ILE B N 1
ATOM 6693 C CA . ILE B 1 305 ? -0.324 -29.25 3.113 1 96 305 ILE B CA 1
ATOM 6694 C C . ILE B 1 305 ? -0.797 -27.844 2.771 1 96 305 ILE B C 1
ATOM 6696 O O . ILE B 1 305 ? -1.529 -27.219 3.545 1 96 305 ILE B O 1
ATOM 6700 N N . MET B 1 306 ? -0.294 -27.297 1.768 1 95.12 306 MET B N 1
ATOM 6701 C CA . MET B 1 306 ? -0.896 -26.109 1.183 1 95.12 306 MET B CA 1
ATOM 6702 C C . MET B 1 306 ? -1.724 -26.453 -0.049 1 95.12 306 MET B C 1
ATOM 6704 O O . MET B 1 306 ? -1.286 -27.25 -0.89 1 95.12 306 MET B O 1
ATOM 6708 N N . THR B 1 307 ? -2.902 -25.969 -0.098 1 91.25 307 THR B N 1
ATOM 6709 C CA . THR B 1 307 ? -3.801 -26.266 -1.206 1 91.25 307 THR B CA 1
ATOM 6710 C C . THR B 1 307 ? -4.641 -25.047 -1.577 1 91.25 307 THR B C 1
ATOM 6712 O O . THR B 1 307 ? -5.043 -24.281 -0.705 1 91.25 307 THR B O 1
ATOM 6715 N N . GLY B 1 308 ? -4.758 -24.828 -2.857 1 84.19 308 GLY B N 1
ATOM 6716 C CA . GLY B 1 308 ? -5.527 -23.734 -3.41 1 84.19 308 GLY B CA 1
ATOM 6717 C C . GLY B 1 308 ? -5.703 -23.812 -4.914 1 84.19 308 GLY B C 1
ATOM 6718 O O . GLY B 1 308 ? -5.199 -24.75 -5.551 1 84.19 308 GLY B O 1
ATOM 6719 N N . GLY B 1 309 ? -6.426 -22.844 -5.484 1 75.88 309 GLY B N 1
ATOM 6720 C CA . GLY B 1 309 ? -6.668 -22.781 -6.918 1 75.88 309 GLY B CA 1
ATOM 6721 C C . GLY B 1 309 ? -8.047 -23.281 -7.309 1 75.88 309 GLY B C 1
ATOM 6722 O O . GLY B 1 309 ? -8.492 -23.078 -8.438 1 75.88 309 GLY B O 1
ATOM 6723 N N . ASP B 1 310 ? -8.609 -23.984 -6.426 1 71.44 310 ASP B N 1
ATOM 6724 C CA . ASP B 1 310 ? -9.977 -24.484 -6.598 1 71.44 310 ASP B CA 1
ATOM 6725 C C . ASP B 1 310 ? -10.648 -24.703 -5.246 1 71.44 310 ASP B C 1
ATOM 6727 O O . ASP B 1 310 ? -10 -24.625 -4.199 1 71.44 310 ASP B O 1
ATOM 6731 N N . ILE B 1 311 ? -11.969 -24.938 -5.355 1 72.75 311 ILE B N 1
ATOM 6732 C CA . ILE B 1 311 ? -12.688 -25.234 -4.121 1 72.75 311 ILE B CA 1
ATOM 6733 C C . ILE B 1 311 ? -12.406 -26.656 -3.686 1 72.75 311 ILE B C 1
ATOM 6735 O O . ILE B 1 311 ? -12.43 -27.578 -4.504 1 72.75 311 ILE B O 1
ATOM 6739 N N . ALA B 1 312 ? -12.062 -26.859 -2.451 1 79.12 312 ALA B N 1
ATOM 6740 C CA . ALA B 1 312 ? -11.875 -28.188 -1.891 1 79.12 312 ALA B CA 1
ATOM 6741 C C . ALA B 1 312 ? -13.133 -28.656 -1.166 1 79.12 312 ALA B C 1
ATOM 6743 O O . ALA B 1 312 ? -13.703 -27.922 -0.363 1 79.12 312 ALA B O 1
ATOM 6744 N N . SER B 1 313 ? -13.57 -29.922 -1.476 1 76.81 313 SER B N 1
ATOM 6745 C CA . SER B 1 313 ? -14.688 -30.484 -0.729 1 76.81 313 SER B CA 1
ATOM 6746 C C . SER B 1 313 ? -14.297 -30.781 0.713 1 76.81 313 SER B C 1
ATOM 6748 O O . SER B 1 313 ? -13.109 -30.922 1.023 1 76.81 313 SER B O 1
ATOM 6750 N N . PHE B 1 314 ? -15.297 -30.812 1.533 1 81.69 314 PHE B N 1
ATOM 6751 C CA . PHE B 1 314 ? -15.055 -31.156 2.928 1 81.69 314 PHE B CA 1
ATOM 6752 C C . PHE B 1 314 ? -14.352 -32.5 3.033 1 81.69 314 PHE B C 1
ATOM 6754 O O . PHE B 1 314 ? -13.383 -32.656 3.783 1 81.69 314 PHE B O 1
ATOM 6761 N N . ASP B 1 315 ? -14.797 -33.469 2.248 1 82 315 ASP B N 1
ATOM 6762 C CA . ASP B 1 315 ? -14.242 -34.812 2.283 1 82 315 ASP B CA 1
ATOM 6763 C C . ASP B 1 315 ? -12.781 -34.812 1.832 1 82 315 ASP B C 1
ATOM 6765 O O . ASP B 1 315 ? -11.953 -35.531 2.398 1 82 315 ASP B O 1
ATOM 6769 N N . ALA B 1 316 ? -12.516 -34.062 0.839 1 83.94 316 ALA B N 1
ATOM 6770 C CA . ALA B 1 316 ? -11.141 -33.938 0.367 1 83.94 316 ALA B CA 1
ATOM 6771 C C . ALA B 1 316 ? -10.227 -33.406 1.461 1 83.94 316 ALA B C 1
ATOM 6773 O O . ALA B 1 316 ? -9.141 -33.938 1.689 1 83.94 316 ALA B O 1
ATOM 6774 N N . VAL B 1 317 ? -10.711 -32.406 2.16 1 90.81 317 VAL B N 1
ATOM 6775 C CA . VAL B 1 317 ? -9.93 -31.781 3.234 1 90.81 317 VAL B CA 1
ATOM 6776 C C . VAL B 1 317 ? -9.734 -32.781 4.363 1 90.81 317 VAL B C 1
ATOM 6778 O O . VAL B 1 317 ? -8.625 -32.938 4.887 1 90.81 317 VAL B O 1
ATOM 6781 N N . LYS B 1 318 ? -10.797 -33.438 4.664 1 90.88 318 LYS B N 1
ATOM 6782 C CA . LYS B 1 318 ? -10.711 -34.469 5.695 1 90.88 318 LYS B CA 1
ATOM 6783 C C . LYS B 1 318 ? -9.68 -35.531 5.328 1 90.88 318 LYS B C 1
ATOM 6785 O O . LYS B 1 318 ? -8.883 -35.969 6.176 1 90.88 318 LYS B O 1
ATOM 6790 N N . GLN B 1 319 ? -9.703 -35.969 4.086 1 89.56 319 GLN B N 1
ATOM 6791 C CA . GLN B 1 319 ? -8.75 -36.969 3.623 1 89.56 319 GLN B CA 1
ATOM 6792 C C . GLN B 1 319 ? -7.32 -36.406 3.666 1 89.56 319 GLN B C 1
ATOM 6794 O O . GLN B 1 319 ? -6.387 -37.125 4.031 1 89.56 319 GLN B O 1
ATOM 6799 N N . GLY B 1 320 ? -7.188 -35.188 3.283 1 94.31 320 GLY B N 1
ATOM 6800 C CA . GLY B 1 320 ? -5.871 -34.562 3.332 1 94.31 320 GLY B CA 1
ATOM 6801 C C . GLY B 1 320 ? -5.254 -34.594 4.719 1 94.31 320 GLY B C 1
ATOM 6802 O O . GLY B 1 320 ? -4.035 -34.688 4.863 1 94.31 320 GLY B O 1
ATOM 6803 N N . LEU B 1 321 ? -6.09 -34.5 5.723 1 95.44 321 LEU B N 1
ATOM 6804 C CA . LEU B 1 321 ? -5.625 -34.438 7.105 1 95.44 321 LEU B CA 1
ATOM 6805 C C . LEU B 1 321 ? -5.094 -35.812 7.547 1 95.44 321 LEU B C 1
ATOM 6807 O O . LEU B 1 321 ? -4.484 -35.906 8.617 1 95.44 321 LEU B O 1
ATOM 6811 N N . ASN B 1 322 ? -5.238 -36.781 6.758 1 93.06 322 ASN B N 1
ATOM 6812 C CA . ASN B 1 322 ? -4.566 -38.062 7.004 1 93.06 322 ASN B CA 1
ATOM 6813 C C . ASN B 1 322 ? -3.062 -37.969 6.77 1 93.06 322 ASN B C 1
ATOM 6815 O O . ASN B 1 322 ? -2.277 -38.656 7.418 1 93.06 322 ASN B O 1
ATOM 6819 N N . TRP B 1 323 ? -2.721 -37.125 5.82 1 95 323 TRP B N 1
ATOM 6820 C CA . TRP B 1 323 ? -1.322 -37.031 5.422 1 95 323 TRP B CA 1
ATOM 6821 C C . TRP B 1 323 ? -0.619 -35.906 6.195 1 95 323 TRP B C 1
ATOM 6823 O O . TRP B 1 323 ? 0.611 -35.906 6.281 1 95 323 TRP B O 1
ATOM 6833 N N . ALA B 1 324 ? -1.363 -35 6.719 1 96.25 324 ALA B N 1
ATOM 6834 C CA . ALA B 1 324 ? -0.763 -33.812 7.355 1 96.25 324 ALA B CA 1
ATOM 6835 C C . ALA B 1 324 ? -1.562 -33.406 8.578 1 96.25 324 ALA B C 1
ATOM 6837 O O . ALA B 1 324 ? -2.77 -33.625 8.656 1 96.25 324 ALA B O 1
ATOM 6838 N N . SER B 1 325 ? -0.911 -32.75 9.539 1 95.94 325 SER B N 1
ATOM 6839 C CA . SER B 1 325 ? -1.572 -32.25 10.734 1 95.94 325 SER B CA 1
ATOM 6840 C C . SER B 1 325 ? -2.291 -30.922 10.461 1 95.94 325 SER B C 1
ATOM 6842 O O . SER B 1 325 ? -3.242 -30.578 11.164 1 95.94 325 SER B O 1
ATOM 6844 N N . THR B 1 326 ? -1.781 -30.266 9.445 1 96.88 326 THR B N 1
ATOM 6845 C CA . THR B 1 326 ? -2.324 -28.938 9.141 1 96.88 326 THR B CA 1
ATOM 6846 C C . THR B 1 326 ? -2.492 -28.766 7.633 1 96.88 326 THR B C 1
ATOM 6848 O O . THR B 1 326 ? -1.631 -29.172 6.855 1 96.88 326 THR B O 1
ATOM 6851 N N . ILE B 1 327 ? -3.623 -28.219 7.227 1 96.75 327 ILE B N 1
ATOM 6852 C CA . ILE B 1 327 ? -3.859 -27.828 5.84 1 96.75 327 ILE B CA 1
ATOM 6853 C C . ILE B 1 327 ? -4.074 -26.312 5.758 1 96.75 327 ILE B C 1
ATOM 6855 O O . ILE B 1 327 ? -4.922 -25.766 6.469 1 96.75 327 ILE B O 1
ATOM 6859 N N . ASP B 1 328 ? -3.277 -25.703 4.992 1 95.81 328 ASP B N 1
ATOM 6860 C CA . ASP B 1 328 ? -3.549 -24.328 4.617 1 95.81 328 ASP B CA 1
ATOM 6861 C C . ASP B 1 328 ? -4.375 -24.25 3.334 1 95.81 328 ASP B C 1
ATOM 6863 O O . ASP B 1 328 ? -3.855 -24.5 2.242 1 95.81 328 ASP B O 1
ATOM 6867 N N . TYR B 1 329 ? -5.562 -23.953 3.449 1 93.06 329 TYR B N 1
ATOM 6868 C CA . TYR B 1 329 ? -6.406 -23.672 2.291 1 93.06 329 TYR B CA 1
ATOM 6869 C C . TYR B 1 329 ? -6.387 -22.188 1.945 1 93.06 329 TYR B C 1
ATOM 6871 O O . TYR B 1 329 ? -6.668 -21.344 2.797 1 93.06 329 TYR B O 1
ATOM 6879 N N . HIS B 1 330 ? -6.023 -21.922 0.713 1 91 330 HIS B N 1
ATOM 6880 C CA . HIS B 1 330 ? -5.906 -20.5 0.403 1 91 330 HIS B CA 1
ATOM 6881 C C . HIS B 1 330 ? -6.516 -20.172 -0.958 1 91 330 HIS B C 1
ATOM 6883 O O . HIS B 1 330 ? -6.656 -21.062 -1.804 1 91 330 HIS B O 1
ATOM 6889 N N . LEU B 1 331 ? -6.965 -18.984 -1.103 1 88.5 331 LEU B N 1
ATOM 6890 C CA . LEU B 1 331 ? -7.352 -18.406 -2.389 1 88.5 331 LEU B CA 1
ATOM 6891 C C . LEU B 1 331 ? -6.293 -17.438 -2.891 1 88.5 331 LEU B C 1
ATOM 6893 O O . LEU B 1 331 ? -5.742 -16.656 -2.113 1 88.5 331 LEU B O 1
ATOM 6897 N N . ALA B 1 332 ? -6 -17.594 -4.133 1 88.88 332 ALA B N 1
ATOM 6898 C CA . ALA B 1 332 ? -5.074 -16.734 -4.871 1 88.88 332 ALA B CA 1
ATOM 6899 C C . ALA B 1 332 ? -5.516 -16.562 -6.324 1 88.88 332 ALA B C 1
ATOM 6901 O O . ALA B 1 332 ? -6.426 -17.266 -6.781 1 88.88 332 ALA B O 1
ATOM 6902 N N . SER B 1 333 ? -5.031 -15.602 -6.949 1 84.88 333 SER B N 1
ATOM 6903 C CA . SER B 1 333 ? -5.234 -15.398 -8.375 1 84.88 333 SER B CA 1
ATOM 6904 C C . SER B 1 333 ? -3.965 -14.891 -9.055 1 84.88 333 SER B C 1
ATOM 6906 O O . SER B 1 333 ? -3.047 -14.422 -8.383 1 84.88 333 SER B O 1
ATOM 6908 N N . ALA B 1 334 ? -3.918 -15.102 -10.359 1 85.06 334 ALA B N 1
ATOM 6909 C CA . ALA B 1 334 ? -2.764 -14.602 -11.102 1 85.06 334 ALA B CA 1
ATOM 6910 C C . ALA B 1 334 ? -2.633 -13.086 -10.953 1 85.06 334 ALA B C 1
ATOM 6912 O O . ALA B 1 334 ? -1.523 -12.547 -10.961 1 85.06 334 ALA B O 1
ATOM 6913 N N . GLU B 1 335 ? -3.727 -12.398 -10.727 1 87.75 335 GLU B N 1
ATOM 6914 C CA . GLU B 1 335 ? -3.758 -10.945 -10.664 1 87.75 335 GLU B CA 1
ATOM 6915 C C . GLU B 1 335 ? -3.314 -10.438 -9.289 1 87.75 335 GLU B C 1
ATOM 6917 O O . GLU B 1 335 ? -2.58 -9.453 -9.195 1 87.75 335 GLU B O 1
ATOM 6922 N N . THR B 1 336 ? -3.752 -11.094 -8.25 1 91 336 THR B N 1
ATOM 6923 C CA . THR B 1 336 ? -3.551 -10.57 -6.906 1 91 336 THR B CA 1
ATOM 6924 C C . THR B 1 336 ? -2.459 -11.344 -6.18 1 91 336 THR B C 1
ATOM 6926 O O . THR B 1 336 ? -1.968 -10.906 -5.137 1 91 336 THR B O 1
ATOM 6929 N N . LEU B 1 337 ? -2.086 -12.555 -6.715 1 91.19 337 LEU B N 1
ATOM 6930 C CA . LEU B 1 337 ? -1.142 -13.5 -6.129 1 91.19 337 LEU B CA 1
ATOM 6931 C C . LEU B 1 337 ? -1.68 -14.07 -4.82 1 91.19 337 LEU B C 1
ATOM 6933 O O . LEU B 1 337 ? -2.039 -15.25 -4.754 1 91.19 337 LEU B O 1
ATOM 6937 N N . LEU B 1 338 ? -1.812 -13.273 -3.668 1 91.5 338 LEU B N 1
ATOM 6938 C CA . LEU B 1 338 ? -2.371 -13.734 -2.402 1 91.5 338 LEU B CA 1
ATOM 6939 C C . LEU B 1 338 ? -3.65 -12.977 -2.064 1 91.5 338 LEU B C 1
ATOM 6941 O O . LEU B 1 338 ? -3.705 -11.75 -2.201 1 91.5 338 LEU B O 1
ATOM 6945 N N . ILE B 1 339 ? -4.66 -13.75 -1.622 1 92.75 339 ILE B N 1
ATOM 6946 C CA . ILE B 1 339 ? -5.902 -13.102 -1.214 1 92.75 339 ILE B CA 1
ATOM 6947 C C . ILE B 1 339 ? -6.211 -13.445 0.241 1 92.75 339 ILE B C 1
ATOM 6949 O O . ILE B 1 339 ? -6.082 -12.594 1.127 1 92.75 339 ILE B O 1
ATOM 6953 N N . GLY B 1 340 ? -6.5 -14.703 0.486 1 94.31 340 GLY B N 1
ATOM 6954 C CA . GLY B 1 340 ? -6.836 -15.125 1.836 1 94.31 340 GLY B CA 1
ATOM 6955 C C . GLY B 1 340 ? -6.527 -16.578 2.098 1 94.31 340 GLY B C 1
ATOM 6956 O O . GLY B 1 340 ? -6.262 -17.344 1.164 1 94.31 340 GLY B O 1
ATOM 6957 N N . SER B 1 341 ? -6.52 -16.938 3.398 1 95.06 341 SER B N 1
ATOM 6958 C CA . SER B 1 341 ? -6.199 -18.312 3.766 1 95.06 341 SER B CA 1
ATOM 6959 C C . SER B 1 341 ? -6.898 -18.719 5.059 1 95.06 341 SER B C 1
ATOM 6961 O O . SER B 1 341 ? -7.324 -17.859 5.836 1 95.06 341 SER B O 1
ATOM 6963 N N . MET B 1 342 ? -7.094 -19.969 5.195 1 94.5 342 MET B N 1
ATOM 6964 C CA . MET B 1 342 ? -7.562 -20.609 6.422 1 94.5 342 MET B CA 1
ATOM 6965 C C . MET B 1 342 ? -6.699 -21.812 6.773 1 94.5 342 MET B C 1
ATOM 6967 O O . MET B 1 342 ? -6.383 -22.625 5.902 1 94.5 342 MET B O 1
ATOM 6971 N N . THR B 1 343 ? -6.324 -21.891 7.996 1 96.12 343 THR B N 1
ATOM 6972 C CA . THR B 1 343 ? -5.613 -23.062 8.492 1 96.12 343 THR B CA 1
ATOM 6973 C C . THR B 1 343 ? -6.59 -24.078 9.086 1 96.12 343 THR B C 1
ATOM 6975 O O . THR B 1 343 ? -7.387 -23.734 9.961 1 96.12 343 THR B O 1
ATOM 6978 N N . ILE B 1 344 ? -6.48 -25.281 8.609 1 95.94 344 ILE B N 1
ATOM 6979 C CA . ILE B 1 344 ? -7.414 -26.328 9.016 1 95.94 344 ILE B CA 1
ATOM 6980 C C . ILE B 1 344 ? -6.652 -27.453 9.719 1 95.94 344 ILE B C 1
ATOM 6982 O O . ILE B 1 344 ? -5.605 -27.906 9.242 1 95.94 344 ILE B O 1
ATOM 6986 N N . THR B 1 345 ? -7.125 -27.859 10.836 1 97 345 THR B N 1
ATOM 6987 C CA . THR B 1 345 ? -6.66 -29.031 11.578 1 97 345 THR B CA 1
ATOM 6988 C C . THR B 1 345 ? -7.824 -29.953 11.93 1 97 345 THR B C 1
ATOM 6990 O O . THR B 1 345 ? -8.984 -29.625 11.648 1 97 345 THR B O 1
ATOM 6993 N N . LYS B 1 346 ? -7.492 -31.094 12.492 1 93.88 346 LYS B N 1
ATOM 6994 C CA . LYS B 1 346 ? -8.547 -32 12.922 1 93.88 346 LYS B CA 1
ATOM 6995 C C . LYS B 1 346 ? -9.422 -31.359 14 1 93.88 346 LYS B C 1
ATOM 6997 O O . LYS B 1 346 ? -10.609 -31.672 14.102 1 93.88 346 LYS B O 1
ATOM 7002 N N . HIS B 1 347 ? -8.883 -30.375 14.719 1 95.19 347 HIS B N 1
ATOM 7003 C CA . HIS B 1 347 ? -9.586 -29.75 15.836 1 95.19 347 HIS B CA 1
ATOM 7004 C C . HIS B 1 347 ? -10.586 -28.719 15.344 1 95.19 347 HIS B C 1
ATOM 7006 O O . HIS B 1 347 ? -11.586 -28.438 16.016 1 95.19 347 HIS B O 1
ATOM 7012 N N . ASN B 1 348 ? -10.312 -28.109 14.195 1 93.81 348 ASN B N 1
ATOM 7013 C CA . ASN B 1 348 ? -11.203 -27.031 13.766 1 93.81 348 ASN B CA 1
ATOM 7014 C C . ASN B 1 348 ? -11.836 -27.344 12.406 1 93.81 348 ASN B C 1
ATOM 7016 O O . ASN B 1 348 ? -12.359 -26.438 11.75 1 93.81 348 ASN B O 1
ATOM 7020 N N . ILE B 1 349 ? -11.703 -28.547 11.906 1 91.94 349 ILE B N 1
ATOM 7021 C CA . ILE B 1 349 ? -12.188 -28.922 10.578 1 91.94 349 ILE B CA 1
ATOM 7022 C C . ILE B 1 349 ? -13.68 -28.625 10.469 1 91.94 349 ILE B C 1
ATOM 7024 O O . ILE B 1 349 ? -14.195 -28.375 9.375 1 91.94 349 ILE B O 1
ATOM 7028 N N . GLY B 1 350 ? -14.398 -28.562 11.523 1 87.56 350 GLY B N 1
ATOM 7029 C CA . GLY B 1 350 ? -15.812 -28.234 11.539 1 87.56 350 GLY B CA 1
ATOM 7030 C C . GLY B 1 350 ? -16.094 -26.828 11.062 1 87.56 350 GLY B C 1
ATOM 7031 O O . GLY B 1 350 ? -17.203 -26.516 10.625 1 87.56 350 GLY B O 1
ATOM 7032 N N . ASP B 1 351 ? -15.133 -26.016 11.117 1 85.06 351 ASP B N 1
ATOM 7033 C CA . ASP B 1 351 ? -15.281 -24.625 10.703 1 85.06 351 ASP B CA 1
ATOM 7034 C C . ASP B 1 351 ? -15.094 -24.484 9.195 1 85.06 351 ASP B C 1
ATOM 7036 O O . ASP B 1 351 ? -15.438 -23.453 8.617 1 85.06 351 ASP B O 1
ATOM 7040 N N . TYR B 1 352 ? -14.57 -25.516 8.625 1 88.12 352 TYR B N 1
ATOM 7041 C CA . TYR B 1 352 ? -14.32 -25.438 7.191 1 88.12 352 TYR B CA 1
ATOM 7042 C C . TYR B 1 352 ? -15.609 -25.625 6.406 1 88.12 352 TYR B C 1
ATOM 7044 O O . TYR B 1 352 ? -16.328 -26.609 6.609 1 88.12 352 TYR B O 1
ATOM 7052 N N . VAL B 1 353 ? -15.867 -24.672 5.543 1 79.06 353 VAL B N 1
ATOM 7053 C CA . VAL B 1 353 ? -16.953 -24.75 4.574 1 79.06 353 VAL B CA 1
ATOM 7054 C C . VAL B 1 353 ? -16.406 -24.516 3.166 1 79.06 353 VAL B C 1
ATOM 7056 O O . VAL B 1 353 ? -15.625 -23.594 2.943 1 79.06 353 VAL B O 1
ATOM 7059 N N . PRO B 1 354 ? -16.797 -25.516 2.264 1 77.81 354 PRO B N 1
ATOM 7060 C CA . PRO B 1 354 ? -16.344 -25.266 0.892 1 77.81 354 PRO B CA 1
ATOM 7061 C C . PRO B 1 354 ? -16.641 -23.844 0.423 1 77.81 354 PRO B C 1
ATOM 7063 O O . PRO B 1 354 ? -17.781 -23.391 0.526 1 77.81 354 PRO B O 1
ATOM 7066 N N . GLY B 1 355 ? -15.578 -23.156 -0.026 1 77.75 355 GLY B N 1
ATOM 7067 C CA . GLY B 1 355 ? -15.727 -21.781 -0.477 1 77.75 355 GLY B CA 1
ATOM 7068 C C . GLY B 1 355 ? -15.164 -20.781 0.502 1 77.75 355 GLY B C 1
ATOM 7069 O O . GLY B 1 355 ? -15.078 -19.594 0.19 1 77.75 355 GLY B O 1
ATOM 7070 N N . ILE B 1 356 ? -14.812 -21.266 1.637 1 86.5 356 ILE B N 1
ATOM 7071 C CA . ILE B 1 356 ? -14.195 -20.344 2.588 1 86.5 356 ILE B CA 1
ATOM 7072 C C . ILE B 1 356 ? -12.844 -19.875 2.051 1 86.5 356 ILE B C 1
ATOM 7074 O O . ILE B 1 356 ? -12.055 -20.672 1.554 1 86.5 356 ILE B O 1
ATOM 7078 N N . ILE B 1 357 ? -12.641 -18.609 2.064 1 89.44 357 ILE B N 1
ATOM 7079 C CA . ILE B 1 357 ? -11.375 -18 1.654 1 89.44 357 ILE B CA 1
ATOM 7080 C C . ILE B 1 357 ? -10.523 -17.688 2.885 1 89.44 357 ILE B C 1
ATOM 7082 O O . ILE B 1 357 ? -9.297 -17.703 2.812 1 89.44 357 ILE B O 1
ATOM 7086 N N . GLY B 1 358 ? -11.211 -17.531 4 1 94.44 358 GLY B N 1
ATOM 7087 C CA . GLY B 1 358 ? -10.508 -17.219 5.23 1 94.44 358 GLY B CA 1
ATOM 7088 C C . GLY B 1 358 ? -10.195 -15.734 5.367 1 94.44 358 GLY B C 1
ATOM 7089 O O . GLY B 1 358 ? -10.992 -14.883 4.945 1 94.44 358 GLY B O 1
ATOM 7090 N N . ARG B 1 359 ? -9.156 -15.414 6.086 1 96.25 359 ARG B N 1
ATOM 7091 C CA . ARG B 1 359 ? -8.75 -14.031 6.301 1 96.25 359 ARG B CA 1
ATOM 7092 C C . ARG B 1 359 ? -7.688 -13.602 5.293 1 96.25 359 ARG B C 1
ATOM 7094 O O . ARG B 1 359 ? -6.91 -14.43 4.816 1 96.25 359 ARG B O 1
ATOM 7101 N N . PRO B 1 360 ? -7.629 -12.289 4.98 1 96.81 360 PRO B N 1
ATOM 7102 C CA . PRO B 1 360 ? -6.582 -11.836 4.062 1 96.81 360 PRO B CA 1
ATOM 7103 C C . PRO B 1 360 ? -5.176 -12.172 4.555 1 96.81 360 PRO B C 1
ATOM 7105 O O . PRO B 1 360 ? -4.93 -12.18 5.766 1 96.81 360 PRO B O 1
ATOM 7108 N N . PHE B 1 361 ? -4.289 -12.484 3.666 1 96.44 361 PHE B N 1
ATOM 7109 C CA . PHE B 1 361 ? -2.883 -12.703 3.977 1 96.44 361 PHE B CA 1
ATOM 7110 C C . PHE B 1 361 ? -2.264 -11.453 4.598 1 96.44 361 PHE B C 1
ATOM 7112 O O . PHE B 1 361 ? -2.834 -10.359 4.512 1 96.44 361 PHE B O 1
ATOM 7119 N N . PRO B 1 362 ? -1.065 -11.617 5.246 1 94.81 362 PRO B N 1
ATOM 7120 C CA . PRO B 1 362 ? -0.382 -10.445 5.793 1 94.81 362 PRO B CA 1
ATOM 7121 C C . PRO B 1 362 ? -0.119 -9.367 4.742 1 94.81 362 PRO B C 1
ATOM 7123 O O . PRO B 1 362 ? 0.242 -9.688 3.607 1 94.81 362 PRO B O 1
ATOM 7126 N N . ASN B 1 363 ? -0.318 -8.07 5.148 1 94.69 363 ASN B N 1
ATOM 7127 C CA . ASN B 1 363 ? -0.119 -6.879 4.328 1 94.69 363 ASN B CA 1
ATOM 7128 C C . ASN B 1 363 ? -1.082 -6.848 3.145 1 94.69 363 ASN B C 1
ATOM 7130 O O . ASN B 1 363 ? -0.748 -6.324 2.08 1 94.69 363 ASN B O 1
ATOM 7134 N N . THR B 1 364 ? -2.217 -7.473 3.256 1 96 364 THR B N 1
ATOM 7135 C CA . THR B 1 364 ? -3.279 -7.484 2.256 1 96 364 THR B CA 1
ATOM 7136 C C . THR B 1 364 ? -4.574 -6.926 2.838 1 96 364 THR B C 1
ATOM 7138 O O . THR B 1 364 ? -4.891 -7.164 4.008 1 96 364 THR B O 1
ATOM 7141 N N . GLU B 1 365 ? -5.266 -6.156 2.023 1 97 365 GLU B N 1
ATOM 7142 C CA . GLU B 1 365 ? -6.594 -5.645 2.354 1 97 365 GLU B CA 1
ATOM 7143 C C . GLU B 1 365 ? -7.664 -6.293 1.481 1 97 365 GLU B C 1
ATOM 7145 O O . GLU B 1 365 ? -7.434 -6.562 0.3 1 97 365 GLU B O 1
ATOM 7150 N N . ALA B 1 366 ? -8.758 -6.539 2.078 1 97.56 366 ALA B N 1
ATOM 7151 C CA . ALA B 1 366 ? -9.93 -7.016 1.346 1 97.56 366 ALA B CA 1
ATOM 7152 C C . ALA B 1 366 ? -11.188 -6.273 1.775 1 97.56 366 ALA B C 1
ATOM 7154 O O . ALA B 1 366 ? -11.344 -5.926 2.949 1 97.56 366 ALA B O 1
ATOM 7155 N N . LYS B 1 367 ? -12.008 -6.016 0.871 1 97.19 367 LYS B N 1
ATOM 7156 C CA . LYS B 1 367 ? -13.328 -5.484 1.175 1 97.19 367 LYS B CA 1
ATOM 7157 C C . LYS B 1 367 ? -14.383 -6.039 0.215 1 97.19 367 LYS B C 1
ATOM 7159 O O . LYS B 1 367 ? -14.039 -6.602 -0.829 1 97.19 367 LYS B O 1
ATOM 7164 N N . ILE B 1 368 ? -15.617 -5.98 0.575 1 96.19 368 ILE B N 1
ATOM 7165 C CA . ILE B 1 368 ? -16.734 -6.402 -0.259 1 96.19 368 ILE B CA 1
ATOM 7166 C C . ILE B 1 368 ? -17.578 -5.191 -0.654 1 96.19 368 ILE B C 1
ATOM 7168 O O . ILE B 1 368 ? -17.953 -4.387 0.2 1 96.19 368 ILE B O 1
ATOM 7172 N N . VAL B 1 369 ? -17.859 -5.047 -1.961 1 94.19 369 VAL B N 1
ATOM 7173 C CA . VAL B 1 369 ? -18.578 -3.869 -2.43 1 94.19 369 VAL B CA 1
ATOM 7174 C C . VAL B 1 369 ? -19.781 -4.297 -3.258 1 94.19 369 VAL B C 1
ATOM 7176 O O . VAL B 1 369 ? -19.797 -5.395 -3.82 1 94.19 369 VAL B O 1
ATOM 7179 N N . ASP B 1 370 ? -20.719 -3.465 -3.332 1 89.94 370 ASP B N 1
ATOM 7180 C CA . ASP B 1 370 ? -21.891 -3.727 -4.156 1 89.94 370 ASP B CA 1
ATOM 7181 C C . ASP B 1 370 ? -21.656 -3.295 -5.602 1 89.94 370 ASP B C 1
ATOM 7183 O O . ASP B 1 370 ? -20.516 -3.008 -5.992 1 89.94 370 ASP B O 1
ATOM 7187 N N . ASP B 1 371 ? -22.672 -3.264 -6.406 1 81.81 371 ASP B N 1
ATOM 7188 C CA . ASP B 1 371 ? -22.594 -2.967 -7.832 1 81.81 371 ASP B CA 1
ATOM 7189 C C . ASP B 1 371 ? -22.188 -1.519 -8.07 1 81.81 371 ASP B C 1
ATOM 7191 O O . ASP B 1 371 ? -21.656 -1.186 -9.141 1 81.81 371 ASP B O 1
ATOM 7195 N N . LYS B 1 372 ? -22.422 -0.677 -7.105 1 83.25 372 LYS B N 1
ATOM 7196 C CA . LYS B 1 372 ? -22.062 0.731 -7.219 1 83.25 372 LYS B CA 1
ATOM 7197 C C . LYS B 1 372 ? -20.703 0.998 -6.586 1 83.25 372 LYS B C 1
ATOM 7199 O O . LYS B 1 372 ? -20.328 2.152 -6.371 1 83.25 372 LYS B O 1
ATOM 7204 N N . ASN B 1 373 ? -20 -0.079 -6.141 1 87.31 373 ASN B N 1
ATOM 7205 C CA . ASN B 1 373 ? -18.672 -0.043 -5.562 1 87.31 373 ASN B CA 1
ATOM 7206 C C . ASN B 1 373 ? -18.688 0.526 -4.145 1 87.31 373 ASN B C 1
ATOM 7208 O O . ASN B 1 373 ? -17.672 1.054 -3.672 1 87.31 373 ASN B O 1
ATOM 7212 N N . CYS B 1 374 ? -19.875 0.483 -3.586 1 87.31 374 CYS B N 1
ATOM 7213 C CA . CYS B 1 374 ? -19.969 0.872 -2.184 1 87.31 374 CYS B CA 1
ATOM 7214 C C . CYS B 1 374 ? -19.75 -0.326 -1.269 1 87.31 374 CYS B C 1
ATOM 7216 O O . CYS B 1 374 ? -20.281 -1.41 -1.516 1 87.31 374 CYS B O 1
ATOM 7218 N N . ILE B 1 375 ? -18.938 -0.093 -0.282 1 93.62 375 ILE B N 1
ATOM 7219 C CA . ILE B 1 375 ? -18.672 -1.166 0.667 1 93.62 375 ILE B CA 1
ATOM 7220 C C . ILE B 1 375 ? -19.969 -1.613 1.329 1 93.62 375 ILE B C 1
ATOM 7222 O O . ILE B 1 375 ? -20.812 -0.784 1.678 1 93.62 375 ILE B O 1
ATOM 7226 N N . VAL B 1 376 ? -20.156 -2.875 1.503 1 93.62 376 VAL B N 1
ATOM 7227 C CA . VAL B 1 376 ? -21.375 -3.408 2.096 1 93.62 376 VAL B CA 1
ATOM 7228 C C . VAL B 1 376 ? -21.125 -3.762 3.561 1 93.62 376 VAL B C 1
ATOM 7230 O O . VAL B 1 376 ? -19.984 -3.77 4.02 1 93.62 376 VAL B O 1
ATOM 7233 N N . ASP B 1 377 ? -22.188 -3.998 4.285 1 92 377 ASP B N 1
ATOM 7234 C CA . ASP B 1 377 ? -22.078 -4.375 5.691 1 92 377 ASP B CA 1
ATOM 7235 C C . ASP B 1 377 ? -21.672 -5.84 5.84 1 92 377 ASP B C 1
ATOM 7237 O O . ASP B 1 377 ? -21.828 -6.629 4.906 1 92 377 ASP B O 1
ATOM 7241 N N . ILE B 1 378 ? -21.125 -6.172 6.969 1 94.38 378 ILE B N 1
ATOM 7242 C CA . ILE B 1 378 ? -20.797 -7.551 7.309 1 94.38 378 ILE B CA 1
ATOM 7243 C C . ILE B 1 378 ? -22.031 -8.438 7.086 1 94.38 378 ILE B C 1
ATOM 7245 O O . ILE B 1 378 ? -23.141 -8.062 7.434 1 94.38 378 ILE B O 1
ATOM 7249 N N . GLY B 1 379 ? -21.844 -9.539 6.445 1 90.62 379 GLY B N 1
ATOM 7250 C CA . GLY B 1 379 ? -22.922 -10.477 6.191 1 90.62 379 GLY B CA 1
ATOM 7251 C C . GLY B 1 379 ? -23.547 -10.305 4.82 1 90.62 379 GLY B C 1
ATOM 7252 O O . GLY B 1 379 ? -24.219 -11.211 4.324 1 90.62 379 GLY B O 1
ATOM 7253 N N . GLN B 1 380 ? -23.344 -9.203 4.211 1 91.44 380 GLN B N 1
ATOM 7254 C CA . GLN B 1 380 ? -23.953 -8.93 2.908 1 91.44 380 GLN B CA 1
ATOM 7255 C C . GLN B 1 380 ? -23.031 -9.367 1.774 1 91.44 380 GLN B C 1
ATOM 7257 O O . GLN B 1 380 ? -21.812 -9.266 1.891 1 91.44 380 GLN B O 1
ATOM 7262 N N . GLU B 1 381 ? -23.656 -9.805 0.63 1 89 381 GLU B N 1
ATOM 7263 C CA . GLU B 1 381 ? -22.906 -10.289 -0.528 1 89 381 GLU B CA 1
ATOM 7264 C C . GLU B 1 381 ? -22.5 -9.133 -1.438 1 89 381 GLU B C 1
ATOM 7266 O O . GLU B 1 381 ? -23.188 -8.117 -1.512 1 89 381 GLU B O 1
ATOM 7271 N N . GLY B 1 382 ? -21.406 -9.273 -2.061 1 92.38 382 GLY B N 1
ATOM 7272 C CA . GLY B 1 382 ? -20.906 -8.336 -3.055 1 92.38 382 GLY B CA 1
ATOM 7273 C C . GLY B 1 382 ? -19.609 -8.797 -3.703 1 92.38 382 GLY B C 1
ATOM 7274 O O . GLY B 1 382 ? -19.172 -9.93 -3.494 1 92.38 382 GLY B O 1
ATOM 7275 N N . TYR B 1 383 ? -19.031 -7.945 -4.488 1 91.81 383 TYR B N 1
ATOM 7276 C CA . TYR B 1 383 ? -17.781 -8.258 -5.18 1 91.81 383 TYR B CA 1
ATOM 7277 C C . TYR B 1 383 ? -16.594 -8.133 -4.238 1 91.81 383 TYR B C 1
ATOM 7279 O O . TYR B 1 383 ? -16.484 -7.168 -3.48 1 91.81 383 TYR B O 1
ATOM 7287 N N . LEU B 1 384 ? -15.727 -9.109 -4.328 1 94.56 384 LEU B N 1
ATOM 7288 C CA . LEU B 1 384 ? -14.492 -9.062 -3.549 1 94.56 384 LEU B CA 1
ATOM 7289 C C . LEU B 1 384 ? -13.477 -8.117 -4.188 1 94.56 384 LEU B C 1
ATOM 7291 O O . LEU B 1 384 ? -13.18 -8.234 -5.379 1 94.56 384 LEU B O 1
ATOM 7295 N N . CYS B 1 385 ? -13.016 -7.152 -3.455 1 95 385 CYS B N 1
ATOM 7296 C CA . CYS B 1 385 ? -11.914 -6.285 -3.846 1 95 385 CYS B CA 1
ATOM 7297 C C . CYS B 1 385 ? -10.68 -6.551 -2.986 1 95 385 CYS B C 1
ATOM 7299 O O . CYS B 1 385 ? -10.797 -6.762 -1.778 1 95 385 CYS B O 1
ATOM 7301 N N . VAL B 1 386 ? -9.547 -6.625 -3.625 1 95.5 386 VAL B N 1
ATOM 7302 C CA . VAL B 1 386 ? -8.297 -6.918 -2.934 1 95.5 386 VAL B CA 1
ATOM 7303 C C . VAL B 1 386 ? -7.277 -5.816 -3.225 1 95.5 386 VAL B C 1
ATOM 7305 O O . VAL B 1 386 ? -7.199 -5.312 -4.348 1 95.5 386 VAL B O 1
ATOM 7308 N N . ARG B 1 387 ? -6.543 -5.391 -2.189 1 94.62 387 ARG B N 1
ATOM 7309 C CA . ARG B 1 387 ? -5.461 -4.43 -2.367 1 94.62 387 ARG B CA 1
ATOM 7310 C C . ARG B 1 387 ? -4.199 -4.879 -1.634 1 94.62 387 ARG B C 1
ATOM 7312 O O . ARG B 1 387 ? -4.254 -5.211 -0.448 1 94.62 387 ARG B O 1
ATOM 7319 N N . SER B 1 388 ? -3.135 -5 -2.281 1 93.69 388 SER B N 1
ATOM 7320 C CA . SER B 1 388 ? -1.792 -5.27 -1.776 1 93.69 388 SER B CA 1
ATOM 7321 C C . SER B 1 388 ? -0.727 -4.664 -2.682 1 93.69 388 SER B C 1
ATOM 7323 O O . SER B 1 388 ? -1.039 -4.145 -3.758 1 93.69 388 SER B O 1
ATOM 7325 N N . LYS B 1 389 ? 0.467 -4.73 -2.213 1 90.75 389 LYS B N 1
ATOM 7326 C CA . LYS B 1 389 ? 1.566 -4.156 -2.986 1 90.75 389 LYS B CA 1
ATOM 7327 C C . LYS B 1 389 ? 1.897 -5.027 -4.195 1 90.75 389 LYS B C 1
ATOM 7329 O O . LYS B 1 389 ? 2.578 -4.578 -5.121 1 90.75 389 LYS B O 1
ATOM 7334 N N . TRP B 1 390 ? 1.408 -6.199 -4.219 1 92.5 390 TRP B N 1
ATOM 7335 C CA . TRP B 1 390 ? 1.851 -7.125 -5.258 1 92.5 390 TRP B CA 1
ATOM 7336 C C . TRP B 1 390 ? 0.719 -7.43 -6.234 1 92.5 390 TRP B C 1
ATOM 7338 O O . TRP B 1 390 ? 0.823 -8.352 -7.051 1 92.5 390 TRP B O 1
ATOM 7348 N N . CYS B 1 391 ? -0.425 -6.691 -6.145 1 90.56 391 CYS B N 1
ATOM 7349 C CA . CYS B 1 391 ? -1.45 -6.82 -7.176 1 90.56 391 CYS B CA 1
ATOM 7350 C C . CYS B 1 391 ? -0.915 -6.391 -8.531 1 90.56 391 CYS B C 1
ATOM 7352 O O . CYS B 1 391 ? -0.11 -5.465 -8.625 1 90.56 391 CYS B O 1
ATOM 7354 N N . THR B 1 392 ? -1.356 -7.016 -9.516 1 85.81 392 THR B N 1
ATOM 7355 C CA . THR B 1 392 ? -0.948 -6.691 -10.875 1 85.81 392 THR B CA 1
ATOM 7356 C C . THR B 1 392 ? -1.279 -5.242 -11.211 1 85.81 392 THR B C 1
ATOM 7358 O O . THR B 1 392 ? -2.273 -4.699 -10.727 1 85.81 392 THR B O 1
ATOM 7361 N N . LYS B 1 393 ? -0.472 -4.555 -12.016 1 72.81 393 LYS B N 1
ATOM 7362 C CA . LYS B 1 393 ? -0.709 -3.176 -12.43 1 72.81 393 LYS B CA 1
ATOM 7363 C C . LYS B 1 393 ? -1.471 -3.125 -13.75 1 72.81 393 LYS B C 1
ATOM 7365 O O . LYS B 1 393 ? -2.25 -2.201 -13.992 1 72.81 393 LYS B O 1
ATOM 7370 N N . VAL B 1 394 ? -1.185 -4.012 -14.602 1 65.88 394 VAL B N 1
ATOM 7371 C CA . VAL B 1 394 ? -1.783 -3.955 -15.93 1 65.88 394 VAL B CA 1
ATOM 7372 C C . VAL B 1 394 ? -2.285 -5.34 -16.328 1 65.88 394 VAL B C 1
ATOM 7374 O O . VAL B 1 394 ? -1.613 -6.344 -16.094 1 65.88 394 VAL B O 1
ATOM 7377 N N . THR B 1 395 ? -3.582 -5.27 -16.625 1 60.78 395 THR B N 1
ATOM 7378 C CA . THR B 1 395 ? -4.066 -6.473 -17.297 1 60.78 395 THR B CA 1
ATOM 7379 C C . THR B 1 395 ? -4.391 -6.184 -18.766 1 60.78 395 THR B C 1
ATOM 7381 O O . THR B 1 395 ? -4.738 -5.055 -19.109 1 60.78 395 THR B O 1
ATOM 7384 N N . THR B 1 396 ? -3.879 -6.914 -19.672 1 57.16 396 THR B N 1
ATOM 7385 C CA . THR B 1 396 ? -4.133 -6.715 -21.094 1 57.16 396 THR B CA 1
ATOM 7386 C C . THR B 1 396 ? -5.633 -6.652 -21.359 1 57.16 396 THR B C 1
ATOM 7388 O O . THR B 1 396 ? -6.059 -6.133 -22.406 1 57.16 396 THR B O 1
ATOM 7391 N N . ASN B 1 397 ? -6.477 -7.301 -20.672 1 53.88 397 ASN B N 1
ATOM 7392 C CA . ASN B 1 397 ? -7.895 -7.277 -21.016 1 53.88 397 ASN B CA 1
ATOM 7393 C C . ASN B 1 397 ? -8.602 -6.078 -20.391 1 53.88 397 ASN B C 1
ATOM 7395 O O . ASN B 1 397 ? -9.836 -6.004 -20.406 1 53.88 397 ASN B O 1
ATOM 7399 N N . GLY B 1 398 ? -7.801 -5.129 -19.875 1 57.59 398 GLY B N 1
ATOM 7400 C CA . GLY B 1 398 ? -8.398 -3.875 -19.438 1 57.59 398 GLY B CA 1
ATOM 7401 C C . GLY B 1 398 ? -8.734 -3.857 -17.969 1 57.59 398 GLY B C 1
ATOM 7402 O O . GLY B 1 398 ? -9.086 -2.811 -17.422 1 57.59 398 GLY B O 1
ATOM 7403 N N . GLU B 1 399 ? -8.844 -5.152 -17.422 1 61.69 399 GLU B N 1
ATOM 7404 C CA . GLU B 1 399 ? -9.031 -5.074 -15.969 1 61.69 399 GLU B CA 1
ATOM 7405 C C . GLU B 1 399 ? -7.797 -4.5 -15.281 1 61.69 399 GLU B C 1
ATOM 7407 O O . GLU B 1 399 ? -6.668 -4.852 -15.625 1 61.69 399 GLU B O 1
ATOM 7412 N N . SER B 1 400 ? -7.941 -3.277 -14.672 1 65.06 400 SER B N 1
ATOM 7413 C CA . SER B 1 400 ? -6.762 -2.668 -14.07 1 65.06 400 SER B CA 1
ATOM 7414 C C . SER B 1 400 ? -7.027 -2.275 -12.617 1 65.06 400 SER B C 1
ATOM 7416 O O . SER B 1 400 ? -8.18 -2.172 -12.195 1 65.06 400 SER B O 1
ATOM 7418 N N . VAL B 1 401 ? -5.949 -2.482 -11.875 1 69.69 401 VAL B N 1
ATOM 7419 C CA . VAL B 1 401 ? -5.961 -1.891 -10.539 1 69.69 401 VAL B CA 1
ATOM 7420 C C . VAL B 1 401 ? -6.445 -0.444 -10.625 1 69.69 401 VAL B C 1
ATOM 7422 O O . VAL B 1 401 ? -6.066 0.293 -11.531 1 69.69 401 VAL B O 1
ATOM 7425 N N . GLN B 1 402 ? -7.379 -0.283 -9.797 1 72.94 402 GLN B N 1
ATOM 7426 C CA . GLN B 1 402 ? -7.926 1.066 -9.695 1 72.94 402 GLN B CA 1
ATOM 7427 C C . GLN B 1 402 ? -6.887 2.043 -9.156 1 72.94 402 GLN B C 1
ATOM 7429 O O . GLN B 1 402 ? -5.848 1.627 -8.633 1 72.94 402 GLN B O 1
ATOM 7434 N N . GLN B 1 403 ? -7.125 3.297 -9.289 1 68.81 403 GLN B N 1
ATOM 7435 C CA . GLN B 1 403 ? -6.199 4.34 -8.859 1 68.81 403 GLN B CA 1
ATOM 7436 C C . GLN B 1 403 ? -5.883 4.219 -7.375 1 68.81 403 GLN B C 1
ATOM 7438 O O . GLN B 1 403 ? -4.762 4.5 -6.949 1 68.81 403 GLN B O 1
ATOM 7443 N N . ASN B 1 404 ? -6.859 3.705 -6.688 1 75.88 404 ASN B N 1
ATOM 7444 C CA . ASN B 1 404 ? -6.641 3.594 -5.246 1 75.88 404 ASN B CA 1
ATOM 7445 C C . ASN B 1 404 ? -6.008 2.254 -4.879 1 75.88 404 ASN B C 1
ATOM 7447 O O . ASN B 1 404 ? -5.867 1.935 -3.697 1 75.88 404 ASN B O 1
ATOM 7451 N N . GLY B 1 405 ? -5.73 1.491 -5.938 1 83.06 405 GLY B N 1
ATOM 7452 C CA . GLY B 1 405 ? -4.938 0.293 -5.711 1 83.06 405 GLY B CA 1
ATOM 7453 C C . GLY B 1 405 ? -5.777 -0.966 -5.605 1 83.06 405 GLY B C 1
ATOM 7454 O O . GLY B 1 405 ? -5.238 -2.07 -5.496 1 83.06 405 GLY B O 1
ATOM 7455 N N . TRP B 1 406 ? -7.109 -0.793 -5.613 1 90.81 406 TRP B N 1
ATOM 7456 C CA . TRP B 1 406 ? -7.977 -1.955 -5.449 1 90.81 406 TRP B CA 1
ATOM 7457 C C . TRP B 1 406 ? -8.086 -2.74 -6.754 1 90.81 406 TRP B C 1
ATOM 7459 O O . TRP B 1 406 ? -8.195 -2.154 -7.832 1 90.81 406 TRP B O 1
ATOM 7469 N N . PHE B 1 407 ? -7.992 -3.988 -6.66 1 91.5 407 PHE B N 1
ATOM 7470 C CA . PHE B 1 407 ? -8.367 -4.895 -7.738 1 91.5 407 PHE B CA 1
ATOM 7471 C C . PHE B 1 407 ? -9.742 -5.504 -7.477 1 91.5 407 PHE B C 1
ATOM 7473 O O . PHE B 1 407 ? -9.938 -6.211 -6.484 1 91.5 407 PHE B O 1
ATOM 7480 N N . LYS B 1 408 ? -10.688 -5.203 -8.305 1 90.44 408 LYS B N 1
ATOM 7481 C CA . LYS B 1 408 ? -12.031 -5.762 -8.18 1 90.44 408 LYS B CA 1
ATOM 7482 C C . LYS B 1 408 ? -12.133 -7.113 -8.883 1 90.44 408 LYS B C 1
ATOM 7484 O O . LYS B 1 408 ? -12.047 -7.191 -10.109 1 90.44 408 LYS B O 1
ATOM 7489 N N . THR B 1 409 ? -12.281 -8.141 -8.078 1 87.62 409 THR B N 1
ATOM 7490 C CA . THR B 1 409 ? -12.406 -9.477 -8.648 1 87.62 409 THR B CA 1
ATOM 7491 C C . THR B 1 409 ? -13.82 -9.719 -9.156 1 87.62 409 THR B C 1
ATOM 7493 O O . THR B 1 409 ? -14.703 -8.875 -8.984 1 87.62 409 THR B O 1
ATOM 7496 N N . ARG B 1 410 ? -14 -10.766 -9.781 1 80.19 410 ARG B N 1
ATOM 7497 C CA . ARG B 1 410 ? -15.328 -11.148 -10.258 1 80.19 410 ARG B CA 1
ATOM 7498 C C . ARG B 1 410 ? -15.984 -12.133 -9.297 1 80.19 410 ARG B C 1
ATOM 7500 O O . ARG B 1 410 ? -17 -12.742 -9.633 1 80.19 410 ARG B O 1
ATOM 7507 N N . ASP B 1 411 ? -15.438 -12.266 -8.18 1 84.19 411 ASP B N 1
ATOM 7508 C CA . ASP B 1 411 ? -15.953 -13.188 -7.168 1 84.19 411 ASP B CA 1
ATOM 7509 C C . ASP B 1 411 ? -16.953 -12.484 -6.254 1 84.19 411 ASP B C 1
ATOM 7511 O O . ASP B 1 411 ? -16.672 -11.414 -5.719 1 84.19 411 ASP B O 1
ATOM 7515 N N . ILE B 1 412 ? -18.078 -13.078 -6.156 1 87.25 412 ILE B N 1
ATOM 7516 C CA . ILE B 1 412 ? -19.062 -12.617 -5.184 1 87.25 412 ILE B CA 1
ATOM 7517 C C . ILE B 1 412 ? -18.812 -13.281 -3.836 1 87.25 412 ILE B C 1
ATOM 7519 O O . ILE B 1 412 ? -18.797 -14.516 -3.738 1 87.25 412 ILE B O 1
ATOM 7523 N N . CYS B 1 413 ? -18.578 -12.492 -2.795 1 92.5 413 CYS B N 1
ATOM 7524 C CA . CYS B 1 413 ? -18.203 -13.008 -1.482 1 92.5 413 CYS B CA 1
ATOM 7525 C C . CYS B 1 413 ? -19 -12.32 -0.378 1 92.5 413 CYS B C 1
ATOM 7527 O O . CYS B 1 413 ? -19.734 -11.359 -0.638 1 92.5 413 CYS B O 1
ATOM 7529 N N . LYS B 1 414 ? -18.984 -12.844 0.739 1 92.06 414 LYS B N 1
ATOM 7530 C CA . LYS B 1 414 ? -19.438 -12.242 1.982 1 92.06 414 LYS B CA 1
ATOM 7531 C C . LYS B 1 414 ? -18.375 -12.328 3.068 1 92.06 414 LYS B C 1
ATOM 7533 O O . LYS B 1 414 ? -17.469 -13.156 2.988 1 92.06 414 LYS B O 1
ATOM 7538 N N . MET B 1 415 ? -18.406 -11.438 3.996 1 96.12 415 MET B N 1
ATOM 7539 C CA . MET B 1 415 ? -17.5 -11.406 5.141 1 96.12 415 MET B CA 1
ATOM 7540 C C . MET B 1 415 ? -18.266 -11.555 6.449 1 96.12 415 MET B C 1
ATOM 7542 O O . MET B 1 415 ? -19.344 -10.977 6.613 1 96.12 415 MET B O 1
ATOM 7546 N N . ASN B 1 416 ? -17.766 -12.352 7.355 1 93 416 ASN B N 1
ATOM 7547 C CA . ASN B 1 416 ? -18.453 -12.516 8.633 1 93 416 ASN B CA 1
ATOM 7548 C C . ASN B 1 416 ? -17.844 -11.633 9.711 1 93 416 ASN B C 1
ATOM 7550 O O . ASN B 1 416 ? -16.984 -10.805 9.43 1 93 416 ASN B O 1
ATOM 7554 N N . GLU B 1 417 ? -18.297 -11.688 10.945 1 92.44 417 GLU B N 1
ATOM 7555 C CA . GLU B 1 417 ? -17.891 -10.828 12.055 1 92.44 417 GLU B CA 1
ATOM 7556 C C . GLU B 1 417 ? -16.438 -11.062 12.438 1 92.44 417 GLU B C 1
ATOM 7558 O O . GLU B 1 417 ? -15.773 -10.164 12.961 1 92.44 417 GLU B O 1
ATOM 7563 N N . LYS B 1 418 ? -15.945 -12.297 12.125 1 92.5 418 LYS B N 1
ATOM 7564 C CA . LYS B 1 418 ? -14.547 -12.617 12.391 1 92.5 418 LYS B CA 1
ATOM 7565 C C . LYS B 1 418 ? -13.648 -12.18 11.234 1 92.5 418 LYS B C 1
ATOM 7567 O O . LYS B 1 418 ? -12.453 -12.477 11.227 1 92.5 418 LYS B O 1
ATOM 7572 N N . LYS B 1 419 ? -14.242 -11.523 10.203 1 95.5 419 LYS B N 1
ATOM 7573 C CA . LYS B 1 419 ? -13.578 -10.969 9.031 1 95.5 419 LYS B CA 1
ATOM 7574 C C . LYS B 1 419 ? -13.062 -12.07 8.109 1 95.5 419 LYS B C 1
ATOM 7576 O O . LYS B 1 419 ? -12.062 -11.898 7.422 1 95.5 419 LYS B O 1
ATOM 7581 N N . GLU B 1 420 ? -13.68 -13.219 8.258 1 94.38 420 GLU B N 1
ATOM 7582 C CA . GLU B 1 420 ? -13.43 -14.281 7.293 1 94.38 420 GLU B CA 1
ATOM 7583 C C . GLU B 1 420 ? -14.266 -14.086 6.031 1 94.38 420 GLU B C 1
ATOM 7585 O O . GLU B 1 420 ? -15.43 -13.703 6.105 1 94.38 420 GLU B O 1
ATOM 7590 N N . ILE B 1 421 ? -13.672 -14.352 4.957 1 95.5 421 ILE B N 1
ATOM 7591 C CA . ILE B 1 421 ? -14.32 -14.164 3.664 1 95.5 421 ILE B CA 1
ATOM 7592 C C . ILE B 1 421 ? -14.812 -15.516 3.137 1 95.5 421 ILE B C 1
ATOM 7594 O O . ILE B 1 421 ? -14.125 -16.531 3.264 1 95.5 421 ILE B O 1
ATOM 7598 N N . PHE B 1 422 ? -15.961 -15.508 2.537 1 88.25 422 PHE B N 1
ATOM 7599 C CA . PHE B 1 422 ? -16.562 -16.703 1.957 1 88.25 422 PHE B CA 1
ATOM 7600 C C . PHE B 1 422 ? -16.953 -16.453 0.505 1 88.25 422 PHE B C 1
ATOM 7602 O O . PHE B 1 422 ? -17.609 -15.453 0.193 1 88.25 422 PHE B O 1
ATOM 7609 N N . LEU B 1 423 ? -16.531 -17.328 -0.31 1 85.25 423 LEU B N 1
ATOM 7610 C CA . LEU B 1 423 ? -16.938 -17.266 -1.711 1 85.25 423 LEU B CA 1
ATOM 7611 C C . LEU B 1 423 ? -18.375 -17.75 -1.882 1 85.25 423 LEU B C 1
ATOM 7613 O O . LEU B 1 423 ? -18.719 -18.844 -1.445 1 85.25 423 LEU B O 1
ATOM 7617 N N . VAL B 1 424 ? -19.172 -16.875 -2.41 1 75.56 424 VAL B N 1
ATOM 7618 C CA . VAL B 1 424 ? -20.562 -17.219 -2.629 1 75.56 424 VAL B CA 1
ATOM 7619 C C . VAL B 1 424 ? -20.766 -17.688 -4.07 1 75.56 424 VAL B C 1
ATOM 7621 O O . VAL B 1 424 ? -21.406 -18.719 -4.312 1 75.56 424 VAL B O 1
ATOM 7624 N N . SER B 1 425 ? -20.312 -16.875 -4.973 1 67.81 425 SER B N 1
ATOM 7625 C CA . SER B 1 425 ? -20.453 -17.203 -6.391 1 67.81 425 SER B CA 1
ATOM 7626 C C . SER B 1 425 ? -19.453 -16.406 -7.234 1 67.81 425 SER B C 1
ATOM 7628 O O . SER B 1 425 ? -18.719 -15.57 -6.707 1 67.81 425 SER B O 1
ATOM 7630 N N . ARG B 1 426 ? -19.203 -16.844 -8.453 1 58.28 426 ARG B N 1
ATOM 7631 C CA . ARG B 1 426 ? -18.5 -16 -9.414 1 58.28 426 ARG B CA 1
ATOM 7632 C C . ARG B 1 426 ? -19.484 -15.328 -10.367 1 58.28 426 ARG B C 1
ATOM 7634 O O . ARG B 1 426 ? -20.5 -15.922 -10.75 1 58.28 426 ARG B O 1
ATOM 7641 N N . ASP B 1 427 ? -19.391 -13.922 -10.453 1 52.44 427 ASP B N 1
ATOM 7642 C CA . ASP B 1 427 ? -20.344 -13.117 -11.211 1 52.44 427 ASP B CA 1
ATOM 7643 C C . ASP B 1 427 ? -20.609 -13.734 -12.586 1 52.44 427 ASP B C 1
ATOM 7645 O O . ASP B 1 427 ? -21.688 -13.578 -13.141 1 52.44 427 ASP B O 1
ATOM 7649 N N . ASP B 1 428 ? -19.516 -14.281 -13.18 1 50 428 ASP B N 1
ATOM 7650 C CA . ASP B 1 428 ? -19.75 -14.734 -14.547 1 50 428 ASP B CA 1
ATOM 7651 C C . ASP B 1 428 ? -20.109 -16.219 -14.578 1 50 428 ASP B C 1
ATOM 7653 O O . ASP B 1 428 ? -20.297 -16.797 -15.648 1 50 428 ASP B O 1
ATOM 7657 N N . LEU B 1 429 ? -20.125 -16.75 -13.438 1 53.22 429 LEU B N 1
ATOM 7658 C CA . LEU B 1 429 ? -20.344 -18.188 -13.523 1 53.22 429 LEU B CA 1
ATOM 7659 C C . LEU B 1 429 ? -21.797 -18.547 -13.195 1 53.22 429 LEU B C 1
ATOM 7661 O O . LEU B 1 429 ? -22.062 -19.188 -12.195 1 53.22 429 LEU B O 1
ATOM 7665 N N . PHE B 1 430 ? -22.688 -17.906 -13.938 1 54.31 430 PHE B N 1
ATOM 7666 C CA . PHE B 1 430 ? -24.109 -18.219 -13.812 1 54.31 430 PHE B CA 1
ATOM 7667 C C . PHE B 1 430 ? -24.656 -18.703 -15.148 1 54.31 430 PHE B C 1
ATOM 7669 O O . PHE B 1 430 ? -24.062 -18.469 -16.203 1 54.31 430 PHE B O 1
ATOM 7676 N N . ILE B 1 431 ? -25.422 -19.672 -15.109 1 59.53 431 ILE B N 1
ATOM 7677 C CA . ILE B 1 431 ? -26.203 -20.031 -16.281 1 59.53 431 ILE B CA 1
ATOM 7678 C C . ILE B 1 431 ? -27.5 -19.203 -16.312 1 59.53 431 ILE B C 1
ATOM 7680 O O . ILE B 1 431 ? -28.297 -19.266 -15.375 1 59.53 431 ILE B O 1
ATOM 7684 N N . GLN B 1 432 ? -27.422 -18.109 -17.203 1 54.47 432 GLN B N 1
ATOM 7685 C CA . GLN B 1 432 ? -28.641 -17.312 -17.375 1 54.47 432 GLN B CA 1
ATOM 7686 C C . GLN B 1 432 ? -29.781 -18.172 -17.922 1 54.47 432 GLN B C 1
ATOM 7688 O O . GLN B 1 432 ? -29.719 -18.672 -19.031 1 54.47 432 GLN B O 1
ATOM 7693 N N . LYS B 1 433 ? -30.734 -18.562 -17.125 1 53.38 433 LYS B N 1
ATOM 7694 C CA . LYS B 1 433 ? -31.938 -19.281 -17.531 1 53.38 433 LYS B CA 1
ATOM 7695 C C . LYS B 1 433 ? -33.156 -18.344 -17.609 1 53.38 433 LYS B C 1
ATOM 7697 O O . LYS B 1 433 ? -33.844 -18.156 -16.625 1 53.38 433 LYS B O 1
ATOM 7702 N N . GLU B 1 434 ? -33.375 -17.719 -18.797 1 51.47 434 GLU B N 1
ATOM 7703 C CA . GLU B 1 434 ? -34.438 -16.781 -18.984 1 51.47 434 GLU B CA 1
ATOM 7704 C C . GLU B 1 434 ? -34.281 -15.547 -18.094 1 51.47 434 GLU B C 1
ATOM 7706 O O . GLU B 1 434 ? -33.312 -14.805 -18.234 1 51.47 434 GLU B O 1
ATOM 7711 N N . THR B 1 435 ? -35.156 -15.445 -17.078 1 46.12 435 THR B N 1
ATOM 7712 C CA . THR B 1 435 ? -35.125 -14.273 -16.203 1 46.12 435 THR B CA 1
ATOM 7713 C C . THR B 1 435 ? -34.312 -14.555 -14.953 1 46.12 435 THR B C 1
ATOM 7715 O O . THR B 1 435 ? -34.219 -13.719 -14.055 1 46.12 435 THR B O 1
ATOM 7718 N N . ARG B 1 436 ? -33.719 -15.781 -15.039 1 49 436 ARG B N 1
ATOM 7719 C CA . ARG B 1 436 ? -33.094 -16.203 -13.789 1 49 436 ARG B CA 1
ATOM 7720 C C . ARG B 1 436 ? -31.625 -16.547 -14.008 1 49 436 ARG B C 1
ATOM 7722 O O . ARG B 1 436 ? -31.234 -16.906 -15.117 1 49 436 ARG B O 1
ATOM 7729 N N . LYS B 1 437 ? -30.797 -16.266 -12.977 1 54.06 437 LYS B N 1
ATOM 7730 C CA . LYS B 1 437 ? -29.375 -16.609 -12.992 1 54.06 437 LYS B CA 1
ATOM 7731 C C . LYS B 1 437 ? -29.062 -17.734 -12.008 1 54.06 437 LYS B C 1
ATOM 7733 O O . LYS B 1 437 ? -29.5 -17.688 -10.852 1 54.06 437 LYS B O 1
ATOM 7738 N N . ILE B 1 438 ? -28.641 -18.953 -12.523 1 61.78 438 ILE B N 1
ATOM 7739 C CA . ILE B 1 438 ? -28.203 -20.062 -11.695 1 61.78 438 ILE B CA 1
ATOM 7740 C C . ILE B 1 438 ? -26.719 -19.938 -11.406 1 61.78 438 ILE B C 1
ATOM 7742 O O . ILE B 1 438 ? -25.891 -19.922 -12.32 1 61.78 438 ILE B O 1
ATOM 7746 N N . GLY B 1 439 ? -26.375 -19.734 -10.148 1 62.59 439 GLY B N 1
ATOM 7747 C CA . GLY B 1 439 ? -24.969 -19.719 -9.766 1 62.59 439 GLY B CA 1
ATOM 7748 C C . GLY B 1 439 ? -24.312 -21.062 -9.906 1 62.59 439 GLY B C 1
ATOM 7749 O O . GLY B 1 439 ? -24.672 -22.016 -9.203 1 62.59 439 GLY B O 1
ATOM 7750 N N . ILE B 1 440 ? -23.391 -21.219 -10.789 1 71.19 440 ILE B N 1
ATOM 7751 C CA . ILE B 1 440 ? -22.734 -22.469 -11.109 1 71.19 440 ILE B CA 1
ATOM 7752 C C . ILE B 1 440 ? -22.062 -23.047 -9.867 1 71.19 440 ILE B C 1
ATOM 7754 O O . ILE B 1 440 ? -22.344 -24.188 -9.477 1 71.19 440 ILE B O 1
ATOM 7758 N N . THR B 1 441 ? -21.453 -22.234 -9.234 1 65.06 441 THR B N 1
ATOM 7759 C CA . THR B 1 441 ? -20.672 -22.703 -8.094 1 65.06 441 THR B CA 1
ATOM 7760 C C . THR B 1 441 ? -21.594 -23.125 -6.953 1 65.06 441 THR B C 1
ATOM 7762 O O . THR B 1 441 ? -21.344 -24.125 -6.281 1 65.06 441 THR B O 1
ATOM 7765 N N . PHE B 1 442 ? -22.562 -22.422 -6.82 1 61.84 442 PHE B N 1
ATOM 7766 C CA . PHE B 1 442 ? -23.547 -22.703 -5.781 1 61.84 442 PHE B CA 1
ATOM 7767 C C . PHE B 1 442 ? -24.156 -24.094 -5.984 1 61.84 442 PHE B C 1
ATOM 7769 O O . PHE B 1 442 ? -24.172 -24.906 -5.066 1 61.84 442 PHE B O 1
ATOM 7776 N N . VAL B 1 443 ? -24.594 -24.375 -7.078 1 72.56 443 VAL B N 1
ATOM 7777 C CA . VAL B 1 443 ? -25.219 -25.641 -7.41 1 72.56 443 VAL B CA 1
ATOM 7778 C C . VAL B 1 443 ? -24.203 -26.781 -7.293 1 72.56 443 VAL B C 1
ATOM 7780 O O . VAL B 1 443 ? -24.5 -27.828 -6.719 1 72.56 443 VAL B O 1
ATOM 7783 N N . GLU B 1 444 ? -23.016 -26.453 -7.754 1 77.69 444 GLU B N 1
ATOM 7784 C CA . GLU B 1 444 ? -21.969 -27.484 -7.73 1 77.69 444 GLU B CA 1
ATOM 7785 C C . GLU B 1 444 ? -21.641 -27.891 -6.297 1 77.69 444 GLU B C 1
ATOM 7787 O O . GLU B 1 444 ? -21.578 -29.078 -5.984 1 77.69 444 GLU B O 1
ATOM 7792 N N . GLN B 1 445 ? -21.5 -26.938 -5.469 1 69.25 445 GLN B N 1
ATOM 7793 C CA . GLN B 1 445 ? -21.109 -27.203 -4.09 1 69.25 445 GLN B CA 1
ATOM 7794 C C . GLN B 1 445 ? -22.203 -27.969 -3.346 1 69.25 445 GLN B C 1
ATOM 7796 O O . GLN B 1 445 ? -21.922 -28.844 -2.537 1 69.25 445 GLN B O 1
ATOM 7801 N N . HIS B 1 446 ? -23.406 -27.594 -3.596 1 69.94 446 HIS B N 1
ATOM 7802 C CA . HIS B 1 446 ? -24.5 -28.281 -2.941 1 69.94 446 HIS B CA 1
ATOM 7803 C C . HIS B 1 446 ? -24.641 -29.719 -3.441 1 69.94 446 HIS B C 1
ATOM 7805 O O . HIS B 1 446 ? -24.859 -30.641 -2.65 1 69.94 446 HIS B O 1
ATOM 7811 N N . MET B 1 447 ? -24.453 -29.906 -4.66 1 81.62 447 MET B N 1
ATOM 7812 C CA . MET B 1 447 ? -24.609 -31.25 -5.242 1 81.62 447 MET B CA 1
ATOM 7813 C C . MET B 1 447 ? -23.484 -32.156 -4.777 1 81.62 447 MET B C 1
ATOM 7815 O O . MET B 1 447 ? -23.688 -33.375 -4.656 1 81.62 447 MET B O 1
ATOM 7819 N N . LYS B 1 448 ? -22.391 -31.547 -4.512 1 79.31 448 LYS B N 1
ATOM 7820 C CA . LYS B 1 448 ? -21.234 -32.344 -4.074 1 79.31 448 LYS B CA 1
ATOM 7821 C C . LYS B 1 448 ? -21.453 -32.906 -2.674 1 79.31 448 LYS B C 1
ATOM 7823 O O . LYS B 1 448 ? -20.75 -33.812 -2.25 1 79.31 448 LYS B O 1
ATOM 7828 N N . ARG B 1 449 ? -22.438 -32.438 -2.039 1 75.56 449 ARG B N 1
ATOM 7829 C CA . ARG B 1 449 ? -22.797 -32.969 -0.723 1 75.56 449 ARG B CA 1
ATOM 7830 C C . ARG B 1 449 ? -23.562 -34.281 -0.844 1 75.56 449 ARG B C 1
ATOM 7832 O O . ARG B 1 449 ? -23.734 -35 0.143 1 75.56 449 ARG B O 1
ATOM 7839 N N . HIS B 1 450 ? -24.078 -34.625 -1.953 1 84.25 450 HIS B N 1
ATOM 7840 C CA . HIS B 1 450 ? -24.766 -35.906 -2.16 1 84.25 450 HIS B CA 1
ATOM 7841 C C . HIS B 1 450 ? -23.844 -37.094 -1.853 1 84.25 450 HIS B C 1
ATOM 7843 O O . HIS B 1 450 ? -22.703 -37.125 -2.324 1 84.25 450 HIS B O 1
ATOM 7849 N N . PRO B 1 451 ? -24.266 -38 -1.099 1 84.25 451 PRO B N 1
ATOM 7850 C CA . PRO B 1 451 ? -23.406 -39.094 -0.627 1 84.25 451 PRO B CA 1
ATOM 7851 C C . PRO B 1 451 ? -22.844 -39.906 -1.771 1 84.25 451 PRO B C 1
ATOM 7853 O O . PRO B 1 451 ? -21.781 -40.531 -1.614 1 84.25 451 PRO B O 1
ATOM 7856 N N . ASP B 1 452 ? -23.469 -39.938 -2.881 1 90.56 452 ASP B N 1
ATOM 7857 C CA . ASP B 1 452 ? -23.047 -40.812 -3.963 1 90.56 452 ASP B CA 1
ATOM 7858 C C . ASP B 1 452 ? -22.234 -40.031 -5.004 1 90.56 452 ASP B C 1
ATOM 7860 O O . ASP B 1 452 ? -21.703 -40.656 -5.941 1 90.56 452 ASP B O 1
ATOM 7864 N N . ILE B 1 453 ? -22.156 -38.75 -4.914 1 89.69 453 ILE B N 1
ATOM 7865 C CA . ILE B 1 453 ? -21.5 -37.938 -5.938 1 89.69 453 ILE B CA 1
ATOM 7866 C C . ILE B 1 453 ? -20.062 -37.625 -5.516 1 89.69 453 ILE B C 1
ATOM 7868 O O . ILE B 1 453 ? -19.812 -37.219 -4.375 1 89.69 453 ILE B O 1
ATOM 7872 N N . ASP B 1 454 ? -19.188 -37.938 -6.395 1 85.5 454 ASP B N 1
ATOM 7873 C CA . ASP B 1 454 ? -17.781 -37.656 -6.168 1 85.5 454 ASP B CA 1
ATOM 7874 C C . ASP B 1 454 ? -17.438 -36.219 -6.586 1 85.5 454 ASP B C 1
ATOM 7876 O O . ASP B 1 454 ? -16.75 -35.5 -5.859 1 85.5 454 ASP B O 1
ATOM 7880 N N . ASP B 1 455 ? -17.875 -35.812 -7.75 1 86.81 455 ASP B N 1
ATOM 7881 C CA . ASP B 1 455 ? -17.625 -34.469 -8.273 1 86.81 455 ASP B CA 1
ATOM 7882 C C . ASP B 1 455 ? -18.75 -34.031 -9.203 1 86.81 455 ASP B C 1
ATOM 7884 O O . ASP B 1 455 ? -19.453 -34.875 -9.773 1 86.81 455 ASP B O 1
ATOM 7888 N N . VAL B 1 456 ? -19.016 -32.75 -9.266 1 88.69 456 VAL B N 1
ATOM 7889 C CA . VAL B 1 456 ? -20.062 -32.219 -10.133 1 88.69 456 VAL B CA 1
ATOM 7890 C C . VAL B 1 456 ? -19.562 -30.922 -10.797 1 88.69 456 VAL B C 1
ATOM 7892 O O . VAL B 1 456 ? -18.906 -30.109 -10.156 1 88.69 456 VAL B O 1
ATOM 7895 N N . ILE B 1 457 ? -19.766 -30.828 -12.031 1 87.19 457 ILE B N 1
ATOM 7896 C CA . ILE B 1 457 ? -19.547 -29.609 -12.789 1 87.19 457 ILE B CA 1
ATOM 7897 C C . ILE B 1 457 ? -20.828 -29.188 -13.5 1 87.19 457 ILE B C 1
ATOM 7899 O O . ILE B 1 457 ? -21.438 -29.984 -14.219 1 87.19 457 ILE B O 1
ATOM 7903 N N . LEU B 1 458 ? -21.312 -28.016 -13.18 1 83.75 458 LEU B N 1
ATOM 7904 C CA . LEU B 1 458 ? -22.5 -27.484 -13.836 1 83.75 458 LEU B CA 1
ATOM 7905 C C . LEU B 1 458 ? -22.125 -26.656 -15.062 1 83.75 458 LEU B C 1
ATOM 7907 O O . LEU B 1 458 ? -21.266 -25.781 -14.977 1 83.75 458 LEU B O 1
ATOM 7911 N N . VAL B 1 459 ? -22.656 -27.016 -16.141 1 82.75 459 VAL B N 1
ATOM 7912 C CA . VAL B 1 459 ? -22.359 -26.312 -17.391 1 82.75 459 VAL B CA 1
ATOM 7913 C C . VAL B 1 459 ? -23.656 -25.875 -18.062 1 82.75 459 VAL B C 1
ATOM 7915 O O . VAL B 1 459 ? -24.672 -26.578 -17.969 1 82.75 459 VAL B O 1
ATOM 7918 N N . PRO B 1 460 ? -23.578 -24.703 -18.672 1 76.25 460 PRO B N 1
ATOM 7919 C CA . PRO B 1 460 ? -24.734 -24.312 -19.469 1 76.25 460 PRO B CA 1
ATOM 7920 C C . PRO B 1 460 ? -24.828 -25.078 -20.797 1 76.25 460 PRO B C 1
ATOM 7922 O O . PRO B 1 460 ? -23.812 -25.203 -21.5 1 76.25 460 PRO B O 1
ATOM 7925 N N . VAL B 1 461 ? -25.969 -25.719 -21.094 1 79.5 461 VAL B N 1
ATOM 7926 C CA . VAL B 1 461 ? -26.188 -26.422 -22.359 1 79.5 461 VAL B CA 1
ATOM 7927 C C . VAL B 1 461 ? -27.469 -25.906 -23.016 1 79.5 461 VAL B C 1
ATOM 7929 O O . VAL B 1 461 ? -28.422 -25.516 -22.344 1 79.5 461 VAL B O 1
ATOM 7932 N N . PRO B 1 462 ? -27.406 -25.766 -24.344 1 74.5 462 PRO B N 1
ATOM 7933 C CA . PRO B 1 462 ? -28.625 -25.344 -25.031 1 74.5 462 PRO B CA 1
ATOM 7934 C C . PRO B 1 462 ? -29.672 -26.453 -25.094 1 74.5 462 PRO B C 1
ATOM 7936 O O . PRO B 1 462 ? -29.328 -27.625 -25.219 1 74.5 462 PRO B O 1
ATOM 7939 N N . ASP B 1 463 ? -30.891 -26.031 -24.922 1 70.56 463 ASP B N 1
ATOM 7940 C CA . ASP B 1 463 ? -31.953 -27 -25.172 1 70.56 463 ASP B CA 1
ATOM 7941 C C . ASP B 1 463 ? -32.375 -26.953 -26.641 1 70.56 463 ASP B C 1
ATOM 7943 O O . ASP B 1 463 ? -31.688 -26.375 -27.484 1 70.56 463 ASP B O 1
ATOM 7947 N N . GLU B 1 464 ? -33.438 -27.703 -26.938 1 68.56 464 GLU B N 1
ATOM 7948 C CA . GLU B 1 464 ? -33.938 -27.812 -28.297 1 68.56 464 GLU B CA 1
ATOM 7949 C C . GLU B 1 464 ? -34.312 -26.438 -28.859 1 68.56 464 GLU B C 1
ATOM 7951 O O . GLU B 1 464 ? -34.156 -26.203 -30.078 1 68.56 464 GLU B O 1
ATOM 7956 N N . ASP B 1 465 ? -34.719 -25.469 -28.031 1 64.75 465 ASP B N 1
ATOM 7957 C CA . ASP B 1 465 ? -35.125 -24.125 -28.438 1 64.75 465 ASP B CA 1
ATOM 7958 C C . ASP B 1 465 ? -33.938 -23.156 -28.297 1 64.75 465 ASP B C 1
ATOM 7960 O O . ASP B 1 465 ? -34.125 -21.938 -28.328 1 64.75 465 ASP B O 1
ATOM 7964 N N . LEU B 1 466 ? -32.844 -23.75 -28 1 60.59 466 LEU B N 1
ATOM 7965 C CA . LEU B 1 466 ? -31.594 -23 -27.922 1 60.59 466 LEU B CA 1
ATOM 7966 C C . LEU B 1 466 ? -31.562 -22.125 -26.672 1 60.59 466 LEU B C 1
ATOM 7968 O O . LEU B 1 466 ? -30.828 -21.141 -26.609 1 60.59 466 LEU B O 1
ATOM 7972 N N . GLN B 1 467 ? -32.469 -22.469 -25.797 1 65 467 GLN B N 1
ATOM 7973 C CA . GLN B 1 467 ? -32.406 -21.797 -24.5 1 65 467 GLN B CA 1
ATOM 7974 C C . GLN B 1 467 ? -31.375 -22.469 -23.594 1 65 467 GLN B C 1
ATOM 7976 O O . GLN B 1 467 ? -31.219 -23.688 -23.609 1 65 467 GLN B O 1
ATOM 7981 N N . LEU B 1 468 ? -30.688 -21.672 -22.734 1 72.12 468 LEU B N 1
ATOM 7982 C CA . LEU B 1 468 ? -29.641 -22.203 -21.859 1 72.12 468 LEU B CA 1
ATOM 7983 C C . LEU B 1 468 ? -30.25 -22.953 -20.672 1 72.12 468 LEU B C 1
ATOM 7985 O O . LEU B 1 468 ? -31.188 -22.453 -20.047 1 72.12 468 LEU B O 1
ATOM 7989 N N . LYS B 1 469 ? -29.828 -24.188 -20.578 1 75.69 469 LYS B N 1
ATOM 7990 C CA . LYS B 1 469 ? -30.188 -25.031 -19.453 1 75.69 469 LYS B CA 1
ATOM 7991 C C . LYS B 1 469 ? -28.969 -25.406 -18.625 1 75.69 469 LYS B C 1
ATOM 7993 O O . LYS B 1 469 ? -27.828 -25.328 -19.109 1 75.69 469 LYS B O 1
ATOM 7998 N N . ALA B 1 470 ? -29.234 -25.734 -17.422 1 81.5 470 ALA B N 1
ATOM 7999 C CA . ALA B 1 470 ? -28.156 -26.156 -16.516 1 81.5 470 ALA B CA 1
ATOM 8000 C C . ALA B 1 470 ? -27.984 -27.672 -16.547 1 81.5 470 ALA B C 1
ATOM 8002 O O . ALA B 1 470 ? -28.922 -28.422 -16.266 1 81.5 470 ALA B O 1
ATOM 8003 N N . CYS B 1 471 ? -26.844 -28.078 -16.984 1 87.25 471 CYS B N 1
ATOM 8004 C CA . CYS B 1 471 ? -26.5 -29.484 -16.984 1 87.25 471 CYS B CA 1
ATOM 8005 C C . CYS B 1 471 ? -25.469 -29.812 -15.914 1 87.25 471 CYS B C 1
ATOM 8007 O O . CYS B 1 471 ? -24.359 -29.25 -15.93 1 87.25 471 CYS B O 1
ATOM 8009 N N . ALA B 1 472 ? -25.906 -30.609 -15.039 1 90.81 472 ALA B N 1
ATOM 8010 C CA . ALA B 1 472 ? -24.953 -31.094 -14.039 1 90.81 472 ALA B CA 1
ATOM 8011 C C . ALA B 1 472 ? -24.219 -32.344 -14.539 1 90.81 472 ALA B C 1
ATOM 8013 O O . ALA B 1 472 ? -24.844 -33.375 -14.773 1 90.81 472 ALA B O 1
ATOM 8014 N N . CYS B 1 473 ? -23 -32.188 -14.727 1 91.69 473 CYS B N 1
ATOM 8015 C CA . CYS B 1 473 ? -22.125 -33.312 -15.039 1 91.69 473 CYS B CA 1
ATOM 8016 C C . CYS B 1 473 ? -21.547 -33.938 -13.766 1 91.69 473 CYS B C 1
ATOM 8018 O O . CYS B 1 473 ? -20.797 -33.25 -13.039 1 91.69 473 CYS B O 1
ATOM 8020 N N . VAL B 1 474 ? -21.891 -35.25 -13.578 1 93.38 474 VAL B N 1
ATOM 8021 C CA . VAL B 1 474 ? -21.594 -35.812 -12.258 1 93.38 474 VAL B CA 1
ATOM 8022 C C . VAL B 1 474 ? -20.656 -37 -12.391 1 93.38 474 VAL B C 1
ATOM 8024 O O . VAL B 1 474 ? -20.75 -37.781 -13.352 1 93.38 474 VAL B O 1
ATOM 8027 N N . ILE B 1 475 ? -19.719 -37.062 -11.469 1 89.62 475 ILE B N 1
ATOM 8028 C CA . ILE B 1 475 ? -18.922 -38.25 -11.258 1 89.62 475 ILE B CA 1
ATOM 8029 C C . ILE B 1 475 ? -19.375 -38.938 -9.977 1 89.62 475 ILE B C 1
ATOM 8031 O O . ILE B 1 475 ? -19.438 -38.312 -8.914 1 89.62 475 ILE B O 1
ATOM 8035 N N . MET B 1 476 ? -19.734 -40.25 -10.148 1 90 476 MET B N 1
ATOM 8036 C CA . MET B 1 476 ? -20.219 -41 -8.992 1 90 476 MET B CA 1
ATOM 8037 C C . MET B 1 476 ? -19.062 -41.562 -8.18 1 90 476 MET B C 1
ATOM 8039 O O . MET B 1 476 ? -17.984 -41.844 -8.719 1 90 476 MET B O 1
ATOM 8043 N N . LYS B 1 477 ? -19.25 -41.594 -6.898 1 86.88 477 LYS B N 1
ATOM 8044 C CA . LYS B 1 477 ? -18.281 -42.281 -6.051 1 86.88 477 LYS B CA 1
ATOM 8045 C C . LYS B 1 477 ? -18.141 -43.75 -6.449 1 86.88 477 LYS B C 1
ATOM 8047 O O . LYS B 1 477 ? -19.062 -44.312 -7.023 1 86.88 477 LYS B O 1
ATOM 8052 N N . SER B 1 478 ? -16.969 -44.312 -6.094 1 83.69 478 SER B N 1
ATOM 8053 C CA . SER B 1 478 ? -16.719 -45.719 -6.438 1 83.69 478 SER B CA 1
ATOM 8054 C C . SER B 1 478 ? -17.797 -46.625 -5.859 1 83.69 478 SER B C 1
ATOM 8056 O O . SER B 1 478 ? -18.125 -46.531 -4.672 1 83.69 478 SER B O 1
ATOM 8058 N N . GLY B 1 479 ? -18.422 -47.438 -6.703 1 85.12 479 GLY B N 1
ATOM 8059 C CA . GLY B 1 479 ? -19.406 -48.438 -6.273 1 85.12 479 GLY B CA 1
ATOM 8060 C C . GLY B 1 479 ? -20.812 -47.875 -6.246 1 85.12 479 GLY B C 1
ATOM 8061 O O . GLY B 1 479 ? -21.766 -48.625 -5.996 1 85.12 479 GLY B O 1
ATOM 8062 N N . LYS B 1 480 ? -20.906 -46.656 -6.461 1 88.5 480 LYS B N 1
ATOM 8063 C CA . LYS B 1 480 ? -22.234 -46.062 -6.418 1 88.5 480 LYS B CA 1
ATOM 8064 C C . LYS B 1 480 ? -22.844 -45.938 -7.816 1 88.5 480 LYS B C 1
ATOM 8066 O O . LYS B 1 480 ? -22.125 -45.656 -8.781 1 88.5 480 LYS B O 1
ATOM 8071 N N . LYS B 1 481 ? -24.125 -46.25 -7.953 1 89.88 481 LYS B N 1
ATOM 8072 C CA . LYS B 1 481 ? -24.797 -46.219 -9.25 1 89.88 481 LYS B CA 1
ATOM 8073 C C . LYS B 1 481 ? -25.422 -44.844 -9.508 1 89.88 481 LYS B C 1
ATOM 8075 O O . LYS B 1 481 ? -25.953 -44.219 -8.594 1 89.88 481 LYS B O 1
ATOM 8080 N N . PHE B 1 482 ? -25.344 -44.531 -10.734 1 91.12 482 PHE B N 1
ATOM 8081 C CA . PHE B 1 482 ? -25.969 -43.281 -11.18 1 91.12 482 PHE B CA 1
ATOM 8082 C C . PHE B 1 482 ? -27.484 -43.406 -11.18 1 91.12 482 PHE B C 1
ATOM 8084 O O . PHE B 1 482 ? -28.047 -44.281 -11.844 1 91.12 482 PHE B O 1
ATOM 8091 N N . ASP B 1 483 ? -28.156 -42.625 -10.367 1 88.94 483 ASP B N 1
ATOM 8092 C CA . ASP B 1 483 ? -29.609 -42.531 -10.281 1 88.94 483 ASP B CA 1
ATOM 8093 C C . ASP B 1 483 ? -30.062 -41.094 -10.391 1 88.94 483 ASP B C 1
ATOM 8095 O O . ASP B 1 483 ? -30.047 -40.344 -9.398 1 88.94 483 ASP B O 1
ATOM 8099 N N . GLN B 1 484 ? -30.422 -40.75 -11.617 1 89.31 484 GLN B N 1
ATOM 8100 C CA . GLN B 1 484 ? -30.797 -39.375 -11.906 1 89.31 484 GLN B CA 1
ATOM 8101 C C . GLN B 1 484 ? -31.906 -38.906 -10.977 1 89.31 484 GLN B C 1
ATOM 8103 O O . GLN B 1 484 ? -31.891 -37.781 -10.5 1 89.31 484 GLN B O 1
ATOM 8108 N N . LYS B 1 485 ? -32.906 -39.75 -10.766 1 86.69 485 LYS B N 1
ATOM 8109 C CA . LYS B 1 485 ? -34.031 -39.375 -9.922 1 86.69 485 LYS B CA 1
ATOM 8110 C C . LYS B 1 485 ? -33.594 -39.094 -8.492 1 86.69 485 LYS B C 1
ATOM 8112 O O . LYS B 1 485 ? -34.031 -38.094 -7.895 1 86.69 485 LYS B O 1
ATOM 8117 N N . ASN B 1 486 ? -32.75 -39.938 -8.039 1 88.69 486 ASN B N 1
ATOM 8118 C CA . ASN B 1 486 ? -32.25 -39.75 -6.688 1 88.69 486 ASN B CA 1
ATOM 8119 C C . ASN B 1 486 ? -31.438 -38.469 -6.562 1 88.69 486 ASN B C 1
ATOM 8121 O O . ASN B 1 486 ? -31.562 -37.75 -5.566 1 88.69 486 ASN B O 1
ATOM 8125 N N . ILE B 1 487 ? -30.656 -38.156 -7.531 1 90.75 487 ILE B N 1
ATOM 8126 C CA . ILE B 1 487 ? -29.828 -36.938 -7.512 1 90.75 487 ILE B CA 1
ATOM 8127 C C . ILE B 1 487 ? -30.719 -35.719 -7.602 1 90.75 487 ILE B C 1
ATOM 8129 O O . ILE B 1 487 ? -30.516 -34.75 -6.867 1 90.75 487 ILE B O 1
ATOM 8133 N N . LEU B 1 488 ? -31.672 -35.812 -8.438 1 85.62 488 LEU B N 1
ATOM 8134 C CA . LEU B 1 488 ? -32.594 -34.688 -8.594 1 85.62 488 LEU B CA 1
ATOM 8135 C C . LEU B 1 488 ? -33.375 -34.469 -7.316 1 85.62 488 LEU B C 1
ATOM 8137 O O . LEU B 1 488 ? -33.625 -33.312 -6.938 1 85.62 488 LEU B O 1
ATOM 8141 N N . GLN B 1 489 ? -33.812 -35.5 -6.719 1 82.19 489 GLN B N 1
ATOM 8142 C CA . GLN B 1 489 ? -34.531 -35.406 -5.449 1 82.19 489 GLN B CA 1
ATOM 8143 C C . GLN B 1 489 ? -33.656 -34.719 -4.395 1 82.19 489 GLN B C 1
ATOM 8145 O O . GLN B 1 489 ? -34.156 -33.875 -3.65 1 82.19 489 GLN B O 1
ATOM 8150 N N . PHE B 1 490 ? -32.469 -35.094 -4.328 1 85.94 490 PHE B N 1
ATOM 8151 C CA . PHE B 1 490 ? -31.531 -34.469 -3.41 1 85.94 490 PHE B CA 1
ATOM 8152 C C . PHE B 1 490 ? -31.438 -32.969 -3.686 1 85.94 490 PHE B C 1
ATOM 8154 O O . PHE B 1 490 ? -31.453 -32.156 -2.756 1 85.94 490 PHE B O 1
ATOM 8161 N N . CYS B 1 491 ? -31.25 -32.594 -4.945 1 81.06 491 CYS B N 1
ATOM 8162 C CA . CYS B 1 491 ? -31.156 -31.188 -5.332 1 81.06 491 CYS B CA 1
ATOM 8163 C C . CYS B 1 491 ? -32.406 -30.422 -4.938 1 81.06 491 CYS B C 1
ATOM 8165 O O . CYS B 1 491 ? -32.344 -29.328 -4.387 1 81.06 491 CYS B O 1
ATOM 8167 N N . MET B 1 492 ? -33.562 -31.047 -5.133 1 73.56 492 MET B N 1
ATOM 8168 C CA . MET B 1 492 ? -34.844 -30.422 -4.828 1 73.56 492 MET B CA 1
ATOM 8169 C C . MET B 1 492 ? -34.969 -30.188 -3.328 1 73.56 492 MET B C 1
ATOM 8171 O O . MET B 1 492 ? -35.562 -29.188 -2.902 1 73.56 492 MET B O 1
ATOM 8175 N N . GLU B 1 493 ? -34.375 -30.984 -2.674 1 71.25 493 GLU B N 1
ATOM 8176 C CA . GLU B 1 493 ? -34.5 -30.906 -1.221 1 71.25 493 GLU B CA 1
ATOM 8177 C C . GLU B 1 493 ? -33.469 -29.953 -0.621 1 71.25 493 GLU B C 1
ATOM 8179 O O . GLU B 1 493 ? -33.688 -29.391 0.445 1 71.25 493 GLU B O 1
ATOM 8184 N N . ASN B 1 494 ? -32.344 -29.859 -1.286 1 65.56 494 ASN B N 1
ATOM 8185 C CA . ASN B 1 494 ? -31.234 -29.203 -0.623 1 65.56 494 ASN B CA 1
ATOM 8186 C C . ASN B 1 494 ? -30.875 -27.875 -1.301 1 65.56 494 ASN B C 1
ATOM 8188 O O . ASN B 1 494 ? -30.156 -27.062 -0.731 1 65.56 494 ASN B O 1
ATOM 8192 N N . LEU B 1 495 ? -31.219 -27.75 -2.469 1 63.31 495 LEU B N 1
ATOM 8193 C CA . LEU B 1 495 ? -30.969 -26.5 -3.158 1 63.31 495 LEU B CA 1
ATOM 8194 C C . LEU B 1 495 ? -32.156 -25.547 -3.006 1 63.31 495 LEU B C 1
ATOM 8196 O O . LEU B 1 495 ? -33.312 -26 -2.918 1 63.31 495 LEU B O 1
ATOM 8200 N N . PRO B 1 496 ? -31.781 -24.281 -2.826 1 52.44 496 PRO B N 1
ATOM 8201 C CA . PRO B 1 496 ? -32.906 -23.359 -2.707 1 52.44 496 PRO B CA 1
ATOM 8202 C C . PRO B 1 496 ? -33.938 -23.531 -3.836 1 52.44 496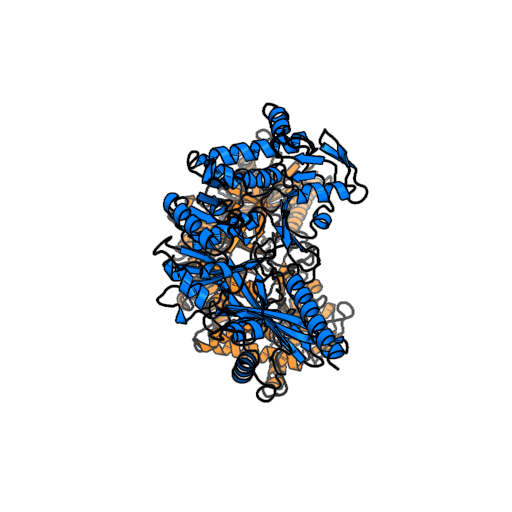 PRO B C 1
ATOM 8204 O O . PRO B 1 496 ? -33.531 -23.766 -4.984 1 52.44 496 PRO B O 1
ATOM 8207 N N . GLN B 1 497 ? -35.156 -23.797 -3.445 1 46.84 497 GLN B N 1
ATOM 8208 C CA . GLN B 1 497 ? -36.281 -23.922 -4.379 1 46.84 497 GLN B CA 1
ATOM 8209 C C . GLN B 1 497 ? -36.906 -22.562 -4.668 1 46.84 497 GLN B C 1
ATOM 8211 O O . GLN B 1 497 ? -36.812 -21.625 -3.857 1 46.84 497 GLN B O 1
ATOM 8216 N N . PRO B 1 498 ? -37.406 -22.453 -5.93 1 43.12 498 PRO B N 1
ATOM 8217 C CA . PRO B 1 498 ? -38.062 -21.203 -6.289 1 43.12 498 PRO B CA 1
ATOM 8218 C C . PRO B 1 498 ? -38.906 -20.609 -5.148 1 43.12 498 PRO B C 1
ATOM 8220 O O . PRO B 1 498 ? -39 -19.391 -5.016 1 43.12 498 PRO B O 1
ATOM 8223 N N . LYS B 1 499 ? -39.75 -21.375 -4.582 1 40.44 499 LYS B N 1
ATOM 8224 C CA . LYS B 1 499 ? -40.75 -20.812 -3.656 1 40.44 499 LYS B CA 1
ATOM 8225 C C . LYS B 1 499 ? -40.062 -20.078 -2.5 1 40.44 499 LYS B C 1
ATOM 8227 O O . LYS B 1 499 ? -40.656 -19.266 -1.823 1 40.44 499 LYS B O 1
ATOM 8232 N N . ASP B 1 500 ? -39.125 -20.609 -1.975 1 37.19 500 ASP B N 1
ATOM 8233 C CA . ASP B 1 500 ? -38.562 -20.125 -0.713 1 37.19 500 ASP B CA 1
ATOM 8234 C C . ASP B 1 500 ? -37.938 -18.75 -0.887 1 37.19 500 ASP B C 1
ATOM 8236 O O . ASP B 1 500 ? -37.969 -17.922 0.02 1 37.19 500 ASP B O 1
ATOM 8240 N N . PHE B 1 501 ? -37.094 -18.5 -1.765 1 33.03 501 PHE B N 1
ATOM 8241 C CA . PHE B 1 501 ? -36.625 -17.188 -2.211 1 33.03 501 PHE B CA 1
ATOM 8242 C C . PHE B 1 501 ? -36.969 -16.969 -3.678 1 33.03 501 PHE B C 1
ATOM 8244 O O . PHE B 1 501 ? -37.219 -17.922 -4.422 1 33.03 501 PHE B O 1
ATOM 8251 N N . ASP B 1 502 ? -37.719 -15.836 -3.875 1 35.12 502 ASP B N 1
ATOM 8252 C CA . ASP B 1 502 ? -37.875 -15.469 -5.281 1 35.12 502 ASP B CA 1
ATOM 8253 C C . ASP B 1 502 ? -36.75 -16.094 -6.125 1 35.12 502 ASP B C 1
ATOM 8255 O O . ASP B 1 502 ? -36.312 -15.508 -7.125 1 35.12 502 ASP B O 1
ATOM 8259 N N . TYR B 1 503 ? -36.156 -17.109 -5.539 1 36.44 503 TYR B N 1
ATOM 8260 C CA . TYR B 1 503 ? -35.031 -17.734 -6.211 1 36.44 503 TYR B CA 1
ATOM 8261 C C . TYR B 1 503 ? -35.469 -18.875 -7.102 1 36.44 503 TYR B C 1
ATOM 8263 O O . TYR B 1 503 ? -36.5 -19.531 -6.82 1 36.44 503 TYR B O 1
ATOM 8271 N N . ILE B 1 504 ? -35.312 -18.781 -8.375 1 42 504 ILE B N 1
ATOM 8272 C CA . ILE B 1 504 ? -35.469 -19.75 -9.445 1 42 504 ILE B CA 1
ATOM 8273 C C . ILE B 1 504 ? -34.844 -21.094 -9.023 1 42 504 ILE B C 1
ATOM 8275 O O . ILE B 1 504 ? -33.906 -21.125 -8.242 1 42 504 ILE B O 1
ATOM 8279 N N . SER B 1 505 ? -35.562 -22.078 -9.367 1 51.19 505 SER B N 1
ATOM 8280 C CA . SER B 1 505 ? -35.062 -23.438 -9.164 1 51.19 505 SER B CA 1
ATOM 8281 C C . SER B 1 505 ? -33.594 -23.562 -9.531 1 51.19 505 SER B C 1
ATOM 8283 O O . SER B 1 505 ? -33.188 -23.188 -10.633 1 51.19 505 SER B O 1
ATOM 8285 N N . SER B 1 506 ? -32.656 -23.719 -8.633 1 59.66 506 SER B N 1
ATOM 8286 C CA . SER B 1 506 ? -31.234 -23.922 -8.836 1 59.66 506 SER B CA 1
ATOM 8287 C C . SER B 1 506 ? -30.922 -25.359 -9.203 1 59.66 506 SER B C 1
ATOM 8289 O O . SER B 1 506 ? -29.75 -25.75 -9.266 1 59.66 506 SER B O 1
ATOM 8291 N N . ASN B 1 507 ? -32.094 -26.062 -9.539 1 74.31 507 ASN B N 1
ATOM 8292 C CA . ASN B 1 507 ? -31.875 -27.453 -9.93 1 74.31 507 ASN B CA 1
ATOM 8293 C C . ASN B 1 507 ? -31.328 -27.547 -11.352 1 74.31 507 ASN B C 1
ATOM 8295 O O . ASN B 1 507 ? -31.766 -26.812 -12.234 1 74.31 507 ASN B O 1
ATOM 8299 N N . PRO B 1 508 ? -30.422 -28.469 -11.539 1 85 508 PRO B N 1
ATOM 8300 C CA . PRO B 1 508 ? -29.984 -28.688 -12.922 1 85 508 PRO B CA 1
ATOM 8301 C C . PRO B 1 508 ? -31.094 -29.219 -13.82 1 85 508 PRO B C 1
ATOM 8303 O O . PRO B 1 508 ? -31.953 -29.969 -13.352 1 85 508 PRO B O 1
ATOM 8306 N N . ASP B 1 509 ? -31.125 -28.797 -15.008 1 80.56 509 ASP B N 1
ATOM 8307 C CA . ASP B 1 509 ? -32.062 -29.297 -16 1 80.56 509 ASP B CA 1
ATOM 8308 C C . ASP B 1 509 ? -31.688 -30.688 -16.484 1 80.56 509 ASP B C 1
ATOM 8310 O O . ASP B 1 509 ? -32.562 -31.5 -16.812 1 80.56 509 ASP B O 1
ATOM 8314 N N . TYR B 1 510 ? -30.469 -30.906 -16.594 1 86.69 510 TYR B N 1
ATOM 8315 C CA . TYR B 1 510 ? -29.906 -32.188 -17.031 1 86.69 510 TYR B CA 1
ATOM 8316 C C . TYR B 1 510 ? -28.844 -32.656 -16.062 1 86.69 510 TYR B C 1
ATOM 8318 O O . TYR B 1 510 ? -28.172 -31.859 -15.414 1 86.69 510 TYR B O 1
ATOM 8326 N N . ILE B 1 511 ? -28.875 -34 -15.898 1 92 511 ILE B N 1
ATOM 8327 C CA . ILE B 1 511 ? -27.812 -34.625 -15.141 1 92 511 ILE B CA 1
ATOM 8328 C C . ILE B 1 511 ? -27.172 -35.719 -15.977 1 92 511 ILE B C 1
ATOM 8330 O O . ILE B 1 511 ? -27.859 -36.625 -16.453 1 92 511 ILE B O 1
ATOM 8334 N N . ILE B 1 512 ? -25.922 -35.562 -16.188 1 90.5 512 ILE B N 1
ATOM 8335 C CA . ILE B 1 512 ? -25.188 -36.531 -17 1 90.5 512 ILE B CA 1
ATOM 8336 C C . ILE B 1 512 ? -24.047 -37.125 -16.188 1 90.5 512 ILE B C 1
ATOM 8338 O O . ILE B 1 512 ? -23.359 -36.438 -15.469 1 90.5 512 ILE B O 1
ATOM 8342 N N . GLN B 1 513 ? -23.922 -38.406 -16.312 1 92.81 513 GLN B N 1
ATOM 8343 C CA . GLN B 1 513 ? -22.828 -39.094 -15.641 1 92.81 513 GLN B CA 1
ATOM 8344 C C . GLN B 1 513 ? -21.547 -39.062 -16.469 1 92.81 513 GLN B C 1
ATOM 8346 O O . GLN B 1 513 ? -21.578 -39.312 -17.688 1 92.81 513 GLN B O 1
ATOM 8351 N N . PHE B 1 514 ? -20.484 -38.688 -15.797 1 89.06 514 PHE B N 1
ATOM 8352 C CA . PHE B 1 514 ? -19.141 -38.719 -16.375 1 89.06 514 PHE B CA 1
ATOM 8353 C C . PHE B 1 514 ? -18.25 -39.688 -15.609 1 89.06 514 PHE B C 1
ATOM 8355 O O . PHE B 1 514 ? -18.406 -39.844 -14.398 1 89.06 514 PHE B O 1
ATOM 8362 N N . ASP B 1 515 ? -17.344 -40.281 -16.312 1 88.19 515 ASP B N 1
ATOM 8363 C CA . ASP B 1 515 ? -16.359 -41.125 -15.648 1 88.19 515 ASP B CA 1
ATOM 8364 C C . ASP B 1 515 ? -15.203 -40.281 -15.109 1 88.19 515 ASP B C 1
ATOM 8366 O O . ASP B 1 515 ? -14.664 -40.562 -14.039 1 88.19 515 ASP B O 1
ATOM 8370 N N . LYS B 1 516 ? -14.852 -39.375 -15.883 1 86.5 516 LYS B N 1
ATOM 8371 C CA . LYS B 1 516 ? -13.781 -38.438 -15.508 1 86.5 516 LYS B CA 1
ATOM 8372 C C . LYS B 1 516 ? -13.992 -37.062 -16.141 1 86.5 516 LYS B C 1
ATOM 8374 O O . LYS B 1 516 ? -14.641 -36.938 -17.172 1 86.5 516 LYS B O 1
ATOM 8379 N N . PHE B 1 517 ? -13.539 -36.062 -15.461 1 85.56 517 PHE B N 1
ATOM 8380 C CA . PHE B 1 517 ? -13.586 -34.719 -16.031 1 85.56 517 PHE B CA 1
ATOM 8381 C C . PHE B 1 517 ? -12.258 -34.375 -16.672 1 85.56 517 PHE B C 1
ATOM 8383 O O . PHE B 1 517 ? -11.188 -34.625 -16.109 1 85.56 517 PHE B O 1
ATOM 8390 N N . SER B 1 518 ? -12.383 -33.844 -17.875 1 79.69 518 SER B N 1
ATOM 8391 C CA . SER B 1 518 ? -11.188 -33.312 -18.531 1 79.69 518 SER B CA 1
ATOM 8392 C C . SER B 1 518 ? -10.578 -32.156 -17.766 1 79.69 518 SER B C 1
ATOM 8394 O O . SER B 1 518 ? -11.289 -31.359 -17.172 1 79.69 518 SER B O 1
ATOM 8396 N N . LYS B 1 519 ? -9.375 -32.219 -17.656 1 73.31 519 LYS B N 1
ATOM 8397 C CA . LYS B 1 519 ? -8.656 -31.172 -16.906 1 73.31 519 LYS B CA 1
ATOM 8398 C C . LYS B 1 519 ? -7.805 -30.312 -17.844 1 73.31 519 LYS B C 1
ATOM 8400 O O . LYS B 1 519 ? -7.332 -30.797 -18.875 1 73.31 519 LYS B O 1
ATOM 8405 N N . LEU B 1 520 ? -7.785 -29.109 -17.422 1 61.78 520 LEU B N 1
ATOM 8406 C CA . LEU B 1 520 ? -6.855 -28.203 -18.094 1 61.78 520 LEU B CA 1
ATOM 8407 C C . LEU B 1 520 ? -5.414 -28.531 -17.719 1 61.78 520 LEU B C 1
ATOM 8409 O O . LEU B 1 520 ? -5.172 -29.312 -16.797 1 61.78 520 LEU B O 1
ATOM 8413 N N . ILE B 1 521 ? -4.594 -27.938 -18.391 1 55.03 521 ILE B N 1
ATOM 8414 C CA . ILE B 1 521 ? -3.168 -28.172 -18.188 1 55.03 521 ILE B CA 1
ATOM 8415 C C . ILE B 1 521 ? -2.768 -27.719 -16.781 1 55.03 521 ILE B C 1
ATOM 8417 O O . ILE B 1 521 ? -1.879 -28.312 -16.172 1 55.03 521 ILE B O 1
ATOM 8421 N N . ASN B 1 522 ? -3.598 -26.875 -16.359 1 53.03 522 ASN B N 1
ATOM 8422 C CA . ASN B 1 522 ? -3.266 -26.375 -15.023 1 53.03 522 ASN B CA 1
ATOM 8423 C C . ASN B 1 522 ? -3.932 -27.219 -13.938 1 53.03 522 ASN B C 1
ATOM 8425 O O . ASN B 1 522 ? -3.842 -26.891 -12.75 1 53.03 522 ASN B O 1
ATOM 8429 N N . GLY B 1 523 ? -4.516 -28.219 -14.359 1 60 523 GLY B N 1
ATOM 8430 C CA . GLY B 1 523 ? -5.117 -29.141 -13.422 1 60 523 GLY B CA 1
ATOM 8431 C C . GLY B 1 523 ? -6.562 -28.812 -13.094 1 60 523 GLY B C 1
ATOM 8432 O O . GLY B 1 523 ? -7.27 -29.625 -12.492 1 60 523 GLY B O 1
ATOM 8433 N N . LYS B 1 524 ? -6.93 -27.656 -13.523 1 62.91 524 LYS B N 1
ATOM 8434 C CA . LYS B 1 524 ? -8.312 -27.281 -13.266 1 62.91 524 LYS B CA 1
ATOM 8435 C C . LYS B 1 524 ? -9.266 -28 -14.227 1 62.91 524 LYS B C 1
ATOM 8437 O O . LYS B 1 524 ? -8.844 -28.469 -15.289 1 62.91 524 LYS B O 1
ATOM 8442 N N . VAL B 1 525 ? -10.469 -28.156 -13.828 1 72.06 525 VAL B N 1
ATOM 8443 C CA . VAL B 1 525 ? -11.484 -28.797 -14.656 1 72.06 525 VAL B CA 1
ATOM 8444 C C . VAL B 1 525 ? -11.719 -27.969 -15.914 1 72.06 525 VAL B C 1
ATOM 8446 O O . VAL B 1 525 ? -11.789 -26.734 -15.859 1 72.06 525 VAL B O 1
ATOM 8449 N N . ASP B 1 526 ? -11.633 -28.578 -17.047 1 72.62 526 ASP B N 1
ATOM 8450 C CA . ASP B 1 526 ? -11.93 -27.969 -18.344 1 72.62 526 ASP B CA 1
ATOM 8451 C C . ASP B 1 526 ? -13.438 -27.859 -18.578 1 72.62 526 ASP B C 1
ATOM 8453 O O . ASP B 1 526 ? -14.031 -28.75 -19.203 1 72.62 526 ASP B O 1
ATOM 8457 N N . ARG B 1 527 ? -14.055 -26.812 -18.203 1 76.75 527 ARG B N 1
ATOM 8458 C CA . ARG B 1 527 ? -15.508 -26.672 -18.25 1 76.75 527 ARG B CA 1
ATOM 8459 C C . ARG B 1 527 ? -16 -26.625 -19.688 1 76.75 527 ARG B C 1
ATOM 8461 O O . ARG B 1 527 ? -17.109 -27.078 -19.984 1 76.75 527 ARG B O 1
ATOM 8468 N N . ILE B 1 528 ? -15.195 -26.109 -20.578 1 74.25 528 ILE B N 1
ATOM 8469 C CA . ILE B 1 528 ? -15.602 -26 -21.969 1 74.25 528 ILE B CA 1
ATOM 8470 C C . ILE B 1 528 ? -15.727 -27.391 -22.578 1 74.25 528 ILE B C 1
ATOM 8472 O O . ILE B 1 528 ? -16.734 -27.719 -23.219 1 74.25 528 ILE B O 1
ATOM 8476 N N . SER B 1 529 ? -14.648 -28.078 -22.312 1 79.94 529 SER B N 1
ATOM 8477 C CA . SER B 1 529 ? -14.664 -29.453 -22.844 1 79.94 529 SER B CA 1
ATOM 8478 C C . SER B 1 529 ? -15.82 -30.25 -22.25 1 79.94 529 SER B C 1
ATOM 8480 O O . SER B 1 529 ? -16.484 -31 -22.969 1 79.94 529 SER B O 1
ATOM 8482 N N . ILE B 1 530 ? -16.062 -30.062 -21.016 1 84.94 530 ILE B N 1
ATOM 8483 C CA . ILE B 1 530 ? -17.141 -30.781 -20.328 1 84.94 530 ILE B CA 1
ATOM 8484 C C . ILE B 1 530 ? -18.484 -30.359 -20.891 1 84.94 530 ILE B C 1
ATOM 8486 O O . ILE B 1 530 ? -19.359 -31.188 -21.125 1 84.94 530 ILE B O 1
ATOM 8490 N N . LYS B 1 531 ? -18.594 -29.094 -21.125 1 81.31 531 LYS B N 1
ATOM 8491 C CA . LYS B 1 531 ? -19.812 -28.562 -21.734 1 81.31 531 LYS B CA 1
ATOM 8492 C C . LYS B 1 531 ? -20.078 -29.203 -23.094 1 81.31 531 LYS B C 1
ATOM 8494 O O . LYS B 1 531 ? -21.188 -29.656 -23.375 1 81.31 531 LYS B O 1
ATOM 8499 N N . ASP B 1 532 ? -19 -29.234 -23.891 1 81 532 ASP B N 1
ATOM 8500 C CA . ASP B 1 532 ? -19.125 -29.812 -25.219 1 81 532 ASP B CA 1
ATOM 8501 C C . ASP B 1 532 ? -19.516 -31.281 -25.156 1 81 532 ASP B C 1
ATOM 8503 O O . ASP B 1 532 ? -20.375 -31.734 -25.922 1 81 532 ASP B O 1
ATOM 8507 N N . MET B 1 533 ? -18.953 -31.938 -24.266 1 86.5 533 MET B N 1
ATOM 8508 C CA . MET B 1 533 ? -19.25 -33.344 -24.078 1 86.5 533 MET B CA 1
ATOM 8509 C C . MET B 1 533 ? -20.688 -33.531 -23.594 1 86.5 533 MET B C 1
ATOM 8511 O O . MET B 1 533 ? -21.375 -34.469 -24.016 1 86.5 533 MET B O 1
ATOM 8515 N N . ALA B 1 534 ? -21.062 -32.688 -22.719 1 86.81 534 ALA B N 1
ATOM 8516 C CA . ALA B 1 534 ? -22.422 -32.75 -22.219 1 86.81 534 ALA B CA 1
ATOM 8517 C C . ALA B 1 534 ? -23.438 -32.531 -23.328 1 86.81 534 ALA B C 1
ATOM 8519 O O . ALA B 1 534 ? -24.438 -33.25 -23.438 1 86.81 534 ALA B O 1
ATOM 8520 N N . ILE B 1 535 ? -23.172 -31.609 -24.172 1 81.31 535 ILE B N 1
ATOM 8521 C CA . ILE B 1 535 ? -24.047 -31.297 -25.297 1 81.31 535 ILE B CA 1
ATOM 8522 C C . ILE B 1 535 ? -24.141 -32.5 -26.234 1 81.31 535 ILE B C 1
ATOM 8524 O O . ILE B 1 535 ? -25.234 -32.875 -26.641 1 81.31 535 ILE B O 1
ATOM 8528 N N . LYS B 1 536 ? -22.969 -33.062 -26.469 1 81.88 536 LYS B N 1
ATOM 8529 C CA . LYS B 1 536 ? -22.938 -34.25 -27.328 1 81.88 536 LYS B CA 1
ATOM 8530 C C . LYS B 1 536 ? -23.766 -35.375 -26.734 1 81.88 536 LYS B C 1
ATOM 8532 O O . LYS B 1 536 ? -24.5 -36.062 -27.438 1 81.88 536 LYS B O 1
ATOM 8537 N N . SER B 1 537 ? -23.609 -35.5 -25.5 1 83.81 537 SER B N 1
ATOM 8538 C CA . SER B 1 537 ? -24.328 -36.562 -24.812 1 83.81 537 SER B CA 1
ATOM 8539 C C . SER B 1 537 ? -25.828 -36.312 -24.844 1 83.81 537 SER B C 1
ATOM 8541 O O . SER B 1 537 ? -26.609 -37.25 -25 1 83.81 537 SER B O 1
ATOM 8543 N N . LEU B 1 538 ? -26.219 -35.125 -24.734 1 80.69 538 LEU B N 1
ATOM 8544 C CA . LEU B 1 538 ? -27.641 -34.781 -24.719 1 80.69 538 LEU B CA 1
ATOM 8545 C C . LEU B 1 538 ? -28.234 -34.875 -26.109 1 80.69 538 LEU B C 1
ATOM 8547 O O . LEU B 1 538 ? -29.391 -35.281 -26.266 1 80.69 538 LEU B O 1
ATOM 8551 N N . VAL B 1 539 ? -27.469 -34.438 -27.062 1 72.12 539 VAL B N 1
ATOM 8552 C CA . VAL B 1 539 ? -27.922 -34.531 -28.453 1 72.12 539 VAL B CA 1
ATOM 8553 C C . VAL B 1 539 ? -28.078 -36 -28.844 1 72.12 539 VAL B C 1
ATOM 8555 O O . VAL B 1 539 ? -29.047 -36.375 -29.5 1 72.12 539 VAL B O 1
ATOM 8558 N N . GLN B 1 540 ? -27.094 -36.75 -28.422 1 64.31 540 GLN B N 1
ATOM 8559 C CA . GLN B 1 540 ? -27.156 -38.156 -28.719 1 64.31 540 GLN B CA 1
ATOM 8560 C C . GLN B 1 540 ? -28.344 -38.812 -28.016 1 64.31 540 GLN B C 1
ATOM 8562 O O . GLN B 1 540 ? -29 -39.719 -28.562 1 64.31 540 GLN B O 1
ATOM 8567 N N . SER B 1 541 ? -28.578 -38.312 -26.828 1 60.66 541 SER B N 1
ATOM 8568 C CA . SER B 1 541 ? -29.719 -38.875 -26.094 1 60.66 541 SER B CA 1
ATOM 8569 C C . SER B 1 541 ? -31.047 -38.406 -26.688 1 60.66 541 SER B C 1
ATOM 8571 O O . SER B 1 541 ? -32 -39.156 -26.734 1 60.66 541 SER B O 1
ATOM 8573 N N . HIS B 1 542 ? -31.141 -37.219 -27.078 1 54.53 542 HIS B N 1
ATOM 8574 C CA . HIS B 1 542 ? -32.344 -36.75 -27.734 1 54.53 542 HIS B CA 1
ATOM 8575 C C . HIS B 1 542 ? -32.469 -37.344 -29.141 1 54.53 542 HIS B C 1
ATOM 8577 O O . HIS B 1 542 ? -33.562 -37.625 -29.594 1 54.53 542 HIS B O 1
ATOM 8583 N N . SER B 1 543 ? -31.406 -37.281 -29.875 1 46.78 543 SER B N 1
ATOM 8584 C CA . SER B 1 543 ? -31.484 -37.969 -31.172 1 46.78 543 SER B CA 1
ATOM 8585 C C . SER B 1 543 ? -31.859 -39.438 -31.016 1 46.78 543 SER B C 1
ATOM 8587 O O . SER B 1 543 ? -32.531 -40 -31.859 1 46.78 543 SER B O 1
ATOM 8589 N N . LEU B 1 544 ? -31.438 -40.031 -30.031 1 41.53 544 LEU B N 1
ATOM 8590 C CA . LEU B 1 544 ? -31.859 -41.406 -29.781 1 41.53 544 LEU B CA 1
ATOM 8591 C C . LEU B 1 544 ? -33.312 -41.469 -29.391 1 41.53 544 LEU B C 1
ATOM 8593 O O . LEU B 1 544 ? -34.031 -42.438 -29.688 1 41.53 544 LEU B O 1
ATOM 8597 N N . CYS B 1 545 ? -33.719 -40.531 -28.703 1 41.72 545 CYS B N 1
ATOM 8598 C CA . CYS B 1 545 ? -35.125 -40.562 -28.422 1 41.72 545 CYS B CA 1
ATOM 8599 C C . CYS B 1 545 ? -35.938 -40.25 -29.672 1 41.72 545 CYS B C 1
ATOM 8601 O O . CYS B 1 545 ? -37.156 -40.531 -29.719 1 41.72 545 CYS B O 1
ATOM 8603 N N . ALA B 1 546 ? -35.594 -39.594 -30.672 1 42.38 546 ALA B N 1
ATOM 8604 C CA . ALA B 1 546 ? -36.344 -39.375 -31.906 1 42.38 546 ALA B CA 1
ATOM 8605 C C . ALA B 1 546 ? -36.406 -40.625 -32.75 1 42.38 546 ALA B C 1
ATOM 8607 O O . ALA B 1 546 ? -37.375 -40.844 -33.5 1 42.38 546 ALA B O 1
ATOM 8608 N N . LYS B 1 547 ? -35.438 -41.562 -32.812 1 38 547 LYS B N 1
ATOM 8609 C CA . LYS B 1 547 ? -35.562 -42.75 -33.656 1 38 547 LYS B CA 1
ATOM 8610 C C . LYS B 1 547 ? -36.562 -43.75 -33.031 1 38 547 LYS B C 1
ATOM 8612 O O . LYS B 1 547 ? -36.938 -44.719 -33.688 1 38 547 LYS B O 1
ATOM 8617 N N . THR B 1 548 ? -36.594 -43.75 -31.672 1 33.94 548 THR B N 1
ATOM 8618 C CA . THR B 1 548 ? -37.531 -44.75 -31.188 1 33.94 548 THR B CA 1
ATOM 8619 C C . THR B 1 548 ? -38.969 -44.219 -31.312 1 33.94 548 THR B C 1
ATOM 8621 O O . THR B 1 548 ? -39.906 -44.938 -30.938 1 33.94 548 THR B O 1
ATOM 8624 N N . LYS B 1 549 ? -39.062 -43 -31.734 1 33.5 549 LYS B N 1
ATOM 8625 C CA . LYS B 1 549 ? -40.406 -42.812 -32.219 1 33.5 549 LYS B CA 1
ATOM 8626 C C . LYS B 1 549 ? -40.469 -43.062 -33.75 1 33.5 549 LYS B C 1
ATOM 8628 O O . LYS B 1 549 ? -39.594 -42.594 -34.469 1 33.5 549 LYS B O 1
#

Foldseek 3Di:
DFLKDAFADPDDADFDFLLVLLVVQCVVFVAAWQEWEAEQVRDIDTHGSNRQSVLLCLLLLLCVVVPDAAAAEEEEEEFDDNNSVSNLSSCVQLNAAYEYDYLQFPDCPVSCARHQEYEYELPPSNQVVQVVAWDAAQQQAIDGPVHHNHGGYEYCYDPVHPRHHHHSVVSSVVRVPDPPRDTDDGGQFPFRYWYWDCPPVRDIKIFTFGSSLLQRVLQLVCSVVVNALDAEEEAAFTCRDLLRPPSVCSHHNHHYYYYCLPCCPPQPSVVVVLVVLVVVVHQEYEDELLCLLNLADDAQSHAEYEYEDAWHALNSVVSNQRNHQKYKYAYADPQASGAAIDIDGPVCSVVDDGQWHFAGGHQKMKFFAAPVRHGDDAPDKHWIKIAHPTGTADMPVPQGQDPVRIRTAQFIWGAHPVSIIGTDAGNPQFFPQPPATQGQVNLFNQLCPPPFFPGWGWAWAADPVGGTFIEIETETDPPHDDDPVVSQVSLCVGPDDCVPPVHHRSGGPHYHYDNDFDARSRRHGDRVVVRVVVNVVVCVVVVVVVVVD/DFLKDAFADPDDADFDFLLVLLVVQCVVFVAAWQEWEAEQVRDIDTHGSNRQSVLLCLLLLLCVVVPDAAAAEEEEAEFDDNNSVSNLNSCVQLNAAYEYDYLQFPDCPVSCARHQEYEHELPPSNQVVQVVAWDAAQQQAIDGPVHHNHGGYEYCYDPPHPRHHHHSVVSSVVRVPDPPRDGDDGGQFPFRYWAWDCPPVRDIKIFTFGSSLLQRVLQLVCSVVVNALDAEEEAAFTCRDLLRPPSVCSHHNHHYYYYCLPCVVPQVSVVVVLVVLVVVVHQEYEDELLCLLSLADAAQSHAEYEYEDAWHALNSVVSNQRNHQKYKYAYADPQASGAAIDIDGPVCSVVDDGQWHFAGGHQKMKFFAAPVRHGDDAPDKHWIKIAHPTGTADMPVPQGQDPVRIRTAQFIWGAHPVSIIGTDAGNPQWFPQPPATQGQVNLFNQLCPPPFFPGWGWAWAADPVGGTFIEIETETDPPHDDDPVVSQVSLCVGPDDCVVPVHHRSGGPHYHYDNDFDAGSRRHGDRVVVRVVVNVVVCVVVVVVVVVD

pLDDT: mean 84.04, std 15.34, range [32.81, 98.75]

Sequence (1098 aa):
MASYCHTPSRHPLNFATIPEKLHQLAIEDPEKDAIVIYDSKLQRTSFTRKQLYDETESVARALVKQGIKKGDRIALCVSNCVEWIAYDSGIMMAGGCSVRLFAGQADFLPMLEDCVAVIFDSEPTFYNKLLKVANILEDGTVISETYSKLRLAITVANTNSDIKGLSLDEMKETAKNDLNIILPRVDPEDITIIAQTSGSTGKPKRVTHSSFDIVNCSEMFCDLYNLTGDDAVFISRYFGFGGGYPFPFIGNGSKFVDAELRSINYPKDFSKYRDLAKIEGCTWLNMLPSDLRYCTEGKNVAPNIMTGGDIASFDAVKQGLNWASTIDYHLASAETLLIGSMTITKHNIGDYVPGIIGRPFPNTEAKIVDDKNCIVDIGQEGYLCVRSKWCTKVTTNGESVQQNGWFKTRDICKMNEKKEIFLVSRDDLFIQKETRKIGITFVEQHMKRHPDIDDVILVPVPDEDLQLKACACVIMKSGKKFDQKNILQFCMENLPQPKDFDYISSNPDYIIQFDKFSKLINGKVDRISIKDMAIKSLVQSHSLCAKTKMASYCHTPSRHPLNFATIPEKLHQLAIEDPEKDAIVIYDSKLQRTSFTRKQLYDETESVARALVKQGIKKGDRIALCVSNCVEWIAYDSGIMMAGGCSVRLFAGQADFLPMLEDCVAVIFDSEPTFYNKLLKVANILEDGTVISETYSKLRLAITVANTNSDIKGLSLDEMKETAKNDLNIILPRVDPEDITIIAQTSGSTGKPKRVTHSSFDIVNCSEMFCDLYNLTGDDAVFISRYFGFGGGYPFPFIGNGSKFVDAELRSINYPKDFSKYRDLAKIEGCTWLNMLPSDLRYCTEGKNVAPNIMTGGDIASFDAVKQGLNWASTIDYHLASAETLLIGSMTITKHNIGDYVPGIIGRPFPNTEAKIVDDKNCIVDIGQEGYLCVRSKWCTKVTTNGESVQQNGWFKTRDICKMNEKKEIFLVSRDDLFIQKETRKIGITFVEQHMKRHPDIDDVILVPVPDEDLQLKACACVIMKSGKKFDQKNILQFCMENLPQPKDFDYISSNPDYIIQFDKFSKLINGKVDRISIKDMAIKSLVQSHSLCAKTK

Solvent-accessible surface area (backbone atoms only — not comparable to full-atom values): 55796 Å² total; per-residue (Å²): 103,70,26,59,42,44,28,44,32,75,67,55,68,53,92,39,32,56,52,55,48,40,45,50,45,19,69,76,43,34,82,42,60,31,30,35,34,24,42,78,85,63,49,79,46,70,24,27,24,33,54,39,36,53,47,14,52,40,44,13,46,22,42,40,74,72,64,51,41,72,69,39,28,30,34,38,36,58,72,83,52,65,55,45,63,20,53,49,35,5,35,34,47,23,25,15,16,27,30,37,40,59,66,71,43,90,76,53,66,72,68,47,60,77,13,38,30,37,39,31,41,71,54,58,70,44,52,55,56,50,52,74,52,32,48,64,35,72,79,6,45,34,52,24,87,85,35,69,56,28,41,37,34,30,24,71,42,66,84,86,48,93,68,67,25,26,44,47,68,57,39,28,63,70,33,74,80,45,81,83,69,73,75,53,89,65,60,25,76,42,70,26,35,33,37,66,40,84,37,93,84,66,61,68,35,47,29,35,40,24,28,29,26,53,37,36,55,15,32,39,53,24,59,75,67,65,56,42,52,84,37,20,37,34,38,74,52,57,47,68,37,76,93,28,35,66,40,52,32,64,35,49,42,16,23,35,35,34,48,47,56,76,64,58,46,84,73,71,38,49,54,54,52,45,50,53,31,48,77,67,56,22,43,30,35,50,42,48,28,80,55,22,59,61,31,66,80,63,67,63,49,20,58,27,31,41,29,41,82,54,77,37,51,64,66,22,52,57,28,32,50,36,27,12,64,31,34,38,40,34,38,55,43,84,47,44,52,69,46,18,35,38,79,37,32,88,88,49,45,85,75,64,50,71,35,56,25,24,33,46,37,55,58,20,33,36,35,27,18,41,96,86,66,44,73,32,44,52,67,43,73,20,33,34,29,40,33,44,88,41,40,28,66,48,31,76,77,66,60,47,41,39,94,87,46,38,34,75,49,62,38,26,23,31,23,45,95,86,46,34,32,32,54,59,34,43,72,78,40,42,39,59,41,88,96,33,73,32,47,32,53,45,41,25,58,58,52,42,66,40,90,50,36,60,42,52,47,56,29,63,34,67,45,97,86,64,44,52,34,39,28,30,38,28,24,57,30,92,93,46,78,92,46,68,66,61,52,48,51,50,37,62,70,69,35,67,40,36,85,79,42,100,37,59,62,49,58,59,74,36,78,43,84,39,92,71,78,56,56,36,76,83,65,44,74,28,61,64,61,48,31,52,51,49,45,51,51,49,47,52,50,50,56,50,55,54,70,79,94,104,68,26,60,44,43,28,43,31,76,66,54,66,55,93,39,33,56,52,56,46,39,45,50,44,19,68,77,44,34,82,42,60,30,29,35,34,22,43,81,84,64,49,79,44,69,25,27,24,31,55,39,37,52,45,14,51,41,44,12,46,22,41,39,75,74,64,52,40,71,67,40,28,32,35,38,35,56,72,84,52,67,55,45,63,21,55,48,35,4,34,32,46,25,24,16,17,28,31,36,39,60,61,70,44,90,76,54,66,74,69,47,59,77,14,38,30,36,38,31,40,72,54,56,70,40,51,56,56,48,52,73,52,32,48,64,36,72,78,7,44,34,52,24,85,83,35,69,56,28,41,36,32,30,24,72,43,66,83,85,48,92,70,67,25,26,45,46,69,59,40,28,64,68,34,73,81,45,83,82,68,72,75,53,91,64,60,26,76,42,71,27,34,31,36,67,41,84,37,93,85,68,61,66,33,45,30,34,38,24,28,27,25,54,38,36,55,14,33,40,52,26,59,77,67,67,56,42,52,84,37,20,35,34,37,75,53,57,47,66,37,76,92,27,36,64,40,54,33,66,34,48,42,15,22,36,36,34,47,48,59,72,69,55,48,80,72,69,37,49,55,53,49,45,51,51,30,48,74,68,55,22,43,29,36,49,43,48,28,81,56,22,58,65,31,67,81,64,67,64,47,20,58,27,31,40,30,40,82,54,75,38,50,63,66,19,52,57,28,32,50,37,26,12,63,33,34,38,40,34,38,52,42,85,48,44,54,68,46,19,35,37,80,36,32,88,88,49,45,84,74,62,48,71,37,57,26,25,34,46,39,56,59,20,34,36,36,27,17,40,97,84,67,42,74,31,44,52,67,44,74,19,34,34,29,41,32,45,88,41,39,31,68,48,32,76,78,65,60,48,42,38,96,88,46,39,34,75,47,61,37,26,22,31,25,45,96,86,45,34,32,32,53,57,34,43,73,80,40,43,40,58,41,87,97,33,72,33,45,31,53,46,43,24,58,57,52,41,64,40,89,50,36,61,42,52,47,56,29,63,35,67,45,98,83,62,45,52,35,37,28,31,38,30,24,56,30,92,94,45,77,90,47,68,66,60,54,49,50,50,37,63,71,69,37,67,41,34,84,80,42,99,36,60,63,49,57,58,73,37,76,43,84,38,93,71,78,57,55,36,78,82,65,44,74,28,60,64,62,47,30,53,50,49,45,51,52,49,49,51,50,49,55,51,55,53,69,78,93

InterPro domains:
  IPR000873 AMP-dependent synthetase/ligase domain [PF00501] (30-392)
  IPR020845 AMP-binding, conserved site [PS00455] (194-205)
  IPR042099 ANL, N-terminal domain [G3DSA:3.40.50.12780] (4-426)
  IPR045851 AMP-binding enzyme domain superfamily [G3DSA:3.30.300.30] (431-543)

Nearest PDB structures (foldseek):
  1t5d-assembly1_X-2  TM=7.861E-01  e=3.127E-30  Alcaligenes sp. AL3007
  8eps-assembly1_A  TM=7.674E-01  e=1.483E-30  Cryptococcus neoformans
  5u29-assembly1_A  TM=7.804E-01  e=4.947E-30  Cryptococcus neoformans H99
  8eps-assembly2_B  TM=7.535E-01  e=4.671E-30  Cryptococcus neoformans
  1t5h-assembly1_X-2  TM=7.754E-01  e=7.332E-29  Alcaligenes sp. AL3007

Radius of gyration: 34.31 Å; Cα contacts (8 Å, |Δi|>4): 2554; chains: 2; bounding box: 80×108×75 Å

Organism: NCBI:txid2607531

Secondary structure (DSSP, 8-state):
-BSEEEE-BSSPP----HHHHHHHHHHH-TTSEEEEEE-TT--EEEEEHHHHHHHHHHHHHHHHHTT--TT-EEEEE--S-TTHHHHHHHHHHTT-EEEE--TTSTT-GGGGTTEEEEEE-S-HHHHHHHHHH-EE-TTSBEE-SSSTT--EEEE-S-TTSS--SEEHHHHHHHHTT-TT--PPP--TTSEEEEEEE--TTSSPEEEEEEHHHHHHHHHHHHHHTT--TT-EEEE-S-TTSGGGS-HHHHHH--EEEEE--TT--TTTHHHHHHHHHHHTT-SEEEE-GGGGGGTTS-S-S-SEEEEESSPPPHHHHHHHTTT-SEEEEEE--TTTS--EEEEE-TTTGGG--TTEEEEEPTTEEEEEE-TTSPBPBTT--EEEEEE-TTS-S-BTTS----TTS-EEEEEEEEE-TT--EEEEEETT-EEEETTEEEEHHHHHHHHTTSTTEEEEEEEEEE-TTS-EEEEEEEEEPTTPPP-HHHHHHHHHHHSPPTTTSS------SEEEE-S---B-TTSSB-HHHHHHHHHHHHHHHHHHHHHT-/-BSEEEE-BSSPP----HHHHHHHHHHH-TTSEEEEEE-TT--EEEEEHHHHHHHHHHHHHHHHHTT--TT-EEEEE--S-TTHHHHHHHHHHTT-EEEE--TT-TT-GGGGTTEEEEEE-S-HHHHHHHHHH-EE-TTSBEE-SSSTT--EEEE-S-TTSS--SEEHHHHHHHHTT-TT--PPP--TTSEEEEEEE--TTSSPEEEEEEHHHHHHHHHHHHHHTT--TT-EEEE-S-TTSGGGS-HHHHHH--EEEEE--TT--TTHHHHHHHHHHHHTT-SEEEE-GGGGGGTTS-S-S-SEEEEESSPPPHHHHHHHTTT-SEEEEEE--TTTS--EEEEE-TTTGGG--TTEEEEEPTTEEEEEE-TTSPBPBTT--EEEEEE-TTS-S-BTTS----TTS-EEEEEEEEE-TT--EEEEEETT-EEEETTEEEEHHHHHHHHTTSTTEEEEEEEEEE-TTS-EEEEEEEEEPTTPPP-HHHHHHHHHHHSPPTTTTT------SEEEE-S---B-TTSSB-HHHHHHHHHHHHHHHHHHHHHT-